Protein AF-A0A834DZY8-F1 (afdb_monomer)

InterPro domains:
  IPR051841 Microtubule and Golgi organization protein [PTHR18902] (8-807)

pLDDT: mean 73.29, std 25.33, range [22.92, 98.56]

Foldseek 3Di:
DPVVVVVVVVVVVVCVVVVVVVVVVVVVVVVVVVVVVVVVVVVVVVVVVVVVVVVVVVVVVVVVVCVVVVVVVVVVVVVVVVVVVVVVVVVVVVVVVVVVVVVVVVVVVVVVVVVVVVVVVVVVVVVVVVVVVVVVVVVVVVVVVVVVVVVVVVVVVVPVVPPVPPPPPPPPPVPPVVVVVVVVVVVVCVVVVVVVVVVVVVVVVVVVVVVVVVVVVVVVVVVVVVVVVVVVVVVVVVVVVVVVVVVVVVVVVVVVVVVVVVVVVVVVVVVVVVVVVVVVVVVVVVVVVVVVVVVVVVVVVVVVVVVVVVVVVVVVVVVVVVVVVVVVVVVVVVVVVVVVVVVVVVVVVVVVVVVVVVVVVVVVVVVVVVVVVVVVVVVVVVVVVVVVVVVVVVVVVVVVPPPDDDDDDDDDDDDDDDDDDDDDDYDDDDDDDDDDDDDDDDDDDDDCPVVVVVVVVVVLVVVVVVLVVLVVVLVVLVVVLVVLVVVLVVLVVVLVVVVVVCPVVVPDPVVVVVSVVSVVVSVVSVVVSVVSVVVSVVSVVVSVVSVVVSVVVVVVVVVVVVVPVPDDDDDDDDDDDDDDDDDDDDDDDDDDDDDDDDDDCPDDVVVVVVVVVVVVVVVVVVVVVVVVVVVVVVVVDDDDDDDDDDDDDDDDDDDDDDDDDDDDDDDDDDDDDDDDDDDDDDDDPDDDDDDDDDDDDPCDPVNVVQVVCCVVPVVGDDDDDDDDDDDDDPPPDDDPVVVVVPPDDDDDDDDDDDPVCPVVVVVVVVVVVVVVVVPPPDCPPDDDDDDDDDFDFDWDQDPVRDTDTDGD

Nearest PDB structures (foldseek):
  8i4v-assembly1_B  TM=8.016E-01  e=5.260E-01  Saccharomyces cerevisiae S288C

Radius of gyration: 82.04 Å; Cα contacts (8 Å, |Δi|>4): 56; chains: 1; bounding box: 185×81×298 Å

Mean predicted aligned error: 25.83 Å

Solvent-accessible surface area (backbone atoms only — not comparable to full-atom values): 49506 Å² total; per-residue (Å²): 128,58,68,70,49,54,55,49,51,51,50,50,51,49,54,51,52,51,51,48,50,52,51,50,52,50,49,50,51,50,49,52,50,49,50,54,50,47,60,42,52,54,49,54,48,50,50,50,51,51,52,50,51,52,49,54,49,50,54,49,53,49,54,52,51,50,54,52,52,50,50,52,49,53,50,50,53,48,54,49,52,54,48,50,53,47,53,50,52,50,52,48,53,53,50,52,53,51,49,57,51,49,51,53,49,51,53,53,45,55,53,47,54,50,54,51,47,56,48,51,54,52,51,58,45,53,54,52,50,54,52,52,49,51,52,54,49,51,52,53,48,54,53,51,49,58,57,49,51,63,56,48,54,57,50,52,65,70,43,63,83,57,54,80,79,59,65,79,71,69,68,82,78,52,67,78,74,44,59,72,55,46,56,64,49,52,53,54,48,49,55,52,50,47,56,54,48,51,54,48,52,49,52,49,55,49,48,50,56,51,51,50,49,54,49,51,55,50,51,48,54,55,47,54,54,49,54,50,54,53,50,49,50,51,47,53,53,51,52,53,50,52,50,52,51,53,48,54,51,51,52,50,52,51,52,53,48,51,55,49,52,52,48,56,49,51,51,50,52,52,50,53,49,52,51,54,50,52,52,48,53,47,54,48,51,55,49,49,50,53,50,52,50,52,51,52,52,50,53,50,52,49,56,50,49,53,52,51,51,53,48,52,53,50,51,53,49,51,53,54,52,52,47,53,49,52,61,48,51,50,54,50,50,53,49,55,49,49,53,50,57,49,54,48,51,51,49,50,53,52,51,51,52,52,50,50,53,52,50,53,55,47,54,54,49,50,52,48,52,52,51,51,53,50,49,52,50,51,51,53,49,50,54,51,53,51,50,53,50,51,58,49,52,55,59,57,52,74,72,65,76,87,79,78,92,79,83,90,81,84,84,91,88,89,84,90,83,89,86,91,83,90,91,89,92,86,87,91,82,90,86,82,84,91,88,82,82,89,88,82,91,88,89,78,88,85,83,67,62,70,65,48,55,54,52,52,54,51,47,54,52,50,52,53,49,50,53,49,54,52,50,51,48,54,51,51,49,54,52,49,51,52,52,51,59,49,51,51,53,53,50,52,51,47,51,54,46,51,60,70,72,46,79,84,60,85,78,50,72,65,59,59,47,52,56,56,49,52,52,46,54,55,52,51,50,51,48,51,50,51,50,51,52,50,50,50,53,52,50,52,56,50,50,51,56,51,48,58,50,49,54,50,52,51,50,52,50,52,54,55,55,65,69,61,71,85,76,73,83,87,83,90,86,82,85,88,85,88,79,88,86,85,80,89,87,85,87,81,86,83,87,86,86,90,78,86,85,81,90,80,88,80,77,60,71,76,54,57,59,53,52,53,51,48,51,56,47,51,52,48,52,50,48,54,50,50,53,52,50,47,65,55,48,69,77,72,75,78,84,89,83,83,92,82,82,88,82,90,85,90,82,88,89,84,87,81,84,80,90,84,86,87,83,85,87,86,86,89,83,85,82,90,83,86,85,84,88,91,87,84,84,81,86,76,96,60,83,86,84,85,79,88,81,88,76,95,71,86,79,46,74,63,55,56,49,49,54,53,43,39,75,80,40,79,86,60,84,84,76,97,66,92,77,88,81,92,74,87,74,89,78,80,79,76,51,72,79,49,57,69,64,69,56,85,72,83,86,74,96,70,86,91,71,66,95,73,48,62,62,56,51,50,51,49,47,50,56,46,52,51,48,59,76,63,44,92,82,74,69,88,86,59,87,83,77,82,78,91,90,72,94,74,71,46,73,41,67,49,100,82,74,47,81,40,77,45,79,129

Structure (mmCIF, N/CA/C/O backbone):
data_AF-A0A834DZY8-F1
#
_entry.id   AF-A0A834DZY8-F1
#
loop_
_atom_site.group_PDB
_atom_site.id
_atom_site.type_symbol
_atom_site.label_atom_id
_atom_site.label_alt_id
_atom_site.label_comp_id
_atom_site.label_asym_id
_atom_site.label_entity_id
_atom_site.label_seq_id
_atom_site.pdbx_PDB_ins_code
_atom_site.Cartn_x
_atom_site.Cartn_y
_atom_site.Cartn_z
_atom_site.occupancy
_atom_site.B_iso_or_equiv
_atom_site.auth_seq_id
_atom_site.auth_comp_id
_atom_site.auth_asym_id
_atom_site.auth_atom_id
_atom_site.pdbx_PDB_model_num
ATOM 1 N N . MET A 1 1 ? 109.957 30.150 -46.957 1.00 53.94 1 MET A N 1
ATOM 2 C CA . MET A 1 1 ? 109.652 31.052 -45.821 1.00 53.94 1 MET A CA 1
ATOM 3 C C . MET A 1 1 ? 108.660 30.367 -44.869 1.00 53.94 1 MET A C 1
ATOM 5 O O . MET A 1 1 ? 107.568 30.876 -44.642 1.00 53.94 1 MET A O 1
ATOM 9 N N . ASP A 1 2 ? 108.990 29.181 -44.354 1.00 57.94 2 ASP A N 1
ATOM 10 C CA . ASP A 1 2 ? 107.951 28.134 -44.255 1.00 57.94 2 ASP A CA 1
ATOM 11 C C . ASP A 1 2 ? 107.512 27.818 -42.814 1.00 57.94 2 ASP A C 1
ATOM 13 O O . ASP A 1 2 ? 106.349 27.495 -42.579 1.00 57.94 2 ASP A O 1
ATOM 17 N N . GLU A 1 3 ? 108.386 28.041 -41.828 1.00 58.56 3 GLU A N 1
ATOM 18 C CA . GLU A 1 3 ? 108.066 27.906 -40.395 1.00 58.56 3 GLU A CA 1
ATOM 19 C C . GLU A 1 3 ? 106.944 28.867 -39.961 1.00 58.56 3 GLU A C 1
ATOM 21 O O . GLU A 1 3 ? 106.063 28.499 -39.186 1.00 58.56 3 GLU A O 1
ATOM 26 N N . ALA A 1 4 ? 106.921 30.082 -40.522 1.00 61.91 4 ALA A N 1
ATOM 27 C CA . ALA A 1 4 ? 105.878 31.078 -40.270 1.00 61.91 4 ALA A CA 1
ATOM 28 C C . ALA A 1 4 ? 104.510 30.696 -40.872 1.00 61.91 4 ALA A C 1
ATOM 30 O O . ALA A 1 4 ? 103.481 31.170 -40.394 1.00 61.91 4 ALA A O 1
ATOM 31 N N . GLY A 1 5 ? 104.489 29.842 -41.903 1.00 69.00 5 GLY A N 1
ATOM 32 C CA . GLY A 1 5 ? 103.259 29.247 -42.428 1.00 69.00 5 GLY A CA 1
ATOM 33 C C . GLY A 1 5 ? 102.751 28.149 -41.497 1.00 69.00 5 GLY A C 1
ATOM 34 O O . GLY A 1 5 ? 101.630 28.231 -41.001 1.00 69.00 5 GLY A O 1
ATOM 35 N N . PHE A 1 6 ? 103.616 27.182 -41.184 1.00 75.38 6 PHE A N 1
ATOM 36 C CA . PHE A 1 6 ? 103.282 26.028 -40.345 1.00 75.38 6 PHE A CA 1
ATOM 37 C C . PHE A 1 6 ? 102.823 26.417 -38.930 1.00 75.38 6 PHE A C 1
ATOM 39 O O . PHE A 1 6 ? 101.810 25.912 -38.453 1.00 75.38 6 PHE A O 1
ATOM 46 N N . LEU A 1 7 ? 103.504 27.363 -38.270 1.00 76.56 7 LEU A N 1
ATOM 47 C CA . LEU A 1 7 ? 103.087 27.856 -36.949 1.00 76.56 7 LEU A CA 1
ATOM 48 C C . LEU A 1 7 ? 101.747 28.600 -36.993 1.00 76.56 7 LEU A C 1
ATOM 50 O O . LEU A 1 7 ? 100.981 28.535 -36.033 1.00 76.56 7 LEU A O 1
ATOM 54 N N . LYS A 1 8 ? 101.436 29.285 -38.100 1.00 78.00 8 LYS A N 1
ATOM 55 C CA . LYS A 1 8 ? 100.152 29.971 -38.281 1.00 78.00 8 LYS A CA 1
ATOM 56 C C . LYS A 1 8 ? 99.016 28.982 -38.543 1.00 78.00 8 LYS A C 1
ATOM 58 O O . LYS A 1 8 ? 97.935 29.164 -37.996 1.00 78.00 8 LYS A O 1
ATOM 63 N N . GLU A 1 9 ? 99.268 27.931 -39.320 1.00 78.94 9 GLU A N 1
ATOM 64 C C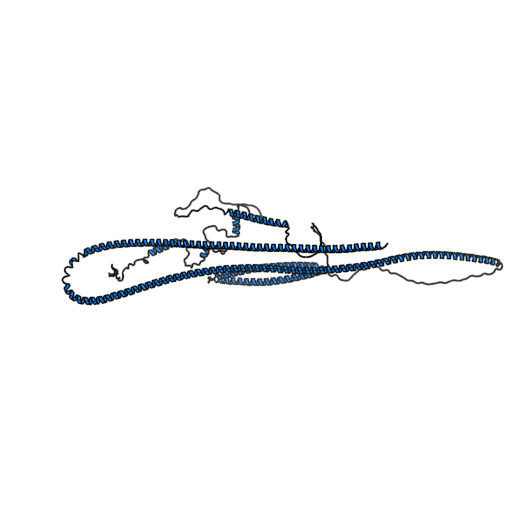A . GLU A 1 9 ? 98.314 26.844 -39.560 1.00 78.94 9 GLU A CA 1
ATOM 65 C C . GLU A 1 9 ? 98.066 26.016 -38.288 1.00 78.94 9 GLU A C 1
ATOM 67 O O . GLU A 1 9 ? 96.916 25.720 -37.973 1.00 78.94 9 GLU A O 1
ATOM 72 N N . GLN A 1 10 ? 99.103 25.730 -37.487 1.00 80.62 10 GLN A N 1
ATOM 73 C CA . GLN A 1 10 ? 98.929 25.092 -36.177 1.00 80.62 10 GLN A CA 1
ATOM 74 C C . GLN A 1 10 ? 98.179 25.977 -35.177 1.00 80.62 10 GLN A C 1
ATOM 76 O O . GLN A 1 10 ? 97.289 25.471 -34.499 1.00 80.62 10 GLN A O 1
ATOM 81 N N . LEU A 1 11 ? 98.481 27.280 -35.095 1.00 79.75 11 LEU A N 1
ATOM 82 C CA . LEU A 1 11 ? 97.714 28.206 -34.253 1.00 79.75 11 LEU A CA 1
ATOM 83 C C . LEU A 1 11 ? 96.254 28.291 -34.698 1.00 79.75 11 LEU A C 1
ATOM 85 O O . LEU A 1 11 ? 95.365 28.195 -33.858 1.00 79.75 11 LEU A O 1
ATOM 89 N N . GLN A 1 12 ? 95.997 28.417 -36.003 1.00 81.75 12 GLN A N 1
ATOM 90 C CA . GLN A 1 12 ? 94.634 28.461 -36.523 1.00 81.75 12 GLN A CA 1
ATOM 91 C C . GLN A 1 12 ? 93.882 27.164 -36.196 1.00 81.75 12 GLN A C 1
ATOM 93 O O . GLN A 1 12 ? 92.810 27.225 -35.596 1.00 81.75 12 GLN A O 1
ATOM 98 N N . LYS A 1 13 ? 94.476 25.999 -36.477 1.00 83.75 13 LYS A N 1
ATOM 99 C CA . LYS A 1 13 ? 93.887 24.698 -36.144 1.00 83.75 13 LYS A CA 1
ATOM 100 C C . LYS A 1 13 ? 93.651 24.527 -34.639 1.00 83.75 13 LYS A C 1
ATOM 102 O O . LYS A 1 13 ? 92.600 24.029 -34.253 1.00 83.75 13 LYS A O 1
ATOM 107 N N . ALA A 1 14 ? 94.569 24.986 -33.787 1.00 84.12 14 ALA A N 1
ATOM 108 C CA . ALA A 1 14 ? 94.374 24.980 -32.338 1.00 84.12 14 ALA A CA 1
ATOM 109 C C . ALA A 1 14 ? 93.191 25.871 -31.922 1.00 84.12 14 ALA A C 1
ATOM 111 O O . ALA A 1 14 ? 92.345 25.418 -31.160 1.00 84.12 14 ALA A O 1
ATOM 112 N N . THR A 1 15 ? 93.057 27.083 -32.477 1.00 81.38 15 THR A N 1
ATOM 113 C CA . THR A 1 15 ? 91.896 27.951 -32.197 1.00 81.38 15 THR A CA 1
ATOM 114 C C . THR A 1 15 ? 90.580 27.408 -32.762 1.00 81.38 15 THR A C 1
ATOM 116 O O . THR A 1 15 ? 89.519 27.651 -32.190 1.00 81.38 15 THR A O 1
ATOM 119 N N . GLU A 1 16 ? 90.622 26.642 -33.854 1.00 85.62 16 GLU A N 1
ATOM 120 C CA . GLU A 1 16 ? 89.452 25.961 -34.414 1.00 85.62 16 GLU A CA 1
ATOM 121 C C . GLU A 1 16 ? 89.035 24.758 -33.546 1.00 85.62 16 GLU A C 1
ATOM 123 O O . GLU A 1 16 ? 87.843 24.606 -33.279 1.00 85.62 16 GLU A O 1
ATOM 128 N N . GLU A 1 17 ? 89.990 23.967 -33.038 1.00 85.19 17 GLU A N 1
ATOM 129 C CA . GLU A 1 17 ? 89.754 22.838 -32.121 1.00 85.19 17 GLU A CA 1
ATOM 130 C C . GLU A 1 17 ? 89.349 23.281 -30.701 1.00 85.19 17 GLU A C 1
ATOM 132 O O . GLU A 1 17 ? 88.443 22.695 -30.109 1.00 85.19 17 GLU A O 1
ATOM 137 N N . GLU A 1 18 ? 89.955 24.332 -30.141 1.00 84.44 18 GLU A N 1
ATOM 138 C CA . GLU A 1 18 ? 89.460 24.965 -28.909 1.00 84.44 18 GLU A CA 1
ATOM 139 C C . GLU A 1 18 ? 88.072 25.570 -29.145 1.00 84.44 18 GLU A C 1
ATOM 141 O O . GLU A 1 18 ? 87.175 25.418 -28.317 1.00 84.44 18 GLU A O 1
ATOM 146 N N . GLY A 1 19 ? 87.850 26.171 -30.317 1.00 85.50 19 GLY A N 1
ATOM 147 C CA . GLY A 1 19 ? 86.553 26.685 -30.733 1.00 85.50 19 GLY A CA 1
ATOM 148 C C . GLY A 1 19 ? 85.474 25.605 -30.854 1.00 85.50 19 GLY A C 1
ATOM 149 O O . GLY A 1 19 ? 84.322 25.872 -30.516 1.00 85.50 19 GLY A O 1
ATOM 150 N N . THR A 1 20 ? 85.772 24.390 -31.335 1.00 85.44 20 THR A N 1
ATOM 151 C CA . THR A 1 20 ? 84.800 23.276 -31.303 1.00 85.44 20 THR A CA 1
ATOM 152 C C . THR A 1 20 ? 84.589 22.762 -29.886 1.00 85.44 20 THR A C 1
ATOM 154 O O . THR A 1 20 ? 83.437 22.666 -29.478 1.00 85.44 20 THR A O 1
ATOM 157 N N . ARG A 1 21 ? 85.650 22.540 -29.097 1.00 88.25 21 ARG A N 1
ATOM 158 C CA . ARG A 1 21 ? 85.528 22.072 -27.702 1.00 88.25 21 ARG A CA 1
ATOM 159 C C . ARG A 1 21 ? 84.718 23.027 -26.830 1.00 88.25 21 ARG A C 1
ATOM 161 O O . ARG A 1 21 ? 83.821 22.576 -26.130 1.00 88.25 21 ARG A O 1
ATOM 168 N N . MET A 1 22 ? 84.951 24.336 -26.926 1.00 87.75 22 MET A N 1
ATOM 169 C CA . MET A 1 22 ? 84.154 25.338 -26.210 1.00 87.75 22 MET A CA 1
ATOM 170 C C . MET A 1 22 ? 82.678 25.289 -26.620 1.00 87.75 22 MET A C 1
ATOM 172 O O . MET A 1 22 ? 81.814 25.275 -25.750 1.00 87.75 22 MET A O 1
ATOM 176 N N . ARG A 1 23 ? 82.369 25.166 -27.920 1.00 89.81 23 ARG A N 1
ATOM 177 C CA . ARG A 1 23 ? 80.982 25.011 -28.402 1.00 89.81 23 ARG A CA 1
ATOM 178 C C . ARG A 1 23 ? 80.349 23.683 -27.978 1.00 89.81 23 ARG A C 1
ATOM 180 O O . ARG A 1 23 ? 79.146 23.639 -27.739 1.00 89.81 23 ARG A O 1
ATOM 187 N N . GLU A 1 24 ? 81.124 22.608 -27.866 1.00 89.94 24 GLU A N 1
ATOM 188 C CA . GLU A 1 24 ? 80.663 21.309 -27.365 1.00 89.94 24 GLU A CA 1
ATOM 189 C C . GLU A 1 24 ? 80.402 21.351 -25.853 1.00 89.94 24 GLU A C 1
ATOM 191 O O . GLU A 1 24 ? 79.344 20.903 -25.415 1.00 89.94 24 GLU A O 1
ATOM 196 N N . GLU A 1 25 ? 81.291 21.954 -25.060 1.00 91.88 25 GLU A N 1
ATOM 197 C CA . GLU A 1 25 ? 81.087 22.190 -23.626 1.00 91.88 25 GLU A CA 1
ATOM 198 C C . GLU A 1 25 ? 79.906 23.133 -23.361 1.00 91.88 25 GLU A C 1
ATOM 200 O O . GLU A 1 25 ? 79.100 22.873 -22.469 1.00 91.88 25 GLU A O 1
ATOM 205 N N . GLU A 1 26 ? 79.754 24.208 -24.136 1.00 92.25 26 GLU A N 1
ATOM 206 C CA . GLU A 1 26 ? 78.595 25.104 -24.072 1.00 92.25 26 GLU A CA 1
ATOM 207 C C . GLU A 1 26 ? 77.307 24.378 -24.467 1.00 92.25 26 GLU A C 1
ATOM 209 O O . GLU A 1 26 ? 76.308 24.497 -23.763 1.00 92.25 26 GLU A O 1
ATOM 214 N N . SER A 1 27 ? 77.323 23.566 -25.528 1.00 89.75 27 SER A N 1
ATOM 215 C CA . SER A 1 27 ? 76.181 22.741 -25.942 1.00 89.75 27 SER A CA 1
ATOM 216 C C . SER A 1 27 ? 75.790 21.719 -24.867 1.00 89.75 27 SER A C 1
ATOM 218 O O . SER A 1 27 ? 74.606 21.570 -24.562 1.00 89.75 27 SER A O 1
ATOM 220 N N . GLN A 1 28 ? 76.767 21.074 -24.220 1.00 92.06 28 GLN A N 1
ATOM 221 C CA . GLN A 1 28 ? 76.542 20.154 -23.100 1.00 92.06 28 GLN A CA 1
ATOM 222 C C . GLN A 1 28 ? 76.018 20.878 -21.852 1.00 92.06 28 GLN A C 1
ATOM 224 O O . GLN A 1 28 ? 75.071 20.408 -21.227 1.00 92.06 28 GLN A O 1
ATOM 229 N N . ARG A 1 29 ? 76.565 22.047 -21.499 1.00 95.44 29 ARG A N 1
ATOM 230 C CA . ARG A 1 29 ? 76.056 22.871 -20.386 1.00 95.44 29 ARG A CA 1
ATOM 231 C C . ARG A 1 29 ? 74.637 23.368 -20.671 1.00 95.44 29 ARG A C 1
ATOM 233 O O . ARG A 1 29 ? 73.793 23.336 -19.783 1.00 95.44 29 ARG A O 1
ATOM 240 N N . LEU A 1 30 ? 74.343 23.774 -21.907 1.00 94.62 30 LEU A N 1
ATOM 241 C CA . LEU A 1 30 ? 73.007 24.197 -22.333 1.00 94.62 30 LEU A CA 1
ATOM 242 C C . LEU A 1 30 ? 72.010 23.034 -22.379 1.00 94.62 30 LEU A C 1
ATOM 244 O O . LEU A 1 30 ? 70.852 23.241 -22.027 1.00 94.62 30 LEU A O 1
ATOM 248 N N . SER A 1 31 ? 72.413 21.822 -22.772 1.00 92.44 31 SER A N 1
ATOM 249 C CA . SER A 1 31 ? 71.529 20.650 -22.735 1.00 92.44 31 SER A CA 1
ATOM 250 C C . SER A 1 31 ? 71.263 20.185 -21.301 1.00 92.44 31 SER A C 1
ATOM 252 O O . SER A 1 31 ? 70.113 19.913 -20.967 1.00 92.44 31 SER A O 1
ATOM 254 N N . GLN A 1 32 ? 72.273 20.211 -20.424 1.00 94.50 32 GLN A N 1
ATOM 255 C CA . GLN A 1 32 ? 72.119 19.967 -18.985 1.00 94.50 32 GLN A CA 1
ATOM 256 C C . GLN A 1 32 ? 71.213 21.010 -18.317 1.00 94.50 32 GLN A C 1
ATOM 258 O O . GLN A 1 32 ? 70.334 20.638 -17.545 1.00 94.50 32 GLN A O 1
ATOM 263 N N . LEU A 1 33 ? 71.367 22.300 -18.641 1.00 95.50 33 LEU A N 1
ATOM 264 C CA . LEU A 1 33 ? 70.488 23.363 -18.141 1.00 95.50 33 LEU A CA 1
ATOM 265 C C . LEU A 1 33 ? 69.055 23.224 -18.670 1.00 95.50 33 LEU A C 1
ATOM 267 O O . LEU A 1 33 ? 68.118 23.392 -17.898 1.00 95.50 33 LEU A O 1
ATOM 271 N N . ARG A 1 34 ? 68.863 22.875 -19.950 1.00 95.62 34 ARG A N 1
ATOM 272 C CA . ARG A 1 34 ? 67.529 22.603 -20.517 1.00 95.62 34 ARG A CA 1
ATOM 273 C C . ARG A 1 34 ? 66.861 21.423 -19.820 1.00 95.62 34 ARG A C 1
ATOM 275 O O . ARG A 1 34 ? 65.747 21.588 -19.341 1.00 95.62 34 ARG A O 1
ATOM 282 N N . ALA A 1 35 ? 67.561 20.299 -19.673 1.00 93.12 35 ALA A N 1
ATOM 283 C CA . ALA A 1 35 ? 67.058 19.137 -18.946 1.00 93.12 35 ALA A CA 1
ATOM 284 C C . ALA A 1 35 ? 66.754 19.474 -17.475 1.00 93.12 35 ALA A C 1
ATOM 286 O O . ALA A 1 35 ? 65.700 19.115 -16.972 1.00 93.12 35 ALA A O 1
ATOM 287 N N . GLN A 1 36 ? 67.617 20.233 -16.790 1.00 95.50 36 GLN A N 1
ATOM 288 C CA . GLN A 1 36 ? 67.373 20.659 -15.408 1.00 95.50 36 GLN A CA 1
ATOM 289 C C . GLN A 1 36 ? 66.174 21.615 -15.277 1.00 95.50 36 GLN A C 1
ATOM 291 O O . GLN A 1 36 ? 65.476 21.563 -14.268 1.00 95.50 36 GLN A O 1
ATOM 296 N N . VAL A 1 37 ? 65.924 22.477 -16.267 1.00 95.19 37 VAL A N 1
ATOM 297 C CA . VAL A 1 37 ? 64.723 23.327 -16.316 1.00 95.19 37 VAL A CA 1
ATOM 298 C C . VAL A 1 37 ? 63.476 22.496 -16.625 1.00 95.19 37 VAL A C 1
ATOM 300 O O . VAL A 1 37 ? 62.453 22.725 -15.993 1.00 95.19 37 VAL A O 1
ATOM 303 N N . GLN A 1 38 ? 63.562 21.506 -17.519 1.00 94.81 38 GLN A N 1
ATOM 304 C CA . GLN A 1 38 ? 62.460 20.587 -17.830 1.00 94.81 38 GLN A CA 1
ATOM 305 C C . GLN A 1 38 ? 62.085 19.731 -16.616 1.00 94.81 38 GLN A C 1
ATOM 307 O O . GLN A 1 38 ? 60.961 19.840 -16.148 1.00 94.81 38 GLN A O 1
ATOM 312 N N . CYS A 1 39 ? 63.034 19.013 -16.004 1.00 95.19 39 CYS A N 1
ATOM 313 C CA . CYS A 1 39 ? 62.773 18.212 -14.802 1.00 95.19 39 CYS A CA 1
ATOM 314 C C . CYS A 1 39 ? 62.287 19.053 -13.604 1.00 95.19 39 CYS A C 1
ATOM 316 O O . CYS A 1 39 ? 61.642 18.517 -12.707 1.00 95.19 39 CYS A O 1
ATOM 318 N N . ARG A 1 40 ? 62.613 20.357 -13.547 1.00 95.69 40 ARG A N 1
ATOM 319 C CA . ARG A 1 40 ? 62.040 21.278 -12.550 1.00 95.69 40 ARG A CA 1
ATOM 320 C C . ARG A 1 40 ? 60.616 21.676 -12.899 1.00 95.69 40 ARG A C 1
ATOM 322 O O . ARG A 1 40 ? 59.767 21.556 -12.037 1.00 95.69 40 ARG A O 1
ATOM 329 N N . ALA A 1 41 ? 60.344 22.073 -14.141 1.00 93.81 41 ALA A N 1
ATOM 330 C CA . ALA A 1 41 ? 58.988 22.390 -14.584 1.00 93.81 41 ALA A CA 1
ATOM 331 C C . ALA A 1 41 ? 58.043 21.186 -14.423 1.00 93.81 41 ALA A C 1
ATOM 333 O O . ALA A 1 41 ? 56.939 21.350 -13.925 1.00 93.81 41 ALA A O 1
ATOM 334 N N . GLU A 1 42 ? 58.498 19.976 -14.755 1.00 95.31 42 GLU A N 1
ATOM 335 C CA . GLU A 1 42 ? 57.765 18.720 -14.550 1.00 95.31 42 GLU A CA 1
ATOM 336 C C . GLU A 1 42 ? 57.481 18.459 -13.059 1.00 95.31 42 GLU A C 1
ATOM 338 O O . GLU A 1 42 ? 56.351 18.129 -12.702 1.00 95.31 42 GLU A O 1
ATOM 343 N N . ALA A 1 43 ? 58.466 18.667 -12.175 1.00 95.25 43 ALA A N 1
ATOM 344 C CA . ALA A 1 43 ? 58.294 18.502 -10.729 1.00 95.25 43 ALA A CA 1
ATOM 345 C C . ALA A 1 43 ? 57.413 19.593 -10.089 1.00 95.25 43 ALA A C 1
ATOM 347 O O . ALA A 1 43 ? 56.603 19.285 -9.217 1.00 95.25 43 ALA A O 1
ATOM 348 N N . ASP A 1 44 ? 57.542 20.847 -10.530 1.00 94.69 44 ASP A N 1
ATOM 349 C CA . ASP A 1 44 ? 56.710 21.973 -10.098 1.00 94.69 44 ASP A CA 1
ATOM 350 C C . ASP A 1 44 ? 55.257 21.770 -10.579 1.00 94.69 44 ASP A C 1
ATOM 352 O O . ASP A 1 44 ? 54.310 22.002 -9.828 1.00 94.69 44 ASP A O 1
ATOM 356 N N . GLU A 1 45 ? 55.059 21.267 -11.804 1.00 95.25 45 GLU A N 1
ATOM 357 C CA . GLU A 1 45 ? 53.747 20.860 -12.314 1.00 95.25 45 GLU A CA 1
ATOM 358 C C . GLU A 1 45 ? 53.147 19.688 -11.525 1.00 95.25 45 GLU A C 1
ATOM 360 O O . GLU A 1 45 ? 51.965 19.739 -11.189 1.00 95.25 45 GLU A O 1
ATOM 365 N N . ASP A 1 46 ? 53.920 18.641 -11.218 1.00 95.62 46 ASP A N 1
ATOM 366 C CA . ASP A 1 46 ? 53.451 17.511 -10.405 1.00 95.62 46 ASP A CA 1
ATOM 367 C C . ASP A 1 46 ? 53.122 17.937 -8.970 1.00 95.62 46 ASP A C 1
ATOM 369 O O . ASP A 1 46 ? 52.123 17.478 -8.411 1.00 95.62 46 ASP A O 1
ATOM 373 N N . GLN A 1 47 ? 53.888 18.867 -8.391 1.00 96.81 47 GLN A N 1
ATOM 374 C CA . GLN A 1 47 ? 53.545 19.481 -7.110 1.00 96.81 47 GLN A CA 1
ATOM 375 C C . GLN A 1 47 ? 52.223 20.256 -7.210 1.00 96.81 47 GLN A C 1
ATOM 377 O O . GLN A 1 47 ? 51.345 20.059 -6.372 1.00 96.81 47 GLN A O 1
ATOM 382 N N . ILE A 1 48 ? 52.032 21.080 -8.245 1.00 95.62 48 ILE A N 1
ATOM 383 C CA . ILE A 1 48 ? 50.780 21.824 -8.460 1.00 95.62 48 ILE A CA 1
ATOM 384 C C . ILE A 1 48 ? 49.596 20.866 -8.676 1.00 95.62 48 ILE A C 1
ATOM 386 O O . ILE A 1 48 ? 48.530 21.088 -8.098 1.00 95.62 48 ILE A O 1
ATOM 390 N N . ARG A 1 49 ? 49.768 19.780 -9.445 1.00 97.06 49 ARG A N 1
ATOM 391 C CA . ARG A 1 49 ? 48.758 18.720 -9.619 1.00 97.06 49 ARG A CA 1
ATOM 392 C C . ARG A 1 49 ? 48.395 18.084 -8.275 1.00 97.06 49 ARG A C 1
ATOM 394 O O . ARG A 1 49 ? 47.220 18.058 -7.915 1.00 97.06 49 ARG A O 1
ATOM 401 N N . ALA A 1 50 ? 49.387 17.651 -7.496 1.00 96.44 50 ALA A N 1
ATOM 402 C CA . ALA A 1 50 ? 49.176 17.028 -6.191 1.00 96.44 50 ALA A CA 1
ATOM 403 C C . ALA A 1 50 ? 48.538 17.983 -5.163 1.00 96.44 50 ALA A C 1
ATOM 405 O O . ALA A 1 50 ? 47.663 17.573 -4.399 1.00 96.44 50 ALA A O 1
ATOM 406 N N . GLU A 1 51 ? 48.919 19.263 -5.149 1.00 96.56 51 GLU A N 1
ATOM 407 C CA . GLU A 1 51 ? 48.310 20.282 -4.287 1.00 96.56 51 GLU A CA 1
ATOM 408 C C . GLU A 1 51 ? 46.855 20.574 -4.681 1.00 96.56 51 GLU A C 1
ATOM 410 O O . GLU A 1 51 ? 45.990 20.667 -3.803 1.00 96.56 51 GLU A O 1
ATOM 415 N N . GLN A 1 52 ? 46.555 20.651 -5.983 1.00 95.00 52 GLN A N 1
ATOM 416 C CA . GLN A 1 52 ? 45.188 20.801 -6.486 1.00 95.00 52 GLN A CA 1
ATOM 417 C C . GLN A 1 52 ? 44.330 19.583 -6.128 1.00 95.00 52 GLN A C 1
ATOM 419 O O . GLN A 1 52 ? 43.260 19.752 -5.541 1.00 95.00 52 GLN A O 1
ATOM 424 N N . GLU A 1 53 ? 44.803 18.364 -6.390 1.00 97.12 53 GLU A N 1
ATOM 425 C CA . GLU A 1 53 ? 44.095 17.132 -6.029 1.00 97.12 53 GLU A CA 1
ATOM 426 C C . GLU A 1 53 ? 43.864 17.019 -4.520 1.00 97.12 53 GLU A C 1
ATOM 428 O O . GLU A 1 53 ? 42.740 16.742 -4.097 1.00 97.12 53 GLU A O 1
ATOM 433 N N . ALA A 1 54 ? 44.869 17.321 -3.694 1.00 97.00 54 ALA A N 1
ATOM 434 C CA . ALA A 1 54 ? 44.725 17.340 -2.241 1.00 97.00 54 ALA A CA 1
ATOM 435 C C . ALA A 1 54 ? 43.746 18.428 -1.763 1.00 97.00 54 ALA A C 1
ATOM 437 O O . ALA A 1 54 ? 43.026 18.214 -0.788 1.00 97.00 54 ALA A O 1
ATOM 438 N N . SER A 1 55 ? 43.670 19.582 -2.438 1.00 96.56 55 SER A N 1
ATOM 439 C CA . SER A 1 55 ? 42.673 20.617 -2.129 1.00 96.56 55 SER A CA 1
ATOM 440 C C . SER A 1 55 ? 41.248 20.168 -2.483 1.00 96.56 55 SER A C 1
ATOM 442 O O . SER A 1 55 ? 40.326 20.361 -1.693 1.00 96.56 55 SER A O 1
ATOM 444 N N . LEU A 1 56 ? 41.073 19.476 -3.615 1.00 97.44 56 LEU A N 1
ATOM 445 C CA . LEU A 1 56 ? 39.793 18.906 -4.040 1.00 97.44 56 LEU A CA 1
ATOM 446 C C . LEU A 1 56 ? 39.359 17.739 -3.143 1.00 97.44 56 LEU A C 1
ATOM 448 O O . LEU A 1 56 ? 38.167 17.587 -2.888 1.00 97.44 56 LEU A O 1
ATOM 452 N N . GLN A 1 57 ? 40.299 16.932 -2.645 1.00 96.81 57 GLN A N 1
ATOM 453 C CA . GLN A 1 57 ? 40.030 15.885 -1.656 1.00 96.81 57 GLN A CA 1
ATOM 454 C C . GLN A 1 57 ? 39.558 16.494 -0.329 1.00 96.81 57 GLN A C 1
ATOM 456 O O . GLN A 1 57 ? 38.470 16.145 0.123 1.00 96.81 57 GLN A O 1
ATOM 461 N N . ARG A 1 58 ? 40.277 17.486 0.223 1.00 97.88 58 ARG A N 1
ATOM 462 C CA . ARG A 1 58 ? 39.851 18.208 1.440 1.00 97.88 58 ARG A CA 1
ATOM 463 C C . ARG A 1 58 ? 38.462 18.823 1.290 1.00 97.88 58 ARG A C 1
ATOM 465 O O . ARG A 1 58 ? 37.614 18.598 2.140 1.00 97.88 58 ARG A O 1
ATOM 472 N N . LEU A 1 59 ? 38.181 19.518 0.184 1.00 97.19 59 LEU A N 1
ATOM 473 C CA . LEU A 1 59 ? 36.860 20.113 -0.057 1.00 97.19 59 LEU A CA 1
ATOM 474 C C . LEU A 1 59 ? 35.739 19.062 -0.160 1.00 97.19 59 LEU A C 1
ATOM 476 O O . LEU A 1 59 ? 34.620 19.319 0.282 1.00 97.19 59 LEU A O 1
ATOM 480 N N . ARG A 1 60 ? 36.015 17.866 -0.703 1.00 98.00 60 ARG A N 1
ATOM 481 C CA . ARG A 1 60 ? 35.058 16.741 -0.704 1.00 98.00 60 ARG A CA 1
ATOM 482 C C . ARG A 1 60 ? 34.826 16.204 0.710 1.00 98.00 60 ARG A C 1
ATOM 484 O O . ARG A 1 60 ? 33.676 16.024 1.097 1.00 98.00 60 ARG A O 1
ATOM 491 N N . GLU A 1 61 ? 35.888 15.997 1.484 1.00 97.38 61 GLU A N 1
ATOM 492 C CA . GLU A 1 61 ? 35.815 15.541 2.879 1.00 97.38 61 GLU A CA 1
ATOM 493 C C . GLU A 1 61 ? 35.092 16.554 3.781 1.00 97.38 61 GLU A C 1
ATOM 495 O O . GLU A 1 61 ? 34.235 16.171 4.579 1.00 97.38 61 GLU A O 1
ATOM 500 N N . GLU A 1 62 ? 35.363 17.849 3.608 1.00 97.94 62 GLU A N 1
ATOM 501 C CA . GLU A 1 62 ? 34.685 18.952 4.289 1.00 97.94 62 GLU A CA 1
ATOM 502 C C . GLU A 1 62 ? 33.189 18.968 3.953 1.00 97.94 62 GLU A C 1
ATOM 504 O O . GLU A 1 62 ? 32.368 18.916 4.870 1.00 97.94 62 GLU A O 1
ATOM 509 N N . LEU A 1 63 ? 32.814 18.940 2.666 1.00 97.00 63 LEU A N 1
ATOM 510 C CA . LEU A 1 63 ? 31.412 18.865 2.230 1.00 97.00 63 LEU A CA 1
ATOM 511 C C . LEU A 1 63 ? 30.702 17.608 2.750 1.00 97.00 63 LEU A C 1
ATOM 513 O O . LEU A 1 63 ? 29.559 17.690 3.203 1.00 97.00 63 LEU A O 1
ATOM 517 N N . GLU A 1 64 ? 31.368 16.452 2.745 1.00 97.62 64 GLU A N 1
ATOM 518 C CA . GLU A 1 64 ? 30.834 15.232 3.348 1.00 97.62 64 GLU A CA 1
ATOM 519 C C . GLU A 1 64 ? 30.655 15.367 4.865 1.00 97.62 64 GLU A C 1
ATOM 521 O O . GLU A 1 64 ? 29.649 14.903 5.401 1.00 97.62 64 GLU A O 1
ATOM 526 N N . SER A 1 65 ? 31.597 15.992 5.575 1.00 97.00 65 SER A N 1
ATOM 527 C CA . SER A 1 65 ? 31.522 16.196 7.028 1.00 97.00 65 SER A CA 1
ATOM 528 C C . SER A 1 65 ? 30.402 17.170 7.419 1.00 97.00 65 SER A C 1
ATOM 530 O O . SER A 1 65 ? 29.658 16.915 8.372 1.00 97.00 65 SER A O 1
ATOM 532 N N . LEU A 1 66 ? 30.210 18.230 6.629 1.00 97.69 66 LEU A N 1
ATOM 533 C CA . LEU A 1 66 ? 29.112 19.182 6.765 1.00 97.69 66 LEU A CA 1
ATOM 534 C C . LEU A 1 66 ? 27.776 18.490 6.486 1.00 97.69 66 LEU A C 1
ATOM 536 O O . LEU A 1 66 ? 26.887 18.537 7.327 1.00 97.69 66 LEU A O 1
ATOM 540 N N . GLN A 1 67 ? 27.654 17.736 5.390 1.00 96.75 67 GLN A N 1
ATOM 541 C CA . GLN A 1 67 ? 26.430 16.991 5.084 1.00 96.75 67 GLN A CA 1
ATOM 542 C C . GLN A 1 67 ? 26.106 15.917 6.144 1.00 96.75 67 GLN A C 1
ATOM 544 O O . GLN A 1 67 ? 24.938 15.708 6.476 1.00 96.75 67 GLN A O 1
ATOM 549 N N . LYS A 1 68 ? 27.112 15.230 6.703 1.00 97.44 68 LYS A N 1
ATOM 550 C CA . LYS A 1 68 ? 26.927 14.239 7.782 1.00 97.44 68 LYS A CA 1
ATOM 551 C C . LYS A 1 68 ? 26.479 14.906 9.089 1.00 97.44 68 LYS A C 1
ATOM 553 O O . LYS A 1 68 ? 25.556 14.408 9.732 1.00 97.44 68 LYS A O 1
ATOM 558 N N . SER A 1 69 ? 27.082 16.036 9.466 1.00 96.75 69 SER A N 1
ATOM 559 C CA . SER A 1 69 ? 26.723 16.777 10.686 1.00 96.75 69 SER A CA 1
ATOM 560 C C . SER A 1 69 ? 25.390 17.528 10.569 1.00 96.75 69 SER A C 1
ATOM 562 O O . SER A 1 69 ? 24.614 17.525 11.523 1.00 96.75 69 SER A O 1
ATOM 564 N N . GLU A 1 70 ? 25.059 18.074 9.397 1.00 95.56 70 GLU A N 1
ATOM 565 C CA . GLU A 1 70 ? 23.742 18.644 9.096 1.00 95.56 70 GLU A CA 1
ATOM 566 C C . GLU A 1 70 ? 22.649 17.574 9.197 1.00 95.56 70 GLU A C 1
ATOM 568 O O . GLU A 1 70 ? 21.677 17.767 9.926 1.00 95.56 70 GLU A O 1
ATOM 573 N N . ARG A 1 71 ? 22.829 16.409 8.554 1.00 97.62 71 ARG A N 1
ATOM 574 C CA . ARG A 1 71 ? 21.890 15.279 8.672 1.00 97.62 71 ARG A CA 1
ATOM 575 C C . ARG A 1 71 ? 21.706 14.843 10.123 1.00 97.62 71 ARG A C 1
ATOM 577 O O . ARG A 1 71 ? 20.568 14.723 10.565 1.00 97.62 71 ARG A O 1
ATOM 584 N N . ALA A 1 72 ? 22.791 14.680 10.883 1.00 97.50 72 ALA A N 1
ATOM 585 C CA . ALA A 1 72 ? 22.718 14.320 12.299 1.00 97.50 72 ALA A CA 1
ATOM 586 C C . ALA A 1 72 ? 21.985 15.384 13.144 1.00 97.50 72 ALA A C 1
ATOM 588 O O . ALA A 1 72 ? 21.174 15.037 14.002 1.00 97.50 72 ALA A O 1
ATOM 589 N N . SER A 1 73 ? 22.214 16.672 12.867 1.00 97.69 73 SER A N 1
ATOM 590 C CA . SER A 1 73 ? 21.543 17.803 13.522 1.00 97.69 73 SER A CA 1
ATOM 591 C C . SER A 1 73 ? 20.044 17.854 13.198 1.00 97.69 73 SER A C 1
ATOM 593 O O . SER A 1 73 ? 19.214 17.975 14.101 1.00 97.69 73 SER A O 1
ATOM 595 N N . LEU A 1 74 ? 19.672 17.683 11.925 1.00 97.38 74 LEU A N 1
ATOM 596 C CA . LEU A 1 74 ? 18.278 17.612 11.478 1.00 97.38 74 LEU A CA 1
ATOM 597 C C . LEU A 1 74 ? 17.565 16.381 12.047 1.00 97.38 74 LEU A C 1
ATOM 599 O O . LEU A 1 74 ? 16.442 16.500 12.533 1.00 97.38 74 LEU A O 1
ATOM 603 N N . GLU A 1 75 ? 18.219 15.218 12.064 1.00 97.56 75 GLU A N 1
ATOM 604 C CA . GLU A 1 75 ? 17.712 14.015 12.724 1.00 97.56 75 GLU A CA 1
ATOM 605 C C . GLU A 1 75 ? 17.501 14.227 14.224 1.00 97.56 75 GLU A C 1
ATOM 607 O O . GLU A 1 75 ? 16.461 13.836 14.749 1.00 97.56 75 GLU A O 1
ATOM 612 N N . GLN A 1 76 ? 18.460 14.838 14.926 1.00 98.12 76 GLN A N 1
ATOM 613 C CA . GLN A 1 76 ? 18.336 15.137 16.352 1.00 98.12 76 GLN A CA 1
ATOM 614 C C . GLN A 1 76 ? 17.177 16.105 16.613 1.00 98.12 76 GLN A C 1
ATOM 616 O O . GLN A 1 76 ? 16.374 15.861 17.511 1.00 98.12 76 GLN A O 1
ATOM 621 N N . ARG A 1 77 ? 17.043 17.162 15.805 1.00 97.88 77 ARG A N 1
ATOM 622 C CA . ARG A 1 77 ? 15.965 18.153 15.927 1.00 97.88 77 ARG A CA 1
ATOM 623 C C . ARG A 1 77 ? 14.588 17.557 15.613 1.00 97.88 77 ARG A C 1
ATOM 625 O O . ARG A 1 77 ? 13.610 17.902 16.268 1.00 97.88 77 ARG A O 1
ATOM 632 N N . ASN A 1 78 ? 14.518 16.638 14.651 1.00 96.31 78 ASN A N 1
ATOM 633 C CA . ASN A 1 78 ? 13.313 15.873 14.326 1.00 96.31 78 ASN A CA 1
ATOM 634 C C . ASN A 1 78 ? 12.938 14.933 15.487 1.00 96.31 78 ASN A C 1
ATOM 636 O O . ASN A 1 78 ? 11.825 15.015 15.998 1.00 96.31 78 ASN A O 1
ATOM 640 N N . LYS A 1 79 ? 13.894 14.144 16.002 1.00 97.62 79 LYS A N 1
ATOM 641 C CA . LYS A 1 79 ? 13.712 13.296 17.197 1.00 97.62 79 LYS A CA 1
ATOM 642 C C . LYS A 1 79 ? 13.237 14.115 18.407 1.00 97.62 79 LYS A C 1
ATOM 644 O O . LYS A 1 79 ? 12.319 13.687 19.092 1.00 97.62 79 LYS A O 1
ATOM 649 N N . GLN A 1 80 ? 13.790 15.312 18.625 1.00 97.75 80 GLN A N 1
ATOM 650 C CA . GLN A 1 80 ? 13.360 16.232 19.687 1.00 97.75 80 GLN A CA 1
ATOM 651 C C . GLN A 1 80 ? 11.921 16.739 19.497 1.00 97.75 80 GLN A C 1
ATOM 653 O O . GLN A 1 80 ? 11.146 16.664 20.445 1.00 97.75 80 GLN A O 1
ATOM 658 N N . MET A 1 81 ? 11.532 17.194 18.298 1.00 97.31 81 MET A N 1
ATOM 659 C CA . MET A 1 81 ? 10.140 17.600 18.032 1.00 97.31 81 MET A CA 1
ATOM 660 C C . MET A 1 81 ? 9.156 16.432 18.164 1.00 97.31 81 MET A C 1
ATOM 662 O O . MET A 1 81 ? 8.063 16.614 18.689 1.00 97.31 81 MET A O 1
ATOM 666 N N . LEU A 1 82 ? 9.532 15.228 17.722 1.00 97.50 82 LEU A N 1
ATOM 667 C CA . LEU A 1 82 ? 8.698 14.037 17.886 1.00 97.50 82 LEU A CA 1
ATOM 668 C C . LEU A 1 82 ? 8.525 13.659 19.362 1.00 97.50 82 LEU A C 1
ATOM 670 O O . LEU A 1 82 ? 7.421 13.283 19.746 1.00 97.50 82 LEU A O 1
ATOM 674 N N . GLU A 1 83 ? 9.562 13.777 20.196 1.00 97.50 83 GLU A N 1
ATOM 675 C CA . GLU A 1 83 ? 9.424 13.532 21.637 1.00 97.50 83 GLU A CA 1
ATOM 676 C C . GLU A 1 83 ? 8.570 14.606 22.318 1.00 97.50 83 GLU A C 1
ATOM 678 O O . GLU A 1 83 ? 7.665 14.261 23.069 1.00 97.50 83 GLU A O 1
ATOM 683 N N . GLN A 1 84 ? 8.756 15.884 21.972 1.00 97.75 84 GLN A N 1
ATOM 684 C CA . GLN A 1 84 ? 7.905 16.978 22.458 1.00 97.75 84 GLN A CA 1
ATOM 685 C C . GLN A 1 84 ? 6.429 16.752 22.104 1.00 97.75 84 GLN A C 1
ATOM 687 O O . GLN A 1 84 ? 5.571 16.848 22.976 1.00 97.75 84 GLN A O 1
ATOM 692 N N . LEU A 1 85 ? 6.121 16.364 20.862 1.00 97.25 85 LEU A N 1
ATOM 693 C CA . LEU A 1 85 ? 4.748 16.065 20.442 1.00 97.25 85 LEU A CA 1
ATOM 694 C C . LEU A 1 85 ? 4.162 14.835 21.158 1.00 97.25 85 LEU A C 1
ATOM 696 O O . LEU A 1 85 ? 2.970 14.832 21.465 1.00 97.25 85 LEU A O 1
ATOM 700 N N . LYS A 1 86 ? 4.966 13.807 21.474 1.00 97.88 86 LYS A N 1
ATOM 701 C CA . LYS A 1 86 ? 4.521 12.691 22.332 1.00 97.88 86 LYS A CA 1
ATOM 702 C C . LYS A 1 86 ? 4.245 13.158 23.758 1.00 97.88 86 LYS A C 1
ATOM 704 O O . LYS A 1 86 ? 3.205 12.807 24.301 1.00 97.88 86 LYS A O 1
ATOM 709 N N . GLU A 1 87 ? 5.144 13.931 24.365 1.00 97.88 87 GLU A N 1
ATOM 710 C CA . GLU A 1 87 ? 4.982 14.458 25.726 1.00 97.88 87 GLU A CA 1
ATOM 711 C C . GLU A 1 87 ? 3.751 15.372 25.825 1.00 97.88 87 GLU A C 1
ATOM 713 O O . GLU A 1 87 ? 2.973 15.271 26.778 1.00 97.88 87 GLU A O 1
ATOM 718 N N . GLU A 1 88 ? 3.508 16.207 24.813 1.00 97.25 88 GLU A N 1
ATOM 719 C CA . GLU A 1 88 ? 2.299 17.019 24.687 1.00 97.25 88 GLU A CA 1
ATOM 720 C C . GLU A 1 88 ? 1.047 16.141 24.578 1.00 97.25 88 GLU A C 1
ATOM 722 O O . GLU A 1 88 ? 0.160 16.275 25.423 1.00 97.25 88 GLU A O 1
ATOM 727 N N . MET A 1 89 ? 1.002 15.192 23.635 1.00 94.44 89 MET A N 1
ATOM 728 C CA . MET A 1 89 ? -0.106 14.237 23.461 1.00 94.44 89 MET A CA 1
ATOM 729 C C . MET A 1 89 ? -0.383 13.415 24.729 1.00 94.44 89 MET A C 1
ATOM 731 O O . MET A 1 89 ? -1.530 13.303 25.161 1.00 94.44 89 MET A O 1
ATOM 735 N N . GLU A 1 90 ? 0.654 12.880 25.374 1.00 97.31 90 GLU A N 1
ATOM 736 C CA . GLU A 1 90 ? 0.535 12.162 26.642 1.00 97.31 90 GLU A CA 1
ATOM 737 C C . GLU A 1 90 ? 0.033 13.077 27.759 1.00 97.31 90 GLU A C 1
ATOM 739 O O . GLU A 1 90 ? -0.800 12.662 28.563 1.00 97.31 90 GLU A O 1
ATOM 744 N N . SER A 1 91 ? 0.525 14.315 27.843 1.00 96.69 91 SER A N 1
ATOM 745 C CA . SER A 1 91 ? 0.085 15.261 28.869 1.00 96.69 91 SER A CA 1
ATOM 746 C C . SER A 1 91 ? -1.365 15.703 28.654 1.00 96.69 91 SER A C 1
ATOM 748 O O . SER A 1 91 ? -2.094 15.866 29.631 1.00 96.69 91 SER A O 1
ATOM 750 N N . LEU A 1 92 ? -1.813 15.855 27.404 1.00 96.81 92 LEU A N 1
ATOM 751 C CA . LEU A 1 92 ? -3.208 16.122 27.049 1.00 96.81 92 LEU A CA 1
ATOM 752 C C . LEU A 1 92 ? -4.088 14.923 27.408 1.00 96.81 92 LEU A C 1
ATOM 754 O O . LEU A 1 92 ? -4.995 15.083 28.219 1.00 96.81 92 LEU A O 1
ATOM 758 N N . GLY A 1 93 ? -3.744 13.712 26.960 1.00 96.00 93 GLY A N 1
ATOM 759 C CA . GLY A 1 93 ? -4.480 12.494 27.312 1.00 96.00 93 GLY A CA 1
ATOM 760 C C . GLY A 1 93 ? -4.557 12.246 28.825 1.00 96.00 93 GLY A C 1
ATOM 761 O O . GLY A 1 93 ? -5.607 11.861 29.336 1.00 96.00 93 GLY A O 1
ATOM 762 N N . LYS A 1 94 ? -3.490 12.540 29.583 1.00 96.00 94 LYS A N 1
ATOM 763 C CA . LYS A 1 94 ? -3.490 12.478 31.059 1.00 96.00 94 LYS A CA 1
ATOM 764 C C . LYS A 1 94 ? -4.405 13.542 31.687 1.00 96.00 94 LYS A C 1
ATOM 766 O O . LYS A 1 94 ? -5.093 13.233 32.659 1.00 96.00 94 LYS A O 1
ATOM 771 N N . ARG A 1 95 ? -4.456 14.768 31.142 1.00 97.31 95 ARG A N 1
ATOM 772 C CA . ARG A 1 95 ? -5.388 15.829 31.586 1.00 97.31 95 ARG A CA 1
ATOM 773 C C . ARG A 1 95 ? -6.843 15.479 31.267 1.00 97.31 95 ARG A C 1
ATOM 775 O O . ARG A 1 95 ? -7.687 15.609 32.145 1.00 97.31 95 ARG A O 1
ATOM 782 N N . GLU A 1 96 ? -7.131 14.993 30.064 1.00 94.88 96 GLU A N 1
ATOM 783 C CA . GLU A 1 96 ? -8.473 14.579 29.633 1.00 94.88 96 GLU A CA 1
ATOM 784 C C . GLU A 1 96 ? -8.989 13.391 30.452 1.00 94.88 96 GLU A C 1
ATOM 786 O O . GLU A 1 96 ? -10.113 13.420 30.947 1.00 94.88 96 GLU A O 1
ATOM 791 N N . GLN A 1 97 ? -8.152 12.375 30.689 1.00 94.88 97 GLN A N 1
ATOM 792 C CA . GLN A 1 97 ? -8.501 11.267 31.582 1.00 94.88 97 GLN A CA 1
ATOM 793 C C . GLN A 1 97 ? -8.767 11.753 33.012 1.00 94.88 97 GLN A C 1
ATOM 795 O O . GLN A 1 97 ? -9.729 11.302 33.632 1.00 94.88 97 GLN A O 1
ATOM 800 N N . ALA A 1 98 ? -7.967 12.690 33.535 1.00 96.44 98 ALA A N 1
ATOM 801 C CA . ALA A 1 98 ? -8.207 13.281 34.849 1.00 96.44 98 ALA A CA 1
ATOM 802 C C . ALA A 1 98 ? -9.535 14.061 34.900 1.00 96.44 98 ALA A C 1
ATOM 804 O O . ALA A 1 98 ? -10.305 13.852 35.838 1.00 96.44 98 ALA A O 1
ATOM 805 N N . ALA A 1 99 ? -9.834 14.873 33.879 1.00 97.50 99 ALA A N 1
ATOM 806 C CA . ALA A 1 99 ? -11.078 15.635 33.755 1.00 97.50 99 ALA A CA 1
ATOM 807 C C . ALA A 1 99 ? -12.312 14.718 33.685 1.00 97.50 99 ALA A C 1
ATOM 809 O O . ALA A 1 99 ? -13.234 14.854 34.487 1.00 97.50 99 ALA A O 1
ATOM 810 N N . LEU A 1 100 ? -12.279 13.694 32.825 1.00 97.19 100 LEU A N 1
ATOM 811 C CA . LEU A 1 100 ? -13.331 12.676 32.729 1.00 97.19 100 LEU A CA 1
ATOM 812 C C . LEU A 1 100 ? -13.497 11.877 34.034 1.00 97.19 100 LEU A C 1
ATOM 814 O O . LEU A 1 100 ? -14.576 11.349 34.303 1.00 97.19 100 LEU A O 1
ATOM 818 N N . ILE A 1 101 ? -12.447 11.753 34.854 1.00 96.81 101 ILE A N 1
ATOM 819 C CA . ILE A 1 101 ? -12.516 11.123 36.180 1.00 96.81 101 ILE A CA 1
ATOM 820 C C . ILE A 1 101 ? -13.119 12.074 37.228 1.00 96.81 101 ILE A C 1
ATOM 822 O O . ILE A 1 101 ? -13.854 11.589 38.091 1.00 96.81 101 ILE A O 1
ATOM 826 N N . SER A 1 102 ? -12.863 13.388 37.184 1.00 97.19 102 SER A N 1
ATOM 827 C CA . SER A 1 102 ? -13.562 14.363 38.043 1.00 97.19 102 SER A CA 1
ATOM 828 C C . SER A 1 102 ? -15.036 14.494 37.665 1.00 97.19 102 SER A C 1
ATOM 830 O O . SER A 1 102 ? -15.878 14.297 38.534 1.00 97.19 102 SER A O 1
ATOM 832 N N . GLU A 1 103 ? -15.370 14.654 36.383 1.00 96.81 103 GLU A N 1
ATOM 833 C CA . GLU A 1 103 ? -16.761 14.724 35.905 1.00 96.81 103 GLU A CA 1
ATOM 834 C C . GLU A 1 103 ? -17.571 13.487 36.320 1.00 96.81 103 GLU A C 1
ATOM 836 O O . GLU A 1 103 ? -18.682 13.603 36.838 1.00 96.81 103 GLU A O 1
ATOM 841 N N . LYS A 1 104 ? -16.998 12.281 36.184 1.00 96.56 104 LYS A N 1
ATOM 842 C CA . LYS A 1 104 ? -17.643 11.040 36.647 1.00 96.56 104 LYS A CA 1
ATOM 843 C C . LYS A 1 104 ? -17.827 11.003 38.165 1.00 96.56 104 LYS A C 1
ATOM 845 O O . LYS A 1 104 ? -18.841 10.483 38.625 1.00 96.56 104 LYS A O 1
ATOM 850 N N . LYS A 1 105 ? -16.890 11.539 38.956 1.00 97.44 105 LYS A N 1
ATOM 851 C CA . LYS A 1 105 ? -17.043 11.646 40.419 1.00 97.44 105 LYS A CA 1
ATOM 852 C C . LYS A 1 105 ? -18.129 12.650 40.795 1.00 97.44 105 LYS A C 1
ATOM 854 O O . LYS A 1 105 ? -18.950 12.333 41.649 1.00 97.44 105 LYS A O 1
ATOM 859 N N . GLU A 1 106 ? -18.160 13.807 40.145 1.00 97.81 106 GLU A N 1
ATOM 860 C CA . GLU A 1 106 ? -19.137 14.874 40.381 1.00 97.81 106 GLU A CA 1
ATOM 861 C C . GLU A 1 106 ? -20.552 14.432 39.994 1.00 97.81 106 GLU A C 1
ATOM 863 O O . GLU A 1 106 ? -21.466 14.550 40.805 1.00 97.81 106 GLU A O 1
ATOM 868 N N . ALA A 1 107 ? -20.734 13.804 38.828 1.00 97.06 107 ALA A N 1
ATOM 869 C CA . ALA A 1 107 ? -22.017 13.228 38.422 1.00 97.06 107 ALA A CA 1
ATOM 870 C C . ALA A 1 107 ? -22.489 12.118 39.383 1.00 97.06 107 ALA A C 1
ATOM 872 O O . ALA A 1 107 ? -23.657 12.079 39.773 1.00 97.06 107 ALA A O 1
ATOM 873 N N . LEU A 1 108 ? -21.583 11.236 39.832 1.00 97.38 108 LEU A N 1
ATOM 874 C CA . LEU A 1 108 ? -21.899 10.231 40.855 1.00 97.38 108 LEU A CA 1
ATOM 875 C C . LEU A 1 108 ? -22.229 10.861 42.216 1.00 97.38 108 LEU A C 1
ATOM 877 O O . LEU A 1 108 ? -23.051 10.308 42.947 1.00 97.38 108 LEU A O 1
ATOM 881 N N . GLN A 1 109 ? -21.618 11.992 42.570 1.00 97.69 109 GLN A N 1
ATOM 882 C CA . GLN A 1 109 ? -21.924 12.720 43.798 1.00 97.69 109 GLN A CA 1
ATOM 883 C C . GLN A 1 109 ? -23.293 13.409 43.716 1.00 97.69 109 GLN A C 1
ATOM 885 O O . GLN A 1 109 ? -24.107 13.193 44.606 1.00 97.69 109 GLN A O 1
ATOM 890 N N . GLN A 1 110 ? -23.606 14.108 42.622 1.00 97.50 110 GLN A N 1
ATOM 891 C CA . GLN A 1 110 ? -24.928 14.707 42.385 1.00 97.50 110 GLN A CA 1
ATOM 892 C C . GLN A 1 110 ? -26.052 13.657 42.441 1.00 97.50 110 GLN A C 1
ATOM 894 O O . GLN A 1 110 ? -27.093 13.884 43.058 1.00 97.50 110 GLN A O 1
ATOM 899 N N . LEU A 1 111 ? -25.835 12.471 41.857 1.00 96.25 111 LEU A N 1
ATOM 900 C CA . LEU A 1 111 ? -26.785 11.355 41.944 1.00 96.25 111 LEU A CA 1
ATOM 901 C C . LEU A 1 111 ? -26.943 10.823 43.378 1.00 96.25 111 LEU A C 1
ATOM 903 O O . LEU A 1 111 ? -28.058 10.500 43.784 1.00 96.25 111 LEU A O 1
ATOM 907 N N . ARG A 1 112 ? -25.861 10.752 44.166 1.00 97.50 112 ARG A N 1
ATOM 908 C CA . ARG A 1 112 ? -25.922 10.361 45.588 1.00 97.50 112 ARG A CA 1
ATOM 909 C C . ARG A 1 112 ? -26.666 11.392 46.427 1.00 97.50 112 ARG A C 1
ATOM 911 O O . ARG A 1 112 ? -27.552 11.007 47.178 1.00 97.50 112 ARG A O 1
ATOM 918 N N . GLU A 1 113 ? -26.342 12.672 46.275 1.00 97.31 113 GLU A N 1
ATOM 919 C CA . GLU A 1 113 ? -26.977 13.780 46.997 1.00 97.31 113 GLU A CA 1
ATOM 920 C C . GLU A 1 113 ? -28.477 13.851 46.691 1.00 97.31 113 GLU A C 1
ATOM 922 O O . GLU A 1 113 ? -29.288 13.969 47.611 1.00 97.31 113 GLU A O 1
ATOM 927 N N . ARG A 1 114 ? -28.862 13.661 45.421 1.00 98.06 114 ARG A N 1
ATOM 928 C CA . ARG A 1 114 ? -30.264 13.537 45.013 1.00 98.06 114 ARG A CA 1
ATOM 929 C C . ARG A 1 114 ? -30.959 12.343 45.674 1.00 98.06 114 ARG A C 1
ATOM 931 O O . ARG A 1 114 ? -32.013 12.524 46.277 1.00 98.06 114 ARG A O 1
ATOM 938 N N . LEU A 1 115 ? -30.380 11.142 45.595 1.00 96.00 115 LEU A N 1
ATOM 939 C CA . LEU A 1 115 ? -30.955 9.937 46.212 1.00 96.00 115 LEU A CA 1
ATOM 940 C C . LEU A 1 115 ? -31.020 10.043 47.745 1.00 96.00 115 LEU A C 1
ATOM 942 O O . LEU A 1 115 ? -31.916 9.477 48.366 1.00 96.00 115 LEU A O 1
ATOM 946 N N . GLU A 1 116 ? -30.091 10.762 48.375 1.00 97.56 116 GLU A N 1
ATOM 947 C CA . GLU A 1 116 ? -30.124 11.046 49.809 1.00 97.56 116 GLU A CA 1
ATOM 948 C C . GLU A 1 116 ? -31.215 12.072 50.162 1.00 97.56 116 GLU A C 1
ATOM 950 O O . GLU A 1 116 ? -31.878 11.920 51.187 1.00 97.56 116 GLU A O 1
ATOM 955 N N . GLY A 1 117 ? -31.457 13.065 49.299 1.00 96.44 117 GLY A N 1
ATOM 956 C CA . GLY A 1 117 ? -32.602 13.976 49.381 1.00 96.44 117 GLY A CA 1
ATOM 957 C C . GLY A 1 117 ? -33.938 13.236 49.288 1.00 96.44 117 GLY A C 1
ATOM 958 O O . GLY A 1 117 ? -34.731 13.293 50.224 1.00 96.44 117 GLY A O 1
ATOM 959 N N . GLU A 1 118 ? -34.140 12.450 48.227 1.00 95.56 118 GLU A N 1
ATOM 960 C CA . GLU A 1 118 ? -35.345 11.630 48.020 1.00 95.56 118 GLU A CA 1
ATOM 961 C C . GLU A 1 118 ? -35.585 10.670 49.209 1.00 95.56 118 GLU A C 1
ATOM 963 O O . GLU A 1 118 ? -36.708 10.540 49.701 1.00 95.56 118 GLU A O 1
ATOM 968 N N . ARG A 1 119 ? -34.524 10.064 49.769 1.00 95.69 119 ARG A N 1
ATOM 969 C CA . ARG A 1 119 ? -34.608 9.256 51.004 1.00 95.69 119 ARG A CA 1
ATOM 970 C C . ARG A 1 119 ? -35.023 10.072 52.230 1.00 95.69 119 ARG A C 1
ATOM 972 O O . ARG A 1 119 ? -35.860 9.604 53.000 1.00 95.69 119 ARG A O 1
ATOM 979 N N . LYS A 1 120 ? -34.458 11.268 52.435 1.00 96.38 120 LYS A N 1
ATOM 980 C CA . LYS A 1 120 ? -34.814 12.159 53.556 1.00 96.38 120 LYS A CA 1
ATOM 981 C C . LYS A 1 120 ? -36.269 12.615 53.468 1.00 96.38 120 LYS A C 1
ATOM 983 O O . LYS A 1 120 ? -36.947 12.639 54.491 1.00 96.38 120 LYS A O 1
ATOM 988 N N . GLU A 1 121 ? -36.766 12.916 52.271 1.00 97.00 121 GLU A N 1
ATOM 989 C CA . GLU A 1 121 ? -38.166 13.292 52.047 1.00 97.00 121 GLU A CA 1
ATOM 990 C C . GLU A 1 121 ? -39.133 12.143 52.360 1.00 97.00 121 GLU A C 1
ATOM 992 O O . GLU A 1 121 ? -40.124 12.360 53.061 1.00 97.00 121 GLU A O 1
ATOM 997 N N . VAL A 1 122 ? -38.820 10.914 51.927 1.00 97.25 122 VAL A N 1
ATOM 998 C CA . VAL A 1 122 ? -39.616 9.713 52.242 1.00 97.25 122 VAL A CA 1
ATOM 999 C C . VAL A 1 122 ? -39.605 9.401 53.742 1.00 97.25 122 VAL A C 1
ATOM 1001 O O . VAL A 1 122 ? -40.664 9.161 54.320 1.00 97.25 122 VAL A O 1
ATOM 1004 N N . VAL A 1 123 ? -38.448 9.467 54.412 1.00 96.94 123 VAL A N 1
ATOM 1005 C CA . VAL A 1 123 ? -38.370 9.285 55.876 1.00 96.94 123 VAL A CA 1
ATOM 1006 C C . VAL A 1 123 ? -39.174 10.367 56.603 1.00 96.94 123 VAL A C 1
ATOM 1008 O O . VAL A 1 123 ? -39.977 10.048 57.477 1.00 96.94 123 VAL A O 1
ATOM 1011 N N . ALA A 1 124 ? -39.053 11.632 56.193 1.00 96.50 124 ALA A N 1
ATOM 1012 C CA . ALA A 1 124 ? -39.832 12.730 56.761 1.00 96.50 124 ALA A CA 1
ATOM 1013 C C . ALA A 1 124 ? -41.343 12.625 56.468 1.00 96.50 124 ALA A C 1
ATOM 1015 O O . ALA A 1 124 ? -42.137 13.220 57.198 1.00 96.50 124 ALA A O 1
ATOM 1016 N N . ALA A 1 125 ? -41.760 11.905 55.420 1.00 96.69 125 ALA A N 1
ATOM 1017 C CA . ALA A 1 125 ? -43.161 11.579 55.155 1.00 96.69 125 ALA A CA 1
ATOM 1018 C C . ALA A 1 125 ? -43.682 10.511 56.120 1.00 96.69 125 ALA A C 1
ATOM 1020 O O . ALA A 1 125 ? -44.636 10.780 56.850 1.00 96.69 125 ALA A O 1
ATOM 1021 N N . LEU A 1 126 ? -42.985 9.377 56.215 1.00 96.12 126 LEU A N 1
ATOM 1022 C CA . LEU A 1 126 ? -43.324 8.291 57.137 1.00 96.12 126 LEU A CA 1
ATOM 1023 C C . LEU A 1 126 ? -43.319 8.765 58.600 1.00 96.12 126 LEU A C 1
ATOM 1025 O O . LEU A 1 126 ? -44.207 8.418 59.372 1.00 96.12 126 LEU A O 1
ATOM 1029 N N . GLU A 1 127 ? -42.374 9.621 58.997 1.00 96.25 127 GLU A N 1
ATOM 1030 C CA . GLU A 1 127 ? -42.384 10.235 60.330 1.00 96.25 127 GLU A CA 1
ATOM 1031 C C . GLU A 1 127 ? -43.618 11.110 60.585 1.00 96.25 127 GLU A C 1
ATOM 1033 O O . GLU A 1 127 ? -44.131 11.116 61.703 1.00 96.25 127 GLU A O 1
ATOM 1038 N N . ARG A 1 128 ? -44.112 11.853 59.585 1.00 97.31 128 ARG A N 1
ATOM 1039 C CA . ARG A 1 128 ? -45.341 12.653 59.724 1.00 97.31 128 ARG A CA 1
ATOM 1040 C C . ARG A 1 128 ? -46.577 11.763 59.854 1.00 97.31 128 ARG A C 1
ATOM 1042 O O . ARG A 1 128 ? -47.436 12.058 60.682 1.00 97.31 128 ARG A O 1
ATOM 1049 N N . GLU A 1 129 ? -46.636 10.676 59.092 1.00 96.31 129 GLU A N 1
ATOM 1050 C CA . GLU A 1 129 ? -47.723 9.693 59.141 1.00 96.31 129 GLU A CA 1
ATOM 1051 C C . GLU A 1 129 ? -47.755 8.973 60.498 1.00 96.31 129 GLU A C 1
ATOM 1053 O O . GLU A 1 129 ? -48.758 9.066 61.207 1.00 96.31 129 GLU A O 1
ATOM 1058 N N . HIS A 1 130 ? -46.635 8.397 60.950 1.00 95.44 130 HIS A N 1
ATOM 1059 C CA . HIS A 1 130 ? -46.541 7.751 62.267 1.00 95.44 130 HIS A CA 1
ATOM 1060 C C . HIS A 1 130 ? -46.890 8.698 63.431 1.00 95.44 130 HIS A C 1
ATOM 1062 O O . HIS A 1 130 ? -47.532 8.285 64.399 1.00 95.44 130 HIS A O 1
ATOM 1068 N N . ARG A 1 131 ? -46.499 9.983 63.366 1.00 97.19 131 ARG A N 1
ATOM 1069 C CA . ARG A 1 131 ? -46.878 10.983 64.386 1.00 97.19 131 ARG A CA 1
ATOM 1070 C C . ARG A 1 131 ? -48.395 11.211 64.410 1.00 97.19 131 ARG A C 1
ATOM 1072 O O . ARG A 1 131 ? -48.984 11.198 65.490 1.00 97.19 131 ARG A O 1
ATOM 1079 N N . ALA A 1 132 ? -49.032 11.350 63.245 1.00 96.12 132 ALA A N 1
ATOM 1080 C CA . ALA A 1 132 ? -50.484 11.511 63.141 1.00 96.12 132 ALA A CA 1
ATOM 1081 C C . ALA A 1 132 ? -51.250 10.270 63.645 1.00 96.12 132 ALA A C 1
ATOM 1083 O O . ALA A 1 132 ? -52.228 10.405 64.386 1.00 96.12 132 ALA A O 1
ATOM 1084 N N . GL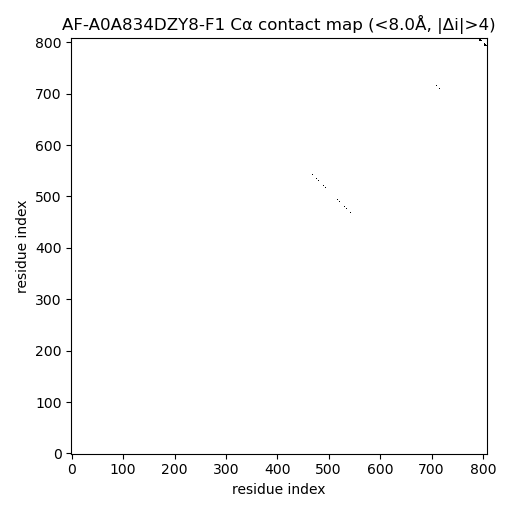U A 1 133 ? -50.775 9.061 63.328 1.00 96.38 133 GLU A N 1
ATOM 1085 C CA . GLU A 1 133 ? -51.339 7.811 63.854 1.00 96.38 133 GLU A CA 1
ATOM 1086 C C . GLU A 1 133 ? -51.229 7.727 65.384 1.00 96.38 133 GLU A C 1
ATOM 1088 O O . GLU A 1 133 ? -52.204 7.390 66.060 1.00 96.38 133 GLU A O 1
ATOM 1093 N N . LEU A 1 134 ? -50.077 8.088 65.962 1.00 96.12 134 LEU A N 1
ATOM 1094 C CA . LEU A 1 134 ? -49.885 8.127 67.416 1.00 96.12 134 LEU A CA 1
ATOM 1095 C C . LEU A 1 134 ? -50.812 9.148 68.097 1.00 96.12 134 LEU A C 1
ATOM 1097 O O . LEU A 1 134 ? -51.359 8.871 69.170 1.00 96.12 134 LEU A O 1
ATOM 1101 N N . GLU A 1 135 ? -51.056 10.305 67.481 1.00 95.31 135 GLU A N 1
ATOM 1102 C CA . GLU A 1 135 ? -52.022 11.290 67.978 1.00 95.31 135 GLU A CA 1
ATOM 1103 C C . GLU A 1 135 ? -53.467 10.762 67.924 1.00 95.31 135 GLU A C 1
ATOM 1105 O O . GLU A 1 135 ? -54.202 10.857 68.921 1.00 95.31 135 GLU A O 1
ATOM 1110 N N . GLN A 1 136 ? -53.860 10.116 66.821 1.00 96.12 136 GLN A N 1
ATOM 1111 C CA . GLN A 1 136 ? -55.170 9.476 66.650 1.00 96.12 136 GLN A CA 1
ATOM 1112 C C . GLN A 1 136 ? -55.384 8.313 67.639 1.00 96.12 136 GLN A C 1
ATOM 1114 O O . GLN A 1 136 ? -56.441 8.205 68.270 1.00 96.12 136 GLN A O 1
ATOM 1119 N N . LEU A 1 137 ? -54.374 7.466 67.843 1.00 95.00 137 LEU A N 1
ATOM 1120 C CA . LEU A 1 137 ? -54.414 6.377 68.819 1.00 95.00 137 LEU A CA 1
ATOM 1121 C C . LEU A 1 137 ? -54.461 6.914 70.254 1.00 95.00 137 LEU A C 1
ATOM 1123 O O . LEU A 1 137 ? -55.275 6.443 71.052 1.00 95.00 137 LEU A O 1
ATOM 1127 N N . SER A 1 138 ? -53.661 7.934 70.592 1.00 92.94 138 SER A N 1
ATOM 1128 C CA . SER A 1 138 ? -53.654 8.499 71.949 1.00 92.94 138 SER A CA 1
ATOM 1129 C C . SER A 1 138 ? -54.974 9.194 72.295 1.00 92.94 138 SER A C 1
ATOM 1131 O O . SER A 1 138 ? -55.453 9.064 73.421 1.00 92.94 138 SER A O 1
ATOM 1133 N N . SER A 1 139 ? -55.596 9.899 71.345 1.00 93.38 139 SER A N 1
ATOM 1134 C CA . SER A 1 139 ? -56.899 10.551 71.537 1.00 93.38 139 SER A CA 1
ATOM 1135 C C . SER A 1 139 ? -58.032 9.524 71.660 1.00 93.38 139 SER A C 1
ATOM 1137 O O . SER A 1 139 ? -58.838 9.617 72.591 1.00 93.38 139 SER A O 1
ATOM 1139 N N . SER A 1 140 ? -58.027 8.478 70.825 1.00 95.06 140 SER A N 1
ATOM 1140 C CA . SER A 1 140 ? -58.928 7.318 70.935 1.00 95.06 140 SER A CA 1
ATOM 1141 C C . SER A 1 140 ? -58.799 6.606 72.290 1.00 95.06 140 SER A C 1
ATOM 1143 O O . SER A 1 140 ? -59.803 6.320 72.950 1.00 95.06 140 SER A O 1
ATOM 1145 N N . LEU A 1 141 ? -57.571 6.376 72.769 1.00 95.31 141 LEU A N 1
ATOM 1146 C CA . LEU A 1 141 ? -57.310 5.753 74.068 1.00 95.31 141 LEU A CA 1
ATOM 1147 C C . LEU A 1 141 ? -57.766 6.641 75.238 1.00 95.31 141 LEU A C 1
ATOM 1149 O O . LEU A 1 141 ? -58.442 6.151 76.143 1.00 95.31 141 LEU A O 1
ATOM 1153 N N . LYS A 1 142 ? -57.478 7.950 75.196 1.00 94.75 142 LYS A N 1
ATOM 1154 C CA . LYS A 1 142 ? -57.950 8.935 76.191 1.00 94.75 142 LYS A CA 1
ATOM 1155 C C . LYS A 1 142 ? -59.484 8.976 76.258 1.00 94.75 142 LYS A C 1
ATOM 1157 O O . LYS A 1 142 ? -60.043 9.029 77.354 1.00 94.75 142 LYS A O 1
ATOM 1162 N N . ALA A 1 143 ? -60.175 8.896 75.117 1.00 92.56 143 ALA A N 1
ATOM 1163 C CA . ALA A 1 143 ? -61.637 8.825 75.063 1.00 92.56 143 ALA A CA 1
ATOM 1164 C C . ALA A 1 143 ? -62.184 7.523 75.682 1.00 92.56 143 ALA A C 1
ATOM 1166 O O . ALA A 1 143 ? -63.076 7.574 76.532 1.00 92.56 143 ALA A O 1
ATOM 1167 N N . LYS A 1 144 ? -61.608 6.363 75.333 1.00 94.06 144 LYS A N 1
ATOM 1168 C CA . LYS A 1 144 ? -61.982 5.063 75.921 1.00 94.06 144 LYS A CA 1
ATOM 1169 C C . LYS A 1 144 ? -61.737 5.022 77.433 1.00 94.06 144 LYS A C 1
ATOM 1171 O O . LYS A 1 144 ? -62.604 4.567 78.173 1.00 94.06 144 LYS A O 1
ATOM 1176 N N . HIS A 1 145 ? -60.606 5.544 77.908 1.00 91.44 145 HIS A N 1
ATOM 1177 C CA . HIS A 1 145 ? -60.293 5.603 79.338 1.00 91.44 145 HIS A CA 1
ATOM 1178 C C . HIS A 1 145 ? -61.330 6.431 80.116 1.00 91.44 145 HIS A C 1
ATOM 1180 O O . HIS A 1 145 ? -61.882 5.939 81.099 1.00 91.44 145 HIS A O 1
ATOM 1186 N N . ARG A 1 146 ? -61.698 7.627 79.623 1.00 94.31 146 ARG A N 1
ATOM 1187 C CA . ARG A 1 146 ? -62.777 8.452 80.208 1.00 94.31 146 ARG A CA 1
ATOM 1188 C C . ARG A 1 146 ? -64.113 7.697 80.311 1.00 94.31 146 ARG A C 1
ATOM 1190 O O . ARG A 1 146 ? -64.819 7.849 81.303 1.00 94.31 146 ARG A O 1
ATOM 1197 N N . GLN A 1 147 ? -64.444 6.858 79.324 1.00 93.75 147 GLN A N 1
ATOM 1198 C CA . GLN A 1 147 ? -65.654 6.021 79.337 1.00 93.75 147 GLN A CA 1
ATOM 1199 C C . GLN A 1 147 ? -65.569 4.837 80.321 1.00 93.75 147 GLN A C 1
ATOM 1201 O O . GLN A 1 147 ? -66.591 4.396 80.844 1.00 93.75 147 GLN A O 1
ATOM 1206 N N . VAL A 1 148 ? -64.375 4.295 80.576 1.00 93.69 148 VAL A N 1
ATOM 1207 C CA . VAL A 1 148 ? -64.179 3.211 81.555 1.00 93.69 148 VAL A CA 1
ATOM 1208 C C . VAL A 1 148 ? -64.223 3.747 82.985 1.00 93.69 148 VAL A C 1
ATOM 1210 O O . VAL A 1 148 ? -64.890 3.142 83.821 1.00 93.69 148 VAL A O 1
ATOM 1213 N N . VAL A 1 149 ? -63.598 4.896 83.263 1.00 92.50 149 VAL A N 1
ATOM 1214 C CA . VAL A 1 149 ? -63.607 5.521 84.600 1.00 92.50 149 VAL A CA 1
ATOM 1215 C C . VAL A 1 149 ? -65.037 5.808 85.067 1.00 92.50 149 VAL A C 1
ATOM 1217 O O . VAL A 1 149 ? -65.423 5.353 86.142 1.00 92.50 149 VAL A O 1
ATOM 1220 N N . SER A 1 150 ? -65.869 6.444 84.234 1.00 87.94 150 SER A N 1
ATOM 1221 C CA . SER A 1 150 ? -67.270 6.734 84.587 1.00 87.94 150 SER A CA 1
ATOM 1222 C C . SER A 1 150 ? -68.140 5.480 84.765 1.00 87.94 150 SER A C 1
ATOM 1224 O O . SER A 1 150 ? -69.094 5.495 85.541 1.00 87.94 150 SER A O 1
ATOM 1226 N N . ARG A 1 151 ? -67.798 4.364 84.104 1.00 91.38 151 ARG A N 1
ATOM 1227 C CA . ARG A 1 151 ? -68.448 3.056 84.316 1.00 91.38 151 ARG A CA 1
ATOM 1228 C C . ARG A 1 151 ? -68.001 2.360 85.602 1.00 91.38 151 ARG A C 1
ATOM 1230 O O . ARG A 1 151 ? -68.808 1.657 86.203 1.00 91.38 151 ARG A O 1
ATOM 1237 N N . LEU A 1 152 ? -66.734 2.500 85.995 1.00 87.19 152 LEU A N 1
ATOM 1238 C CA . LEU A 1 152 ? -66.202 1.889 87.217 1.00 87.19 152 LEU A CA 1
ATOM 1239 C C . LEU A 1 152 ? -66.661 2.637 88.468 1.00 87.19 152 LEU A C 1
ATOM 1241 O O . LEU A 1 152 ? -67.063 1.989 89.427 1.00 87.19 152 LEU A O 1
ATOM 1245 N N . GLN A 1 153 ? -66.675 3.970 88.432 1.00 89.81 153 GLN A N 1
ATOM 1246 C CA . GLN A 1 153 ? -67.103 4.804 89.555 1.00 89.81 153 GLN A CA 1
ATOM 1247 C C . GLN A 1 153 ? -68.529 4.447 90.010 1.00 89.81 153 GLN A C 1
ATOM 1249 O O . G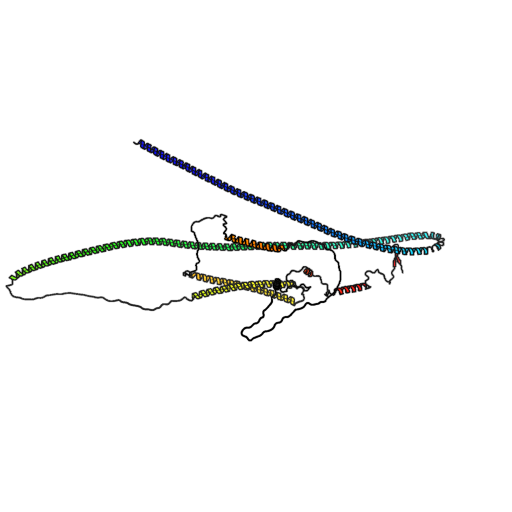LN A 1 153 ? -68.725 4.062 91.161 1.00 89.81 153 GLN A O 1
ATOM 1254 N N . LYS A 1 154 ? -69.475 4.367 89.062 1.00 82.88 154 LYS A N 1
ATOM 1255 C CA . LYS A 1 154 ? -70.845 3.895 89.324 1.00 82.88 154 LYS A CA 1
ATOM 1256 C C . LYS A 1 154 ? -70.906 2.485 89.943 1.00 82.88 154 LYS A C 1
ATOM 1258 O O . LYS A 1 154 ? -71.748 2.211 90.791 1.00 82.88 154 LYS A O 1
ATOM 1263 N N . LYS A 1 155 ? -70.025 1.566 89.532 1.00 85.25 155 LYS A N 1
ATOM 1264 C CA . LYS A 1 155 ? -70.005 0.192 90.068 1.00 85.25 155 LYS A CA 1
ATOM 1265 C C . LYS A 1 155 ? -69.470 0.098 91.495 1.00 85.25 155 LYS A C 1
ATOM 1267 O O . LYS A 1 155 ? -69.863 -0.819 92.207 1.00 85.25 155 LYS A O 1
ATOM 1272 N N . ILE A 1 156 ? -68.579 1.001 91.900 1.00 82.19 156 ILE A N 1
ATOM 1273 C CA . ILE A 1 156 ? -68.052 1.054 93.271 1.00 82.19 156 ILE A CA 1
ATOM 1274 C C . ILE A 1 156 ? -69.177 1.477 94.225 1.00 82.19 156 ILE A C 1
ATOM 1276 O O . ILE A 1 156 ? -69.433 0.790 95.213 1.00 82.19 156 ILE A O 1
ATOM 1280 N N . GLU A 1 157 ? -69.923 2.520 93.850 1.00 77.88 157 GLU A N 1
ATOM 1281 C CA . GLU A 1 157 ? -71.118 3.005 94.557 1.00 77.88 157 GLU A CA 1
ATOM 1282 C C . GLU A 1 157 ? -72.189 1.898 94.708 1.00 77.88 157 GLU A C 1
ATOM 1284 O O . GLU A 1 157 ? -72.758 1.713 95.783 1.00 77.88 157 GLU A O 1
ATOM 1289 N N . GLU A 1 158 ? -72.421 1.100 93.656 1.00 78.06 158 GLU A N 1
ATOM 1290 C CA . GLU A 1 158 ? -73.363 -0.036 93.655 1.00 78.06 158 GLU A CA 1
ATOM 1291 C C . GLU A 1 158 ? -72.895 -1.271 94.459 1.00 78.06 158 GLU A C 1
ATOM 1293 O O . GLU A 1 158 ? -73.714 -2.164 94.723 1.00 78.06 158 GLU A O 1
ATOM 1298 N N . ALA A 1 159 ? -71.605 -1.376 94.798 1.00 76.94 159 ALA A N 1
ATOM 1299 C CA . ALA A 1 159 ? -71.014 -2.530 95.484 1.00 76.94 159 ALA A CA 1
ATOM 1300 C C . ALA A 1 159 ? -70.898 -2.318 97.000 1.00 76.94 159 ALA A C 1
ATOM 1302 O O . ALA A 1 159 ? -71.287 -3.199 97.768 1.00 76.94 159 ALA A O 1
ATOM 1303 N N . GLN A 1 160 ? -70.438 -1.136 97.426 1.00 71.19 160 GLN A N 1
ATOM 1304 C CA . GLN A 1 160 ? -70.214 -0.805 98.842 1.00 71.19 160 GLN A CA 1
ATOM 1305 C C . GLN A 1 160 ? -71.474 -1.013 99.702 1.00 71.19 160 GLN A C 1
ATOM 1307 O O . GLN A 1 160 ? -71.390 -1.555 100.797 1.00 71.19 160 GLN A O 1
ATOM 1312 N N . GLN A 1 161 ? -72.659 -0.711 99.159 1.00 61.12 161 GLN A N 1
ATOM 1313 C CA . GLN A 1 161 ? -73.953 -0.871 99.842 1.00 61.12 161 GLN A CA 1
ATOM 1314 C C . GLN A 1 161 ? -74.389 -2.330 100.109 1.00 61.12 161 GLN A C 1
ATOM 1316 O O . GLN A 1 161 ? -75.458 -2.545 100.678 1.00 61.12 161 GLN A O 1
ATOM 1321 N N . LYS A 1 162 ? -73.637 -3.343 99.651 1.00 64.50 162 LYS A N 1
ATOM 1322 C CA . LYS A 1 162 ? -74.036 -4.766 99.728 1.00 64.50 162 LYS A CA 1
ATOM 1323 C C . LYS A 1 162 ? -73.125 -5.621 100.605 1.00 64.50 162 LYS A C 1
ATOM 1325 O O . LYS A 1 162 ? -73.581 -6.634 101.128 1.00 64.50 162 LYS A O 1
ATOM 1330 N N . GLU A 1 163 ? -71.863 -5.232 100.757 1.00 66.25 163 GLU A N 1
ATOM 1331 C CA . GLU A 1 163 ? -70.851 -6.023 101.468 1.00 66.25 163 GLU A CA 1
ATOM 1332 C C . GLU A 1 163 ? -70.990 -5.906 102.996 1.00 66.25 163 GLU A C 1
ATOM 1334 O O . GLU A 1 163 ? -70.953 -6.918 103.700 1.00 66.25 163 GLU A O 1
ATOM 1339 N N . GLU A 1 164 ? -71.271 -4.699 103.505 1.00 61.88 164 GLU A N 1
ATOM 1340 C CA . GLU A 1 164 ? -71.439 -4.423 104.944 1.00 61.88 164 GLU A CA 1
ATOM 1341 C C . GLU A 1 164 ? -72.521 -5.296 105.609 1.00 61.88 164 GLU A C 1
ATOM 1343 O O . GLU A 1 164 ? -72.405 -5.651 106.782 1.00 61.88 164 GLU A O 1
ATOM 1348 N N . ALA A 1 165 ? -73.555 -5.683 104.856 1.00 56.53 165 ALA A N 1
ATOM 1349 C CA . ALA A 1 165 ? -74.713 -6.412 105.368 1.00 56.53 165 ALA A CA 1
ATOM 1350 C C . ALA A 1 165 ? -74.489 -7.924 105.579 1.00 56.53 165 ALA A C 1
ATOM 1352 O O . ALA A 1 165 ? -75.302 -8.554 106.249 1.00 56.53 165 ALA A O 1
ATOM 1353 N N . GLN A 1 166 ? -73.444 -8.531 104.998 1.00 55.28 166 GLN A N 1
ATOM 1354 C CA . GLN A 1 166 ? -73.308 -10.003 104.941 1.00 55.28 166 GLN A CA 1
ATOM 1355 C C . GLN A 1 166 ? -72.137 -10.576 105.756 1.00 55.28 166 GLN A C 1
ATOM 1357 O O . GLN A 1 166 ? -72.123 -11.770 106.069 1.00 55.28 166 GLN A O 1
ATOM 1362 N N . LEU A 1 167 ? -71.158 -9.750 106.134 1.00 57.75 167 LEU A N 1
ATOM 1363 C CA . LEU A 1 167 ? -69.936 -10.219 106.800 1.00 57.75 167 LEU A CA 1
ATOM 1364 C C . LEU A 1 167 ? -70.091 -10.489 108.311 1.00 57.75 167 LEU A C 1
ATOM 1366 O O . LEU A 1 167 ? -69.246 -11.173 108.884 1.00 57.75 167 LEU A O 1
ATOM 1370 N N . GLN A 1 168 ? -71.151 -10.001 108.970 1.00 49.97 168 GLN A N 1
ATOM 1371 C CA . GLN A 1 168 ? -71.289 -10.125 110.432 1.00 49.97 168 GLN A CA 1
ATOM 1372 C C . GLN A 1 168 ? -71.674 -11.531 110.931 1.00 49.97 168 GLN A C 1
ATOM 1374 O O . GLN A 1 168 ? -71.240 -11.922 112.014 1.00 49.97 168 GLN A O 1
ATOM 1379 N N . GLU A 1 169 ? -72.472 -12.302 110.184 1.00 55.28 169 GLU A N 1
ATOM 1380 C CA . GLU A 1 169 ? -73.042 -13.564 110.697 1.00 55.28 169 GLU A CA 1
ATOM 1381 C C . GLU A 1 169 ? -72.199 -14.811 110.379 1.00 55.28 169 GLU A C 1
ATOM 1383 O O . GLU A 1 169 ? -72.085 -15.725 111.199 1.00 55.28 169 GLU A O 1
ATOM 1388 N N . SER A 1 170 ? -71.589 -14.866 109.192 1.00 56.22 170 SER A N 1
ATOM 1389 C CA . SER A 1 170 ? -70.995 -16.097 108.641 1.00 56.22 170 SER A CA 1
ATOM 1390 C C . SER A 1 170 ? -69.685 -16.539 109.314 1.00 56.22 170 SER A C 1
ATOM 1392 O O . SER A 1 170 ? -69.348 -17.726 109.287 1.00 56.22 170 SER A O 1
ATOM 1394 N N . LEU A 1 171 ? -68.967 -15.617 109.962 1.00 57.81 171 LEU A N 1
ATOM 1395 C CA . LEU A 1 171 ? -67.648 -15.857 110.562 1.00 57.81 171 LEU A CA 1
ATOM 1396 C C . LEU A 1 171 ? -67.657 -16.830 111.756 1.00 57.81 171 LEU A C 1
ATOM 1398 O O . LEU A 1 171 ? -66.676 -17.530 111.987 1.00 57.81 171 LEU A O 1
ATOM 1402 N N . ARG A 1 172 ? -68.742 -16.891 112.540 1.00 51.38 172 ARG A N 1
ATOM 1403 C CA . ARG A 1 172 ? -68.676 -17.400 113.928 1.00 51.38 172 ARG A CA 1
ATOM 1404 C C . ARG A 1 172 ? -68.839 -18.919 114.114 1.00 51.38 172 ARG A C 1
ATOM 1406 O O . ARG A 1 172 ? -68.746 -19.392 115.243 1.00 51.38 172 ARG A O 1
ATOM 1413 N N . GLY A 1 173 ? -69.142 -19.683 113.057 1.00 60.91 173 GLY A N 1
ATOM 1414 C CA . GLY A 1 173 ? -69.598 -21.087 113.178 1.00 60.91 173 GLY A CA 1
ATOM 1415 C C . GLY A 1 173 ? -68.881 -22.137 112.315 1.00 60.91 173 GLY A C 1
ATOM 1416 O O . GLY A 1 173 ? -69.130 -23.341 112.470 1.00 60.91 173 GLY A O 1
ATOM 1417 N N . THR A 1 174 ? -68.011 -21.708 111.402 1.00 60.50 174 THR A N 1
ATOM 1418 C CA . THR A 1 174 ? -67.302 -22.554 110.420 1.00 60.50 174 THR A CA 1
ATOM 1419 C C . THR A 1 174 ? -65.909 -22.979 110.900 1.00 60.50 174 THR A C 1
ATOM 1421 O O . THR A 1 174 ? -65.485 -24.112 110.665 1.00 60.50 174 THR A O 1
ATOM 1424 N N . GLU A 1 175 ? -65.244 -22.090 111.636 1.00 60.72 175 GLU A N 1
ATOM 1425 C CA . GLU A 1 175 ? -63.821 -22.093 111.993 1.00 60.72 175 GLU A CA 1
ATOM 1426 C C . GLU A 1 175 ? -63.306 -23.411 112.607 1.00 60.72 175 GLU A C 1
ATOM 1428 O O . GLU A 1 175 ? -62.311 -23.974 112.153 1.00 60.72 175 GLU A O 1
ATOM 1433 N N . GLN A 1 176 ? -64.015 -23.971 113.592 1.00 50.53 176 GLN A N 1
ATOM 1434 C CA . GLN A 1 176 ? -63.541 -25.143 114.349 1.00 50.53 176 GLN A CA 1
ATOM 1435 C C . GLN A 1 176 ? -63.677 -26.474 113.588 1.00 50.53 176 GLN A C 1
ATOM 1437 O O . GLN A 1 176 ? -62.855 -27.372 113.750 1.00 50.53 176 GLN A O 1
ATOM 1442 N N . ARG A 1 177 ? -64.693 -26.620 112.724 1.00 61.62 177 ARG A N 1
ATOM 1443 C CA . ARG A 1 177 ? -64.911 -27.857 111.939 1.00 61.62 177 ARG A CA 1
ATOM 1444 C C . ARG A 1 177 ? -64.069 -27.919 110.665 1.00 61.62 177 ARG A C 1
ATOM 1446 O O . ARG A 1 177 ? -63.976 -28.988 110.063 1.00 61.62 177 ARG A O 1
ATOM 1453 N N . ALA A 1 178 ? -63.439 -26.810 110.276 1.00 65.69 178 ALA A N 1
ATOM 1454 C CA . ALA A 1 178 ? -62.456 -26.794 109.202 1.00 65.69 178 ALA A CA 1
ATOM 1455 C C . ALA A 1 178 ? -61.198 -27.594 109.582 1.00 65.69 178 ALA A C 1
ATOM 1457 O O . ALA A 1 178 ? -60.762 -28.444 108.812 1.00 65.69 178 ALA A O 1
ATOM 1458 N N . GLN A 1 179 ? -60.663 -27.380 110.790 1.00 56.06 179 GLN A N 1
ATOM 1459 C CA . GLN A 1 179 ? -59.297 -27.766 111.181 1.00 56.06 179 GLN A CA 1
ATOM 1460 C C . GLN A 1 179 ? -58.949 -29.247 110.937 1.00 56.06 179 GLN A C 1
ATOM 1462 O O . GLN A 1 179 ? -57.906 -29.538 110.363 1.00 56.06 179 GLN A O 1
ATOM 1467 N N . HIS A 1 180 ? -59.823 -30.198 111.285 1.00 57.94 180 HIS A N 1
ATOM 1468 C CA . HIS A 1 180 ? -59.524 -31.619 111.047 1.00 57.94 180 HIS A CA 1
ATOM 1469 C C . HIS A 1 180 ? -59.642 -32.024 109.566 1.00 57.94 180 HIS A C 1
ATOM 1471 O O . HIS A 1 180 ? -58.843 -32.821 109.080 1.00 57.94 180 HIS A O 1
ATOM 1477 N N . ARG A 1 181 ? -60.598 -31.446 108.823 1.00 77.38 181 ARG A N 1
ATOM 1478 C CA . ARG A 1 181 ? -60.763 -31.705 107.380 1.00 77.38 181 ARG A CA 1
ATOM 1479 C C . ARG A 1 181 ? -59.644 -31.073 106.553 1.00 77.38 181 ARG A C 1
ATOM 1481 O O . ARG A 1 181 ? -59.249 -31.654 105.550 1.00 77.38 181 ARG A O 1
ATOM 1488 N N . VAL A 1 182 ? -59.105 -29.938 107.006 1.00 76.75 182 VAL A N 1
ATOM 1489 C CA . VAL A 1 182 ? -57.947 -29.263 106.403 1.00 76.75 182 VAL A CA 1
ATOM 1490 C C . VAL A 1 182 ? -56.759 -30.214 106.256 1.00 76.75 182 VAL A C 1
ATOM 1492 O O . VAL A 1 182 ? -56.150 -30.209 105.199 1.00 76.75 182 VAL A O 1
ATOM 1495 N N . HIS A 1 183 ? -56.455 -31.078 107.230 1.00 72.06 183 HIS A N 1
ATOM 1496 C CA . HIS A 1 183 ? -55.273 -31.948 107.137 1.00 72.06 183 HIS A CA 1
ATOM 1497 C C . HIS A 1 183 ? -55.335 -32.966 105.982 1.00 72.06 183 HIS A C 1
ATOM 1499 O O . HIS A 1 183 ? -54.398 -33.032 105.194 1.00 72.06 183 HIS A O 1
ATOM 1505 N N . GLN A 1 184 ? -56.444 -33.697 105.822 1.00 78.19 184 GLN A N 1
ATOM 1506 C CA . GLN A 1 184 ? -56.608 -34.646 104.704 1.00 78.19 184 GLN A CA 1
ATOM 1507 C C . GLN A 1 184 ? -56.771 -33.936 103.353 1.00 78.19 184 GLN A C 1
ATOM 1509 O O . GLN A 1 184 ? -56.331 -34.439 102.321 1.00 78.19 184 GLN A O 1
ATOM 1514 N N . VAL A 1 185 ? -57.388 -32.749 103.348 1.00 86.88 185 VAL A N 1
ATOM 1515 C CA . VAL A 1 185 ? -57.461 -31.901 102.152 1.00 86.88 185 VAL A CA 1
ATOM 1516 C C . VAL A 1 185 ? -56.058 -31.448 101.732 1.00 86.88 185 VAL A C 1
ATOM 1518 O O . VAL A 1 185 ? -55.729 -31.572 100.561 1.00 86.88 185 VAL A O 1
ATOM 1521 N N . VAL A 1 186 ? -55.202 -31.043 102.675 1.00 84.75 186 VAL A N 1
ATOM 1522 C CA . VAL A 1 186 ? -53.820 -30.590 102.433 1.00 84.75 186 VAL A CA 1
ATOM 1523 C C . VAL A 1 186 ? -52.917 -31.680 101.836 1.00 84.75 186 VAL A C 1
ATOM 1525 O O . VAL A 1 186 ? -51.999 -31.356 101.082 1.00 84.75 186 VAL A O 1
ATOM 1528 N N . GLU A 1 187 ? -53.150 -32.962 102.122 1.00 82.69 187 GLU A N 1
ATOM 1529 C CA . GLU A 1 187 ? -52.394 -34.070 101.509 1.00 82.69 187 GLU A CA 1
ATOM 1530 C C . GLU A 1 187 ? -52.775 -34.258 100.029 1.00 82.69 187 GLU A C 1
ATOM 1532 O O . GLU A 1 187 ? -51.906 -34.219 99.154 1.00 82.69 187 GLU A O 1
ATOM 1537 N N . TYR A 1 188 ? -54.073 -34.333 99.714 1.00 88.56 188 TYR A N 1
ATOM 1538 C CA . TYR A 1 188 ? -54.529 -34.394 98.320 1.00 88.56 188 TYR A CA 1
ATOM 1539 C C . TYR A 1 188 ? -54.267 -33.092 97.547 1.00 88.56 188 TYR A C 1
ATOM 1541 O O . TYR A 1 188 ? -53.978 -33.141 96.352 1.00 88.56 188 TYR A O 1
ATOM 1549 N N . GLU A 1 189 ? -54.304 -31.927 98.200 1.00 89.75 189 GLU A N 1
ATOM 1550 C CA . GLU A 1 189 ? -53.862 -30.655 97.619 1.00 89.75 189 GLU A CA 1
ATOM 1551 C C . GLU A 1 189 ? -52.372 -30.692 97.265 1.00 89.75 189 GLU A C 1
ATOM 1553 O O . GLU A 1 189 ? -51.997 -30.189 96.207 1.00 89.75 189 GLU A O 1
ATOM 1558 N N . GLN A 1 190 ? -51.514 -31.315 98.082 1.00 88.69 190 GLN A N 1
ATOM 1559 C CA . GLN A 1 190 ? -50.093 -31.469 97.762 1.00 88.69 190 GLN A CA 1
ATOM 1560 C C . GLN A 1 190 ? -49.887 -32.338 96.517 1.00 88.69 190 GLN A C 1
ATOM 1562 O O . GLN A 1 190 ? -49.263 -31.860 95.564 1.00 88.69 190 GLN A O 1
ATOM 1567 N N . GLU A 1 191 ? -50.448 -33.550 96.475 1.00 91.31 191 GLU A N 1
ATOM 1568 C CA . GLU A 1 191 ? -50.321 -34.460 95.324 1.00 91.31 191 GLU A CA 1
ATOM 1569 C C . GLU A 1 191 ? -50.929 -33.865 94.045 1.00 91.31 191 GLU A C 1
ATOM 1571 O O . GLU A 1 191 ? -50.277 -33.816 92.996 1.00 91.31 191 GLU A O 1
ATOM 1576 N N . LEU A 1 192 ? -52.145 -33.317 94.132 1.00 93.06 192 LEU A N 1
ATOM 1577 C CA . LEU A 1 192 ? -52.806 -32.666 93.003 1.00 93.06 192 LEU A CA 1
ATOM 1578 C C . LEU A 1 192 ? -52.044 -31.407 92.564 1.00 93.06 192 LEU A C 1
ATOM 1580 O O . LEU A 1 192 ? -51.911 -31.162 91.364 1.00 93.06 192 LEU A O 1
ATOM 1584 N N . SER A 1 193 ? -51.472 -30.628 93.492 1.00 92.00 193 SER A N 1
ATOM 1585 C CA . SER A 1 193 ? -50.605 -29.500 93.128 1.00 92.00 193 SER A CA 1
ATOM 1586 C C . SER A 1 193 ? -49.345 -29.962 92.403 1.00 92.00 193 SER A C 1
ATOM 1588 O O . SER A 1 193 ? -48.894 -29.246 91.511 1.00 92.00 193 SER A O 1
ATOM 1590 N N . ALA A 1 194 ? -48.792 -31.130 92.752 1.00 93.88 194 ALA A N 1
ATOM 1591 C CA . ALA A 1 194 ? -47.610 -31.701 92.120 1.00 93.88 194 ALA A CA 1
ATOM 1592 C C . ALA A 1 194 ? -47.906 -32.160 90.692 1.00 93.88 194 ALA A C 1
ATOM 1594 O O . ALA A 1 194 ? -47.263 -31.661 89.770 1.00 93.88 194 ALA A O 1
ATOM 1595 N N . LEU A 1 195 ? -48.936 -32.982 90.485 1.00 95.75 195 LEU A N 1
ATOM 1596 C CA . LEU A 1 195 ? -49.323 -33.444 89.149 1.00 95.75 195 LEU A CA 1
ATOM 1597 C C . LEU A 1 195 ? -49.775 -32.278 88.251 1.00 95.75 195 LEU A C 1
ATOM 1599 O O . LEU A 1 195 ? -49.381 -32.195 87.088 1.00 95.75 195 LEU A O 1
ATOM 1603 N N . LEU A 1 196 ? -50.524 -31.304 88.784 1.00 94.06 196 LEU A N 1
ATOM 1604 C CA . LEU A 1 196 ? -50.875 -30.095 88.028 1.00 94.06 196 LEU A CA 1
ATOM 1605 C C . LEU A 1 196 ? -49.659 -29.192 87.752 1.00 94.06 196 LEU A C 1
ATOM 1607 O O . LEU A 1 196 ? -49.658 -28.464 86.762 1.00 94.06 196 LEU A O 1
ATOM 1611 N N . ARG A 1 197 ? -48.629 -29.182 88.612 1.00 94.69 197 ARG A N 1
ATOM 1612 C CA . ARG A 1 197 ? -47.369 -28.442 88.393 1.00 94.69 197 ARG A CA 1
ATOM 1613 C C . ARG A 1 197 ? -46.527 -29.119 87.316 1.00 94.69 197 ARG A C 1
ATOM 1615 O O . ARG A 1 197 ? -46.056 -28.424 86.425 1.00 94.69 197 ARG A O 1
ATOM 1622 N N . GLU A 1 198 ? -46.415 -30.441 87.345 1.00 95.00 198 GLU A N 1
ATOM 1623 C CA . GLU A 1 198 ? -45.763 -31.231 86.300 1.00 95.00 198 GLU A CA 1
ATOM 1624 C C . GLU A 1 198 ? -46.455 -31.045 84.945 1.00 95.00 198 GLU A C 1
ATOM 1626 O O . GLU A 1 198 ? -45.794 -30.689 83.973 1.00 95.00 198 GLU A O 1
ATOM 1631 N N . LYS A 1 199 ? -47.788 -31.176 84.875 1.00 96.12 199 LYS A N 1
ATOM 1632 C CA . LYS A 1 199 ? -48.529 -30.994 83.615 1.00 96.12 199 LYS A CA 1
ATOM 1633 C C . LYS A 1 199 ? -48.515 -29.553 83.101 1.00 96.12 199 LYS A C 1
ATOM 1635 O O . LYS A 1 199 ? -48.501 -29.361 81.890 1.00 96.12 199 LYS A O 1
ATOM 1640 N N . ARG A 1 200 ? -48.431 -28.542 83.979 1.00 94.69 200 ARG A N 1
ATOM 1641 C CA . ARG A 1 200 ? -48.120 -27.160 83.562 1.00 94.69 200 ARG A CA 1
ATOM 1642 C C . ARG A 1 200 ? -46.735 -27.075 82.922 1.00 94.69 200 ARG A C 1
ATOM 1644 O O . ARG A 1 200 ? -46.648 -26.636 81.783 1.00 94.69 200 ARG A O 1
ATOM 1651 N N . GLN A 1 201 ? -45.698 -27.594 83.581 1.00 95.00 201 GLN A N 1
ATOM 1652 C CA . GLN A 1 201 ? -44.336 -27.605 83.035 1.00 95.00 201 GLN A CA 1
ATOM 1653 C C . GLN A 1 201 ? -44.197 -28.426 81.744 1.00 95.00 201 GLN A C 1
ATOM 1655 O O . GLN A 1 201 ? -43.361 -28.119 80.901 1.00 95.00 201 GLN A O 1
ATOM 1660 N N . GLU A 1 202 ? -44.974 -29.491 81.565 1.00 96.12 202 GLU A N 1
ATOM 1661 C CA . GLU A 1 202 ? -44.963 -30.281 80.332 1.00 96.12 202 GLU A CA 1
ATOM 1662 C C . GLU A 1 202 ? -45.614 -29.526 79.166 1.00 96.12 202 GLU A C 1
ATOM 1664 O O . GLU A 1 202 ? -45.038 -29.486 78.080 1.00 96.12 202 GLU A O 1
ATOM 1669 N N . VAL A 1 203 ? -46.737 -28.840 79.411 1.00 95.75 203 VAL A N 1
ATOM 1670 C CA . VAL A 1 203 ? -47.364 -27.926 78.441 1.00 95.75 203 VAL A CA 1
ATOM 1671 C C . VAL A 1 203 ? -46.465 -26.721 78.142 1.00 95.75 203 VAL A C 1
ATOM 1673 O O . VAL A 1 203 ? -46.364 -26.315 76.988 1.00 95.75 203 VAL A O 1
ATOM 1676 N N . GLU A 1 204 ? -45.766 -26.178 79.141 1.00 94.88 204 GLU A N 1
ATOM 1677 C CA . GLU A 1 204 ? -44.762 -25.118 78.972 1.00 94.88 204 GLU A CA 1
ATOM 1678 C C . GLU A 1 204 ? -43.619 -25.597 78.060 1.00 94.88 204 GLU A C 1
ATOM 1680 O O . GLU A 1 204 ? -43.390 -24.982 77.021 1.00 94.88 204 GLU A O 1
ATOM 1685 N N . ARG A 1 205 ? -43.011 -26.763 78.333 1.00 96.00 205 ARG A N 1
ATOM 1686 C CA . ARG A 1 205 ? -41.981 -27.378 77.467 1.00 96.00 205 ARG A CA 1
ATOM 1687 C C . ARG A 1 205 ? -42.498 -27.754 76.077 1.00 96.00 205 ARG A C 1
ATOM 1689 O O . ARG A 1 205 ? -41.741 -27.765 75.110 1.00 96.00 205 ARG A O 1
ATOM 1696 N N . GLU A 1 206 ? -43.769 -28.123 75.933 1.00 96.31 206 GLU A N 1
ATOM 1697 C CA . GLU A 1 206 ? -44.387 -28.307 74.617 1.00 96.31 206 GLU A CA 1
ATOM 1698 C C . GLU A 1 206 ? -44.543 -26.987 73.864 1.00 96.31 206 GLU A C 1
ATOM 1700 O O . GLU A 1 206 ? -44.302 -26.954 72.659 1.00 96.31 206 GLU A O 1
ATOM 1705 N N . HIS A 1 207 ? -44.946 -25.911 74.540 1.00 96.06 207 HIS A N 1
ATOM 1706 C CA . HIS A 1 207 ? -45.042 -24.585 73.938 1.00 96.06 207 HIS A CA 1
ATOM 1707 C C . HIS A 1 207 ? -43.664 -24.038 73.565 1.00 96.06 207 HIS A C 1
ATOM 1709 O O . HIS A 1 207 ? -43.528 -23.536 72.457 1.00 96.06 207 HIS A O 1
ATOM 1715 N N . GLU A 1 208 ? -42.639 -24.212 74.402 1.00 96.00 208 GLU A N 1
ATOM 1716 C CA . GLU A 1 208 ? -41.242 -23.898 74.070 1.00 96.00 208 GLU A CA 1
ATOM 1717 C C . GLU A 1 208 ? -40.820 -24.612 72.779 1.00 96.00 208 GLU A C 1
ATOM 1719 O O . GLU A 1 208 ? -40.543 -23.950 71.784 1.00 96.00 208 GLU A O 1
ATOM 1724 N N . ARG A 1 209 ? -40.937 -25.948 72.717 1.00 96.81 209 ARG A N 1
ATOM 1725 C CA . ARG A 1 209 ? -40.620 -26.731 71.504 1.00 96.81 209 ARG A CA 1
ATOM 1726 C C . ARG A 1 209 ? -41.431 -26.315 70.269 1.00 96.81 209 ARG A C 1
ATOM 1728 O O . ARG A 1 209 ? -40.918 -26.399 69.158 1.00 96.81 209 ARG A O 1
ATOM 1735 N N . LYS A 1 210 ? -42.697 -25.905 70.424 1.00 96.81 210 LYS A N 1
ATOM 1736 C CA . LYS A 1 210 ? -43.540 -25.406 69.316 1.00 96.81 210 LYS A CA 1
ATOM 1737 C C . LYS A 1 210 ? -43.090 -24.015 68.854 1.00 96.81 210 LYS A C 1
ATOM 1739 O O . LYS A 1 210 ? -43.042 -23.766 67.654 1.00 96.81 210 LYS A O 1
ATOM 1744 N N . MET A 1 211 ? -42.722 -23.135 69.785 1.00 96.19 211 MET A N 1
ATOM 1745 C CA . MET A 1 211 ? -42.176 -21.811 69.481 1.00 96.19 211 MET A CA 1
ATOM 1746 C C . MET A 1 211 ? -40.783 -21.897 68.856 1.00 96.19 211 MET A C 1
ATOM 1748 O O . MET A 1 211 ? -40.488 -21.117 67.960 1.00 96.19 211 MET A O 1
ATOM 1752 N N . ASP A 1 212 ? -39.935 -22.825 69.298 1.00 96.31 212 ASP A N 1
ATOM 1753 C CA . ASP A 1 212 ? -38.592 -23.015 68.749 1.00 96.31 212 ASP A CA 1
ATOM 1754 C C . ASP A 1 212 ? -38.645 -23.601 67.336 1.00 96.31 212 ASP A C 1
ATOM 1756 O O . ASP A 1 212 ? -38.034 -23.026 66.441 1.00 96.31 212 ASP A O 1
ATOM 1760 N N . LYS A 1 213 ? -39.501 -24.600 67.080 1.00 97.69 213 LYS A N 1
ATOM 1761 C CA . LYS A 1 213 ? -39.802 -25.047 65.707 1.00 97.69 213 LYS A CA 1
ATOM 1762 C C . LYS A 1 213 ? -40.288 -23.911 64.811 1.00 97.69 213 LYS A C 1
ATOM 1764 O O . LYS A 1 213 ? -39.770 -23.741 63.719 1.00 97.69 213 LYS A O 1
ATOM 1769 N N . MET A 1 214 ? -41.210 -23.073 65.288 1.00 96.81 214 MET A N 1
ATOM 1770 C CA . MET A 1 214 ? -41.690 -21.921 64.513 1.00 96.81 214 MET A CA 1
ATOM 1771 C C . MET A 1 214 ? -40.583 -20.880 64.244 1.00 96.81 214 MET A C 1
ATOM 1773 O O . MET A 1 214 ? -40.590 -20.231 63.198 1.00 96.81 214 MET A O 1
ATOM 1777 N N . LYS A 1 215 ? -39.605 -20.722 65.152 1.00 95.88 215 LYS A N 1
ATOM 1778 C CA . LYS A 1 215 ? -38.404 -19.900 64.908 1.00 95.88 215 LYS A CA 1
ATOM 1779 C C . LYS A 1 215 ? -37.484 -20.550 63.875 1.00 95.88 215 LYS A C 1
ATOM 1781 O O . LYS A 1 215 ? -36.979 -19.831 63.022 1.00 95.88 215 LYS A O 1
ATOM 1786 N N . GLU A 1 216 ? -37.262 -21.860 63.953 1.00 97.44 216 GLU A N 1
ATOM 1787 C CA . GLU A 1 216 ? -36.438 -22.631 63.012 1.00 97.44 216 GLU A CA 1
ATOM 1788 C C . GLU A 1 216 ? -37.040 -22.604 61.601 1.00 97.44 216 GLU A C 1
ATOM 1790 O O . GLU A 1 216 ? -36.351 -22.229 60.659 1.00 97.44 216 GLU A O 1
ATOM 1795 N N . GLU A 1 217 ? -38.338 -22.884 61.463 1.00 96.31 217 GLU A N 1
ATOM 1796 C CA . GLU A 1 217 ? -39.107 -22.789 60.213 1.00 96.31 217 GLU A CA 1
ATOM 1797 C C . GLU A 1 217 ? -39.041 -21.367 59.624 1.00 96.31 217 GLU A C 1
ATOM 1799 O O . GLU A 1 217 ? -38.778 -21.189 58.436 1.00 96.31 217 GLU A O 1
ATOM 1804 N N . HIS A 1 218 ? -39.200 -20.323 60.448 1.00 96.81 218 HIS A N 1
ATOM 1805 C CA . HIS A 1 218 ? -39.064 -18.940 59.982 1.00 96.81 218 HIS A CA 1
ATOM 1806 C C . HIS A 1 218 ? -37.622 -18.588 59.571 1.00 96.81 218 HIS A C 1
ATOM 1808 O O . HIS A 1 218 ? -37.425 -17.879 58.586 1.00 96.81 218 HIS A O 1
ATOM 1814 N N . GLN A 1 219 ? -36.610 -19.089 60.286 1.00 97.38 219 GLN A N 1
ATOM 1815 C CA . GLN A 1 219 ? -35.198 -18.904 59.931 1.00 97.38 219 GLN A CA 1
ATOM 1816 C C . GLN A 1 219 ? -34.836 -19.632 58.631 1.00 97.38 219 GLN A C 1
ATOM 1818 O O . GLN A 1 219 ? -34.111 -19.062 57.819 1.00 97.38 219 GLN A O 1
ATOM 1823 N N . GLN A 1 220 ? -35.376 -20.833 58.406 1.00 97.31 220 GLN A N 1
ATOM 1824 C CA . GLN A 1 220 ? -35.241 -21.590 57.158 1.00 97.31 220 GLN A CA 1
ATOM 1825 C C . GLN A 1 220 ? -35.872 -20.822 55.993 1.00 97.31 220 GLN A C 1
ATOM 1827 O O . GLN A 1 220 ? -35.170 -20.498 55.043 1.00 97.31 220 GLN A O 1
ATOM 1832 N N . LEU A 1 221 ? -37.134 -20.394 56.111 1.00 97.62 221 LEU A N 1
ATOM 1833 C CA . LEU A 1 221 ? -37.808 -19.595 55.077 1.00 97.62 221 LEU A CA 1
ATOM 1834 C C . LEU A 1 221 ? -37.090 -18.263 54.782 1.00 97.62 221 LEU A C 1
ATOM 1836 O O . LEU A 1 221 ? -37.033 -17.827 53.633 1.00 97.62 221 LEU A O 1
ATOM 1840 N N . LEU A 1 222 ? -36.505 -17.611 55.797 1.00 97.44 222 LEU A N 1
ATOM 1841 C CA . LEU A 1 222 ? -35.676 -16.415 55.602 1.00 97.44 222 LEU A CA 1
ATOM 1842 C C . LEU A 1 222 ? -34.322 -16.719 54.942 1.00 97.44 222 LEU A C 1
ATOM 1844 O O . LEU A 1 222 ? -33.805 -15.856 54.233 1.00 97.44 222 LEU A O 1
ATOM 1848 N N . ALA A 1 223 ? -33.734 -17.893 55.176 1.00 97.75 223 ALA A N 1
ATOM 1849 C CA . ALA A 1 223 ? -32.508 -18.330 54.513 1.00 97.75 223 ALA A CA 1
ATOM 1850 C C . ALA A 1 223 ? -32.780 -18.694 53.046 1.00 97.75 223 ALA A C 1
ATOM 1852 O O . ALA A 1 223 ? -32.142 -18.130 52.162 1.00 97.75 223 ALA A O 1
ATOM 1853 N N . GLU A 1 224 ? -33.795 -19.518 52.780 1.00 98.00 224 GLU A N 1
ATOM 1854 C CA . GLU A 1 224 ? -34.246 -19.892 51.434 1.00 98.00 224 GLU A CA 1
ATOM 1855 C C . GLU A 1 224 ? -34.579 -18.660 50.581 1.00 98.00 224 GLU A C 1
ATOM 1857 O O . GLU A 1 224 ? -34.129 -18.555 49.441 1.00 98.00 224 GLU A O 1
ATOM 1862 N N . ALA A 1 225 ? -35.308 -17.684 51.137 1.00 97.69 225 ALA A N 1
ATOM 1863 C CA . ALA A 1 225 ? -35.612 -16.438 50.435 1.00 97.69 225 ALA A CA 1
ATOM 1864 C C . ALA A 1 225 ? -34.346 -15.625 50.103 1.00 97.69 225 ALA A C 1
ATOM 1866 O O . ALA A 1 225 ? -34.247 -15.061 49.014 1.00 97.69 225 ALA A O 1
ATOM 1867 N N . ARG A 1 226 ? -33.354 -15.573 51.006 1.00 97.62 226 ARG A N 1
ATOM 1868 C CA . ARG A 1 226 ? -32.063 -14.911 50.736 1.00 97.62 226 ARG A CA 1
ATOM 1869 C C . ARG A 1 226 ? -31.284 -15.639 49.647 1.00 97.62 226 ARG A C 1
ATOM 1871 O O . ARG A 1 226 ? -30.833 -14.990 48.710 1.00 97.62 226 ARG A O 1
ATOM 1878 N N . GLU A 1 227 ? -31.173 -16.962 49.730 1.00 97.88 227 GLU A N 1
ATOM 1879 C CA . GLU A 1 227 ? -30.488 -17.772 48.719 1.00 97.88 227 GLU A CA 1
ATOM 1880 C C . GLU A 1 227 ? -31.136 -17.628 47.336 1.00 97.88 227 GLU A C 1
ATOM 1882 O O . GLU A 1 227 ? -30.416 -17.532 46.343 1.00 97.88 227 GLU A O 1
ATOM 1887 N N . GLN A 1 228 ? -32.469 -17.529 47.262 1.00 97.38 228 GLN A N 1
ATOM 1888 C CA . GLN A 1 228 ? -33.195 -17.242 46.021 1.00 97.38 228 GLN A CA 1
ATOM 1889 C C . GLN A 1 228 ? -32.818 -15.872 45.441 1.00 97.38 228 GLN A C 1
ATOM 1891 O O . GLN A 1 228 ? -32.380 -15.816 44.291 1.00 97.38 228 GLN A O 1
ATOM 1896 N N . TYR A 1 229 ? -32.892 -14.787 46.223 1.00 97.19 229 TYR A N 1
ATOM 1897 C CA . TYR A 1 229 ? -32.500 -13.453 45.745 1.00 97.19 229 TYR A CA 1
ATOM 1898 C C . TYR A 1 229 ? -31.021 -13.380 45.344 1.00 97.19 229 TYR A C 1
ATOM 1900 O O . TYR A 1 229 ? -30.693 -12.805 44.307 1.00 97.19 229 TYR A O 1
ATOM 1908 N N . GLU A 1 230 ? -30.114 -13.995 46.106 1.00 97.94 230 GLU A N 1
ATOM 1909 C CA . GLU A 1 230 ? -28.701 -14.056 45.726 1.00 97.94 230 GLU A CA 1
ATOM 1910 C C . GLU A 1 230 ? -28.471 -14.922 44.474 1.00 97.94 230 GLU A C 1
ATOM 1912 O O . GLU A 1 230 ? -27.578 -14.633 43.680 1.00 97.94 230 GLU A O 1
ATOM 1917 N N . ALA A 1 231 ? -29.242 -15.995 44.268 1.00 97.69 231 ALA A N 1
ATOM 1918 C CA . ALA A 1 231 ? -29.172 -16.817 43.061 1.00 97.69 231 ALA A CA 1
ATOM 1919 C C . ALA A 1 231 ? -29.714 -16.076 41.828 1.00 97.69 231 ALA A C 1
ATOM 1921 O O . ALA A 1 231 ? -29.151 -16.213 40.743 1.00 97.69 231 ALA A O 1
ATOM 1922 N N . GLU A 1 232 ? -30.762 -15.268 41.979 1.00 97.12 232 GLU A N 1
ATOM 1923 C CA . GLU A 1 232 ? -31.254 -14.368 40.932 1.00 97.12 232 GLU A CA 1
ATOM 1924 C C . GLU A 1 232 ? -30.253 -13.254 40.624 1.00 97.12 232 GLU A C 1
ATOM 1926 O O . GLU A 1 232 ? -29.962 -13.011 39.454 1.00 97.12 232 GLU A O 1
ATOM 1931 N N . GLU A 1 233 ? -29.627 -12.653 41.639 1.00 96.38 233 GLU A N 1
ATOM 1932 C CA . GLU A 1 233 ? -28.564 -11.671 41.423 1.00 96.38 233 GLU A CA 1
ATOM 1933 C C . GLU A 1 233 ? -27.348 -12.305 40.721 1.00 96.38 233 GLU A C 1
ATOM 1935 O O . GLU A 1 233 ? -26.792 -11.724 39.790 1.00 96.38 233 GLU A O 1
ATOM 1940 N N . ARG A 1 234 ? -26.954 -13.531 41.100 1.00 97.94 234 ARG A N 1
ATOM 1941 C CA . ARG A 1 234 ? -25.897 -14.299 40.414 1.00 97.94 234 ARG A CA 1
ATOM 1942 C C . ARG A 1 234 ? -26.245 -14.567 38.945 1.00 97.94 234 ARG A C 1
ATOM 1944 O O . ARG A 1 234 ? -25.358 -14.418 38.106 1.00 97.94 234 ARG A O 1
ATOM 1951 N N . LYS A 1 235 ? -27.503 -14.905 38.621 1.00 98.25 235 LYS A N 1
ATOM 1952 C CA . LYS A 1 235 ? -27.981 -15.061 37.230 1.00 98.25 235 LYS A CA 1
ATOM 1953 C C . LYS A 1 235 ? -27.890 -13.744 36.462 1.00 98.25 235 LYS A C 1
ATOM 1955 O O . LYS A 1 235 ? -27.189 -13.694 35.461 1.00 98.25 235 LYS A O 1
ATOM 1960 N N . GLN A 1 236 ? -28.486 -12.665 36.974 1.00 96.94 236 GLN A N 1
ATOM 1961 C CA . GLN A 1 236 ? -28.470 -11.348 36.322 1.00 96.94 236 GLN A CA 1
ATOM 1962 C C . GLN A 1 236 ? -27.039 -10.829 36.108 1.00 96.94 236 GLN A C 1
ATOM 1964 O O . GLN A 1 236 ? -26.705 -10.338 35.032 1.00 96.94 236 GLN A O 1
ATOM 1969 N N . ARG A 1 237 ? -26.151 -10.993 37.099 1.00 97.94 237 ARG A N 1
ATOM 1970 C CA . ARG A 1 237 ? -24.720 -10.670 36.968 1.00 97.94 237 ARG A CA 1
ATOM 1971 C C . ARG A 1 237 ? -24.046 -11.514 35.879 1.00 97.94 237 ARG A C 1
ATOM 1973 O O . ARG A 1 237 ? -23.273 -10.964 35.101 1.00 97.94 237 ARG A O 1
ATOM 1980 N N . ALA A 1 238 ? -24.331 -12.815 35.795 1.00 98.06 238 ALA A N 1
ATOM 1981 C CA . ALA A 1 238 ? -23.779 -13.694 34.761 1.00 98.06 238 ALA A CA 1
ATOM 1982 C C . ALA A 1 238 ? -24.319 -13.372 33.353 1.00 98.06 238 ALA A C 1
ATOM 1984 O O . ALA A 1 238 ? -23.550 -13.373 32.396 1.00 98.06 238 ALA A O 1
ATOM 1985 N N . GLU A 1 239 ? -25.605 -13.040 33.229 1.00 98.31 239 GLU A N 1
ATOM 1986 C CA . GLU A 1 239 ? -26.254 -12.618 31.981 1.00 98.31 239 GLU A CA 1
ATOM 1987 C C . GLU A 1 239 ? -25.680 -11.288 31.472 1.00 98.31 239 GLU A C 1
ATOM 1989 O O . GLU A 1 239 ? -25.295 -11.188 30.306 1.00 98.31 239 GLU A O 1
ATOM 1994 N N . LEU A 1 240 ? -25.528 -10.290 32.352 1.00 98.19 240 LEU A N 1
ATOM 1995 C CA . LEU A 1 240 ? -24.900 -9.005 32.023 1.00 98.19 240 LEU A CA 1
ATOM 1996 C C . LEU A 1 240 ? -23.424 -9.169 31.636 1.00 98.19 240 LEU A C 1
ATOM 1998 O O . LEU A 1 240 ? -22.981 -8.584 30.648 1.00 98.19 240 LEU A O 1
ATOM 2002 N N . LEU A 1 241 ? -22.663 -9.993 32.365 1.00 98.25 241 LEU A N 1
ATOM 2003 C CA . LEU A 1 241 ? -21.278 -10.311 32.003 1.00 98.25 241 LEU A CA 1
ATOM 2004 C C . LEU A 1 241 ? -21.200 -11.037 30.652 1.00 98.25 241 LEU A C 1
ATOM 2006 O O . LEU A 1 241 ? -20.343 -10.691 29.845 1.00 98.25 241 LEU A O 1
ATOM 2010 N N . GLY A 1 242 ? -22.106 -11.981 30.379 1.00 98.50 242 GLY A N 1
ATOM 2011 C CA . GLY A 1 242 ? -22.204 -12.688 29.098 1.00 98.50 242 GLY A CA 1
ATOM 2012 C C . GLY A 1 242 ? -22.591 -11.783 27.924 1.00 98.50 242 GLY A C 1
ATOM 2013 O O . GLY A 1 242 ? -22.090 -11.961 26.813 1.00 98.50 242 GLY A O 1
ATOM 2014 N N . HIS A 1 243 ? -23.432 -10.770 28.161 1.00 98.38 243 HIS A N 1
ATOM 2015 C CA . HIS A 1 243 ? -23.728 -9.745 27.161 1.00 98.38 243 HIS A CA 1
ATOM 2016 C C . HIS A 1 243 ? -22.482 -8.913 26.843 1.00 98.38 243 HIS A C 1
ATOM 2018 O O . HIS A 1 243 ? -22.109 -8.793 25.677 1.00 98.38 243 HIS A O 1
ATOM 2024 N N . LEU A 1 244 ? -21.801 -8.410 27.879 1.00 98.31 244 LEU A N 1
ATOM 2025 C CA . LEU A 1 244 ? -20.611 -7.568 27.747 1.00 98.31 244 LEU A CA 1
ATOM 2026 C C . LEU A 1 244 ? -19.427 -8.314 27.113 1.00 98.31 244 LEU A C 1
ATOM 2028 O O . LEU A 1 244 ? -18.741 -7.747 26.264 1.00 98.31 244 LEU A O 1
ATOM 2032 N N . THR A 1 245 ? -19.184 -9.585 27.456 1.00 98.38 245 THR A N 1
ATOM 2033 C CA . THR A 1 245 ? -18.164 -10.391 26.761 1.00 98.38 245 THR A CA 1
ATOM 2034 C C . THR A 1 245 ? -18.562 -10.653 25.312 1.00 98.38 245 THR A C 1
ATOM 2036 O O . THR A 1 245 ? -17.731 -10.485 24.422 1.00 98.38 245 THR A O 1
ATOM 2039 N N . GLY A 1 246 ? -19.835 -10.965 25.046 1.00 98.38 246 GLY A N 1
ATOM 2040 C CA . GLY A 1 246 ? -20.357 -11.122 23.690 1.00 98.38 246 GLY A CA 1
ATOM 2041 C C . GLY A 1 246 ? -20.236 -9.854 22.834 1.00 98.38 246 GLY A C 1
ATOM 2042 O O . GLY A 1 246 ? -19.965 -9.952 21.638 1.00 98.38 246 GLY A O 1
ATOM 2043 N N . GLU A 1 247 ? -20.401 -8.667 23.419 1.00 98.00 247 GLU A N 1
ATOM 2044 C CA . GLU A 1 247 ? -20.177 -7.375 22.758 1.00 98.00 247 GLU A CA 1
ATOM 2045 C C . GLU A 1 247 ? -18.694 -7.095 22.514 1.00 98.00 247 GLU A C 1
ATOM 2047 O O . GLU A 1 247 ? -18.324 -6.729 21.399 1.00 98.00 247 GLU A O 1
ATOM 2052 N N . LEU A 1 248 ? -17.830 -7.337 23.505 1.00 98.00 248 LEU A N 1
ATOM 2053 C CA . LEU A 1 248 ? -16.378 -7.213 23.348 1.00 98.00 248 LEU A CA 1
ATOM 2054 C C . LEU A 1 248 ? -15.842 -8.156 22.263 1.00 98.00 248 LEU A C 1
ATOM 2056 O O . LEU A 1 248 ? -14.979 -7.762 21.482 1.00 98.00 248 LEU A O 1
ATOM 2060 N N . GLU A 1 249 ? -16.357 -9.382 22.167 1.00 98.38 249 GLU A N 1
ATOM 2061 C CA . GLU A 1 249 ? -16.008 -10.295 21.079 1.00 98.38 249 GLU A CA 1
ATOM 2062 C C . GLU A 1 249 ? -16.570 -9.856 19.720 1.00 98.38 249 GLU A C 1
ATOM 2064 O O . GLU A 1 249 ? -15.865 -9.968 18.718 1.00 98.38 249 GLU A O 1
ATOM 2069 N N . ARG A 1 250 ? -17.813 -9.356 19.655 1.00 98.50 250 ARG A N 1
ATOM 2070 C CA . ARG A 1 250 ? -18.391 -8.796 18.418 1.00 98.50 250 ARG A CA 1
ATOM 2071 C C . ARG A 1 250 ? -17.545 -7.630 17.902 1.00 98.50 250 ARG A C 1
ATOM 2073 O O . ARG A 1 250 ? -17.197 -7.619 16.725 1.00 98.50 250 ARG A O 1
ATOM 2080 N N . LEU A 1 251 ? -17.156 -6.709 18.784 1.00 98.44 251 LEU A N 1
ATOM 2081 C CA . LEU A 1 251 ? -16.313 -5.561 18.448 1.00 98.44 251 LEU A CA 1
ATOM 2082 C C . LEU A 1 251 ? -14.902 -5.990 18.016 1.00 98.44 251 LEU A C 1
ATOM 2084 O O . LEU A 1 251 ? -14.390 -5.480 17.024 1.00 98.44 251 LEU A O 1
ATOM 2088 N N . ARG A 1 252 ? -14.294 -6.973 18.699 1.00 98.25 252 ARG A N 1
ATOM 2089 C CA . ARG A 1 252 ? -13.006 -7.562 18.286 1.00 98.25 252 ARG A CA 1
ATOM 2090 C C . ARG A 1 252 ? -13.083 -8.187 16.894 1.00 98.25 252 ARG A C 1
ATOM 2092 O O . ARG A 1 252 ? -12.212 -7.911 16.082 1.00 98.25 252 ARG A O 1
ATOM 2099 N N . ARG A 1 253 ? -14.125 -8.977 16.603 1.00 98.31 253 ARG A N 1
ATOM 2100 C CA . ARG A 1 253 ? -14.330 -9.606 15.284 1.00 98.31 253 ARG A CA 1
ATOM 2101 C C . ARG A 1 253 ? -14.571 -8.573 14.183 1.00 98.31 253 ARG A C 1
ATOM 2103 O O . ARG A 1 253 ? -14.033 -8.736 13.096 1.00 98.31 253 ARG A O 1
ATOM 2110 N N . ALA A 1 254 ? -15.328 -7.510 14.461 1.00 98.00 254 ALA A N 1
ATOM 2111 C CA . ALA A 1 254 ? -15.516 -6.406 13.519 1.00 98.00 254 ALA A CA 1
ATOM 2112 C C . ALA A 1 254 ? -14.184 -5.696 13.217 1.00 98.00 254 ALA A C 1
ATOM 2114 O O . ALA A 1 254 ? -13.820 -5.548 12.056 1.00 98.00 254 ALA A O 1
ATOM 2115 N N . HIS A 1 255 ? -13.404 -5.359 14.247 1.00 97.88 255 HIS A N 1
ATOM 2116 C CA . HIS A 1 255 ? -12.095 -4.730 14.068 1.00 97.88 255 HIS A CA 1
ATOM 2117 C C . HIS A 1 255 ? -11.076 -5.646 13.361 1.00 97.88 255 HIS A C 1
ATOM 2119 O O . HIS A 1 255 ? -10.294 -5.199 12.527 1.00 97.88 255 HIS A O 1
ATOM 2125 N N . GLU A 1 256 ? -11.100 -6.949 13.642 1.00 98.38 256 GLU A N 1
ATOM 2126 C CA . GLU A 1 256 ? -10.276 -7.941 12.946 1.00 98.38 256 GLU A CA 1
ATOM 2127 C C . GLU A 1 256 ? -10.657 -8.057 11.459 1.00 98.38 256 GLU A C 1
ATOM 2129 O O . GLU A 1 256 ? -9.772 -8.137 10.608 1.00 98.38 256 GLU A O 1
ATOM 2134 N N . GLN A 1 257 ? -11.951 -7.965 11.127 1.00 98.31 257 GLN A N 1
ATOM 2135 C CA . GLN A 1 257 ? -12.440 -7.882 9.745 1.00 98.31 257 GLN A CA 1
ATOM 2136 C C . GLN A 1 257 ? -12.031 -6.568 9.058 1.00 98.31 257 GLN A C 1
ATOM 2138 O O . GLN A 1 257 ? -11.601 -6.603 7.907 1.00 98.31 257 GLN A O 1
ATOM 2143 N N . GLU A 1 258 ? -12.095 -5.422 9.742 1.00 97.81 258 GLU A N 1
ATOM 2144 C CA . GLU A 1 258 ? -11.595 -4.137 9.225 1.00 97.81 258 GLU A CA 1
ATOM 2145 C C . GLU A 1 258 ? -10.096 -4.215 8.900 1.00 97.81 258 GLU A C 1
ATOM 2147 O O . GLU A 1 258 ? -9.688 -3.900 7.782 1.00 97.81 258 GLU A O 1
ATOM 2152 N N . LEU A 1 259 ? -9.277 -4.716 9.832 1.00 98.44 259 LEU A N 1
ATOM 2153 C CA . LEU A 1 259 ? -7.845 -4.934 9.607 1.00 98.44 259 LEU A CA 1
ATOM 2154 C C . LEU A 1 259 ? -7.588 -5.875 8.423 1.00 98.44 259 LEU A C 1
ATOM 2156 O O . LEU A 1 259 ? -6.682 -5.626 7.630 1.00 98.44 259 LEU A O 1
ATOM 2160 N N . GLU A 1 260 ? -8.383 -6.932 8.279 1.00 98.25 260 GLU A N 1
ATOM 2161 C CA . GLU A 1 260 ? -8.235 -7.908 7.201 1.00 98.25 260 GLU A CA 1
ATOM 2162 C C . GLU A 1 260 ? -8.668 -7.353 5.832 1.00 98.25 260 GLU A C 1
ATOM 2164 O O . GLU A 1 260 ? -7.974 -7.563 4.838 1.00 98.25 260 GLU A O 1
ATOM 2169 N N . THR A 1 261 ? -9.738 -6.552 5.759 1.00 98.19 261 THR A N 1
ATOM 2170 C CA . THR A 1 261 ? -10.087 -5.830 4.519 1.00 98.19 261 THR A CA 1
ATOM 2171 C C . THR A 1 261 ? -9.007 -4.821 4.126 1.00 98.19 261 THR A C 1
ATOM 2173 O O . THR A 1 261 ? -8.631 -4.765 2.955 1.00 98.19 261 THR A O 1
ATOM 2176 N N . VAL A 1 262 ? -8.429 -4.097 5.092 1.00 98.31 262 VAL A N 1
ATOM 2177 C CA . VAL A 1 262 ? -7.324 -3.155 4.853 1.00 98.31 262 VAL A CA 1
ATOM 2178 C C . VAL A 1 262 ? -6.052 -3.870 4.382 1.00 98.31 262 VAL A C 1
ATOM 2180 O O . VAL A 1 262 ? -5.404 -3.373 3.460 1.00 98.31 262 VAL A O 1
ATOM 2183 N N . ARG A 1 263 ? -5.710 -5.048 4.930 1.00 98.38 263 ARG A N 1
ATOM 2184 C CA . ARG A 1 263 ? -4.619 -5.899 4.405 1.00 98.38 263 ARG A CA 1
ATOM 2185 C C . ARG A 1 263 ? -4.887 -6.297 2.958 1.00 98.38 263 ARG A C 1
ATOM 2187 O O . ARG A 1 263 ? -4.082 -5.993 2.087 1.00 98.38 263 ARG A O 1
ATOM 2194 N N . GLN A 1 264 ? -6.060 -6.864 2.679 1.00 98.38 264 GLN A N 1
ATOM 2195 C CA . GLN A 1 264 ? -6.427 -7.291 1.328 1.00 98.38 264 GLN A CA 1
ATOM 2196 C C . GLN A 1 264 ? -6.476 -6.131 0.324 1.00 98.38 264 GLN A C 1
ATOM 2198 O O . GLN A 1 264 ? -6.221 -6.341 -0.859 1.00 98.38 264 GLN A O 1
ATOM 2203 N N . GLU A 1 265 ? -6.811 -4.910 0.746 1.00 98.19 265 GLU A N 1
ATOM 2204 C CA . GLU A 1 265 ? -6.674 -3.718 -0.095 1.00 98.19 265 GLU A CA 1
ATOM 2205 C C . GLU A 1 265 ? -5.214 -3.335 -0.350 1.00 98.19 265 GLU A C 1
ATOM 2207 O O . GLU A 1 265 ? -4.882 -2.954 -1.472 1.00 98.19 265 GLU A O 1
ATOM 2212 N N . GLN A 1 266 ? -4.338 -3.429 0.652 1.00 97.69 266 GLN A N 1
ATOM 2213 C CA . GLN A 1 266 ? -2.904 -3.183 0.479 1.00 97.69 266 GLN A CA 1
ATOM 2214 C C . GLN A 1 266 ? -2.273 -4.225 -0.452 1.00 97.69 266 GLN A C 1
ATOM 2216 O O . GLN A 1 266 ? -1.581 -3.840 -1.393 1.00 97.69 266 GLN A O 1
ATOM 2221 N N . ASP A 1 267 ? -2.586 -5.509 -0.276 1.00 98.25 267 ASP A N 1
ATOM 2222 C CA . ASP A 1 267 ? -2.103 -6.587 -1.141 1.00 98.25 267 ASP A CA 1
ATOM 2223 C C . ASP A 1 267 ? -2.577 -6.408 -2.587 1.00 98.25 267 ASP A C 1
ATOM 2225 O O . ASP A 1 267 ? -1.751 -6.423 -3.497 1.00 98.25 267 ASP A O 1
ATOM 2229 N N . LYS A 1 268 ? -3.863 -6.096 -2.818 1.00 98.06 268 LYS A N 1
ATOM 2230 C CA . LYS A 1 268 ? -4.379 -5.766 -4.164 1.00 98.06 268 LYS A CA 1
ATOM 2231 C C . LYS A 1 268 ? -3.650 -4.573 -4.786 1.00 98.06 268 LYS A C 1
ATOM 2233 O O . LYS A 1 268 ? -3.328 -4.611 -5.968 1.00 98.06 268 LYS A O 1
ATOM 2238 N N . ARG A 1 269 ? -3.340 -3.524 -4.011 1.00 98.31 269 ARG A N 1
ATOM 2239 C CA . ARG A 1 269 ? -2.559 -2.364 -4.494 1.00 98.31 269 ARG A CA 1
ATOM 2240 C C . ARG A 1 269 ? -1.112 -2.752 -4.835 1.00 98.31 269 ARG A C 1
ATOM 2242 O O . ARG A 1 269 ? -0.566 -2.235 -5.808 1.00 98.31 269 ARG A O 1
ATOM 2249 N N . LEU A 1 270 ? -0.495 -3.664 -4.079 1.00 98.44 270 LEU A N 1
ATOM 2250 C CA . LEU A 1 270 ? 0.838 -4.206 -4.374 1.00 98.44 270 LEU A CA 1
ATOM 2251 C C . LEU A 1 270 ? 0.826 -5.116 -5.612 1.00 98.44 270 LEU A C 1
ATOM 2253 O O . LEU A 1 270 ? 1.743 -5.043 -6.429 1.00 98.44 270 LEU A O 1
ATOM 2257 N N . GLU A 1 271 ? -0.208 -5.936 -5.792 1.00 98.31 271 GLU A N 1
ATOM 2258 C CA . GLU A 1 271 ? -0.422 -6.738 -6.999 1.00 98.31 271 GLU A CA 1
ATOM 2259 C C . GLU A 1 271 ? -0.637 -5.856 -8.232 1.00 98.31 271 GLU A C 1
ATOM 2261 O O . GLU A 1 271 ? 0.015 -6.081 -9.248 1.00 98.31 271 GLU A O 1
ATOM 2266 N N . ASP A 1 272 ? -1.463 -4.814 -8.141 1.00 98.31 272 ASP A N 1
ATOM 2267 C CA . ASP A 1 272 ? -1.659 -3.807 -9.192 1.00 98.31 272 ASP A CA 1
ATOM 2268 C C . ASP A 1 272 ? -0.335 -3.153 -9.618 1.00 98.31 272 ASP A C 1
ATOM 2270 O O . ASP A 1 272 ? -0.062 -2.990 -10.809 1.00 98.31 272 ASP A O 1
ATOM 2274 N N . LEU A 1 273 ? 0.511 -2.780 -8.650 1.00 98.25 273 LEU A N 1
ATOM 2275 C CA . LEU A 1 273 ? 1.827 -2.196 -8.918 1.00 98.25 273 LEU A CA 1
ATOM 2276 C C . LEU A 1 273 ? 2.770 -3.204 -9.590 1.00 98.25 273 LEU A C 1
ATOM 2278 O O . LEU A 1 273 ? 3.410 -2.850 -10.580 1.00 98.25 273 LEU A O 1
ATOM 2282 N N . ARG A 1 274 ? 2.796 -4.462 -9.130 1.00 98.00 274 ARG A N 1
ATOM 2283 C CA . ARG A 1 274 ? 3.566 -5.553 -9.760 1.00 98.00 274 ARG A CA 1
ATOM 2284 C C . ARG A 1 274 ? 3.104 -5.829 -11.194 1.00 98.00 274 ARG A C 1
ATOM 2286 O O . ARG A 1 274 ? 3.942 -5.992 -12.075 1.00 98.00 274 ARG A O 1
ATOM 2293 N N . HIS A 1 275 ? 1.796 -5.826 -11.462 1.00 98.31 275 HIS A N 1
ATOM 2294 C CA . HIS A 1 275 ? 1.260 -5.993 -12.819 1.00 98.31 275 HIS A CA 1
ATOM 2295 C C . HIS A 1 275 ? 1.655 -4.824 -13.732 1.00 98.31 275 HIS A C 1
ATOM 2297 O O . HIS A 1 275 ? 2.082 -5.054 -14.862 1.00 98.31 275 HIS A O 1
ATOM 2303 N N . ARG A 1 276 ? 1.595 -3.576 -13.244 1.00 98.25 276 ARG A N 1
ATOM 2304 C CA . ARG A 1 276 ? 2.052 -2.393 -14.001 1.00 98.25 276 ARG A CA 1
ATOM 2305 C C . ARG A 1 276 ? 3.554 -2.443 -14.295 1.00 98.25 276 ARG A C 1
ATOM 2307 O O . ARG A 1 276 ? 3.952 -2.112 -15.408 1.00 98.25 276 ARG A O 1
ATOM 2314 N N . GLN A 1 277 ? 4.369 -2.890 -13.337 1.00 97.06 277 GLN A N 1
ATOM 2315 C CA . GLN A 1 277 ? 5.805 -3.119 -13.531 1.00 97.06 277 GLN A CA 1
ATOM 2316 C C . GLN A 1 277 ? 6.056 -4.211 -14.579 1.00 97.06 277 GLN A C 1
ATOM 2318 O O . GLN A 1 277 ? 6.799 -3.980 -15.526 1.00 97.06 277 GLN A O 1
ATOM 2323 N N . TRP A 1 278 ? 5.369 -5.352 -14.492 1.00 98.31 278 TRP A N 1
ATOM 2324 C CA . TRP A 1 278 ? 5.479 -6.434 -15.476 1.00 98.31 278 TRP A CA 1
ATOM 2325 C C . TRP A 1 278 ? 5.040 -6.003 -16.885 1.00 98.31 278 TRP A C 1
ATOM 2327 O O . TRP A 1 278 ? 5.685 -6.344 -17.876 1.00 98.31 278 TRP A O 1
ATOM 2337 N N . GLU A 1 279 ? 3.982 -5.195 -16.998 1.00 98.50 279 GLU A N 1
ATOM 2338 C CA . GLU A 1 279 ? 3.586 -4.573 -18.263 1.00 98.50 279 GLU A CA 1
ATOM 2339 C C . GLU A 1 279 ? 4.637 -3.597 -18.810 1.00 98.50 279 GLU A C 1
ATOM 2341 O O . GLU A 1 279 ? 4.806 -3.512 -20.026 1.00 98.50 279 GLU A O 1
ATOM 2346 N N . GLN A 1 280 ? 5.310 -2.833 -17.946 1.00 97.56 280 GLN A N 1
ATOM 2347 C CA . GLN A 1 280 ? 6.393 -1.928 -18.339 1.00 97.56 280 GLN A CA 1
ATOM 2348 C C . GLN A 1 280 ? 7.622 -2.715 -18.799 1.00 97.56 280 GLN A C 1
ATOM 2350 O O . GLN A 1 280 ? 8.117 -2.453 -19.891 1.00 97.56 280 GLN A O 1
ATOM 2355 N N . GLU A 1 281 ? 8.055 -3.731 -18.047 1.00 97.44 281 GLU A N 1
ATOM 2356 C CA . GLU A 1 281 ? 9.113 -4.651 -18.476 1.00 97.44 281 GLU A CA 1
ATOM 2357 C C . GLU A 1 281 ? 8.779 -5.318 -19.812 1.00 97.44 281 GLU A C 1
ATOM 2359 O O . GLU A 1 281 ? 9.649 -5.463 -20.664 1.00 97.44 281 GLU A O 1
ATOM 2364 N N . ARG A 1 282 ? 7.522 -5.729 -20.016 1.00 98.44 282 ARG A N 1
ATOM 2365 C CA . ARG A 1 282 ? 7.085 -6.317 -21.282 1.00 98.44 282 ARG A CA 1
ATOM 2366 C C . ARG A 1 282 ? 7.209 -5.319 -22.432 1.00 98.44 282 ARG A C 1
ATOM 2368 O O . ARG A 1 282 ? 7.825 -5.658 -23.430 1.00 98.44 282 ARG A O 1
ATOM 2375 N N . LYS A 1 283 ? 6.707 -4.090 -22.270 1.00 98.56 283 LYS A N 1
ATOM 2376 C CA . LYS A 1 283 ? 6.840 -3.022 -23.279 1.00 98.56 283 LYS A CA 1
ATOM 2377 C C . LYS A 1 283 ? 8.312 -2.700 -23.573 1.00 98.56 283 LYS A C 1
ATOM 2379 O O . LYS A 1 283 ? 8.649 -2.436 -24.720 1.00 98.56 283 LYS A O 1
ATOM 2384 N N . LEU A 1 284 ? 9.189 -2.766 -22.567 1.00 98.00 284 LEU A N 1
ATOM 2385 C CA . LEU A 1 284 ? 10.636 -2.613 -22.748 1.00 98.00 284 LEU A CA 1
ATOM 2386 C C . LEU A 1 284 ? 11.253 -3.785 -23.526 1.00 98.00 284 LEU A C 1
ATOM 2388 O O . LEU A 1 284 ? 12.016 -3.527 -24.444 1.00 98.00 284 LEU A O 1
ATOM 2392 N N . ARG A 1 285 ? 10.883 -5.040 -23.233 1.00 98.25 285 ARG A N 1
ATOM 2393 C CA . ARG A 1 285 ? 11.323 -6.233 -23.991 1.00 98.25 285 ARG A CA 1
ATOM 2394 C C . ARG A 1 285 ? 10.817 -6.224 -25.437 1.00 98.25 285 ARG A C 1
ATOM 2396 O O . ARG A 1 285 ? 11.564 -6.561 -26.347 1.00 98.25 285 ARG A O 1
ATOM 2403 N N . ASP A 1 286 ? 9.567 -5.817 -25.654 1.00 98.31 286 ASP A N 1
ATOM 2404 C CA . ASP A 1 286 ? 8.981 -5.688 -26.991 1.00 98.31 286 ASP A CA 1
ATOM 2405 C C . ASP A 1 286 ? 9.763 -4.625 -27.810 1.00 98.31 286 ASP A C 1
ATOM 2407 O O . ASP A 1 286 ? 10.151 -4.881 -28.950 1.00 98.31 286 ASP A O 1
ATOM 2411 N N . LEU A 1 287 ? 10.105 -3.476 -27.200 1.00 98.19 287 LEU A N 1
ATOM 2412 C CA . LEU A 1 287 ? 10.955 -2.435 -27.807 1.00 98.19 287 LEU A CA 1
ATOM 2413 C C . LEU A 1 287 ? 12.426 -2.856 -27.982 1.00 98.19 287 LEU A C 1
ATOM 2415 O O . LEU A 1 287 ? 13.062 -2.460 -28.955 1.00 98.19 287 LEU A O 1
ATOM 2419 N N . GLU A 1 288 ? 12.981 -3.646 -27.063 1.00 98.31 288 GLU A N 1
ATOM 2420 C CA . GLU A 1 288 ? 14.334 -4.208 -27.153 1.00 98.31 288 GLU A CA 1
ATOM 2421 C C . GLU A 1 288 ? 14.451 -5.135 -28.369 1.00 98.31 288 GLU A C 1
ATOM 2423 O O . GLU A 1 288 ? 15.386 -4.997 -29.157 1.00 98.31 288 GLU A O 1
ATOM 2428 N N . VAL A 1 289 ? 13.451 -5.995 -28.594 1.00 98.00 289 VAL A N 1
ATOM 2429 C CA . VAL A 1 289 ? 13.360 -6.842 -29.794 1.00 98.00 289 VAL A CA 1
ATOM 2430 C C . VAL A 1 289 ? 13.178 -6.001 -31.063 1.00 98.00 289 VAL A C 1
ATOM 2432 O O . VAL A 1 289 ? 13.838 -6.288 -32.059 1.00 98.00 289 VAL A O 1
ATOM 2435 N N . GLU A 1 290 ? 12.365 -4.936 -31.046 1.00 98.50 290 GLU A N 1
ATOM 2436 C CA . GLU A 1 290 ? 12.270 -4.004 -32.186 1.00 98.50 290 GLU A CA 1
ATOM 2437 C C . GLU A 1 290 ? 13.598 -3.299 -32.506 1.00 98.50 290 GLU A C 1
ATOM 2439 O O . GLU A 1 290 ? 13.896 -3.038 -33.673 1.00 98.50 290 GLU A O 1
ATOM 2444 N N . LEU A 1 291 ? 14.403 -2.956 -31.498 1.00 97.69 291 LEU A N 1
ATOM 2445 C CA . LEU A 1 291 ? 15.729 -2.374 -31.713 1.00 97.69 291 LEU A CA 1
ATOM 2446 C C . LEU A 1 291 ? 16.728 -3.428 -32.204 1.00 97.69 291 LEU A C 1
ATOM 2448 O O . LEU A 1 291 ? 17.545 -3.127 -33.073 1.00 97.69 291 LEU A O 1
ATOM 2452 N N . GLU A 1 292 ? 16.637 -4.668 -31.718 1.00 98.38 292 GLU A N 1
ATOM 2453 C CA . GLU A 1 292 ? 17.487 -5.773 -32.163 1.00 98.38 292 GLU A CA 1
ATOM 2454 C C . GLU A 1 292 ? 17.200 -6.172 -33.624 1.00 98.38 292 GLU A C 1
ATOM 2456 O O . GLU A 1 292 ? 18.139 -6.433 -34.380 1.00 98.38 292 GLU A O 1
ATOM 2461 N N . THR A 1 293 ? 15.934 -6.173 -34.067 1.00 97.25 293 THR A N 1
ATOM 2462 C CA . THR A 1 293 ? 15.595 -6.392 -35.486 1.00 97.25 293 THR A CA 1
ATOM 2463 C C . THR A 1 293 ? 16.074 -5.236 -36.355 1.00 97.25 293 THR A C 1
ATOM 2465 O O . THR A 1 293 ? 16.791 -5.480 -37.320 1.00 97.25 293 THR A O 1
ATOM 2468 N N . ARG A 1 294 ? 15.817 -3.977 -35.971 1.00 98.38 294 ARG A N 1
ATOM 2469 C CA . ARG A 1 294 ? 16.333 -2.805 -36.706 1.00 98.38 294 ARG A CA 1
ATOM 2470 C C . ARG A 1 294 ? 17.865 -2.802 -36.793 1.00 98.38 294 ARG A C 1
ATOM 2472 O O . ARG A 1 294 ? 18.411 -2.425 -37.826 1.00 98.38 294 ARG A O 1
ATOM 2479 N N . ALA A 1 295 ? 18.572 -3.250 -35.754 1.00 98.00 295 ALA A N 1
ATOM 2480 C CA . ALA A 1 295 ? 20.029 -3.394 -35.779 1.00 98.00 295 ALA A CA 1
ATOM 2481 C C . ALA A 1 295 ? 20.495 -4.493 -36.753 1.00 98.00 295 ALA A C 1
ATOM 2483 O O . ALA A 1 295 ? 21.494 -4.309 -37.453 1.00 98.00 295 ALA A O 1
ATOM 2484 N N . LYS A 1 296 ? 19.762 -5.612 -36.849 1.00 98.19 296 LYS A N 1
ATOM 2485 C CA . LYS A 1 296 ? 19.997 -6.664 -37.856 1.00 98.19 296 LYS A CA 1
ATOM 2486 C C . LYS A 1 296 ? 19.731 -6.149 -39.275 1.00 98.19 296 LYS A C 1
ATOM 2488 O O . LYS A 1 296 ? 20.565 -6.375 -40.148 1.00 98.19 296 LYS A O 1
ATOM 2493 N N . ASP A 1 297 ? 18.657 -5.389 -39.484 1.00 98.12 297 ASP A N 1
ATOM 2494 C CA . ASP A 1 297 ? 18.302 -4.790 -40.780 1.00 98.12 297 ASP A CA 1
ATOM 2495 C C . ASP A 1 297 ? 19.336 -3.749 -41.238 1.00 98.12 297 ASP A C 1
ATOM 2497 O O . ASP A 1 297 ? 19.754 -3.745 -42.396 1.00 98.12 297 ASP A O 1
ATOM 2501 N N . VAL A 1 298 ? 19.803 -2.885 -40.328 1.00 97.94 298 VAL A N 1
ATOM 2502 C CA . VAL A 1 298 ? 20.891 -1.931 -40.606 1.00 97.94 298 VAL A CA 1
ATOM 2503 C C . VAL A 1 298 ? 22.186 -2.674 -40.926 1.00 97.94 298 VAL A C 1
ATOM 2505 O O . VAL A 1 298 ? 22.848 -2.332 -41.902 1.00 97.94 298 VAL A O 1
ATOM 2508 N N . LYS A 1 299 ? 22.532 -3.732 -40.181 1.00 98.12 299 LYS A N 1
ATOM 2509 C CA . LYS A 1 299 ? 23.714 -4.556 -40.474 1.00 98.12 299 LYS A CA 1
ATOM 2510 C C . LYS A 1 299 ? 23.619 -5.258 -41.835 1.00 98.12 299 LYS A C 1
ATOM 2512 O O . LYS A 1 299 ? 24.629 -5.352 -42.528 1.00 98.12 299 LYS A O 1
ATOM 2517 N N . ALA A 1 300 ? 22.432 -5.717 -42.232 1.00 97.25 300 ALA A N 1
ATOM 2518 C CA . ALA A 1 300 ? 22.198 -6.292 -43.556 1.00 97.25 300 ALA A CA 1
ATOM 2519 C C . ALA A 1 300 ? 22.373 -5.243 -44.668 1.00 97.25 300 ALA A C 1
ATOM 2521 O O . ALA A 1 300 ? 23.078 -5.505 -45.637 1.00 97.25 300 ALA A O 1
ATOM 2522 N N . ARG A 1 301 ? 21.823 -4.033 -44.489 1.00 97.75 301 ARG A N 1
ATOM 2523 C CA . ARG A 1 301 ? 22.008 -2.903 -45.420 1.00 97.75 301 ARG A CA 1
ATOM 2524 C C . ARG A 1 301 ? 23.464 -2.452 -45.531 1.00 97.75 301 ARG A C 1
ATOM 2526 O O . ARG A 1 301 ? 23.900 -2.121 -46.624 1.00 97.75 301 ARG A O 1
ATOM 2533 N N . VAL A 1 302 ? 24.225 -2.453 -44.434 1.00 97.69 302 VAL A N 1
ATOM 2534 C CA . VAL A 1 302 ? 25.672 -2.173 -44.476 1.00 97.69 302 VAL A CA 1
ATOM 2535 C C . VAL A 1 302 ? 26.390 -3.238 -45.305 1.00 97.69 302 VAL A C 1
ATOM 2537 O O . VAL A 1 302 ? 27.087 -2.879 -46.241 1.00 97.69 302 VAL A O 1
ATOM 2540 N N . ALA A 1 303 ? 26.131 -4.528 -45.068 1.00 96.88 303 ALA A N 1
ATOM 2541 C CA . ALA A 1 303 ? 26.731 -5.602 -45.865 1.00 96.88 303 ALA A CA 1
ATOM 2542 C C . ALA A 1 303 ? 26.326 -5.557 -47.357 1.00 96.88 303 ALA A C 1
ATOM 2544 O O . ALA A 1 303 ? 27.119 -5.922 -48.223 1.00 96.88 303 ALA A O 1
ATOM 2545 N N . GLU A 1 304 ? 25.115 -5.094 -47.678 1.00 97.44 304 GLU A N 1
ATOM 2546 C CA . GLU A 1 304 ? 24.684 -4.839 -49.058 1.00 97.44 304 GLU A CA 1
ATOM 2547 C C . GLU A 1 304 ? 25.469 -3.677 -49.692 1.00 97.44 304 GLU A C 1
ATOM 2549 O O . GLU A 1 304 ? 25.967 -3.810 -50.811 1.00 97.44 304 GLU A O 1
ATOM 2554 N N . LEU A 1 305 ? 25.639 -2.565 -48.968 1.00 96.69 305 LEU A N 1
ATOM 2555 C CA . LEU A 1 305 ? 26.436 -1.419 -49.415 1.00 96.69 305 LEU A CA 1
ATOM 2556 C C . LEU A 1 305 ? 27.927 -1.765 -49.549 1.00 96.69 305 LEU A C 1
ATOM 2558 O O . LEU A 1 305 ? 28.546 -1.329 -50.514 1.00 96.69 305 LEU A O 1
ATOM 2562 N N . ASP A 1 306 ? 28.484 -2.597 -48.664 1.00 97.06 306 ASP A N 1
ATOM 2563 C CA . ASP A 1 306 ? 29.856 -3.115 -48.769 1.00 97.06 306 ASP A CA 1
ATOM 2564 C C . ASP A 1 306 ? 30.036 -3.921 -50.070 1.00 97.06 306 ASP A C 1
ATOM 2566 O O . ASP A 1 306 ? 31.022 -3.752 -50.791 1.00 97.06 306 ASP A O 1
ATOM 2570 N N . ILE A 1 307 ? 29.059 -4.772 -50.420 1.00 96.62 307 ILE A N 1
ATOM 2571 C CA . ILE A 1 307 ? 29.054 -5.528 -51.684 1.00 96.62 307 ILE A CA 1
ATOM 2572 C C . ILE A 1 307 ? 28.960 -4.579 -52.886 1.00 96.62 307 ILE A C 1
ATOM 2574 O O . ILE A 1 307 ? 29.703 -4.758 -53.856 1.00 96.62 307 ILE A O 1
ATOM 2578 N N . GLN A 1 308 ? 28.096 -3.560 -52.830 1.00 96.25 308 GLN A N 1
ATOM 2579 C CA . GLN A 1 308 ? 27.983 -2.549 -53.886 1.00 96.25 308 GLN A CA 1
ATOM 2580 C C . GLN A 1 308 ? 29.296 -1.765 -54.051 1.00 96.25 308 GLN A C 1
ATOM 2582 O O . GLN A 1 308 ? 29.802 -1.647 -55.170 1.00 96.25 308 GLN A O 1
ATOM 2587 N N . GLU A 1 309 ? 29.915 -1.307 -52.961 1.00 95.69 309 GLU A N 1
ATOM 2588 C CA . GLU A 1 309 ? 31.195 -0.595 -53.005 1.00 95.69 309 GLU A CA 1
ATOM 2589 C C . GLU A 1 309 ? 32.313 -1.484 -53.573 1.00 95.69 309 GLU A C 1
ATOM 2591 O O . GLU A 1 309 ? 33.104 -1.042 -54.409 1.00 95.69 309 GLU A O 1
ATOM 2596 N N . GLU A 1 310 ? 32.334 -2.770 -53.218 1.00 96.44 310 GLU A N 1
ATOM 2597 C CA . GLU A 1 310 ? 33.246 -3.754 -53.799 1.00 96.44 310 GLU A CA 1
ATOM 2598 C C . GLU A 1 310 ? 32.998 -4.017 -55.293 1.00 96.44 310 GLU A C 1
ATOM 2600 O O . GLU A 1 310 ? 33.956 -4.289 -56.023 1.00 96.44 310 GLU A O 1
ATOM 2605 N N . THR A 1 311 ? 31.759 -3.926 -55.791 1.00 96.25 311 THR A N 1
ATOM 2606 C CA . THR A 1 311 ? 31.508 -3.958 -57.246 1.00 96.25 311 THR A CA 1
ATOM 2607 C C . THR A 1 311 ? 32.027 -2.696 -57.934 1.00 96.25 311 THR A C 1
ATOM 2609 O O . THR A 1 311 ? 32.798 -2.811 -58.886 1.00 96.25 311 THR A O 1
ATOM 2612 N N . VAL A 1 312 ? 31.753 -1.506 -57.390 1.00 96.19 312 VAL A N 1
ATOM 2613 C CA . VAL A 1 312 ? 32.243 -0.224 -57.931 1.00 96.19 312 VAL A CA 1
ATOM 2614 C C . VAL A 1 312 ? 33.777 -0.138 -57.898 1.00 96.19 312 VAL A C 1
ATOM 2616 O O . VAL A 1 312 ? 34.393 0.367 -58.839 1.00 96.19 312 VAL A O 1
ATOM 2619 N N . ARG A 1 313 ? 34.440 -0.689 -56.870 1.00 96.44 313 ARG A N 1
ATOM 2620 C CA . ARG A 1 313 ? 35.910 -0.830 -56.821 1.00 96.44 313 ARG A CA 1
ATOM 2621 C C . ARG A 1 313 ? 36.440 -1.714 -57.952 1.00 96.44 313 ARG A C 1
ATOM 2623 O O . ARG A 1 313 ? 37.432 -1.348 -58.587 1.00 96.44 313 ARG A O 1
ATOM 2630 N N . LYS A 1 314 ? 35.782 -2.843 -58.239 1.00 96.75 314 LYS A N 1
ATOM 2631 C CA . LYS A 1 314 ? 36.162 -3.761 -59.331 1.00 96.75 314 LYS A CA 1
ATOM 2632 C C . LYS A 1 314 ? 35.943 -3.126 -60.702 1.00 96.75 314 LYS A C 1
ATOM 2634 O O . LYS A 1 314 ? 36.842 -3.195 -61.535 1.00 96.75 314 LYS A O 1
ATOM 2639 N N . GLU A 1 315 ? 34.822 -2.442 -60.917 1.00 95.19 315 GLU A N 1
ATOM 2640 C CA . GLU A 1 315 ? 34.557 -1.679 -62.145 1.00 95.19 315 GLU A CA 1
ATOM 2641 C C . GLU A 1 315 ? 35.584 -0.559 -62.350 1.00 95.19 315 GLU A C 1
ATOM 2643 O O . GLU A 1 315 ? 36.171 -0.440 -63.424 1.00 95.19 315 GLU A O 1
ATOM 2648 N N . LYS A 1 316 ? 35.894 0.215 -61.302 1.00 95.75 316 LYS A N 1
ATOM 2649 C CA . LYS A 1 316 ? 36.945 1.245 -61.331 1.00 95.75 316 LYS A CA 1
ATOM 2650 C C . LYS A 1 316 ? 38.310 0.660 -61.708 1.00 95.75 316 LYS A C 1
ATOM 2652 O O . LYS A 1 316 ? 39.028 1.269 -62.500 1.00 95.75 316 LYS A O 1
ATOM 2657 N N . GLN A 1 317 ? 38.664 -0.516 -61.186 1.00 96.31 317 GLN A N 1
ATOM 2658 C CA . GLN A 1 317 ? 39.900 -1.207 -61.557 1.00 96.31 317 GLN A CA 1
ATOM 2659 C C . GLN A 1 317 ? 39.879 -1.667 -63.025 1.00 96.31 317 GLN A C 1
ATOM 2661 O O . GLN A 1 317 ? 40.831 -1.400 -63.758 1.00 96.31 317 GLN A O 1
ATOM 2666 N N . GLN A 1 318 ? 38.779 -2.268 -63.489 1.00 95.19 318 GLN A N 1
ATOM 2667 C CA . GLN A 1 318 ? 38.607 -2.656 -64.895 1.00 95.19 318 GLN A CA 1
ATOM 2668 C C . GLN A 1 318 ? 38.711 -1.448 -65.838 1.00 95.19 318 GLN A C 1
ATOM 2670 O O . GLN A 1 318 ? 39.405 -1.524 -66.849 1.00 95.19 318 GLN A O 1
ATOM 2675 N N . LEU A 1 319 ? 38.105 -0.308 -65.493 1.00 94.81 319 LEU A N 1
ATOM 2676 C CA . LEU A 1 319 ? 38.207 0.938 -66.260 1.00 94.81 319 LEU A CA 1
ATOM 2677 C C . LEU A 1 319 ? 39.644 1.481 -66.309 1.00 94.81 319 LEU A C 1
ATOM 2679 O O . LEU A 1 319 ? 40.069 1.986 -67.350 1.00 94.81 319 LEU A O 1
ATOM 2683 N N . LEU A 1 320 ? 40.419 1.353 -65.226 1.00 95.56 320 LEU A N 1
ATOM 2684 C CA . LEU A 1 320 ? 41.842 1.711 -65.218 1.00 95.56 320 LEU A CA 1
ATOM 2685 C C . LEU A 1 320 ? 42.673 0.794 -66.127 1.00 95.56 320 LEU A C 1
ATOM 2687 O O . LEU A 1 320 ? 43.576 1.280 -66.808 1.00 95.56 320 LEU A O 1
ATOM 2691 N N . ASP A 1 321 ? 42.375 -0.503 -66.178 1.00 95.81 321 ASP A N 1
ATOM 2692 C CA . ASP A 1 321 ? 43.098 -1.454 -67.029 1.00 95.81 321 ASP A CA 1
ATOM 2693 C C . ASP A 1 321 ? 42.684 -1.355 -68.509 1.00 95.81 321 ASP A C 1
ATOM 2695 O O . ASP A 1 321 ? 43.548 -1.360 -69.389 1.00 95.81 321 ASP A O 1
ATOM 2699 N N . VAL A 1 322 ? 41.403 -1.107 -68.802 1.00 95.56 322 VAL A N 1
ATOM 2700 C CA . VAL A 1 322 ? 40.928 -0.725 -70.145 1.00 95.56 322 VAL A CA 1
ATOM 2701 C C . VAL A 1 322 ? 41.583 0.582 -70.598 1.00 95.56 322 VAL A C 1
ATOM 2703 O O . VAL A 1 322 ? 42.043 0.667 -71.737 1.00 95.56 322 VAL A O 1
ATOM 2706 N N . LYS A 1 323 ? 41.713 1.585 -69.717 1.00 93.81 323 LYS A N 1
ATOM 2707 C CA . LYS A 1 323 ? 42.432 2.829 -70.032 1.00 93.81 323 LYS A CA 1
ATOM 2708 C C . LYS A 1 323 ? 43.897 2.558 -70.394 1.00 93.81 323 LYS A C 1
ATOM 2710 O O . LYS A 1 323 ? 44.354 3.068 -71.415 1.00 93.81 323 LYS A O 1
ATOM 2715 N N . LYS A 1 324 ? 44.615 1.717 -69.635 1.00 95.38 324 LYS A N 1
ATOM 2716 C CA . LYS A 1 324 ? 45.988 1.293 -69.985 1.00 95.38 324 LYS A CA 1
ATOM 2717 C C . LYS A 1 324 ? 46.035 0.605 -71.351 1.00 95.38 324 LYS A C 1
ATOM 2719 O O . LYS A 1 324 ? 46.937 0.894 -72.133 1.00 95.38 324 LYS A O 1
ATOM 2724 N N . GLN A 1 325 ? 45.063 -0.253 -71.672 1.00 93.81 325 GLN A N 1
ATOM 2725 C CA . GLN A 1 325 ? 44.995 -0.895 -72.987 1.00 93.81 325 GLN A CA 1
ATOM 2726 C C . GLN A 1 325 ? 44.778 0.131 -74.108 1.00 93.81 325 GLN A C 1
ATOM 2728 O O . GLN A 1 325 ? 45.489 0.092 -75.106 1.00 93.81 325 GLN A O 1
ATOM 2733 N N . VAL A 1 326 ? 43.874 1.101 -73.938 1.00 92.81 326 VAL A N 1
ATOM 2734 C CA . VAL A 1 326 ? 43.657 2.194 -74.908 1.00 92.81 326 VAL A CA 1
ATOM 2735 C C . VAL A 1 326 ? 44.904 3.081 -75.047 1.00 92.81 326 VAL A C 1
ATOM 2737 O O . VAL A 1 326 ? 45.250 3.496 -76.153 1.00 92.81 326 VAL A O 1
ATOM 2740 N N . GLU A 1 327 ? 45.649 3.319 -73.967 1.00 92.31 327 GLU A N 1
ATOM 2741 C CA . GLU A 1 327 ? 46.954 3.995 -74.005 1.00 92.31 327 GLU A CA 1
ATOM 2742 C C . GLU A 1 327 ? 48.060 3.169 -74.687 1.00 92.31 327 GLU A C 1
ATOM 2744 O O . GLU A 1 327 ? 49.070 3.739 -75.099 1.00 92.31 327 GLU A O 1
ATOM 2749 N N . LEU A 1 328 ? 47.913 1.846 -74.810 1.00 93.81 328 LEU A N 1
ATOM 2750 C CA . LEU A 1 328 ? 48.819 0.980 -75.575 1.00 93.81 328 LEU A CA 1
ATOM 2751 C C . LEU A 1 328 ? 48.394 0.878 -77.045 1.00 93.81 328 LEU A C 1
ATOM 2753 O O . LEU A 1 328 ? 49.242 1.008 -77.927 1.00 93.81 328 LEU A O 1
ATOM 2757 N N . GLU A 1 329 ? 47.100 0.716 -77.331 1.00 91.75 329 GLU A N 1
ATOM 2758 C CA . GLU A 1 329 ? 46.585 0.715 -78.705 1.00 91.75 329 GLU A CA 1
ATOM 2759 C C . GLU A 1 329 ? 46.785 2.073 -79.384 1.00 91.75 329 GLU A C 1
ATOM 2761 O O . GLU A 1 329 ? 47.232 2.114 -80.525 1.00 91.75 329 GLU A O 1
ATOM 2766 N N . SER A 1 330 ? 46.577 3.198 -78.691 1.00 89.62 330 SER A N 1
ATOM 2767 C CA . SER A 1 330 ? 46.874 4.523 -79.261 1.00 89.62 330 SER A CA 1
ATOM 2768 C C . SER A 1 330 ? 48.361 4.708 -79.594 1.00 89.62 330 SER A C 1
ATOM 2770 O O . SER A 1 330 ? 48.669 5.267 -80.644 1.00 89.62 330 SER A O 1
ATOM 2772 N N . LYS A 1 331 ? 49.289 4.171 -78.784 1.00 93.50 331 LYS A N 1
ATOM 2773 C CA . LYS A 1 331 ? 50.737 4.158 -79.092 1.00 93.50 331 LYS A CA 1
ATOM 2774 C C . LYS A 1 331 ? 51.075 3.280 -80.303 1.00 93.50 331 LYS A C 1
ATOM 2776 O O . LYS A 1 331 ? 51.937 3.647 -81.098 1.00 93.50 331 LYS A O 1
ATOM 2781 N N . LYS A 1 332 ? 50.390 2.145 -80.488 1.00 91.69 332 LYS A N 1
ATOM 2782 C CA . LYS A 1 332 ? 50.515 1.340 -81.718 1.00 91.69 332 LYS A CA 1
ATOM 2783 C C . LYS A 1 332 ? 49.958 2.093 -82.928 1.00 91.69 332 LYS A C 1
ATOM 2785 O O . LYS A 1 332 ? 50.614 2.126 -83.962 1.00 91.69 332 LYS A O 1
ATOM 2790 N N . VAL A 1 333 ? 48.796 2.736 -82.795 1.00 91.56 333 VAL A N 1
ATOM 2791 C CA . VAL A 1 333 ? 48.158 3.508 -83.873 1.00 91.56 333 VAL A CA 1
ATOM 2792 C C . VAL A 1 333 ? 49.033 4.686 -84.304 1.00 91.56 333 VAL A C 1
ATOM 2794 O O . VAL A 1 333 ? 49.213 4.879 -85.506 1.00 91.56 333 VAL A O 1
ATOM 2797 N N . THR A 1 334 ? 49.652 5.427 -83.375 1.00 89.81 334 THR A N 1
ATOM 2798 C CA . THR A 1 334 ? 50.602 6.494 -83.742 1.00 89.81 334 THR A CA 1
ATOM 2799 C C . THR A 1 334 ? 51.864 5.946 -84.408 1.00 89.81 334 THR A C 1
ATOM 2801 O O . THR A 1 334 ? 52.340 6.562 -85.359 1.00 89.81 334 THR A O 1
ATOM 2804 N N . ALA A 1 335 ? 52.360 4.768 -84.009 1.00 92.25 335 ALA A N 1
ATOM 2805 C CA . ALA A 1 335 ? 53.465 4.098 -84.699 1.00 92.25 335 ALA A CA 1
ATOM 2806 C C . ALA A 1 335 ? 53.087 3.648 -86.127 1.00 92.25 335 ALA A C 1
ATOM 2808 O O . ALA A 1 335 ? 53.822 3.937 -87.069 1.00 92.25 335 ALA A O 1
ATOM 2809 N N . THR A 1 336 ? 51.918 3.026 -86.330 1.00 89.06 336 THR A N 1
ATOM 2810 C CA . THR A 1 336 ? 51.446 2.646 -87.678 1.00 89.06 336 THR A CA 1
ATOM 2811 C C . THR A 1 336 ? 51.120 3.860 -88.549 1.00 89.06 336 THR A C 1
ATOM 2813 O O . THR A 1 336 ? 51.327 3.828 -89.758 1.00 89.06 336 THR A O 1
ATOM 2816 N N . HIS A 1 337 ? 50.657 4.961 -87.949 1.00 88.69 337 HIS A N 1
ATOM 2817 C CA . HIS A 1 337 ? 50.472 6.225 -88.655 1.00 88.69 337 HIS A CA 1
ATOM 2818 C C . HIS A 1 337 ? 51.820 6.826 -89.075 1.00 88.69 337 HIS A C 1
ATOM 2820 O O . HIS A 1 337 ? 51.942 7.277 -90.209 1.00 88.69 337 HIS A O 1
ATOM 2826 N N . HIS A 1 338 ? 52.848 6.763 -88.221 1.00 90.81 338 HIS A N 1
ATOM 2827 C CA . HIS A 1 338 ? 54.203 7.191 -88.577 1.00 90.81 338 HIS A CA 1
ATOM 2828 C C . HIS A 1 338 ? 54.748 6.395 -89.770 1.00 90.81 338 HIS A C 1
ATOM 2830 O O . HIS A 1 338 ? 55.134 6.998 -90.767 1.00 90.81 338 HIS A O 1
ATOM 2836 N N . GLN A 1 339 ? 54.648 5.062 -89.720 1.00 90.56 339 GLN A N 1
ATOM 2837 C CA . GLN A 1 339 ? 55.029 4.169 -90.822 1.00 90.56 339 GLN A CA 1
ATOM 2838 C C . GLN A 1 339 ? 54.254 4.467 -92.117 1.00 90.56 339 GLN A C 1
ATOM 2840 O O . GLN A 1 339 ? 54.819 4.405 -93.206 1.00 90.56 339 GLN A O 1
ATOM 2845 N N . LEU A 1 340 ? 52.971 4.838 -92.023 1.00 92.69 340 LEU A N 1
ATOM 2846 C CA . LEU A 1 340 ? 52.180 5.266 -93.179 1.00 92.69 340 LEU A CA 1
ATOM 2847 C C . LEU A 1 340 ? 52.665 6.610 -93.752 1.00 92.69 340 LEU A C 1
ATOM 2849 O O . LEU A 1 340 ? 52.703 6.765 -94.970 1.00 92.69 340 LEU A O 1
ATOM 2853 N N . GLU A 1 341 ? 53.054 7.577 -92.915 1.00 91.88 341 GLU A N 1
ATOM 2854 C CA . GLU A 1 341 ? 53.657 8.835 -93.380 1.00 91.88 341 GLU A CA 1
ATOM 2855 C C . GLU A 1 341 ? 55.080 8.648 -93.932 1.00 91.88 341 GLU A C 1
ATOM 2857 O O . GLU A 1 341 ? 55.493 9.393 -94.819 1.00 91.88 341 GLU A O 1
ATOM 2862 N N . GLU A 1 342 ? 55.833 7.652 -93.465 1.00 91.00 342 GLU A N 1
ATOM 2863 C CA . GLU A 1 342 ? 57.107 7.237 -94.068 1.00 91.00 342 GLU A CA 1
ATOM 2864 C C . GLU A 1 342 ? 56.880 6.598 -95.445 1.00 91.00 342 GLU A C 1
ATOM 2866 O O . GLU A 1 342 ? 57.404 7.102 -96.439 1.00 91.00 342 GLU A O 1
ATOM 2871 N N . ALA A 1 343 ? 55.994 5.603 -95.548 1.00 91.25 343 ALA A N 1
ATOM 2872 C CA . ALA A 1 343 ? 55.631 4.967 -96.817 1.00 91.25 343 ALA A CA 1
ATOM 2873 C C . ALA A 1 343 ? 55.038 5.959 -97.842 1.00 91.25 343 ALA A C 1
ATOM 2875 O O . ALA A 1 343 ? 55.264 5.827 -99.046 1.00 91.25 343 ALA A O 1
ATOM 2876 N N . LYS A 1 344 ? 54.319 7.000 -97.392 1.00 91.69 344 LYS A N 1
ATOM 2877 C CA . LYS A 1 344 ? 53.883 8.117 -98.250 1.00 91.69 344 LYS A CA 1
ATOM 2878 C C . LYS A 1 344 ? 55.060 8.927 -98.797 1.00 91.69 344 LYS A C 1
ATOM 2880 O O . LYS A 1 344 ? 55.058 9.230 -99.988 1.00 91.69 344 LYS A O 1
ATOM 2885 N N . LYS A 1 345 ? 56.061 9.259 -97.969 1.00 92.88 345 LYS A N 1
ATOM 2886 C CA . LYS A 1 345 ? 57.275 9.978 -98.408 1.00 92.88 345 LYS A CA 1
ATOM 2887 C C . LYS A 1 345 ? 58.071 9.146 -99.411 1.00 92.88 345 LYS A C 1
ATOM 2889 O O . LYS A 1 345 ? 58.462 9.661 -100.460 1.00 92.88 345 LYS A O 1
ATOM 2894 N N . GLU A 1 346 ? 58.245 7.854 -99.133 1.00 91.50 346 GLU A N 1
ATOM 2895 C CA . GLU A 1 346 ? 58.857 6.903 -100.066 1.00 91.50 346 GLU A CA 1
ATOM 2896 C C . GLU A 1 346 ? 58.079 6.840 -101.384 1.00 91.50 346 GLU A C 1
ATOM 2898 O O . GLU A 1 346 ? 58.678 6.949 -102.451 1.00 91.50 346 GLU A O 1
ATOM 2903 N N . HIS A 1 347 ? 56.744 6.763 -101.336 1.00 90.06 347 HIS A N 1
ATOM 2904 C CA . HIS A 1 347 ? 55.910 6.797 -102.535 1.00 90.06 347 HIS A CA 1
ATOM 2905 C C . HIS A 1 347 ? 56.077 8.103 -103.328 1.00 90.06 347 HIS A C 1
ATOM 2907 O O . HIS A 1 347 ? 56.207 8.046 -104.550 1.00 90.06 347 HIS A O 1
ATOM 2913 N N . THR A 1 348 ? 56.140 9.271 -102.676 1.00 91.75 348 THR A N 1
ATOM 2914 C CA . THR A 1 348 ? 56.415 10.539 -103.379 1.00 91.75 348 THR A CA 1
ATOM 2915 C C . THR A 1 348 ? 57.804 10.559 -104.018 1.00 91.75 348 THR A C 1
ATOM 2917 O O . THR A 1 348 ? 57.918 10.935 -105.181 1.00 91.75 348 THR A O 1
ATOM 2920 N N . HIS A 1 349 ? 58.837 10.054 -103.340 1.00 92.69 349 HIS A N 1
ATOM 2921 C CA . HIS A 1 349 ? 60.194 9.950 -103.889 1.00 92.69 349 HIS A CA 1
ATOM 2922 C C . HIS A 1 349 ? 60.286 8.942 -105.058 1.00 92.69 349 HIS A C 1
ATOM 2924 O O . HIS A 1 349 ? 60.966 9.178 -106.061 1.00 92.69 349 HIS A O 1
ATOM 2930 N N . LEU A 1 350 ? 59.548 7.829 -104.987 1.00 93.62 350 LEU A N 1
ATOM 2931 C CA . LEU A 1 350 ? 59.398 6.873 -106.090 1.00 93.62 350 LEU A CA 1
ATOM 2932 C C . LEU A 1 350 ? 58.640 7.486 -107.278 1.00 93.62 350 LEU A C 1
ATOM 2934 O O . LEU A 1 350 ? 58.991 7.236 -108.429 1.00 93.62 350 LEU A O 1
ATOM 2938 N N . LEU A 1 351 ? 57.633 8.325 -107.026 1.00 93.81 351 LEU A N 1
ATOM 2939 C CA . LEU A 1 351 ? 56.894 9.046 -108.063 1.00 93.81 351 LEU A CA 1
ATOM 2940 C C . LEU A 1 351 ? 57.787 10.103 -108.736 1.00 93.81 351 LEU A C 1
ATOM 2942 O O . LEU A 1 351 ? 57.833 10.170 -109.965 1.00 93.81 351 LEU A O 1
ATOM 2946 N N . GLU A 1 352 ? 58.554 10.875 -107.965 1.00 91.44 352 GLU A N 1
ATOM 2947 C CA . GLU A 1 352 ? 59.526 11.856 -108.468 1.00 91.44 352 GLU A CA 1
ATOM 2948 C C . GLU A 1 352 ? 60.641 11.209 -109.296 1.00 91.44 352 GLU A C 1
ATOM 2950 O O . GLU A 1 352 ? 60.900 11.644 -110.420 1.00 91.44 352 GLU A O 1
ATOM 2955 N N . SER A 1 353 ? 61.255 10.129 -108.809 1.00 92.31 353 SER A N 1
ATOM 2956 C CA . SER A 1 353 ? 62.253 9.374 -109.582 1.00 92.31 353 SER A CA 1
ATOM 2957 C C . SER A 1 353 ? 61.641 8.714 -110.826 1.00 92.31 353 SER A C 1
ATOM 2959 O O . SER A 1 353 ? 62.269 8.707 -111.885 1.00 92.31 353 SER A O 1
ATOM 2961 N N . ASN A 1 354 ? 60.376 8.272 -110.787 1.00 90.44 354 ASN A N 1
ATOM 2962 C CA . ASN A 1 354 ? 59.666 7.833 -111.992 1.00 90.44 354 ASN A CA 1
ATOM 2963 C C . ASN A 1 354 ? 59.444 8.987 -112.990 1.00 90.44 354 ASN A C 1
ATOM 2965 O O . ASN A 1 354 ? 59.565 8.773 -114.196 1.00 90.44 354 ASN A O 1
ATOM 2969 N N . GLN A 1 355 ? 59.182 10.217 -112.529 1.00 92.12 355 GLN A N 1
ATOM 2970 C CA . GLN A 1 355 ? 59.155 11.393 -113.410 1.00 92.12 355 GLN A CA 1
ATOM 2971 C C . GLN A 1 355 ? 60.535 11.702 -114.002 1.00 92.12 355 GLN A C 1
ATOM 2973 O O . GLN A 1 355 ? 60.616 12.001 -115.191 1.00 92.12 355 GLN A O 1
ATOM 2978 N N . GLN A 1 356 ? 61.611 11.622 -113.214 1.00 91.81 356 GLN A N 1
ATOM 2979 C CA . GLN A 1 356 ? 62.983 11.820 -113.700 1.00 91.81 356 GLN A CA 1
ATOM 2980 C C . GLN A 1 356 ? 63.332 10.787 -114.783 1.00 91.81 356 GLN A C 1
ATOM 2982 O O . GLN A 1 356 ? 63.752 11.163 -115.875 1.00 91.81 356 GLN A O 1
ATOM 2987 N N . LEU A 1 357 ? 63.041 9.503 -114.547 1.00 90.94 357 LEU A N 1
ATOM 2988 C CA . LEU A 1 357 ? 63.211 8.438 -115.541 1.00 90.94 357 LEU A CA 1
ATOM 2989 C C . LEU A 1 357 ? 62.373 8.676 -116.808 1.00 90.94 357 LEU A C 1
ATOM 2991 O O . LEU A 1 357 ? 62.849 8.404 -117.907 1.00 90.94 357 LEU A O 1
ATOM 2995 N N . ARG A 1 358 ? 61.156 9.229 -116.701 1.00 93.12 358 ARG A N 1
ATOM 2996 C CA . ARG A 1 358 ? 60.349 9.621 -117.876 1.00 93.12 358 ARG A CA 1
ATOM 2997 C C . ARG A 1 358 ? 60.963 10.781 -118.666 1.00 93.12 358 ARG A C 1
ATOM 2999 O O . ARG A 1 358 ? 60.833 10.773 -119.887 1.00 93.12 358 ARG A O 1
ATOM 3006 N N . ARG A 1 359 ? 61.622 11.746 -118.007 1.00 91.81 359 ARG A N 1
ATOM 3007 C CA . ARG A 1 359 ? 62.353 12.847 -118.671 1.00 91.81 359 ARG A CA 1
ATOM 3008 C C . ARG A 1 359 ? 63.558 12.297 -119.437 1.00 91.81 359 ARG A C 1
ATOM 3010 O O . ARG A 1 359 ? 63.610 12.462 -120.651 1.00 91.81 359 ARG A O 1
ATOM 3017 N N . ILE A 1 360 ? 64.387 11.484 -118.778 1.00 93.69 360 ILE A N 1
ATOM 3018 C CA . ILE A 1 360 ? 65.547 10.803 -119.382 1.00 93.69 360 ILE A CA 1
ATOM 3019 C C . ILE A 1 360 ? 65.123 9.895 -120.553 1.00 93.69 360 ILE A C 1
ATOM 3021 O O . ILE A 1 360 ? 65.755 9.892 -121.604 1.00 93.69 360 ILE A O 1
ATOM 3025 N N . LEU A 1 361 ? 64.014 9.155 -120.433 1.00 92.56 361 LEU A N 1
ATOM 3026 C CA . LEU A 1 361 ? 63.460 8.373 -121.549 1.00 92.56 361 LEU A CA 1
ATOM 3027 C C . LEU A 1 361 ? 62.909 9.249 -122.688 1.00 92.56 361 LEU A C 1
ATOM 3029 O O . LEU A 1 361 ? 62.857 8.787 -123.825 1.00 92.56 361 LEU A O 1
ATOM 3033 N N . GLY A 1 362 ? 62.494 10.486 -122.410 1.00 91.50 362 GLY A N 1
ATOM 3034 C CA . GLY A 1 362 ? 62.169 11.491 -123.422 1.00 91.50 362 GLY A CA 1
ATOM 3035 C C . GLY A 1 362 ? 63.418 11.984 -124.153 1.00 91.50 362 GLY A C 1
ATOM 3036 O O . GLY A 1 362 ? 63.462 11.927 -125.378 1.00 91.50 362 GLY A O 1
ATOM 3037 N N . GLU A 1 363 ? 64.452 12.363 -123.403 1.00 93.00 363 GLU A N 1
ATOM 3038 C CA . GLU A 1 363 ? 65.759 12.819 -123.903 1.00 93.00 363 GLU A CA 1
ATOM 3039 C C . GLU A 1 363 ? 66.446 11.743 -124.769 1.00 93.00 363 GLU A C 1
ATOM 3041 O O . GLU A 1 363 ? 66.900 12.011 -125.882 1.00 93.00 363 GLU A O 1
ATOM 3046 N N . LEU A 1 364 ? 66.422 10.480 -124.328 1.00 91.88 364 LEU A N 1
ATOM 3047 C CA . LEU A 1 364 ? 66.911 9.337 -125.107 1.00 91.88 364 LEU A CA 1
ATOM 3048 C C . LEU A 1 364 ? 66.081 9.080 -126.376 1.00 91.88 364 LEU A C 1
ATOM 3050 O O . LEU A 1 364 ? 66.629 8.622 -127.378 1.00 91.88 364 LEU A O 1
ATOM 3054 N N . ARG A 1 365 ? 64.775 9.384 -126.377 1.00 92.62 365 ARG A N 1
ATOM 3055 C CA . ARG A 1 365 ? 63.937 9.305 -127.589 1.00 92.62 365 ARG A CA 1
ATOM 3056 C C . ARG A 1 365 ? 64.235 10.442 -128.561 1.00 92.62 365 ARG A C 1
ATOM 3058 O O . ARG A 1 365 ? 64.262 10.182 -129.760 1.00 92.62 365 ARG A O 1
ATOM 3065 N N . THR A 1 366 ? 64.496 11.660 -128.085 1.00 90.25 366 THR A N 1
ATOM 3066 C CA . THR A 1 366 ? 64.936 12.758 -128.959 1.00 90.25 366 THR A CA 1
ATOM 3067 C C . THR A 1 366 ? 66.314 12.476 -129.547 1.00 90.25 366 THR A C 1
ATOM 3069 O O . THR A 1 366 ? 66.454 12.559 -130.761 1.00 90.25 366 THR A O 1
ATOM 3072 N N . HIS A 1 367 ? 67.279 11.993 -128.758 1.00 90.69 367 HIS A N 1
ATOM 3073 C CA . HIS A 1 367 ? 68.583 11.574 -129.285 1.00 90.69 367 HIS A CA 1
ATOM 3074 C C . HIS A 1 367 ? 68.487 10.388 -130.256 1.00 90.69 367 HIS A C 1
ATOM 3076 O O . HIS A 1 367 ? 69.212 10.346 -131.248 1.00 90.69 367 HIS A O 1
ATOM 3082 N N . LYS A 1 368 ? 67.559 9.444 -130.038 1.00 90.94 368 LYS A N 1
ATOM 3083 C CA . LYS A 1 368 ? 67.267 8.388 -131.020 1.00 90.94 368 LYS A CA 1
ATOM 3084 C C . LYS A 1 368 ? 66.771 8.979 -132.347 1.00 90.94 368 LYS A C 1
ATOM 3086 O O . LYS A 1 368 ? 67.291 8.596 -133.387 1.00 90.94 368 LYS A O 1
ATOM 3091 N N . LEU A 1 369 ? 65.826 9.922 -132.315 1.00 90.31 369 LEU A N 1
ATOM 3092 C CA . LEU A 1 369 ? 65.310 10.592 -133.519 1.00 90.31 369 LEU A CA 1
ATOM 3093 C C . LEU A 1 369 ? 66.378 11.452 -134.219 1.00 90.31 369 LEU A C 1
ATOM 3095 O O . LEU A 1 369 ? 66.431 11.482 -135.446 1.00 90.31 369 LEU A O 1
ATOM 3099 N N . GLU A 1 370 ? 67.263 12.108 -133.465 1.00 89.62 370 GLU A N 1
ATOM 3100 C CA . GLU A 1 370 ? 68.419 12.824 -134.017 1.00 89.62 370 GLU A CA 1
ATOM 3101 C C . GLU A 1 370 ? 69.368 11.863 -134.744 1.00 89.62 370 GLU A C 1
ATOM 3103 O O . GLU A 1 370 ? 69.743 12.129 -135.887 1.00 89.62 370 GLU A O 1
ATOM 3108 N N . LEU A 1 371 ? 69.715 10.728 -134.127 1.00 89.56 371 LEU A N 1
ATOM 3109 C CA . LEU A 1 371 ? 70.556 9.694 -134.737 1.00 89.56 371 LEU A CA 1
ATOM 3110 C C . LEU A 1 371 ? 69.889 9.054 -135.962 1.00 89.56 371 LEU A C 1
ATOM 3112 O O . LEU A 1 371 ? 70.559 8.839 -136.968 1.00 89.56 371 LEU A O 1
ATOM 3116 N N . GLU A 1 372 ? 68.577 8.811 -135.926 1.00 88.31 372 GLU A N 1
ATOM 3117 C CA . GLU A 1 372 ? 67.813 8.347 -137.092 1.00 88.31 372 GLU A CA 1
ATOM 3118 C C . GLU A 1 372 ? 67.860 9.381 -138.230 1.00 88.31 372 GLU A C 1
ATOM 3120 O O . GLU A 1 372 ? 68.176 9.015 -139.359 1.00 88.31 372 GLU A O 1
ATOM 3125 N N . SER A 1 373 ? 67.720 10.681 -137.940 1.00 85.88 373 SER A N 1
ATOM 3126 C CA . SER A 1 373 ? 67.864 11.734 -138.959 1.00 85.88 373 SER A CA 1
ATOM 3127 C C . SER A 1 373 ? 69.288 11.847 -139.535 1.00 85.88 373 SER A C 1
ATOM 3129 O O . SER A 1 373 ? 69.468 12.196 -140.704 1.00 85.88 373 SER A O 1
ATOM 3131 N N . GLN A 1 374 ? 70.318 11.510 -138.747 1.00 89.75 374 GLN A N 1
ATOM 3132 C CA . GLN A 1 374 ? 71.704 11.422 -139.221 1.00 89.75 374 GLN A CA 1
ATOM 3133 C C . GLN A 1 374 ? 71.917 10.193 -140.117 1.00 89.75 374 GLN A C 1
ATOM 3135 O O . GLN A 1 374 ? 72.615 10.294 -141.127 1.00 89.75 374 GLN A O 1
ATOM 3140 N N . VAL A 1 375 ? 71.284 9.058 -139.800 1.00 86.19 375 VAL A N 1
ATOM 3141 C CA . VAL A 1 375 ? 71.266 7.868 -140.664 1.00 86.19 375 VAL A CA 1
ATOM 3142 C C . VAL A 1 375 ? 70.541 8.168 -141.978 1.00 86.19 375 VAL A C 1
ATOM 3144 O O . VAL A 1 375 ? 71.109 7.891 -143.032 1.00 86.19 375 VAL A O 1
ATOM 3147 N N . ASP A 1 376 ? 69.376 8.822 -141.950 1.00 85.06 376 ASP A N 1
ATOM 3148 C CA . ASP A 1 376 ? 68.656 9.258 -143.156 1.00 85.06 376 ASP A CA 1
ATOM 3149 C C .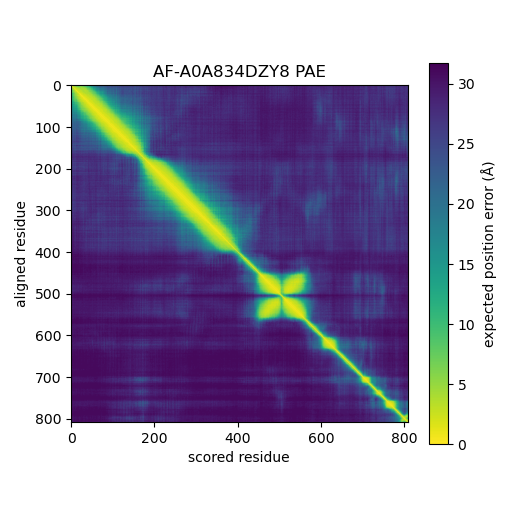 ASP A 1 376 ? 69.506 10.208 -144.019 1.00 85.06 376 ASP A C 1
ATOM 3151 O O . ASP A 1 376 ? 69.559 10.072 -145.245 1.00 85.06 376 ASP A O 1
ATOM 3155 N N . LEU A 1 377 ? 70.230 11.147 -143.397 1.00 89.75 377 LEU A N 1
ATOM 3156 C CA . LEU A 1 377 ? 71.137 12.062 -144.096 1.00 89.75 377 LEU A CA 1
ATOM 3157 C C . LEU A 1 377 ? 72.301 11.315 -144.769 1.00 89.75 377 LEU A C 1
ATOM 3159 O O . LEU A 1 377 ? 72.624 11.598 -145.927 1.00 89.75 377 LEU A O 1
ATOM 3163 N N . LEU A 1 378 ? 72.911 10.346 -144.081 1.00 85.00 378 LEU A N 1
ATOM 3164 C CA . LEU A 1 378 ? 73.953 9.481 -144.644 1.00 85.00 378 LEU A CA 1
ATOM 3165 C C . LEU A 1 378 ? 73.395 8.580 -145.756 1.00 85.00 378 LEU A C 1
ATOM 3167 O O . LEU A 1 378 ? 74.032 8.411 -146.793 1.00 85.00 378 LEU A O 1
ATOM 3171 N N . GLN A 1 379 ? 72.179 8.059 -145.605 1.00 84.88 379 GLN A N 1
ATOM 3172 C CA . GLN A 1 379 ? 71.505 7.250 -146.618 1.00 84.88 379 GLN A CA 1
ATOM 3173 C C . GLN A 1 379 ? 71.158 8.087 -147.862 1.00 84.88 379 GLN A C 1
ATOM 3175 O O . GLN A 1 379 ? 71.348 7.623 -148.988 1.00 84.88 379 GLN A O 1
ATOM 3180 N N . ALA A 1 380 ? 70.770 9.353 -147.692 1.00 80.31 380 ALA A N 1
ATOM 3181 C CA . ALA A 1 380 ? 70.592 10.311 -148.782 1.00 80.31 380 ALA A CA 1
ATOM 3182 C C . ALA A 1 380 ? 71.922 10.691 -149.469 1.00 80.31 380 ALA A C 1
ATOM 3184 O O . ALA A 1 380 ? 71.951 10.868 -150.691 1.00 80.31 380 ALA A O 1
ATOM 3185 N N . GLN A 1 381 ? 73.038 10.773 -148.733 1.00 84.25 381 GLN A N 1
ATOM 3186 C CA . GLN A 1 381 ? 74.375 10.912 -149.331 1.00 84.25 381 GLN A CA 1
ATOM 3187 C C . GLN A 1 381 ? 74.761 9.665 -150.141 1.00 84.25 381 GLN A C 1
ATOM 3189 O O . GLN A 1 381 ? 75.193 9.800 -151.286 1.00 84.25 381 GLN A O 1
ATOM 3194 N N . THR A 1 382 ? 74.518 8.463 -149.613 1.00 81.56 382 THR A N 1
ATOM 3195 C CA . THR A 1 382 ? 74.727 7.190 -150.323 1.00 81.56 382 THR A CA 1
ATOM 3196 C C . THR A 1 382 ? 73.913 7.138 -151.618 1.00 81.56 382 THR A C 1
ATOM 3198 O O . THR A 1 382 ? 74.466 6.840 -152.674 1.00 81.56 382 THR A O 1
ATOM 3201 N N . GLN A 1 383 ? 72.638 7.541 -151.594 1.00 82.19 383 GLN A N 1
ATOM 3202 C CA . GLN A 1 383 ? 71.802 7.643 -152.800 1.00 82.19 383 GLN A CA 1
ATOM 3203 C C . GLN A 1 383 ? 72.316 8.688 -153.810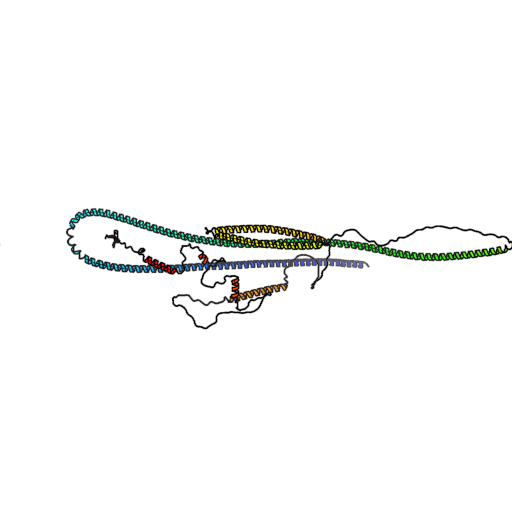 1.00 82.19 383 GLN A C 1
ATOM 3205 O O . GLN A 1 383 ? 72.191 8.480 -155.019 1.00 82.19 383 GLN A O 1
ATOM 3210 N N . ARG A 1 384 ? 72.913 9.804 -153.361 1.00 80.44 384 ARG A N 1
ATOM 3211 C CA . ARG A 1 384 ? 73.567 10.775 -154.264 1.00 80.44 384 ARG A CA 1
ATOM 3212 C C . ARG A 1 384 ? 74.812 10.188 -154.923 1.00 80.44 384 ARG A C 1
ATOM 3214 O O . ARG A 1 384 ? 74.970 10.350 -156.129 1.00 80.44 384 ARG A O 1
ATOM 3221 N N . LEU A 1 385 ? 75.661 9.490 -154.166 1.00 81.75 385 LEU A N 1
ATOM 3222 C CA . LEU A 1 385 ? 76.837 8.796 -154.702 1.00 81.75 385 LEU A CA 1
ATOM 3223 C C . LEU A 1 385 ? 76.426 7.699 -155.695 1.00 81.75 385 LEU A C 1
ATOM 3225 O O . LEU A 1 385 ? 76.992 7.612 -156.781 1.00 81.75 385 LEU A O 1
ATOM 3229 N N . GLN A 1 386 ? 75.379 6.936 -155.378 1.00 80.81 386 GLN A N 1
ATOM 3230 C CA . GLN A 1 386 ? 74.819 5.904 -156.249 1.00 80.81 386 GLN A CA 1
ATOM 3231 C C . GLN A 1 386 ? 74.267 6.489 -157.561 1.00 80.81 386 GLN A C 1
ATOM 3233 O O . GLN A 1 386 ? 74.585 5.978 -158.631 1.00 80.81 386 GLN A O 1
ATOM 3238 N N . LYS A 1 387 ? 73.541 7.618 -157.516 1.00 77.44 387 LYS A N 1
ATOM 3239 C CA . LYS A 1 387 ? 73.159 8.363 -158.733 1.00 77.44 387 LYS A CA 1
ATOM 3240 C C . LYS A 1 387 ? 74.376 8.847 -159.524 1.00 77.44 387 LYS A C 1
ATOM 3242 O O . LYS A 1 387 ? 74.371 8.752 -160.745 1.00 77.44 387 LYS A O 1
ATOM 3247 N N . HIS A 1 388 ? 75.426 9.311 -158.846 1.00 81.31 388 HIS A N 1
ATOM 3248 C CA . HIS A 1 388 ? 76.662 9.747 -159.498 1.00 81.31 388 HIS A CA 1
ATOM 3249 C C . HIS A 1 388 ? 77.382 8.612 -160.241 1.00 81.31 388 HIS A C 1
ATOM 3251 O O . HIS A 1 388 ? 77.951 8.858 -161.305 1.00 81.31 388 HIS A O 1
ATOM 3257 N N . ILE A 1 389 ? 77.330 7.385 -159.711 1.00 77.31 389 ILE A N 1
ATOM 3258 C CA . ILE A 1 389 ? 77.814 6.170 -160.381 1.00 77.31 389 ILE A CA 1
ATOM 3259 C C . ILE A 1 389 ? 76.954 5.892 -161.623 1.00 77.31 389 ILE A C 1
ATOM 3261 O O . ILE A 1 389 ? 77.495 5.820 -162.726 1.00 77.31 389 ILE A O 1
ATOM 3265 N N . SER A 1 390 ? 75.624 5.876 -161.490 1.00 74.00 390 SER A N 1
ATOM 3266 C CA . SER A 1 390 ? 74.716 5.651 -162.626 1.00 74.00 390 SER A CA 1
ATOM 3267 C C . SER A 1 390 ? 74.814 6.718 -163.729 1.00 74.00 390 SER A C 1
ATOM 3269 O O . SER A 1 390 ? 74.685 6.393 -164.907 1.00 74.00 390 SER A O 1
ATOM 3271 N N . ASP A 1 391 ? 75.107 7.979 -163.396 1.00 76.88 391 ASP A N 1
ATOM 3272 C CA . ASP A 1 391 ? 75.362 9.049 -164.377 1.00 76.88 391 ASP A CA 1
ATOM 3273 C C . ASP A 1 391 ? 76.707 8.898 -165.116 1.00 76.88 391 ASP A C 1
ATOM 3275 O O . ASP A 1 391 ? 76.881 9.453 -166.209 1.00 76.88 391 ASP A O 1
ATOM 3279 N N . LEU A 1 392 ? 77.669 8.165 -164.545 1.00 75.44 392 LEU A N 1
ATOM 3280 C CA . LEU A 1 392 ? 78.925 7.797 -165.207 1.00 75.44 392 LEU A CA 1
ATOM 3281 C C . LEU A 1 392 ? 78.733 6.555 -166.089 1.00 75.44 392 LEU A C 1
ATOM 3283 O O . LEU A 1 392 ? 79.145 6.569 -167.250 1.00 75.44 392 LEU A O 1
ATOM 3287 N N . GLU A 1 393 ? 78.019 5.539 -165.600 1.00 68.06 393 GLU A N 1
ATOM 3288 C CA . GLU A 1 393 ? 77.612 4.358 -166.376 1.00 68.06 393 GLU A CA 1
ATOM 3289 C C . GLU A 1 393 ? 76.786 4.767 -167.611 1.00 68.06 393 GLU A C 1
ATOM 3291 O O . GLU A 1 393 ? 77.106 4.389 -168.740 1.00 68.06 393 GLU A O 1
ATOM 3296 N N . ALA A 1 394 ? 75.809 5.665 -167.441 1.00 60.34 394 ALA A N 1
ATOM 3297 C CA . ALA A 1 394 ? 75.013 6.218 -168.537 1.00 60.34 394 ALA A CA 1
ATOM 3298 C C . ALA A 1 394 ? 75.838 7.032 -169.557 1.00 60.34 394 ALA A C 1
ATOM 3300 O O . ALA A 1 394 ? 75.414 7.182 -170.705 1.00 60.34 394 ALA A O 1
ATOM 3301 N N . LYS A 1 395 ? 77.014 7.557 -169.183 1.00 66.38 395 LYS A N 1
ATOM 3302 C CA . LYS A 1 395 ? 77.942 8.234 -170.111 1.00 66.38 395 LYS A CA 1
ATOM 3303 C C . LYS A 1 395 ? 78.872 7.264 -170.840 1.00 66.38 395 LYS A C 1
ATOM 3305 O O . LYS A 1 395 ? 79.259 7.573 -171.967 1.00 66.38 395 LYS A O 1
ATOM 3310 N N . ALA A 1 396 ? 79.184 6.108 -170.255 1.00 59.12 396 ALA A N 1
ATOM 3311 C CA . ALA A 1 396 ? 79.866 5.021 -170.955 1.00 59.12 396 ALA A CA 1
ATOM 3312 C C . ALA A 1 396 ? 78.937 4.381 -172.003 1.00 59.12 396 ALA A C 1
ATOM 3314 O O . ALA A 1 396 ? 79.273 4.342 -173.189 1.00 59.12 396 ALA A O 1
ATOM 3315 N N . GLN A 1 397 ? 77.724 3.995 -171.592 1.00 55.62 397 GLN A N 1
ATOM 3316 C CA . GLN A 1 397 ? 76.744 3.305 -172.438 1.00 55.62 397 GLN A CA 1
ATOM 3317 C C . GLN A 1 397 ? 76.389 4.099 -173.713 1.00 55.62 397 GLN A C 1
ATOM 3319 O O . GLN A 1 397 ? 76.346 3.552 -174.815 1.00 55.62 397 GLN A O 1
ATOM 3324 N N . ARG A 1 398 ? 76.247 5.430 -173.601 1.00 54.41 398 ARG A N 1
ATOM 3325 C CA . ARG A 1 398 ? 75.919 6.340 -174.722 1.00 54.41 398 ARG A CA 1
ATOM 3326 C C . ARG A 1 398 ? 76.950 6.396 -175.862 1.00 54.41 398 ARG A C 1
ATOM 3328 O O . ARG A 1 398 ? 76.672 7.048 -176.865 1.00 54.41 398 ARG A O 1
ATOM 3335 N N . LYS A 1 399 ? 78.117 5.748 -175.746 1.00 54.09 399 LYS A N 1
ATOM 3336 C CA . LYS A 1 399 ? 79.078 5.589 -176.857 1.00 54.09 399 LYS A CA 1
ATOM 3337 C C . LYS A 1 399 ? 79.072 4.204 -177.511 1.00 54.09 399 LYS A C 1
ATOM 3339 O O . LYS A 1 399 ? 79.724 4.043 -178.538 1.00 54.09 399 LYS A O 1
ATOM 3344 N N . GLN A 1 400 ? 78.358 3.230 -176.950 1.00 47.94 400 GLN A N 1
ATOM 3345 C CA . GLN A 1 400 ? 78.339 1.850 -177.444 1.00 47.94 400 GLN A CA 1
ATOM 3346 C C . GLN A 1 400 ? 77.127 1.567 -178.355 1.00 47.94 400 GLN A C 1
ATOM 3348 O O . GLN A 1 400 ? 77.231 0.790 -179.305 1.00 47.94 400 GLN A O 1
ATOM 3353 N N . ASP A 1 401 ? 76.014 2.276 -178.141 1.00 37.28 401 ASP A N 1
ATOM 3354 C CA . ASP A 1 401 ? 74.701 1.934 -178.710 1.00 37.28 401 ASP A CA 1
ATOM 3355 C C . ASP A 1 401 ? 74.292 2.749 -179.957 1.00 37.28 401 ASP A C 1
ATOM 3357 O O . ASP A 1 401 ? 73.130 3.115 -180.129 1.00 37.28 401 ASP A O 1
ATOM 3361 N N . THR A 1 402 ? 75.228 3.010 -180.875 1.00 42.00 402 THR A N 1
ATOM 3362 C CA . THR A 1 402 ? 74.905 3.458 -182.252 1.00 42.00 402 THR A CA 1
ATOM 3363 C C . THR A 1 402 ? 75.024 2.347 -183.301 1.00 42.00 402 THR A C 1
ATOM 3365 O O . THR A 1 402 ? 74.670 2.566 -184.457 1.00 42.00 402 THR A O 1
ATOM 3368 N N . LEU A 1 403 ? 75.480 1.142 -182.924 1.00 39.75 403 LEU A N 1
ATOM 3369 C CA . LEU A 1 403 ? 75.717 0.024 -183.851 1.00 39.75 403 LEU A CA 1
ATOM 3370 C C . LEU A 1 403 ? 75.192 -1.335 -183.350 1.00 39.75 403 LEU A C 1
ATOM 3372 O O . LEU A 1 403 ? 75.962 -2.291 -183.238 1.00 39.75 403 LEU A O 1
ATOM 3376 N N . LYS A 1 404 ? 73.870 -1.438 -183.136 1.00 37.59 404 LYS A N 1
ATOM 3377 C CA . LYS A 1 404 ? 73.017 -2.569 -183.588 1.00 37.59 404 LYS A CA 1
ATOM 3378 C C . LYS A 1 404 ? 71.546 -2.347 -183.226 1.00 37.59 404 LYS A C 1
ATOM 3380 O O . LYS A 1 404 ? 71.191 -2.284 -182.057 1.00 37.59 404 LYS A O 1
ATOM 3385 N N . ALA A 1 405 ? 70.681 -2.328 -184.236 1.00 37.34 405 ALA A N 1
ATOM 3386 C CA . ALA A 1 405 ? 69.247 -2.525 -184.051 1.00 37.34 405 ALA A CA 1
ATOM 3387 C C . ALA A 1 405 ? 68.912 -4.018 -184.213 1.00 37.34 405 ALA A C 1
ATOM 3389 O O . ALA A 1 405 ? 69.324 -4.590 -185.220 1.00 37.34 405 ALA A O 1
ATOM 3390 N N . LEU A 1 406 ? 68.185 -4.614 -183.252 1.00 31.25 406 LEU A N 1
ATOM 3391 C CA . LEU A 1 406 ? 67.206 -5.722 -183.379 1.00 31.25 406 LEU A CA 1
ATOM 3392 C C . LEU A 1 406 ? 66.884 -6.345 -181.999 1.00 31.25 406 LEU A C 1
ATOM 3394 O O . LEU A 1 406 ? 67.746 -6.376 -181.131 1.00 31.25 406 LEU A O 1
ATOM 3398 N N . ALA A 1 407 ? 65.666 -6.899 -181.857 1.00 30.75 407 ALA A N 1
ATOM 3399 C CA . ALA A 1 407 ? 65.067 -7.516 -180.650 1.00 30.75 407 ALA A CA 1
ATOM 3400 C C . ALA A 1 407 ? 64.848 -6.554 -179.447 1.00 30.75 407 ALA A C 1
ATOM 3402 O O . ALA A 1 407 ? 65.735 -5.794 -179.092 1.00 30.75 407 ALA A O 1
ATOM 3403 N N . VAL A 1 408 ? 63.696 -6.434 -178.763 1.00 31.34 408 VAL A N 1
ATOM 3404 C CA . VAL A 1 408 ? 62.436 -7.212 -178.626 1.00 31.34 408 VAL A CA 1
ATOM 3405 C C . VAL A 1 408 ? 62.547 -8.530 -177.839 1.00 31.34 408 VAL A C 1
ATOM 3407 O O . VAL A 1 408 ? 62.817 -9.555 -178.456 1.00 31.34 408 VAL A O 1
ATOM 3410 N N . LYS A 1 409 ? 62.168 -8.543 -176.538 1.00 28.58 409 LYS A N 1
ATOM 3411 C CA . LYS A 1 409 ? 60.885 -9.111 -176.012 1.00 28.58 409 LYS A CA 1
ATOM 3412 C C . LYS A 1 409 ? 60.737 -9.057 -174.466 1.00 28.58 409 LYS A C 1
ATOM 3414 O O . LYS A 1 409 ? 61.736 -8.977 -173.776 1.00 28.58 409 LYS A O 1
ATOM 3419 N N . LYS A 1 410 ? 59.468 -9.153 -174.007 1.00 24.67 410 LYS A N 1
ATOM 3420 C CA . LYS A 1 410 ? 58.862 -9.662 -172.730 1.00 24.67 410 LYS A CA 1
ATOM 3421 C C . LYS A 1 410 ? 59.674 -9.638 -171.404 1.00 24.67 410 LYS A C 1
ATOM 3423 O O . LYS A 1 410 ? 60.798 -10.105 -171.398 1.00 24.67 410 LYS A O 1
ATOM 3428 N N . SER A 1 411 ? 59.188 -9.162 -170.238 1.00 32.56 411 SER A N 1
ATOM 3429 C CA . SER A 1 411 ? 57.885 -9.275 -169.497 1.00 32.56 411 SER A CA 1
ATOM 3430 C C . SER A 1 411 ? 57.765 -10.489 -168.537 1.00 32.56 411 SER A C 1
ATOM 3432 O O . SER A 1 411 ? 58.308 -11.540 -168.855 1.00 32.56 411 SER A O 1
ATOM 3434 N N . SER A 1 412 ? 56.941 -10.362 -167.466 1.00 26.77 412 SER A N 1
ATOM 3435 C CA . SER A 1 412 ? 56.597 -11.349 -166.382 1.00 26.77 412 SER A CA 1
ATOM 3436 C C . SER A 1 412 ? 57.713 -11.623 -165.339 1.00 26.77 412 SER A C 1
ATOM 3438 O O . SER A 1 412 ? 58.869 -11.441 -165.701 1.00 26.77 412 SER A O 1
ATOM 3440 N N . ALA A 1 413 ? 57.519 -12.050 -164.069 1.00 22.92 413 ALA A N 1
ATOM 3441 C CA . ALA A 1 413 ? 56.418 -12.083 -163.051 1.00 22.92 413 ALA A CA 1
ATOM 3442 C C . ALA A 1 413 ? 57.088 -12.267 -161.630 1.00 22.92 413 ALA A C 1
ATOM 3444 O O . ALA A 1 413 ? 58.288 -12.021 -161.562 1.00 22.92 413 ALA A O 1
ATOM 3445 N N . SER A 1 414 ? 56.524 -12.647 -160.458 1.00 25.61 414 SER A N 1
ATOM 3446 C CA . SER A 1 414 ? 55.212 -13.156 -159.962 1.00 25.61 414 SER A CA 1
ATOM 3447 C C . SER A 1 414 ? 55.073 -12.941 -158.407 1.00 25.61 414 SER A C 1
ATOM 3449 O O . SER A 1 414 ? 56.050 -12.476 -157.820 1.00 25.61 414 SER A O 1
ATOM 3451 N N . PRO A 1 415 ? 53.931 -13.241 -157.722 1.00 48.75 415 PRO A N 1
ATOM 3452 C CA . PRO A 1 415 ? 53.621 -12.750 -156.347 1.00 48.75 415 PRO A CA 1
ATOM 3453 C C . PRO A 1 415 ? 53.147 -13.805 -155.280 1.00 48.75 415 PRO A C 1
ATOM 3455 O O . PRO A 1 415 ? 53.183 -14.999 -155.558 1.00 48.75 415 PRO A O 1
ATOM 3458 N N . CYS A 1 416 ? 52.584 -13.320 -154.139 1.00 26.12 416 CYS A N 1
ATOM 3459 C CA . CYS A 1 416 ? 51.731 -13.994 -153.096 1.00 26.12 416 CYS A CA 1
ATOM 3460 C C . CYS A 1 416 ? 52.429 -14.952 -152.080 1.00 26.12 416 CYS A C 1
ATOM 3462 O O . CYS A 1 416 ? 53.538 -15.390 -152.367 1.00 26.12 416 CYS A O 1
ATOM 3464 N N . PHE A 1 417 ? 51.931 -15.311 -150.868 1.00 26.98 417 PHE A N 1
ATOM 3465 C CA . PHE A 1 417 ? 50.694 -15.098 -150.033 1.00 26.98 417 PHE A CA 1
ATOM 3466 C C . PHE A 1 417 ? 51.106 -14.663 -148.567 1.00 26.98 417 PHE A C 1
ATOM 3468 O O . PHE A 1 417 ? 52.305 -14.480 -148.364 1.00 26.98 417 PHE A O 1
ATOM 3475 N N . GLU A 1 418 ? 50.325 -14.368 -147.494 1.00 28.69 418 GLU A N 1
ATOM 3476 C CA . GLU A 1 418 ? 48.942 -14.664 -146.980 1.00 28.69 418 GLU A CA 1
ATOM 3477 C C . GLU A 1 418 ? 48.727 -16.087 -146.362 1.00 28.69 418 GLU A C 1
ATOM 3479 O O . GLU A 1 418 ? 49.427 -16.998 -146.812 1.00 28.69 418 GLU A O 1
ATOM 3484 N N . PRO A 1 419 ? 47.771 -16.377 -145.419 1.00 52.34 419 PRO A N 1
ATOM 3485 C CA . PRO A 1 419 ? 46.963 -15.558 -144.458 1.00 52.34 419 PRO A CA 1
ATOM 3486 C C . PRO A 1 419 ? 46.607 -16.257 -143.068 1.00 52.34 419 PRO A C 1
ATOM 3488 O O . PRO A 1 419 ? 47.263 -17.221 -142.687 1.00 52.34 419 PRO A O 1
ATOM 3491 N N . ASP A 1 420 ? 45.533 -15.797 -142.366 1.00 29.59 420 ASP A N 1
ATOM 3492 C CA . ASP A 1 420 ? 44.542 -16.542 -141.499 1.00 29.59 420 ASP A CA 1
ATOM 3493 C C . ASP A 1 420 ? 44.839 -17.011 -140.023 1.00 29.59 420 ASP A C 1
ATOM 3495 O O . ASP A 1 420 ? 45.985 -17.288 -139.689 1.00 29.59 420 ASP A O 1
ATOM 3499 N N . LEU A 1 421 ? 43.884 -17.152 -139.048 1.00 33.84 421 LEU A N 1
ATOM 3500 C CA . LEU A 1 421 ? 42.412 -16.857 -138.937 1.00 33.84 421 LEU A CA 1
ATOM 3501 C C . LEU A 1 421 ? 41.808 -16.825 -137.475 1.00 33.84 421 LEU A C 1
ATOM 3503 O O . LEU A 1 421 ? 42.156 -17.676 -136.662 1.00 33.84 421 LEU A O 1
ATOM 3507 N N . HIS A 1 422 ? 40.783 -15.965 -137.234 1.00 32.69 422 HIS A N 1
ATOM 3508 C CA . HIS A 1 422 ? 39.612 -16.061 -136.280 1.00 32.69 422 HIS A CA 1
ATOM 3509 C C . HIS A 1 422 ? 39.848 -16.273 -134.737 1.00 32.69 422 HIS A C 1
ATOM 3511 O O . HIS A 1 422 ? 40.989 -16.161 -134.307 1.00 32.69 422 HIS A O 1
ATOM 3517 N N . ILE A 1 423 ? 38.888 -16.431 -133.778 1.00 34.16 423 ILE A N 1
ATOM 3518 C CA . ILE A 1 423 ? 37.417 -16.748 -133.727 1.00 34.16 423 ILE A CA 1
ATOM 3519 C C . ILE A 1 423 ? 36.583 -15.707 -132.882 1.00 34.16 423 ILE A C 1
ATOM 3521 O O . ILE A 1 423 ? 36.545 -14.547 -133.284 1.00 34.16 423 ILE A O 1
ATOM 3525 N N . GLU A 1 424 ? 35.885 -16.063 -131.778 1.00 35.44 424 GLU A N 1
ATOM 3526 C CA . GLU A 1 424 ? 34.719 -15.348 -131.159 1.00 35.44 424 GLU A CA 1
ATOM 3527 C C . GLU A 1 424 ? 34.676 -15.442 -129.601 1.00 35.44 424 GLU A C 1
ATOM 3529 O O . GLU A 1 424 ? 35.334 -16.329 -129.067 1.00 35.44 424 GLU A O 1
ATOM 3534 N N . ASP A 1 425 ? 33.887 -14.600 -128.880 1.00 32.41 425 ASP A N 1
ATOM 3535 C CA . ASP A 1 425 ? 32.756 -15.040 -127.996 1.00 32.41 425 ASP A CA 1
ATOM 3536 C C . ASP A 1 425 ? 31.887 -13.873 -127.396 1.00 32.41 425 ASP A C 1
ATOM 3538 O O . ASP A 1 425 ? 32.026 -12.712 -127.792 1.00 32.41 425 ASP A O 1
ATOM 3542 N N . LEU A 1 426 ? 30.917 -14.180 -126.505 1.00 33.00 426 LEU A N 1
ATOM 3543 C CA . LEU A 1 426 ? 29.581 -13.545 -126.445 1.00 33.00 426 LEU A CA 1
ATOM 3544 C C . LEU A 1 426 ? 28.949 -13.228 -125.047 1.00 33.00 426 LEU A C 1
ATOM 3546 O O . LEU A 1 426 ? 29.046 -13.990 -124.096 1.00 33.00 426 LEU A O 1
ATOM 3550 N N . ARG A 1 427 ? 28.071 -12.198 -125.035 1.00 33.22 427 ARG A N 1
ATOM 3551 C CA . ARG A 1 427 ? 26.690 -12.159 -124.439 1.00 33.22 427 ARG A CA 1
ATOM 3552 C C . ARG A 1 427 ? 26.409 -12.148 -122.899 1.00 33.22 427 ARG A C 1
ATOM 3554 O O . ARG A 1 427 ? 26.358 -13.178 -122.248 1.00 33.22 427 ARG A O 1
ATOM 3561 N N . ARG A 1 428 ? 25.877 -10.988 -122.452 1.00 28.89 428 ARG A N 1
ATOM 3562 C CA . ARG A 1 428 ? 24.715 -10.697 -121.539 1.00 28.89 428 ARG A CA 1
ATOM 3563 C C . ARG A 1 428 ? 24.480 -11.438 -120.191 1.00 28.89 428 ARG A C 1
ATOM 3565 O O . ARG A 1 428 ? 24.028 -12.578 -120.181 1.00 28.89 428 ARG A O 1
ATOM 3572 N N . SER A 1 429 ? 24.356 -10.629 -119.129 1.00 27.83 429 SER A N 1
ATOM 3573 C CA . SER A 1 429 ? 23.235 -10.591 -118.145 1.00 27.83 429 SER A CA 1
ATOM 3574 C C . SER A 1 429 ? 23.218 -9.194 -117.469 1.00 27.83 429 SER A C 1
ATOM 3576 O O . SER A 1 429 ? 24.265 -8.554 -117.439 1.00 27.83 429 SER A O 1
ATOM 3578 N N . LEU A 1 430 ? 22.141 -8.529 -117.011 1.00 27.95 430 LEU A N 1
ATOM 3579 C CA . LEU A 1 430 ? 20.666 -8.673 -117.037 1.00 27.95 430 LEU A CA 1
ATOM 3580 C C . LEU A 1 430 ? 19.950 -9.495 -115.931 1.00 27.95 430 LEU A C 1
ATOM 3582 O O . LEU A 1 430 ? 20.171 -10.693 -115.803 1.00 27.95 430 LEU A O 1
ATOM 3586 N N . GLY A 1 431 ? 19.020 -8.829 -115.219 1.00 27.81 431 GLY A N 1
ATOM 3587 C CA . GLY A 1 431 ? 18.056 -9.332 -114.211 1.00 27.81 431 GLY A CA 1
ATOM 3588 C C . GLY A 1 431 ? 17.240 -8.161 -113.602 1.00 27.81 431 GLY A C 1
ATOM 3589 O O . GLY A 1 431 ? 17.703 -7.021 -113.695 1.00 27.81 431 GLY A O 1
ATOM 3590 N N . THR A 1 432 ? 16.015 -8.354 -113.065 1.00 28.61 432 THR A N 1
ATOM 3591 C CA . THR A 1 432 ? 15.134 -7.222 -112.633 1.00 28.61 432 THR A CA 1
ATOM 3592 C C . THR A 1 432 ? 13.991 -7.598 -111.650 1.00 28.61 432 THR A C 1
ATOM 3594 O O . THR A 1 432 ? 13.380 -8.643 -111.823 1.00 28.61 432 THR A O 1
ATOM 3597 N N . SER A 1 433 ? 13.667 -6.679 -110.712 1.00 30.52 433 SER A N 1
ATOM 3598 C CA . SER A 1 433 ? 12.378 -6.421 -109.990 1.00 30.52 433 SER A CA 1
ATOM 3599 C C . SER A 1 433 ? 11.633 -7.483 -109.139 1.00 30.52 433 SER A C 1
ATOM 3601 O O . SER A 1 433 ? 11.466 -8.613 -109.561 1.00 30.52 433 SER A O 1
ATOM 3603 N N . GLN A 1 434 ? 11.074 -6.997 -108.008 1.00 34.22 434 GLN A N 1
ATOM 3604 C CA . GLN A 1 434 ? 9.777 -7.293 -107.329 1.00 34.22 434 GLN A CA 1
ATOM 3605 C C . GLN A 1 434 ? 9.152 -8.712 -107.343 1.00 34.22 434 GLN A C 1
ATOM 3607 O O . GLN A 1 434 ? 8.962 -9.286 -108.407 1.00 34.22 434 GLN A O 1
ATOM 3612 N N . THR A 1 435 ? 8.638 -9.170 -106.186 1.00 24.72 435 THR A N 1
ATOM 3613 C CA . THR A 1 435 ? 7.427 -10.028 -106.004 1.00 24.72 435 THR A CA 1
ATOM 3614 C C . THR A 1 435 ? 6.995 -10.013 -104.515 1.00 24.72 435 THR A C 1
ATOM 3616 O O . THR A 1 435 ? 7.766 -9.568 -103.663 1.00 24.72 435 THR A O 1
ATOM 3619 N N . GLU A 1 436 ? 5.757 -10.425 -104.223 1.00 31.53 436 GLU A N 1
ATOM 3620 C CA . GLU A 1 436 ? 5.010 -10.299 -102.954 1.00 31.53 436 GLU A CA 1
ATOM 3621 C C . GLU A 1 436 ? 4.706 -11.683 -102.299 1.00 31.53 436 GLU A C 1
ATOM 3623 O O . GLU A 1 436 ? 5.098 -12.712 -102.840 1.00 31.53 436 GLU A O 1
ATOM 3628 N N . GLU A 1 437 ? 3.995 -11.691 -101.159 1.00 26.62 437 GLU A N 1
ATOM 3629 C CA . GLU A 1 437 ? 3.313 -12.832 -100.485 1.00 26.62 437 GLU A CA 1
ATOM 3630 C C . GLU A 1 437 ? 4.131 -13.971 -99.791 1.00 26.62 437 GLU A C 1
ATOM 3632 O O . GLU A 1 437 ? 4.734 -14.825 -100.429 1.00 26.62 437 GLU A O 1
ATOM 3637 N N . VAL A 1 438 ? 4.110 -13.981 -98.435 1.00 32.34 438 VAL A N 1
ATOM 3638 C CA . VAL A 1 438 ? 3.315 -14.884 -97.530 1.00 32.34 438 VAL A CA 1
ATOM 3639 C C . VAL A 1 438 ? 3.360 -16.427 -97.776 1.00 32.34 438 VAL A C 1
ATOM 3641 O O . VAL A 1 438 ? 3.382 -16.827 -98.933 1.00 32.34 438 VAL A O 1
ATOM 3644 N N . PRO A 1 439 ? 3.287 -17.346 -96.758 1.00 40.09 439 PRO A N 1
ATOM 3645 C CA . PRO A 1 439 ? 3.003 -17.193 -95.309 1.00 40.09 439 PRO A CA 1
ATOM 3646 C C . PRO A 1 439 ? 3.996 -17.863 -94.315 1.00 40.09 439 PRO A C 1
ATOM 3648 O O . PRO A 1 439 ? 4.684 -18.825 -94.643 1.00 40.09 439 PRO A O 1
ATOM 3651 N N . SER A 1 440 ? 3.919 -17.488 -93.027 1.00 24.19 440 SER A N 1
ATOM 3652 C CA . SER A 1 440 ? 3.953 -18.454 -91.904 1.00 24.19 440 SER A CA 1
ATOM 3653 C C . SER A 1 440 ? 3.393 -17.848 -90.607 1.00 24.19 440 SER A C 1
ATOM 3655 O O . SER A 1 440 ? 3.620 -16.684 -90.293 1.00 24.19 440 SER A O 1
ATOM 3657 N N . SER A 1 441 ? 2.650 -18.655 -89.856 1.00 29.14 441 SER A N 1
ATOM 3658 C CA . SER A 1 441 ? 1.982 -18.336 -88.590 1.00 29.14 441 SER A CA 1
ATOM 3659 C C . SER A 1 441 ? 2.922 -18.006 -87.420 1.00 29.14 441 SER A C 1
ATOM 3661 O O . SER A 1 441 ? 3.819 -18.794 -87.136 1.00 29.14 441 SER A O 1
ATOM 3663 N N . VAL A 1 442 ? 2.606 -16.948 -86.657 1.00 29.00 442 VAL A N 1
ATOM 3664 C CA . VAL A 1 442 ? 2.334 -16.964 -85.193 1.00 29.00 442 VAL A CA 1
ATOM 3665 C C . VAL A 1 442 ? 2.025 -15.536 -84.714 1.00 29.00 442 VAL A C 1
ATOM 3667 O O . VAL A 1 442 ? 2.791 -14.612 -84.964 1.00 29.00 442 VAL A O 1
ATOM 3670 N N . SER A 1 443 ? 0.912 -15.354 -83.997 1.00 30.78 443 SER A N 1
ATOM 3671 C CA . SER A 1 443 ? 0.629 -14.178 -83.153 1.00 30.78 443 SER A CA 1
ATOM 3672 C C . SER A 1 443 ? -0.466 -14.547 -82.148 1.00 30.78 443 SER A C 1
ATOM 3674 O O . SER A 1 443 ? -1.653 -14.507 -82.460 1.00 30.78 443 SER A O 1
ATOM 3676 N N . GLN A 1 444 ? -0.053 -14.980 -80.957 1.00 37.75 444 GLN A N 1
ATOM 3677 C CA . GLN A 1 444 ? -0.916 -15.108 -79.780 1.00 37.75 444 GLN A CA 1
ATOM 3678 C C . GLN A 1 444 ? -0.656 -13.928 -78.843 1.00 37.75 444 GLN A C 1
ATOM 3680 O O . GLN A 1 444 ? 0.480 -13.458 -78.776 1.00 37.75 444 GLN A O 1
ATOM 3685 N N . SER A 1 445 ? -1.649 -13.599 -78.007 1.00 39.75 445 SER A N 1
ATOM 3686 C CA . SER A 1 445 ? -1.523 -12.722 -76.828 1.00 39.75 445 SER A CA 1
ATOM 3687 C C . SER A 1 445 ? -1.299 -11.221 -77.152 1.00 39.75 445 SER A C 1
ATOM 3689 O O . SER A 1 445 ? -0.851 -10.886 -78.241 1.00 39.75 445 SER A O 1
ATOM 3691 N N . LYS A 1 446 ? -1.626 -10.259 -76.274 1.00 44.75 446 LYS A N 1
ATOM 3692 C CA . LYS A 1 446 ? -2.054 -10.361 -74.863 1.00 44.75 446 LYS A CA 1
ATOM 3693 C C . LYS A 1 446 ? -2.800 -9.066 -74.448 1.00 44.75 446 LYS A C 1
ATOM 3695 O O . LYS A 1 446 ? -2.142 -8.078 -74.155 1.00 44.75 446 LYS A O 1
ATOM 3700 N N . GLU A 1 447 ? -4.138 -9.050 -74.410 1.00 45.69 447 GLU A N 1
ATOM 3701 C CA . GLU A 1 447 ? -4.920 -7.857 -73.977 1.00 45.69 447 GLU A CA 1
ATOM 3702 C C . GLU A 1 447 ? -5.933 -8.127 -72.839 1.00 45.69 447 GLU A C 1
ATOM 3704 O O . GLU A 1 447 ? -6.555 -7.198 -72.333 1.00 45.69 447 GLU A O 1
ATOM 3709 N N . ASP A 1 448 ? -6.029 -9.367 -72.341 1.00 47.28 448 ASP A N 1
ATOM 3710 C CA . ASP A 1 448 ? -6.902 -9.730 -71.207 1.00 47.28 448 ASP A CA 1
ATOM 3711 C C . ASP A 1 448 ? -6.226 -9.617 -69.817 1.00 47.28 448 ASP A C 1
ATOM 3713 O O . ASP A 1 448 ? -6.884 -9.775 -68.787 1.00 47.28 448 ASP A O 1
ATOM 3717 N N . THR A 1 449 ? -4.908 -9.370 -69.749 1.00 52.97 449 THR A N 1
ATOM 3718 C CA . THR A 1 449 ? -4.136 -9.429 -68.485 1.00 52.97 449 THR A CA 1
ATOM 3719 C C . THR A 1 449 ? -4.512 -8.321 -67.500 1.00 52.97 449 THR A C 1
ATOM 3721 O O . THR A 1 449 ? -4.731 -8.585 -66.317 1.00 52.97 449 THR A O 1
ATOM 3724 N N . ASP A 1 450 ? -4.608 -7.083 -67.982 1.00 51.09 450 ASP A N 1
ATOM 3725 C CA . ASP A 1 450 ? -4.688 -5.899 -67.118 1.00 51.09 450 ASP A CA 1
ATOM 3726 C C . ASP A 1 450 ? -6.069 -5.777 -66.451 1.00 51.09 450 ASP A C 1
ATOM 3728 O O . ASP A 1 450 ? -6.179 -5.365 -65.295 1.00 51.09 450 ASP A O 1
ATOM 3732 N N . LEU A 1 451 ? -7.122 -6.240 -67.138 1.00 52.75 451 LEU A N 1
ATOM 3733 C CA . LEU A 1 451 ? -8.475 -6.348 -66.582 1.00 52.75 451 LEU A CA 1
ATOM 3734 C C . LEU A 1 451 ? -8.592 -7.468 -65.533 1.00 52.75 451 LEU A C 1
ATOM 3736 O O . LEU A 1 451 ? -9.411 -7.366 -64.618 1.00 52.75 451 LEU A O 1
ATOM 3740 N N . SER A 1 452 ? -7.766 -8.516 -65.628 1.00 57.66 452 SER A N 1
ATOM 3741 C CA . SER A 1 452 ? -7.710 -9.586 -64.625 1.00 57.66 452 SER A CA 1
ATOM 3742 C C . SER A 1 452 ? -7.139 -9.068 -63.302 1.00 57.66 452 SER A C 1
ATOM 3744 O O . SER A 1 452 ? -7.786 -9.179 -62.257 1.00 57.66 452 SER A O 1
ATOM 3746 N N . LEU A 1 453 ? -5.962 -8.431 -63.340 1.00 63.41 453 LEU A N 1
ATOM 3747 C CA . LEU A 1 453 ? -5.269 -7.950 -62.138 1.00 63.41 453 LEU A CA 1
ATOM 3748 C C . LEU A 1 453 ? -6.088 -6.928 -61.338 1.00 63.41 453 LEU A C 1
ATOM 3750 O O . LEU A 1 453 ? -6.133 -7.018 -60.109 1.00 63.41 453 LEU A O 1
ATOM 3754 N N . ASP A 1 454 ? -6.776 -5.993 -61.999 1.00 70.75 454 ASP A N 1
ATOM 3755 C CA . ASP A 1 454 ? -7.625 -5.033 -61.286 1.00 70.75 454 ASP A CA 1
ATOM 3756 C C . ASP A 1 454 ? -8.882 -5.695 -60.688 1.00 70.75 454 ASP A C 1
ATOM 3758 O O . ASP A 1 454 ? -9.270 -5.390 -59.557 1.00 70.75 454 ASP A O 1
ATOM 3762 N N . SER A 1 455 ? -9.465 -6.688 -61.372 1.00 73.81 455 SER A N 1
ATOM 3763 C CA . SER A 1 455 ? -10.564 -7.496 -60.822 1.00 73.81 455 SER A CA 1
ATOM 3764 C C . SER A 1 455 ? -10.142 -8.241 -59.545 1.00 73.81 455 SER A C 1
ATOM 3766 O O . SER A 1 455 ? -10.856 -8.210 -58.537 1.00 73.81 455 SER A O 1
ATOM 3768 N N . PHE A 1 456 ? -8.937 -8.823 -59.526 1.00 72.94 456 PHE A N 1
ATOM 3769 C CA . PHE A 1 456 ? -8.373 -9.458 -58.330 1.00 72.94 456 PHE A CA 1
ATOM 3770 C C . PHE A 1 456 ? -8.057 -8.459 -57.203 1.00 72.94 456 PHE A C 1
ATOM 3772 O O . PHE A 1 456 ? -8.331 -8.760 -56.038 1.00 72.94 456 PHE A O 1
ATOM 3779 N N . ARG A 1 457 ? -7.562 -7.250 -57.508 1.00 78.94 457 ARG A N 1
ATOM 3780 C CA . ARG A 1 457 ? -7.359 -6.186 -56.499 1.00 78.94 457 ARG A CA 1
ATOM 3781 C C . ARG A 1 457 ? -8.677 -5.721 -55.874 1.00 78.94 457 ARG A C 1
ATOM 3783 O O . ARG A 1 457 ? -8.749 -5.542 -54.653 1.00 78.94 457 ARG A O 1
ATOM 3790 N N . HIS A 1 458 ? -9.734 -5.591 -56.674 1.00 78.88 458 HIS A N 1
ATOM 3791 C CA . HIS A 1 458 ? -11.081 -5.296 -56.184 1.00 78.88 458 HIS A CA 1
ATOM 3792 C C . HIS A 1 458 ? -11.650 -6.447 -55.336 1.00 78.88 458 HIS A C 1
ATOM 3794 O O . HIS A 1 458 ? -12.235 -6.190 -54.283 1.00 78.88 458 HIS A O 1
ATOM 3800 N N . TYR A 1 459 ? -11.420 -7.707 -55.724 1.00 82.12 459 TYR A N 1
ATOM 3801 C CA . TYR A 1 459 ? -11.829 -8.882 -54.946 1.00 82.12 459 TYR A CA 1
ATOM 3802 C C . TYR A 1 459 ? -11.127 -8.962 -53.579 1.00 82.12 459 TYR A C 1
ATOM 3804 O O . TYR A 1 459 ? -11.801 -9.103 -52.558 1.00 82.12 459 TYR A O 1
ATOM 3812 N N . LEU A 1 460 ? -9.798 -8.797 -53.527 1.00 81.06 460 LEU A N 1
ATOM 3813 C CA . LEU A 1 460 ? -9.038 -8.754 -52.267 1.00 81.06 460 LEU A CA 1
ATOM 3814 C C . LEU A 1 460 ? -9.499 -7.597 -51.368 1.00 81.06 460 LEU A C 1
ATOM 3816 O O . LEU A 1 460 ? -9.677 -7.777 -50.162 1.00 81.06 460 LEU A O 1
ATOM 3820 N N . SER A 1 461 ? -9.779 -6.429 -51.953 1.00 85.81 461 SER A N 1
ATOM 3821 C CA . SER A 1 461 ? -10.316 -5.274 -51.223 1.00 85.81 461 SER A CA 1
ATOM 3822 C C . SER A 1 461 ? -11.708 -5.551 -50.639 1.00 85.81 461 SER A C 1
ATOM 3824 O O . SER A 1 461 ? -11.969 -5.208 -49.483 1.00 85.81 461 SER A O 1
ATOM 3826 N N . ALA A 1 462 ? -12.592 -6.204 -51.401 1.00 85.62 462 ALA A N 1
ATOM 3827 C CA . ALA A 1 462 ? -13.945 -6.561 -50.975 1.00 85.62 462 ALA A CA 1
ATOM 3828 C C . ALA A 1 462 ? -13.952 -7.646 -49.882 1.00 85.62 462 ALA A C 1
ATOM 3830 O O . ALA A 1 462 ? -14.620 -7.479 -48.861 1.00 85.62 462 ALA A O 1
ATOM 3831 N N . GLU A 1 463 ? -13.161 -8.711 -50.036 1.00 85.31 463 GLU A N 1
ATOM 3832 C CA . GLU A 1 463 ? -12.987 -9.747 -49.009 1.00 85.31 463 GLU A CA 1
ATOM 3833 C C . GLU A 1 463 ? -12.309 -9.168 -47.750 1.00 85.31 463 GLU A C 1
ATOM 3835 O O . GLU A 1 463 ? -12.684 -9.502 -46.626 1.00 85.31 463 GLU A O 1
ATOM 3840 N N . GLY A 1 464 ? -11.391 -8.208 -47.904 1.00 85.50 464 GLY A N 1
ATOM 3841 C CA . GLY A 1 464 ? -10.810 -7.440 -46.800 1.00 85.50 464 GLY A CA 1
ATOM 3842 C C . GLY A 1 464 ? -11.833 -6.574 -46.048 1.00 85.50 464 GLY A C 1
ATOM 3843 O O . GLY A 1 464 ? -11.782 -6.487 -44.818 1.00 85.50 464 GLY A O 1
ATOM 3844 N N . VAL A 1 465 ? -12.800 -5.963 -46.746 1.00 87.19 465 VAL A N 1
ATOM 3845 C CA . VAL A 1 465 ? -13.957 -5.290 -46.117 1.00 87.19 465 VAL A CA 1
ATOM 3846 C C . VAL A 1 465 ? -14.853 -6.308 -45.401 1.00 87.19 465 VAL A C 1
ATOM 3848 O O . VAL A 1 465 ? -15.249 -6.063 -44.261 1.00 87.19 465 VAL A O 1
ATOM 3851 N N . ALA A 1 466 ? -15.125 -7.462 -46.016 1.00 87.81 466 ALA A N 1
ATOM 3852 C CA . ALA A 1 466 ? -15.936 -8.528 -45.426 1.00 87.81 466 ALA A CA 1
ATOM 3853 C C . ALA A 1 466 ? -15.293 -9.141 -44.166 1.00 87.81 466 ALA A C 1
ATOM 3855 O O . ALA A 1 466 ? -15.984 -9.419 -43.188 1.00 87.81 466 ALA A O 1
ATOM 3856 N N . LEU A 1 467 ? -13.963 -9.282 -44.131 1.00 90.44 467 LEU A N 1
ATOM 3857 C CA . LEU A 1 467 ? -13.221 -9.686 -42.932 1.00 90.44 467 LEU A CA 1
ATOM 3858 C C . LEU A 1 467 ? -13.341 -8.651 -41.805 1.00 90.44 467 LEU A C 1
ATOM 3860 O O . LEU A 1 467 ? -13.492 -9.034 -40.643 1.00 90.44 467 LEU A O 1
ATOM 3864 N N . ARG A 1 468 ? -13.309 -7.348 -42.120 1.00 90.31 468 ARG A N 1
ATOM 3865 C CA . ARG A 1 468 ? -13.502 -6.281 -41.121 1.00 90.31 468 ARG A CA 1
ATOM 3866 C C . ARG A 1 468 ? -14.924 -6.283 -40.555 1.00 90.31 468 ARG A C 1
ATOM 3868 O O . ARG A 1 468 ? -15.074 -6.362 -39.337 1.00 90.31 468 ARG A O 1
ATOM 3875 N N . SER A 1 469 ? -15.956 -6.333 -41.397 1.00 91.94 469 SER A N 1
ATOM 3876 C CA . SER A 1 469 ? -17.348 -6.390 -40.922 1.00 91.94 469 SER A CA 1
ATOM 3877 C C . SER A 1 469 ? -17.665 -7.691 -40.164 1.00 91.94 469 SER A C 1
ATOM 3879 O O . SER A 1 469 ? -18.382 -7.662 -39.164 1.00 91.94 469 SER A O 1
ATOM 3881 N N . ALA A 1 470 ? -17.064 -8.826 -40.541 1.00 92.31 470 ALA A N 1
ATOM 3882 C CA . ALA A 1 470 ? -17.180 -10.078 -39.791 1.00 92.31 470 ALA A CA 1
ATOM 3883 C C . ALA A 1 470 ? -16.468 -10.030 -38.420 1.00 92.31 470 ALA A C 1
ATOM 3885 O O . ALA A 1 470 ? -16.987 -10.574 -37.439 1.00 92.31 470 ALA A O 1
ATOM 3886 N N . ARG A 1 471 ? -15.320 -9.342 -38.306 1.00 92.44 471 ARG A N 1
ATOM 3887 C CA . ARG A 1 471 ? -14.679 -9.044 -37.009 1.00 92.44 471 ARG A CA 1
ATOM 3888 C C . ARG A 1 471 ? -15.577 -8.166 -36.142 1.00 92.44 471 ARG A C 1
ATOM 3890 O O . ARG A 1 471 ? -15.797 -8.495 -34.978 1.00 92.44 471 ARG A O 1
ATOM 3897 N N . GLU A 1 472 ? -16.122 -7.090 -36.702 1.00 93.69 472 GLU A N 1
ATOM 3898 C CA . GLU A 1 472 ? -17.040 -6.181 -36.006 1.00 93.69 472 GLU A CA 1
ATOM 3899 C C . GLU A 1 472 ? -18.300 -6.909 -35.525 1.00 93.69 472 GLU A C 1
ATOM 3901 O O . GLU A 1 472 ? -18.678 -6.762 -34.363 1.00 93.69 472 GLU A O 1
ATOM 3906 N N . PHE A 1 473 ? -18.889 -7.780 -36.350 1.00 94.38 473 PHE A N 1
ATOM 3907 C CA . PHE A 1 473 ? -20.003 -8.643 -35.955 1.00 94.38 473 PHE A CA 1
ATOM 3908 C C . PHE A 1 473 ? -19.634 -9.555 -34.775 1.00 94.38 473 PHE A C 1
ATOM 3910 O O . PHE A 1 473 ? -20.353 -9.582 -33.777 1.00 94.38 473 PHE A O 1
ATOM 3917 N N . LEU A 1 474 ? -18.490 -10.252 -34.817 1.00 94.50 474 LEU A N 1
ATOM 3918 C CA . LEU A 1 474 ? -18.031 -11.079 -33.690 1.00 94.50 474 LEU A CA 1
ATOM 3919 C C . LEU A 1 474 ? -17.774 -10.245 -32.420 1.00 94.50 474 LEU A C 1
ATOM 3921 O O . LEU A 1 474 ? -18.068 -10.703 -31.314 1.00 94.50 474 LEU A O 1
ATOM 3925 N N . VAL A 1 475 ? -17.285 -9.008 -32.551 1.00 94.00 475 VAL A N 1
ATOM 3926 C CA . VAL A 1 475 ? -17.127 -8.067 -31.429 1.00 94.00 475 VAL A CA 1
ATOM 3927 C C . VAL A 1 475 ? -18.487 -7.622 -30.879 1.00 94.00 475 VAL A C 1
ATOM 3929 O O . VAL A 1 475 ? -18.661 -7.595 -29.659 1.00 94.00 475 VAL A O 1
ATOM 3932 N N . GLN A 1 476 ? -19.474 -7.329 -31.727 1.00 93.50 476 GLN A N 1
ATOM 3933 C CA . GLN A 1 476 ? -20.839 -7.005 -31.299 1.00 93.50 476 GLN A CA 1
ATOM 3934 C C . GLN A 1 476 ? -21.500 -8.195 -30.589 1.00 93.50 476 GLN A C 1
ATOM 3936 O O . GLN A 1 476 ? -22.061 -8.018 -29.506 1.00 93.50 476 GLN A O 1
ATOM 3941 N N . GLN A 1 477 ? -21.359 -9.417 -31.115 1.00 92.81 477 GLN A N 1
ATOM 3942 C CA . GLN A 1 477 ? -21.869 -10.630 -30.467 1.00 92.81 477 GLN A CA 1
ATOM 3943 C C . GLN A 1 477 ? -21.177 -10.902 -29.125 1.00 92.81 477 GLN A C 1
ATOM 3945 O O . GLN A 1 477 ? -21.852 -11.206 -28.146 1.00 92.81 477 GLN A O 1
ATOM 3950 N N . LYS A 1 478 ? -19.859 -10.684 -29.016 1.00 92.88 478 LYS A N 1
ATOM 3951 C CA . LYS A 1 478 ? -19.118 -10.761 -27.742 1.00 92.88 478 LYS A CA 1
ATOM 3952 C C . LYS A 1 478 ? -19.658 -9.779 -26.693 1.00 92.88 478 LYS A C 1
ATOM 3954 O O . LYS A 1 478 ? -19.762 -10.140 -25.522 1.00 92.88 478 LYS A O 1
ATOM 3959 N N . HIS A 1 479 ? -20.035 -8.560 -27.087 1.00 93.88 479 HIS A N 1
ATOM 3960 C CA . HIS A 1 479 ? -20.681 -7.594 -26.187 1.00 93.88 479 HIS A CA 1
ATOM 3961 C C . HIS A 1 479 ? -22.140 -7.961 -25.873 1.00 93.88 479 HIS A C 1
ATOM 3963 O O . HIS A 1 479 ? -22.582 -7.792 -24.738 1.00 93.88 479 HIS A O 1
ATOM 3969 N N . SER A 1 480 ? -22.881 -8.510 -26.839 1.00 93.75 480 SER A N 1
ATOM 3970 C CA . SER A 1 480 ? -24.254 -8.988 -26.641 1.00 93.75 480 SER A CA 1
ATOM 3971 C C . SER A 1 480 ? -24.314 -10.160 -25.653 1.00 93.75 480 SER A C 1
ATOM 3973 O O . SER A 1 480 ? -25.029 -10.087 -24.655 1.00 93.75 480 SER A O 1
ATOM 3975 N N . MET A 1 481 ? -23.468 -11.175 -25.859 1.00 94.44 481 MET A N 1
ATOM 3976 C CA . MET A 1 481 ? -23.277 -12.319 -24.964 1.00 94.44 481 MET A CA 1
ATOM 3977 C C . MET A 1 481 ? -22.894 -11.864 -23.553 1.00 94.44 481 MET A C 1
ATOM 3979 O O . MET A 1 481 ? -23.535 -12.281 -22.597 1.00 94.44 481 MET A O 1
ATOM 3983 N N . ARG A 1 482 ? -21.936 -10.933 -23.406 1.00 94.38 482 ARG A N 1
ATOM 3984 C CA . ARG A 1 482 ? -21.571 -10.365 -22.094 1.00 94.38 482 ARG A CA 1
ATOM 3985 C C . ARG A 1 482 ? -22.757 -9.709 -21.379 1.00 94.38 482 ARG A C 1
ATOM 3987 O O . ARG A 1 482 ? -22.913 -9.916 -20.181 1.00 94.38 482 ARG A O 1
ATOM 3994 N N . ARG A 1 483 ? -23.607 -8.955 -22.090 1.00 94.50 483 ARG A N 1
ATOM 3995 C CA . ARG A 1 483 ? -24.825 -8.360 -21.505 1.00 94.50 483 ARG A CA 1
ATOM 3996 C C . ARG A 1 483 ? -25.827 -9.433 -21.072 1.00 94.50 483 ARG A C 1
ATOM 3998 O O . ARG A 1 483 ? -26.303 -9.363 -19.943 1.00 94.50 483 ARG A O 1
ATOM 4005 N N . ARG A 1 484 ? -26.082 -10.453 -21.902 1.00 94.75 484 ARG A N 1
ATOM 4006 C CA . ARG A 1 484 ? -26.946 -11.593 -21.537 1.00 94.75 484 ARG A CA 1
ATOM 4007 C C . ARG A 1 484 ? -26.386 -12.384 -20.348 1.00 94.75 484 ARG A C 1
ATOM 4009 O O . ARG A 1 484 ? -27.125 -12.667 -19.423 1.00 94.75 484 ARG A O 1
ATOM 4016 N N . GLN A 1 485 ? -25.075 -12.620 -20.278 1.00 95.94 485 GLN A N 1
ATOM 4017 C CA . GLN A 1 485 ? -24.417 -13.294 -19.147 1.00 95.94 485 GLN A CA 1
ATOM 4018 C C . GLN A 1 485 ? -24.430 -12.467 -17.843 1.00 95.94 485 GLN A C 1
ATOM 4020 O O . GLN A 1 485 ? -24.282 -13.017 -16.751 1.00 95.94 485 GLN A O 1
ATOM 4025 N N . ILE A 1 486 ? -24.560 -11.139 -17.920 1.00 94.94 486 ILE A N 1
ATOM 4026 C CA . ILE A 1 486 ? -24.792 -10.282 -16.744 1.00 94.94 486 ILE A CA 1
ATOM 4027 C C . ILE A 1 486 ? -26.271 -10.348 -16.338 1.00 94.94 486 ILE A C 1
ATOM 4029 O O . ILE A 1 486 ? -26.558 -10.551 -15.162 1.00 94.94 486 ILE A O 1
ATOM 4033 N N . ALA A 1 487 ? -27.196 -10.266 -17.300 1.00 95.12 487 ALA A N 1
ATOM 4034 C CA . ALA A 1 487 ? -28.633 -10.394 -17.054 1.00 95.12 487 ALA A CA 1
ATOM 4035 C C . ALA A 1 487 ? -29.014 -11.767 -16.467 1.00 95.12 487 ALA A C 1
ATOM 4037 O O . ALA A 1 487 ? -29.740 -11.816 -15.482 1.00 95.12 487 ALA A O 1
ATOM 4038 N N . LEU A 1 488 ? -28.456 -12.862 -16.996 1.00 95.62 488 LEU A N 1
ATOM 4039 C CA . LEU A 1 488 ? -28.634 -14.223 -16.483 1.00 95.62 488 LEU A CA 1
ATOM 4040 C C . LEU A 1 488 ? -28.189 -14.329 -15.020 1.00 95.62 488 LEU A C 1
ATOM 4042 O O . LEU A 1 488 ? -28.932 -14.850 -14.198 1.00 95.62 488 LEU A O 1
ATOM 4046 N N . ARG A 1 489 ? -27.021 -13.777 -14.664 1.00 95.94 489 ARG A N 1
ATOM 4047 C CA . ARG A 1 489 ? -26.542 -13.780 -13.270 1.00 95.94 489 ARG A CA 1
ATOM 4048 C C . ARG A 1 489 ? -27.403 -12.919 -12.346 1.00 95.94 489 ARG A C 1
ATOM 4050 O O . ARG A 1 489 ? -27.648 -13.329 -11.216 1.00 95.94 489 ARG A O 1
ATOM 4057 N N . ALA A 1 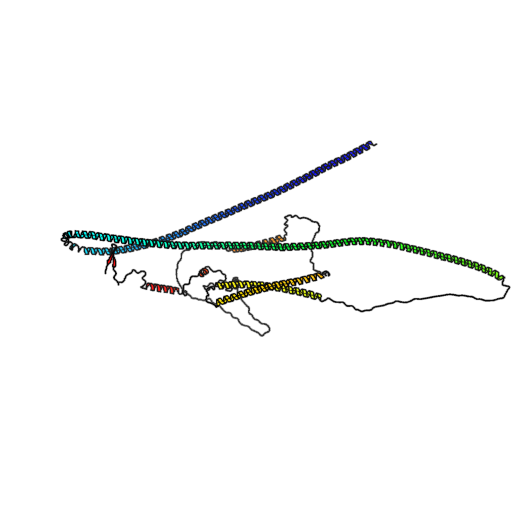490 ? -27.907 -11.779 -12.819 1.00 94.44 490 ALA A N 1
ATOM 4058 C CA . ALA A 1 490 ? -28.860 -10.967 -12.062 1.00 94.44 490 ALA A CA 1
ATOM 4059 C C . ALA A 1 490 ? -30.201 -11.699 -11.854 1.00 94.44 490 ALA A C 1
ATOM 4061 O O . ALA A 1 490 ? -30.754 -11.665 -10.759 1.00 94.44 490 ALA A O 1
ATOM 4062 N N . ALA A 1 491 ? -30.695 -12.420 -12.864 1.00 93.75 491 ALA A N 1
ATOM 4063 C CA . ALA A 1 491 ? -31.923 -13.207 -12.773 1.00 93.75 491 ALA A CA 1
ATOM 4064 C C . ALA A 1 491 ? -31.755 -14.473 -11.906 1.00 93.75 491 ALA A C 1
ATOM 4066 O O . ALA A 1 491 ? -32.639 -14.791 -11.120 1.00 93.75 491 ALA A O 1
ATOM 4067 N N . GLN A 1 492 ? -30.595 -15.138 -11.950 1.00 93.94 492 GLN A N 1
ATOM 4068 C CA . GLN A 1 492 ? -30.227 -16.207 -11.010 1.00 93.94 492 GLN A CA 1
ATOM 4069 C C . GLN A 1 492 ? -30.162 -15.688 -9.562 1.00 93.94 492 GLN A C 1
ATOM 4071 O O . GLN A 1 492 ? -30.619 -16.364 -8.646 1.00 93.94 492 GLN A O 1
ATOM 4076 N N . GLN A 1 493 ? -29.624 -14.484 -9.333 1.00 91.75 493 GLN A N 1
ATOM 4077 C CA . GLN A 1 493 ? -29.636 -13.836 -8.013 1.00 91.75 493 GLN A CA 1
ATOM 4078 C C . GLN A 1 493 ? -31.059 -13.484 -7.554 1.00 91.75 493 GLN A C 1
ATOM 4080 O O . GLN A 1 493 ? -31.382 -13.707 -6.390 1.00 91.75 493 GLN A O 1
ATOM 4085 N N . HIS A 1 494 ? -31.915 -13.001 -8.461 1.00 89.88 494 HIS A N 1
ATOM 4086 C CA . HIS A 1 494 ? -33.330 -12.734 -8.188 1.00 89.88 494 HIS A CA 1
ATOM 4087 C C . HIS A 1 494 ? -34.074 -14.018 -7.794 1.00 89.88 494 HIS A C 1
ATOM 4089 O O . HIS A 1 494 ? -34.670 -14.069 -6.725 1.00 89.88 494 HIS A O 1
ATOM 4095 N N . TRP A 1 495 ? -33.926 -15.088 -8.581 1.00 91.31 495 TRP A N 1
ATOM 4096 C CA . TRP A 1 495 ? -34.519 -16.400 -8.312 1.00 91.31 495 TRP A CA 1
ATOM 4097 C C . TRP A 1 495 ? -34.052 -16.997 -6.975 1.00 91.31 495 TRP A C 1
ATOM 4099 O O . TRP A 1 495 ? -34.872 -17.483 -6.199 1.00 91.31 495 TRP A O 1
ATOM 4109 N N . HIS A 1 496 ? -32.755 -16.907 -6.647 1.00 89.19 496 HIS A N 1
ATOM 4110 C CA . HIS A 1 496 ? -32.252 -17.307 -5.326 1.00 89.19 496 HIS A CA 1
ATOM 4111 C C . HIS A 1 496 ? -32.853 -16.469 -4.187 1.00 89.19 496 HIS A C 1
ATOM 4113 O O . HIS A 1 496 ? -33.103 -17.005 -3.108 1.00 89.19 496 HIS A O 1
ATOM 4119 N N . HIS A 1 497 ? -33.081 -15.170 -4.404 1.00 87.31 497 HIS A N 1
ATOM 4120 C CA . HIS A 1 497 ? -33.685 -14.292 -3.405 1.00 87.31 497 HIS A CA 1
ATOM 4121 C C . HIS A 1 497 ? -35.172 -14.612 -3.203 1.00 87.31 497 HIS A C 1
ATOM 4123 O O . HIS A 1 497 ? -35.591 -14.811 -2.068 1.00 87.31 497 HIS A O 1
ATOM 4129 N N . GLU A 1 498 ? -35.942 -14.770 -4.283 1.00 85.12 498 GLU A N 1
ATOM 4130 C CA . GLU A 1 498 ? -37.348 -15.193 -4.241 1.00 85.12 498 GLU A CA 1
ATOM 4131 C C . GLU A 1 498 ? -37.508 -16.560 -3.562 1.00 85.12 498 GLU A C 1
ATOM 4133 O O . GLU A 1 498 ? -38.360 -16.715 -2.690 1.00 85.12 498 GLU A O 1
ATOM 4138 N N . LEU A 1 499 ? -36.639 -17.526 -3.880 1.00 84.12 499 LEU A N 1
ATOM 4139 C CA . LEU A 1 499 ? -36.619 -18.844 -3.242 1.00 84.12 499 LEU A CA 1
ATOM 4140 C C . LEU A 1 499 ? -36.314 -18.759 -1.734 1.00 84.12 499 LEU A C 1
ATOM 4142 O O . LEU A 1 499 ? -36.938 -19.465 -0.943 1.00 84.12 499 LEU A O 1
ATOM 4146 N N . ALA A 1 500 ? -35.395 -17.880 -1.322 1.00 82.00 500 ALA A N 1
ATOM 4147 C CA . ALA A 1 500 ? -35.076 -17.636 0.088 1.00 82.00 500 ALA A CA 1
ATOM 4148 C C . ALA A 1 500 ? -36.159 -16.825 0.831 1.00 82.00 500 ALA A C 1
ATOM 4150 O O . ALA A 1 500 ? -36.274 -16.935 2.051 1.00 82.00 500 ALA A O 1
ATOM 4151 N N . SER A 1 501 ? -36.961 -16.035 0.113 1.00 76.38 501 SER A N 1
ATOM 4152 C CA . SER A 1 501 ? -38.080 -15.247 0.646 1.00 76.38 501 SER A CA 1
ATOM 4153 C C . SER A 1 501 ? -39.433 -15.973 0.622 1.00 76.38 501 SER A C 1
ATOM 4155 O O . SER A 1 501 ? -40.396 -15.455 1.185 1.00 76.38 501 SER A O 1
ATOM 4157 N N . ALA A 1 502 ? -39.521 -17.174 0.040 1.00 66.00 502 ALA A N 1
ATOM 4158 C CA . ALA A 1 502 ? -40.756 -17.959 -0.070 1.00 66.00 502 ALA A CA 1
ATOM 4159 C C . ALA A 1 502 ? -40.963 -19.148 0.920 1.00 66.00 502 ALA A C 1
ATOM 4161 O O . ALA A 1 502 ? -41.834 -19.975 0.631 1.00 66.00 502 ALA A O 1
ATOM 4162 N N . PRO A 1 503 ? -40.263 -19.307 2.072 1.00 56.09 503 PRO A N 1
ATOM 4163 C CA . PRO A 1 503 ? -40.360 -20.539 2.871 1.00 56.09 503 PRO A CA 1
ATOM 4164 C C . PRO A 1 503 ? -41.732 -20.764 3.536 1.00 56.09 503 PRO A C 1
ATOM 4166 O O . PRO A 1 503 ? -42.130 -21.911 3.724 1.00 56.09 503 PRO A O 1
ATOM 4169 N N . ASP A 1 504 ? -42.481 -19.701 3.853 1.00 51.25 504 ASP A N 1
ATOM 4170 C CA . ASP A 1 504 ? -43.779 -19.798 4.546 1.00 51.25 504 ASP A CA 1
ATOM 4171 C C . ASP A 1 504 ? -44.993 -19.961 3.607 1.00 51.25 504 ASP A C 1
ATOM 4173 O O . ASP A 1 504 ? -46.105 -20.244 4.065 1.00 51.25 504 ASP A O 1
ATOM 4177 N N . ALA A 1 505 ? -44.812 -19.852 2.283 1.00 49.16 505 ALA A N 1
ATOM 4178 C CA . ALA A 1 505 ? -45.884 -19.902 1.275 1.00 49.16 505 ALA A CA 1
ATOM 4179 C C . ALA A 1 505 ? -46.404 -21.333 0.984 1.00 49.16 505 ALA A C 1
ATOM 4181 O O . ALA A 1 505 ? -46.662 -21.715 -0.157 1.00 49.16 505 ALA A O 1
ATOM 4182 N N . THR A 1 506 ? -46.588 -22.136 2.034 1.00 47.78 506 THR A N 1
ATOM 4183 C CA . THR A 1 506 ? -46.797 -23.601 2.040 1.00 47.78 506 THR A CA 1
ATOM 4184 C C . THR A 1 506 ? -48.062 -24.136 1.338 1.00 47.78 506 THR A C 1
ATOM 4186 O O . THR A 1 506 ? -48.382 -25.318 1.480 1.00 47.78 506 THR A O 1
ATOM 4189 N N . LYS A 1 507 ? -48.817 -23.306 0.599 1.00 55.31 507 LYS A N 1
ATOM 4190 C CA . LYS A 1 507 ? -50.110 -23.676 -0.013 1.00 55.31 507 LYS A CA 1
ATOM 4191 C C . LYS A 1 507 ? -50.391 -23.121 -1.414 1.00 55.31 507 LYS A C 1
ATOM 4193 O O . LYS A 1 507 ? -51.500 -23.343 -1.894 1.00 55.31 507 LYS A O 1
ATOM 4198 N N . ASP A 1 508 ? -49.446 -22.454 -2.081 1.00 53.22 508 ASP A N 1
ATOM 4199 C CA . ASP A 1 508 ? -49.685 -21.908 -3.429 1.00 53.22 508 ASP A CA 1
ATOM 4200 C C . ASP A 1 508 ? -48.950 -22.701 -4.537 1.00 53.22 508 ASP A C 1
ATOM 4202 O O . ASP A 1 508 ? -47.807 -22.386 -4.888 1.00 53.22 508 ASP A O 1
ATOM 4206 N N . PRO A 1 509 ? -49.575 -23.755 -5.109 1.00 61.94 509 PRO A N 1
ATOM 4207 C CA . PRO A 1 509 ? -48.931 -24.616 -6.102 1.00 61.94 509 PRO A CA 1
ATOM 4208 C C . PRO A 1 509 ? -48.656 -23.906 -7.435 1.00 61.94 509 PRO A C 1
ATOM 4210 O O . PRO A 1 509 ? -47.873 -24.417 -8.238 1.00 61.94 509 PRO A O 1
ATOM 4213 N N . LEU A 1 510 ? -49.272 -22.742 -7.688 1.00 60.03 510 LEU A N 1
ATOM 4214 C CA . LEU A 1 510 ? -48.949 -21.918 -8.852 1.00 60.03 510 LEU A CA 1
ATOM 4215 C C . LEU A 1 510 ? -47.575 -21.258 -8.688 1.00 60.03 510 LEU A C 1
ATOM 4217 O O . LEU A 1 510 ? -46.775 -21.287 -9.622 1.00 60.03 510 LEU A O 1
ATOM 4221 N N . GLY A 1 511 ? -47.282 -20.720 -7.499 1.00 66.19 511 GLY A N 1
ATOM 4222 C CA . GLY A 1 511 ? -46.020 -20.037 -7.200 1.00 66.19 511 GLY A CA 1
ATOM 4223 C C . GLY A 1 511 ? -44.808 -20.967 -7.284 1.00 66.19 511 GLY A C 1
ATOM 4224 O O . GLY A 1 511 ? -43.833 -20.655 -7.966 1.00 66.19 511 GLY A O 1
ATOM 4225 N N . THR A 1 512 ? -44.889 -22.157 -6.676 1.00 74.88 512 THR A N 1
ATOM 4226 C CA . THR A 1 512 ? -43.806 -23.156 -6.763 1.00 74.88 512 THR A CA 1
ATOM 4227 C C . THR A 1 512 ? -43.569 -23.607 -8.204 1.00 74.88 512 THR A C 1
ATOM 4229 O O . THR A 1 512 ? -42.421 -23.765 -8.617 1.00 74.88 512 THR A O 1
ATOM 4232 N N . LYS A 1 513 ? -44.638 -23.777 -8.997 1.00 80.19 513 LYS A N 1
ATOM 4233 C CA . LYS A 1 513 ? -44.499 -24.137 -10.410 1.00 80.19 513 LYS A CA 1
ATOM 4234 C C . LYS A 1 513 ? -43.858 -23.004 -11.218 1.00 80.19 513 LYS A C 1
ATOM 4236 O O . LYS A 1 513 ? -42.957 -23.283 -11.998 1.00 80.19 513 LYS A O 1
ATOM 4241 N N . ALA A 1 514 ? -44.264 -21.753 -11.002 1.00 81.25 514 ALA A N 1
ATOM 4242 C CA . ALA A 1 514 ? -43.681 -20.598 -11.682 1.00 81.25 514 ALA A CA 1
ATOM 4243 C C . ALA A 1 514 ? -42.173 -20.460 -11.402 1.00 81.25 514 ALA A C 1
ATOM 4245 O O . ALA A 1 514 ? -41.405 -20.253 -12.336 1.00 81.25 514 ALA A O 1
ATOM 4246 N N . LEU A 1 515 ? -41.727 -20.657 -10.155 1.00 85.38 515 LEU A N 1
ATOM 4247 C CA . LEU A 1 515 ? -40.299 -20.635 -9.807 1.00 85.38 515 LEU A CA 1
ATOM 4248 C C . LEU A 1 515 ? -39.505 -21.801 -10.422 1.00 85.38 515 LEU A C 1
ATOM 4250 O O . LEU A 1 515 ? -38.339 -21.621 -10.768 1.00 85.38 515 LEU A O 1
ATOM 4254 N N . GLU A 1 516 ? -40.110 -22.981 -10.585 1.00 87.12 516 GLU A N 1
ATOM 4255 C CA . GLU A 1 516 ? -39.475 -24.129 -11.254 1.00 87.12 516 GLU A CA 1
ATOM 4256 C C . GLU A 1 516 ? -39.502 -24.002 -12.791 1.00 87.12 516 GLU A C 1
ATOM 4258 O O . GLU A 1 516 ? -38.617 -24.523 -13.464 1.00 87.12 516 GLU A O 1
ATOM 4263 N N . ASP A 1 517 ? -40.482 -23.297 -13.364 1.00 89.00 517 ASP A N 1
ATOM 4264 C CA . ASP A 1 517 ? -40.518 -22.958 -14.791 1.00 89.00 517 ASP A CA 1
ATOM 4265 C C . ASP A 1 517 ? -39.471 -21.865 -15.112 1.00 89.00 517 ASP A C 1
ATOM 4267 O O . ASP A 1 517 ? -38.620 -22.090 -15.969 1.00 89.00 517 ASP A O 1
ATOM 4271 N N . VAL A 1 518 ? -39.381 -20.785 -14.319 1.00 90.81 518 VAL A N 1
ATOM 4272 C CA . VAL A 1 518 ? -38.296 -19.774 -14.409 1.00 90.81 518 VAL A CA 1
ATOM 4273 C C . VAL A 1 518 ? -36.906 -20.410 -14.278 1.00 90.81 518 VAL A C 1
ATOM 4275 O O . VAL A 1 518 ? -35.970 -20.032 -14.980 1.00 90.81 518 VAL A O 1
ATOM 4278 N N . ARG A 1 519 ? -36.748 -21.418 -13.412 1.00 91.94 519 ARG A N 1
ATOM 4279 C CA . ARG A 1 519 ? -35.491 -22.169 -13.276 1.00 91.94 519 ARG A CA 1
ATOM 4280 C C . ARG A 1 519 ? -35.090 -22.889 -14.573 1.00 91.94 519 ARG A C 1
ATOM 4282 O O . ARG A 1 519 ? -33.896 -22.967 -14.865 1.00 91.94 519 ARG A O 1
ATOM 4289 N N . LYS A 1 520 ? -36.054 -23.400 -15.350 1.00 93.38 520 LYS A N 1
ATOM 4290 C CA . LYS A 1 520 ? -35.798 -24.017 -16.667 1.00 93.38 520 LYS A CA 1
ATOM 4291 C C . LYS A 1 520 ? -35.402 -22.954 -17.677 1.00 93.38 520 LYS A C 1
ATOM 4293 O O . LYS A 1 520 ? -34.371 -23.126 -18.314 1.00 93.38 520 LYS A O 1
ATOM 4298 N N . ASP A 1 521 ? -36.126 -21.836 -17.735 1.00 94.25 521 ASP A N 1
ATOM 4299 C CA . ASP A 1 521 ? -35.809 -20.712 -18.626 1.00 94.25 521 ASP A CA 1
ATOM 4300 C C . ASP A 1 521 ? -34.366 -20.209 -18.408 1.00 94.25 521 ASP A C 1
ATOM 4302 O O . ASP A 1 521 ? -33.619 -19.993 -19.363 1.00 94.25 521 ASP A O 1
ATOM 4306 N N . LEU A 1 522 ? -33.926 -20.100 -17.146 1.00 94.88 522 LEU A N 1
ATOM 4307 C CA . LEU A 1 522 ? -32.545 -19.743 -16.793 1.00 94.88 522 LEU A CA 1
ATOM 4308 C C . LEU A 1 522 ? -31.523 -20.808 -17.235 1.00 94.88 522 LEU A C 1
ATOM 4310 O O . LEU A 1 522 ? -30.423 -20.457 -17.663 1.00 94.88 522 LEU A O 1
ATOM 4314 N N . GLN A 1 523 ? -31.868 -22.098 -17.155 1.00 95.50 523 GLN A N 1
ATOM 4315 C CA . GLN A 1 523 ? -31.002 -23.192 -17.607 1.00 95.50 523 GLN A CA 1
ATOM 4316 C C . GLN A 1 523 ? -30.958 -23.314 -19.144 1.00 95.50 523 GLN A C 1
ATOM 4318 O O . GLN A 1 523 ? -29.943 -23.725 -19.708 1.00 95.50 523 GLN A O 1
ATOM 4323 N N . GLU A 1 524 ? -32.038 -22.965 -19.840 1.00 95.06 524 GLU A N 1
ATOM 4324 C CA . GLU A 1 524 ? -32.102 -22.932 -21.304 1.00 95.06 524 GLU A CA 1
ATOM 4325 C C . GLU A 1 524 ? -31.355 -21.711 -21.863 1.00 95.06 524 GLU A C 1
ATOM 4327 O O . GLU A 1 524 ? -30.572 -21.859 -22.803 1.00 95.06 524 GLU A O 1
ATOM 4332 N N . GLU A 1 525 ? -31.455 -20.543 -21.217 1.00 94.12 525 GLU A N 1
ATOM 4333 C CA . GLU A 1 525 ? -30.601 -19.383 -21.511 1.00 94.12 525 GLU A CA 1
ATOM 4334 C C . GLU A 1 525 ? -29.114 -19.711 -21.300 1.00 94.12 525 GLU A C 1
ATOM 4336 O O . GLU A 1 525 ? -28.293 -19.380 -22.154 1.00 94.12 525 GLU A O 1
ATOM 4341 N N . GLU A 1 526 ? -28.745 -20.409 -20.219 1.00 94.94 526 GLU A N 1
ATOM 4342 C CA . GLU A 1 526 ? -27.362 -20.855 -19.983 1.00 94.94 526 GLU A CA 1
ATOM 4343 C C . GLU A 1 526 ? -26.841 -21.749 -21.124 1.00 94.94 526 GLU A C 1
ATOM 4345 O O . GLU A 1 526 ? -25.765 -21.491 -21.674 1.00 94.94 526 GLU A O 1
ATOM 4350 N N . ARG A 1 527 ? -27.640 -22.731 -21.570 1.00 95.94 527 ARG A N 1
ATOM 4351 C CA . ARG A 1 527 ? -27.312 -23.574 -22.736 1.00 95.94 527 ARG A CA 1
ATOM 4352 C C . ARG A 1 527 ? -27.154 -22.744 -24.008 1.00 95.94 527 ARG A C 1
ATOM 4354 O O . ARG A 1 527 ? -26.169 -22.924 -24.722 1.00 95.94 527 ARG A O 1
ATOM 4361 N N . HIS A 1 528 ? -28.055 -21.800 -24.274 1.00 95.00 528 HIS A N 1
ATOM 4362 C CA . HIS A 1 528 ? -27.959 -20.917 -25.438 1.00 95.00 528 HIS A CA 1
ATOM 4363 C C . HIS A 1 528 ? -26.747 -19.971 -25.382 1.00 95.00 528 HIS A C 1
ATOM 4365 O O . HIS A 1 528 ? -26.159 -19.660 -26.425 1.00 95.00 528 HIS A O 1
ATOM 4371 N N . LEU A 1 529 ? -26.306 -19.539 -24.194 1.00 95.75 529 LEU A N 1
ATOM 4372 C CA . LEU A 1 529 ? -25.047 -18.807 -24.043 1.00 95.75 529 LEU A CA 1
ATOM 4373 C C . LEU A 1 529 ? -23.834 -19.690 -24.354 1.00 95.75 529 LEU A C 1
ATOM 4375 O O . LEU A 1 529 ? -22.899 -19.211 -24.999 1.00 95.75 529 LEU A O 1
ATOM 4379 N N . ASP A 1 530 ? -23.829 -20.960 -23.956 1.00 94.88 530 ASP A N 1
ATOM 4380 C CA . ASP A 1 530 ? -22.744 -21.901 -24.268 1.00 94.88 530 ASP A CA 1
ATOM 4381 C C . ASP A 1 530 ? -22.720 -22.325 -25.746 1.00 94.88 530 ASP A C 1
ATOM 4383 O O . ASP A 1 530 ? -21.647 -22.383 -26.361 1.00 94.88 530 ASP A O 1
ATOM 4387 N N . GLU A 1 531 ? -23.886 -22.521 -26.363 1.00 96.31 531 GLU A N 1
ATOM 4388 C CA . GLU A 1 531 ? -24.040 -22.696 -27.811 1.00 96.31 531 GLU A CA 1
ATOM 4389 C C . GLU A 1 531 ? -23.498 -21.482 -28.571 1.00 96.31 531 GLU A C 1
ATOM 4391 O O . GLU A 1 531 ? -22.669 -21.636 -29.473 1.00 96.31 531 GLU A O 1
ATOM 4396 N N . MET A 1 532 ? -23.877 -20.265 -28.166 1.00 94.19 532 MET A N 1
ATOM 4397 C CA . MET A 1 532 ? -23.381 -19.022 -28.759 1.00 94.19 532 MET A CA 1
ATOM 4398 C C . MET A 1 532 ? -21.872 -18.836 -28.533 1.00 94.19 532 MET A C 1
ATOM 4400 O O . MET A 1 532 ? -21.166 -18.412 -29.447 1.00 94.19 532 MET A O 1
ATOM 4404 N N . GLN A 1 533 ? -21.327 -19.211 -27.371 1.00 93.94 533 GLN A N 1
ATOM 4405 C CA . GLN A 1 533 ? -19.877 -19.231 -27.131 1.00 93.94 533 GLN A CA 1
ATOM 4406 C C . GLN A 1 533 ? -19.154 -20.282 -27.988 1.00 93.94 533 GLN A C 1
ATOM 4408 O O . GLN A 1 533 ? -18.012 -20.066 -28.403 1.00 93.94 533 GLN A O 1
ATOM 4413 N N . SER A 1 534 ? -19.774 -21.434 -28.248 1.00 94.75 534 SER A N 1
ATOM 4414 C CA . SER A 1 534 ? -19.254 -22.477 -29.142 1.00 94.75 534 SER A CA 1
ATOM 4415 C C . SER A 1 534 ? -19.259 -22.001 -30.599 1.00 94.75 534 SER A C 1
ATOM 4417 O O . SER A 1 534 ? -18.242 -22.096 -31.290 1.00 94.75 534 SER A O 1
ATOM 4419 N N . ALA A 1 535 ? -20.358 -21.388 -31.046 1.00 94.62 535 ALA A N 1
ATOM 4420 C CA . ALA A 1 535 ? -20.489 -20.766 -32.360 1.00 94.62 535 ALA A CA 1
ATOM 4421 C C . ALA A 1 535 ? -19.497 -19.605 -32.552 1.00 94.62 535 ALA A C 1
ATOM 4423 O O . ALA A 1 535 ? -18.819 -19.554 -33.574 1.00 94.62 535 ALA A O 1
ATOM 4424 N N . MET A 1 536 ? -19.323 -18.731 -31.555 1.00 93.00 536 MET A N 1
ATOM 4425 C CA . MET A 1 536 ? -18.346 -17.634 -31.583 1.00 93.00 536 MET A CA 1
ATOM 4426 C C . MET A 1 536 ? -16.904 -18.154 -31.691 1.00 93.00 536 MET A C 1
ATOM 4428 O O . MET A 1 536 ? -16.127 -17.627 -32.484 1.00 93.00 536 MET A O 1
ATOM 4432 N N . ARG A 1 537 ? -16.543 -19.219 -30.955 1.00 92.88 537 ARG A N 1
ATOM 4433 C CA . ARG A 1 537 ? -15.226 -19.878 -31.074 1.00 92.88 537 ARG A CA 1
ATOM 4434 C C . ARG A 1 537 ? -15.012 -20.477 -32.468 1.00 92.88 537 ARG A C 1
ATOM 4436 O O . ARG A 1 537 ? -13.960 -20.264 -33.068 1.00 92.88 537 ARG A O 1
ATOM 4443 N N . LYS A 1 538 ? -16.017 -21.167 -33.022 1.00 94.75 538 LYS A N 1
ATOM 4444 C CA . LYS A 1 538 ? -15.987 -21.699 -34.399 1.00 94.75 538 LYS A CA 1
ATOM 4445 C C . LYS A 1 538 ? -15.855 -20.577 -35.438 1.00 94.75 538 LYS A C 1
ATOM 4447 O O . LYS A 1 538 ? -15.022 -20.687 -36.333 1.00 94.75 538 LYS A O 1
ATOM 4452 N N . GLY A 1 539 ? -16.613 -19.491 -35.288 1.00 93.75 539 GLY A N 1
ATOM 4453 C CA . GLY A 1 539 ? -16.583 -18.317 -36.165 1.00 93.75 539 GLY A CA 1
ATOM 4454 C C . GLY A 1 539 ? -15.246 -17.576 -36.129 1.00 93.75 539 GLY A C 1
ATOM 4455 O O . GLY A 1 539 ? -14.717 -17.237 -37.181 1.00 93.75 539 GLY A O 1
ATOM 4456 N N . HIS A 1 540 ? -14.645 -17.402 -34.949 1.00 93.75 540 HIS A N 1
ATOM 4457 C CA . HIS A 1 540 ? -13.306 -16.821 -34.818 1.00 93.75 540 HIS A CA 1
ATOM 4458 C C . HIS A 1 540 ? -12.232 -17.698 -35.484 1.00 93.75 540 HIS A C 1
ATOM 4460 O O . HIS A 1 540 ? -11.413 -17.188 -36.242 1.00 93.75 540 HIS A O 1
ATOM 4466 N N . ASN A 1 541 ? -12.285 -19.021 -35.289 1.00 94.00 541 ASN A N 1
ATOM 4467 C CA . ASN A 1 541 ? -11.371 -19.960 -35.948 1.00 94.00 541 ASN A CA 1
ATOM 4468 C C . ASN A 1 541 ? -11.559 -20.000 -37.477 1.00 94.00 541 ASN A C 1
ATOM 4470 O O . ASN A 1 541 ? -10.585 -20.157 -38.211 1.00 94.00 541 ASN A O 1
ATOM 4474 N N . LEU A 1 542 ? -12.794 -19.856 -37.971 1.00 94.88 542 LEU A N 1
ATOM 4475 C CA . LEU A 1 542 ? -13.086 -19.752 -39.403 1.00 94.88 542 LEU A CA 1
ATOM 4476 C C . LEU A 1 542 ? -12.565 -18.432 -39.986 1.00 94.88 542 LEU A C 1
ATOM 4478 O O . LEU A 1 542 ? -11.945 -18.444 -41.046 1.00 94.88 542 LEU A O 1
ATOM 4482 N N . LEU A 1 543 ? -12.766 -17.317 -39.277 1.00 94.31 543 LEU A N 1
ATOM 4483 C CA . LEU A 1 543 ? -12.266 -16.004 -39.674 1.00 94.31 543 LEU A CA 1
ATOM 4484 C C . LEU A 1 543 ? -10.734 -15.977 -39.712 1.00 94.31 543 LEU A C 1
ATOM 4486 O O . LEU A 1 543 ? -10.176 -15.522 -40.703 1.00 94.31 543 LEU A O 1
ATOM 4490 N N . LYS A 1 544 ? -10.060 -16.557 -38.709 1.00 93.88 544 LYS A N 1
ATOM 4491 C CA . LYS A 1 544 ? -8.597 -16.708 -38.698 1.00 93.88 544 LYS A CA 1
ATOM 4492 C C . LYS A 1 544 ? -8.100 -17.520 -39.901 1.00 93.88 544 LYS A C 1
ATOM 4494 O O . LYS A 1 544 ? -7.164 -17.097 -40.559 1.00 93.88 544 LYS A O 1
ATOM 4499 N N . LYS A 1 545 ? -8.775 -18.619 -40.261 1.00 94.19 545 LYS A N 1
ATOM 4500 C CA . LYS A 1 545 ? -8.448 -19.415 -41.464 1.00 94.19 545 LYS A CA 1
ATOM 4501 C C . LYS A 1 545 ? -8.733 -18.698 -42.788 1.00 94.19 545 LYS A C 1
ATOM 4503 O O . LYS A 1 545 ? -8.107 -19.014 -43.796 1.00 94.19 545 LYS A O 1
ATOM 4508 N N . LYS A 1 546 ? -9.702 -17.780 -42.817 1.00 92.75 546 LYS A N 1
ATOM 4509 C CA . LYS A 1 546 ? -9.991 -16.922 -43.978 1.00 92.75 546 LYS A CA 1
ATOM 4510 C C . LYS A 1 546 ? -8.939 -15.822 -44.131 1.00 92.75 546 LYS A C 1
ATOM 4512 O O . LYS A 1 546 ? -8.474 -15.607 -45.239 1.00 92.75 546 LYS A O 1
ATOM 4517 N N . GLU A 1 547 ? -8.525 -15.210 -43.027 1.00 92.62 547 GLU A N 1
ATOM 4518 C CA . GLU A 1 547 ? -7.400 -14.272 -42.946 1.00 92.62 547 GLU A CA 1
ATOM 4519 C C . GLU A 1 547 ? -6.077 -14.937 -43.348 1.00 92.62 547 GLU A C 1
ATOM 4521 O O . GLU A 1 547 ? -5.431 -14.471 -44.273 1.00 92.62 547 GLU A O 1
ATOM 4526 N N . GLU A 1 548 ? -5.726 -16.090 -42.769 1.00 92.62 548 GLU A N 1
ATOM 4527 C CA . GLU A 1 548 ? -4.537 -16.871 -43.152 1.00 92.62 548 GLU A CA 1
ATOM 4528 C C . GLU A 1 548 ? -4.493 -17.161 -44.662 1.00 92.62 548 GLU A C 1
ATOM 4530 O O . GLU A 1 548 ? -3.431 -17.076 -45.272 1.00 92.62 548 GLU A O 1
ATOM 4535 N N . LYS A 1 549 ? -5.647 -17.446 -45.283 1.00 90.94 549 LYS A N 1
ATOM 4536 C CA . LYS A 1 549 ? -5.759 -17.652 -46.734 1.00 90.94 549 LYS A CA 1
ATOM 4537 C C . LYS A 1 549 ? -5.717 -16.366 -47.557 1.00 90.94 549 LYS A C 1
ATOM 4539 O O . LYS A 1 549 ? -5.175 -16.395 -48.655 1.00 90.94 549 LYS A O 1
ATOM 4544 N N . LEU A 1 550 ? -6.285 -15.262 -47.073 1.00 88.06 550 LEU A N 1
ATOM 4545 C CA . LEU A 1 550 ? -6.188 -13.973 -47.760 1.00 88.06 550 LEU A CA 1
ATOM 4546 C C . LEU A 1 550 ? -4.737 -13.481 -47.746 1.00 88.06 550 LEU A C 1
ATOM 4548 O O . LEU A 1 550 ? -4.225 -13.125 -48.798 1.00 88.06 550 LEU A O 1
ATOM 4552 N N . ASN A 1 551 ? -4.050 -13.598 -46.610 1.00 85.69 551 ASN A N 1
ATOM 4553 C CA . ASN A 1 551 ? -2.636 -13.260 -46.476 1.00 85.69 551 ASN A CA 1
ATOM 4554 C C . ASN A 1 551 ? -1.747 -14.146 -47.377 1.00 85.69 551 ASN A C 1
ATOM 4556 O O . ASN A 1 551 ? -0.762 -13.658 -47.913 1.00 85.69 551 ASN A O 1
ATOM 4560 N N . GLN A 1 552 ? -2.101 -15.425 -47.587 1.00 90.06 552 GLN A N 1
ATOM 4561 C CA . GLN A 1 552 ? -1.420 -16.317 -48.547 1.00 90.06 552 GLN A CA 1
ATOM 4562 C C . GLN A 1 552 ? -1.627 -15.896 -50.013 1.00 90.06 552 GLN A C 1
ATOM 4564 O O . GLN A 1 552 ? -0.712 -16.023 -50.824 1.00 90.06 552 GLN A O 1
ATOM 4569 N N . LEU A 1 553 ? -2.818 -15.402 -50.367 1.00 84.50 553 LEU A N 1
ATOM 4570 C CA . LEU A 1 553 ? -3.095 -14.870 -51.707 1.00 84.50 553 LEU A CA 1
ATOM 4571 C C . LEU A 1 553 ? -2.415 -13.510 -51.923 1.00 84.50 553 LEU A C 1
ATOM 4573 O O . LEU A 1 553 ? -1.884 -13.258 -52.998 1.00 84.50 553 LEU A O 1
ATOM 4577 N N . GLU A 1 554 ? -2.388 -12.663 -50.895 1.00 83.75 554 GLU A N 1
ATOM 4578 C CA . GLU A 1 554 ? -1.685 -11.379 -50.891 1.00 83.75 554 GLU A CA 1
ATOM 4579 C C . GLU A 1 554 ? -0.167 -11.574 -51.016 1.00 83.75 554 GLU A C 1
ATOM 4581 O O . GLU A 1 554 ? 0.451 -10.940 -51.868 1.00 83.75 554 GLU A O 1
ATOM 4586 N N . SER A 1 555 ? 0.427 -12.522 -50.277 1.00 76.94 555 SER A N 1
ATOM 4587 C CA . SER A 1 555 ? 1.849 -12.856 -50.426 1.00 76.94 555 SER A CA 1
ATOM 4588 C C . SER A 1 555 ? 2.167 -13.460 -51.795 1.00 76.94 555 SER A C 1
ATOM 4590 O O . SER A 1 555 ? 3.171 -13.088 -52.388 1.00 76.94 555 SER A O 1
ATOM 4592 N N . SER A 1 556 ? 1.303 -14.333 -52.332 1.00 80.00 556 SER A N 1
ATOM 4593 C CA . SER A 1 556 ? 1.482 -14.907 -53.675 1.00 80.00 556 SER A CA 1
ATOM 4594 C C . SER A 1 556 ? 1.408 -13.842 -54.775 1.00 80.00 556 SER A C 1
ATOM 4596 O O . SER A 1 556 ? 2.178 -13.899 -55.728 1.00 80.00 556 SER A O 1
ATOM 4598 N N . LEU A 1 557 ? 0.515 -12.854 -54.640 1.00 72.06 557 LEU A N 1
ATOM 4599 C CA . LEU A 1 557 ? 0.418 -11.720 -55.564 1.00 72.06 557 LEU A CA 1
ATOM 4600 C C . LEU A 1 557 ? 1.621 -10.773 -55.434 1.00 72.06 557 LEU A C 1
ATOM 4602 O O . LEU A 1 557 ? 2.056 -10.187 -56.423 1.00 72.06 557 LEU A O 1
ATOM 4606 N N . GLN A 1 558 ? 2.161 -10.605 -54.225 1.00 69.56 558 GLN A N 1
ATOM 4607 C CA . GLN A 1 558 ? 3.336 -9.768 -53.987 1.00 69.56 558 GLN A CA 1
ATOM 4608 C C . GLN A 1 558 ? 4.641 -10.440 -54.453 1.00 69.56 558 GLN A C 1
ATOM 4610 O O . GLN A 1 558 ? 5.549 -9.742 -54.898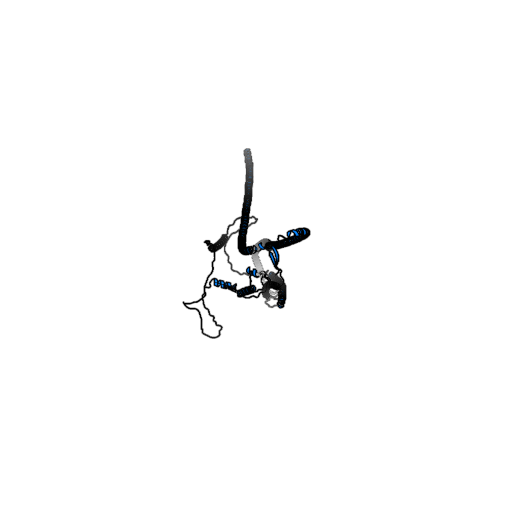 1.00 69.56 558 GLN A O 1
ATOM 4615 N N . GLU A 1 559 ? 4.710 -11.773 -54.426 1.00 66.00 559 GLU A N 1
ATOM 4616 C CA . GLU A 1 559 ? 5.775 -12.576 -55.044 1.00 66.00 559 GLU A CA 1
ATOM 4617 C C . GLU A 1 559 ? 5.721 -12.495 -56.581 1.00 66.00 559 GLU A C 1
ATOM 4619 O O . GLU A 1 559 ? 6.743 -12.244 -57.216 1.00 66.00 559 GLU A O 1
ATOM 4624 N N . GLU A 1 560 ? 4.529 -12.600 -57.184 1.00 60.31 560 GLU A N 1
ATOM 4625 C CA . GLU A 1 560 ? 4.338 -12.444 -58.636 1.00 60.31 560 GLU A CA 1
ATOM 4626 C C . GLU A 1 560 ? 4.660 -11.012 -59.112 1.00 60.31 560 GLU A C 1
ATOM 4628 O O . GLU A 1 560 ? 5.379 -10.830 -60.094 1.00 60.31 560 GLU A O 1
ATOM 4633 N N . ALA A 1 561 ? 4.228 -9.984 -58.371 1.00 54.47 561 ALA A N 1
ATOM 4634 C CA . ALA A 1 561 ? 4.551 -8.585 -58.671 1.00 54.47 561 ALA A CA 1
ATOM 4635 C C . ALA A 1 561 ? 6.055 -8.270 -58.548 1.00 54.47 561 ALA A C 1
ATOM 4637 O O . ALA A 1 561 ? 6.586 -7.498 -59.346 1.00 54.47 561 ALA A O 1
ATOM 4638 N N . ALA A 1 562 ? 6.761 -8.893 -57.598 1.00 48.34 562 ALA A N 1
ATOM 4639 C CA . ALA A 1 562 ? 8.213 -8.760 -57.463 1.00 48.34 562 ALA A CA 1
ATOM 4640 C C . ALA A 1 562 ? 9.000 -9.429 -58.612 1.00 48.34 562 ALA A C 1
ATOM 4642 O O . ALA A 1 562 ? 10.198 -9.180 -58.751 1.00 48.34 562 ALA A O 1
ATOM 4643 N N . GLY A 1 563 ? 8.349 -10.256 -59.441 1.00 47.62 563 GLY A N 1
ATOM 4644 C CA . GLY A 1 563 ? 8.966 -10.940 -60.578 1.00 47.62 563 GLY A CA 1
ATOM 4645 C C . GLY A 1 563 ? 9.161 -10.082 -61.836 1.00 47.62 563 GLY A C 1
ATOM 4646 O O . GLY A 1 563 ? 10.114 -10.325 -62.577 1.00 47.62 563 GLY A O 1
ATOM 4647 N N . GLU A 1 564 ? 8.306 -9.081 -62.092 1.00 47.31 564 GLU A N 1
ATOM 4648 C CA . GLU A 1 564 ? 8.376 -8.260 -63.322 1.00 47.31 564 GLU A CA 1
ATOM 4649 C C . GLU A 1 564 ? 8.983 -6.854 -63.128 1.00 47.31 564 GLU A C 1
ATOM 4651 O O . GLU A 1 564 ? 9.432 -6.244 -64.104 1.00 47.31 564 GLU A O 1
ATOM 4656 N N . ASP A 1 565 ? 9.095 -6.350 -61.892 1.00 42.12 565 ASP A N 1
ATOM 4657 C CA . ASP A 1 565 ? 9.537 -4.967 -61.598 1.00 42.12 565 ASP A CA 1
ATOM 4658 C C . ASP A 1 565 ? 11.041 -4.699 -61.878 1.00 42.12 565 ASP A C 1
ATOM 4660 O O . ASP A 1 565 ? 11.563 -3.609 -61.653 1.00 42.12 565 ASP A O 1
ATOM 4664 N N . ALA A 1 566 ? 11.757 -5.685 -62.429 1.00 44.97 566 ALA A N 1
ATOM 4665 C CA . ALA A 1 566 ? 13.152 -5.569 -62.852 1.00 44.97 566 ALA A CA 1
ATOM 4666 C C . ALA A 1 566 ? 13.356 -4.828 -64.195 1.00 44.97 566 ALA A C 1
ATOM 4668 O O . ALA A 1 566 ? 14.495 -4.484 -64.520 1.00 44.97 566 ALA A O 1
ATOM 4669 N N . LEU A 1 567 ? 12.308 -4.616 -65.013 1.00 49.28 567 LEU A N 1
ATOM 4670 C CA . LEU A 1 567 ? 12.460 -4.188 -66.421 1.00 49.28 567 LEU A CA 1
ATOM 4671 C C . LEU A 1 567 ? 11.483 -3.100 -66.932 1.00 49.28 567 LEU A C 1
ATOM 4673 O O . LEU A 1 567 ? 11.085 -3.117 -68.106 1.00 49.28 567 LEU A O 1
ATOM 4677 N N . ARG A 1 568 ? 11.167 -2.062 -66.136 1.00 37.19 568 ARG A N 1
ATOM 4678 C CA . ARG A 1 568 ? 10.694 -0.784 -66.721 1.00 37.19 568 ARG A CA 1
ATOM 4679 C C . ARG A 1 568 ? 11.061 0.475 -65.926 1.00 37.19 568 ARG A C 1
ATOM 4681 O O . ARG A 1 568 ? 10.864 0.559 -64.725 1.00 37.19 568 ARG A O 1
ATOM 4688 N N . GLY A 1 569 ? 11.572 1.483 -66.639 1.00 39.31 569 GLY A N 1
ATOM 4689 C CA . GLY A 1 569 ? 11.922 2.795 -66.083 1.00 39.31 569 GLY A CA 1
ATOM 4690 C C . GLY A 1 569 ? 10.733 3.753 -65.900 1.00 39.31 569 GLY A C 1
ATOM 4691 O O . GLY A 1 569 ? 9.632 3.529 -66.403 1.00 39.31 569 GLY A O 1
ATOM 4692 N N . THR A 1 570 ? 10.990 4.855 -65.193 1.00 41.34 570 THR A N 1
ATOM 4693 C CA . THR A 1 570 ? 10.003 5.867 -64.770 1.00 41.34 570 THR A CA 1
ATOM 4694 C C . THR A 1 570 ? 9.488 6.780 -65.898 1.00 41.34 570 THR A C 1
ATOM 4696 O O . THR A 1 570 ? 10.176 7.001 -66.897 1.00 41.34 570 THR A O 1
ATOM 4699 N N . PRO A 1 571 ? 8.308 7.408 -65.700 1.00 48.31 571 PRO A N 1
ATOM 4700 C CA . PRO A 1 571 ? 8.036 8.713 -66.312 1.00 48.31 571 PRO A CA 1
ATOM 4701 C C . PRO A 1 571 ? 7.376 9.752 -65.369 1.00 48.31 571 PRO A C 1
ATOM 4703 O O . PRO A 1 571 ? 6.170 9.764 -65.133 1.00 48.31 571 PRO A O 1
ATOM 4706 N N . THR A 1 572 ? 8.207 10.674 -64.879 1.00 35.25 572 THR A N 1
ATOM 4707 C CA . THR A 1 572 ? 7.972 12.134 -64.734 1.00 35.25 572 THR A CA 1
ATOM 4708 C C . THR A 1 572 ? 6.541 12.731 -64.664 1.00 35.25 572 THR A C 1
ATOM 4710 O O . THR A 1 572 ? 5.849 12.855 -65.671 1.00 35.25 572 THR A O 1
ATOM 4713 N N . LYS A 1 573 ? 6.214 13.354 -63.512 1.00 44.84 573 LYS A N 1
ATOM 4714 C CA . LYS A 1 573 ? 5.337 14.548 -63.312 1.00 44.84 573 LYS A CA 1
ATOM 4715 C C . LYS A 1 573 ? 5.727 15.187 -61.955 1.00 44.84 573 LYS A C 1
ATOM 4717 O O . LYS A 1 573 ? 5.466 14.576 -60.932 1.00 44.84 573 LYS A O 1
ATOM 4722 N N . LYS A 1 574 ? 6.595 16.207 -61.856 1.00 44.22 574 LYS A N 1
ATOM 4723 C CA . LYS A 1 574 ? 6.482 17.656 -62.178 1.00 44.22 574 LYS A CA 1
ATOM 4724 C C . LYS A 1 574 ? 5.505 18.468 -61.296 1.00 44.22 574 LYS A C 1
ATOM 4726 O O . LYS A 1 574 ? 4.304 18.358 -61.500 1.00 44.22 574 LYS A O 1
ATOM 4731 N N . VAL A 1 575 ? 6.078 19.415 -60.521 1.00 29.53 575 VAL A N 1
ATOM 4732 C CA . VAL A 1 575 ? 5.439 20.559 -59.805 1.00 29.53 575 VAL A CA 1
ATOM 4733 C C . VAL A 1 575 ? 4.572 20.113 -58.599 1.00 29.53 575 VAL A C 1
ATOM 4735 O O . VAL A 1 575 ? 3.862 19.125 -58.701 1.00 29.53 575 VAL A O 1
ATOM 4738 N N . VAL A 1 576 ? 4.590 20.725 -57.403 1.00 35.00 576 VAL A N 1
ATOM 4739 C CA . VAL A 1 576 ? 5.017 22.071 -56.948 1.00 35.00 576 VAL A CA 1
ATOM 4740 C C . VAL A 1 576 ? 6.225 22.021 -55.999 1.00 35.00 576 VAL A C 1
ATOM 4742 O O . VAL A 1 576 ? 6.270 21.189 -55.100 1.00 35.00 576 VAL A O 1
ATOM 4745 N N . THR A 1 577 ? 7.149 22.973 -56.139 1.00 35.09 577 THR A N 1
ATOM 4746 C CA . THR A 1 577 ? 8.182 23.298 -55.140 1.00 35.09 577 THR A CA 1
ATOM 4747 C C . THR A 1 577 ? 7.795 24.545 -54.345 1.00 35.09 577 THR A C 1
ATOM 4749 O O . THR A 1 577 ? 7.475 25.570 -54.947 1.00 35.09 577 THR A O 1
ATOM 4752 N N . PHE A 1 578 ? 7.918 24.491 -53.019 1.00 39.75 578 PHE A N 1
ATOM 4753 C CA . PHE A 1 578 ? 8.258 25.662 -52.210 1.00 39.75 578 PHE A CA 1
ATOM 4754 C C . PHE A 1 578 ? 9.616 25.385 -51.564 1.00 39.75 578 PHE A C 1
ATOM 4756 O O . PHE A 1 578 ? 9.826 24.314 -51.002 1.00 39.75 578 PHE A O 1
ATOM 4763 N N . ASP A 1 579 ? 10.525 26.335 -51.729 1.00 39.12 579 ASP A N 1
ATOM 4764 C CA . ASP A 1 579 ? 11.940 26.291 -51.361 1.00 39.12 579 ASP A CA 1
ATOM 4765 C C . ASP A 1 579 ? 12.344 27.705 -50.896 1.00 39.12 579 ASP A C 1
ATOM 4767 O O . ASP A 1 579 ? 11.539 28.635 -51.028 1.00 39.12 579 ASP A O 1
ATOM 4771 N N . LEU A 1 580 ? 13.588 27.869 -50.431 1.00 41.62 580 LEU A N 1
ATOM 4772 C CA . LEU A 1 580 ? 14.189 29.079 -49.849 1.00 41.62 580 LEU A CA 1
ATOM 4773 C C . LEU A 1 580 ? 13.680 29.371 -48.420 1.00 41.62 580 LEU A C 1
ATOM 4775 O O . LEU A 1 580 ? 12.485 29.307 -48.145 1.00 41.62 580 LEU A O 1
ATOM 4779 N N . SER A 1 581 ? 14.508 29.755 -47.443 1.00 42.62 581 SER A N 1
ATOM 4780 C CA . SER A 1 581 ? 15.972 29.973 -47.363 1.00 42.62 581 SER A CA 1
ATOM 4781 C C . SER A 1 581 ? 16.323 30.162 -45.862 1.00 42.62 581 SER A C 1
ATOM 4783 O O . SER A 1 581 ? 15.397 30.319 -45.068 1.00 42.62 581 SER A O 1
ATOM 4785 N N . SER A 1 582 ? 17.553 30.227 -45.333 1.00 34.19 582 SER A N 1
ATOM 4786 C CA . SER A 1 582 ? 18.971 30.099 -45.764 1.00 34.19 582 SER A CA 1
ATOM 4787 C C . SER A 1 582 ? 19.827 30.227 -44.469 1.00 34.19 582 SER A C 1
ATOM 4789 O O . SER A 1 582 ? 19.281 30.680 -43.463 1.00 34.19 582 SER A O 1
ATOM 4791 N N . SER A 1 583 ? 21.125 29.924 -44.354 1.00 41.78 583 SER A N 1
ATOM 4792 C CA . SER A 1 583 ? 22.176 29.346 -45.218 1.00 41.78 583 SER A CA 1
ATOM 4793 C C . SER A 1 583 ? 23.335 28.841 -44.322 1.00 41.78 583 SER A C 1
ATOM 4795 O O . SER A 1 583 ? 23.339 29.146 -43.134 1.00 41.78 583 SER A O 1
ATOM 4797 N N . GLU A 1 584 ? 24.322 28.162 -44.934 1.00 40.16 584 GLU A N 1
ATOM 4798 C CA . GLU A 1 584 ? 25.760 28.157 -44.554 1.00 40.16 584 GLU A CA 1
ATOM 4799 C C . GLU A 1 584 ? 26.181 27.551 -43.177 1.00 40.16 584 GLU A C 1
ATOM 4801 O O . GLU A 1 584 ? 25.415 27.498 -42.223 1.00 40.16 584 GLU A O 1
ATOM 4806 N N . ASP A 1 585 ? 27.392 27.002 -42.997 1.00 38.12 585 ASP A N 1
ATOM 4807 C CA . ASP A 1 585 ? 28.521 26.829 -43.933 1.00 38.12 585 ASP A CA 1
ATOM 4808 C C . ASP A 1 585 ? 29.238 25.462 -43.745 1.00 38.12 585 ASP A C 1
ATOM 4810 O O . ASP A 1 585 ? 28.729 24.546 -43.100 1.00 38.12 585 ASP A O 1
ATOM 4814 N N . THR A 1 586 ? 30.396 25.309 -44.385 1.00 39.41 586 THR A N 1
ATOM 4815 C CA . THR A 1 586 ? 31.040 24.057 -44.789 1.00 39.41 586 THR A CA 1
ATOM 4816 C C . THR A 1 586 ? 32.196 23.576 -43.899 1.00 39.41 586 THR A C 1
ATOM 4818 O O . THR A 1 586 ? 32.893 24.353 -43.251 1.00 39.41 586 THR A O 1
ATOM 4821 N N . GLY A 1 587 ? 32.451 22.262 -43.975 1.00 30.17 587 GLY A N 1
ATOM 4822 C CA . GLY A 1 587 ? 33.676 21.589 -43.526 1.00 30.17 587 GLY A CA 1
ATOM 4823 C C . GLY A 1 587 ? 33.532 20.748 -42.247 1.00 30.17 587 GLY A C 1
ATOM 4824 O O . GLY A 1 587 ? 32.805 21.126 -41.339 1.00 30.17 587 GLY A O 1
ATOM 4825 N N . SER A 1 588 ? 34.244 19.641 -42.029 1.00 36.41 588 SER A N 1
ATOM 4826 C CA . SER A 1 588 ? 34.908 18.632 -42.878 1.00 36.41 588 SER A CA 1
ATOM 4827 C C . SER A 1 588 ? 35.764 17.760 -41.941 1.00 36.41 588 SER A C 1
ATOM 4829 O O . SER A 1 588 ? 36.567 18.299 -41.191 1.00 36.41 588 SER A O 1
ATOM 4831 N N . GLU A 1 589 ? 35.644 16.437 -42.078 1.00 30.58 589 GLU A N 1
ATOM 4832 C CA . GLU A 1 589 ? 36.596 15.387 -41.648 1.00 30.58 589 GLU A CA 1
ATOM 4833 C C . GLU A 1 589 ? 36.848 15.045 -40.153 1.00 30.58 589 GLU A C 1
ATOM 4835 O O . GLU A 1 589 ? 36.842 15.864 -39.241 1.00 30.58 589 GLU A O 1
ATOM 4840 N N . SER A 1 590 ? 37.168 13.752 -39.972 1.00 30.98 590 SER A N 1
ATOM 4841 C CA . SER A 1 590 ? 37.881 13.088 -38.859 1.00 30.98 590 SER A CA 1
ATOM 4842 C C . SER A 1 590 ? 37.280 13.042 -37.437 1.00 30.98 590 SER A C 1
ATOM 4844 O O . SER A 1 590 ? 37.511 13.908 -36.607 1.00 30.98 590 SER A O 1
ATOM 4846 N N . SER A 1 591 ? 36.653 11.892 -37.162 1.00 36.69 591 SER A N 1
ATOM 4847 C CA . SER A 1 591 ? 37.036 10.908 -36.124 1.00 36.69 591 SER A CA 1
ATOM 4848 C C . SER A 1 591 ? 37.121 11.229 -34.616 1.00 36.69 591 SER A C 1
ATOM 4850 O O . SER A 1 591 ? 37.788 12.144 -34.159 1.00 36.69 591 SER A O 1
ATOM 4852 N N . GLU A 1 592 ? 36.633 10.221 -33.879 1.00 30.52 592 GLU A N 1
ATOM 4853 C CA . GLU A 1 592 ? 37.126 9.687 -32.595 1.00 30.52 592 GLU A CA 1
ATOM 4854 C C . GLU A 1 592 ? 36.713 10.289 -31.232 1.00 30.52 592 GLU A C 1
ATOM 4856 O O . GLU A 1 592 ? 37.056 11.397 -30.840 1.00 30.52 592 GLU A O 1
ATOM 4861 N N . SER A 1 593 ? 36.155 9.362 -30.436 1.00 28.25 593 SER A N 1
ATOM 4862 C CA . SER A 1 593 ? 36.273 9.226 -28.976 1.00 28.25 593 SER A CA 1
ATOM 4863 C C . SER A 1 593 ? 35.346 10.028 -28.052 1.00 28.25 593 SER A C 1
ATOM 4865 O O . SER A 1 593 ? 34.969 11.173 -28.277 1.00 28.25 593 SER A O 1
ATOM 4867 N N . CYS A 1 594 ? 34.938 9.355 -26.971 1.00 38.28 594 CYS A N 1
ATOM 4868 C CA . CYS A 1 594 ? 33.938 9.827 -26.017 1.00 38.28 594 CYS A CA 1
ATOM 4869 C C . CYS A 1 594 ? 34.542 10.657 -24.878 1.00 38.28 594 CYS A C 1
ATOM 4871 O O . CYS A 1 594 ? 35.474 10.205 -24.215 1.00 38.28 594 CYS A O 1
ATOM 4873 N N . ALA A 1 595 ? 33.873 11.754 -24.519 1.00 30.22 595 ALA A N 1
ATOM 4874 C CA . ALA A 1 595 ? 33.824 12.252 -23.145 1.00 30.22 595 ALA A CA 1
ATOM 4875 C C . ALA A 1 595 ? 32.519 13.032 -22.902 1.00 30.22 595 ALA A C 1
ATOM 4877 O O . ALA A 1 595 ? 32.050 13.754 -23.780 1.00 30.22 595 ALA A O 1
ATOM 4878 N N . LEU A 1 596 ? 31.948 12.917 -21.698 1.00 37.81 596 LEU A N 1
ATOM 4879 C CA . LEU A 1 596 ? 31.017 13.929 -21.185 1.00 37.81 596 LEU A CA 1
ATOM 4880 C C . LEU A 1 596 ? 31.816 15.179 -20.785 1.00 37.81 596 LEU A C 1
ATOM 4882 O O . LEU A 1 596 ? 32.920 15.053 -20.251 1.00 37.81 596 LEU A O 1
ATOM 4886 N N . PRO A 1 597 ? 31.215 16.368 -20.911 1.00 41.38 597 PRO A N 1
ATOM 4887 C CA . PRO A 1 597 ? 31.131 17.205 -19.714 1.00 41.38 597 PRO A CA 1
ATOM 4888 C C . PRO A 1 597 ? 29.719 17.752 -19.443 1.00 41.38 597 PRO A C 1
ATOM 4890 O O . PRO A 1 597 ? 28.815 17.699 -20.274 1.00 41.38 597 PRO A O 1
ATOM 4893 N N . HIS A 1 598 ? 29.534 18.266 -18.227 1.00 29.25 598 HIS A N 1
ATOM 4894 C CA . HIS A 1 598 ? 28.278 18.821 -17.719 1.00 29.25 598 HIS A CA 1
ATOM 4895 C C . HIS A 1 598 ? 28.159 20.344 -17.931 1.00 29.25 598 HIS A C 1
ATOM 4897 O O . HIS A 1 598 ? 29.163 21.047 -17.954 1.00 29.25 598 HIS A O 1
ATOM 4903 N N . ILE A 1 599 ? 26.905 20.824 -17.884 1.00 41.38 599 ILE A N 1
ATOM 4904 C CA . ILE A 1 599 ? 26.458 22.217 -17.647 1.00 41.38 599 ILE A CA 1
ATOM 4905 C C . ILE A 1 599 ? 26.653 23.199 -18.819 1.00 41.38 599 ILE A C 1
ATOM 4907 O O . ILE A 1 599 ? 27.757 23.489 -19.259 1.00 41.38 599 ILE A O 1
ATOM 4911 N N . GLY A 1 600 ? 25.530 23.775 -19.270 1.00 29.56 600 GLY A N 1
ATOM 4912 C CA . GLY A 1 600 ? 25.478 24.761 -20.356 1.00 29.56 600 GLY A CA 1
ATOM 4913 C C . GLY A 1 600 ? 24.052 25.056 -20.836 1.00 29.56 600 GLY A C 1
ATOM 4914 O O . GLY A 1 600 ? 23.774 24.960 -22.027 1.00 29.56 600 GLY A O 1
ATOM 4915 N N . LEU A 1 601 ? 23.117 25.348 -19.919 1.00 42.47 601 LEU A N 1
ATOM 4916 C CA . LEU A 1 601 ? 21.724 25.670 -20.272 1.00 42.47 601 LEU A CA 1
ATOM 4917 C C . LEU A 1 601 ? 21.609 27.081 -20.875 1.00 42.47 601 LEU A C 1
ATOM 4919 O O . LEU A 1 601 ? 21.260 28.039 -20.190 1.00 42.47 601 LEU A O 1
ATOM 4923 N N . THR A 1 602 ? 21.867 27.200 -22.176 1.00 35.16 602 THR A N 1
ATOM 4924 C CA . THR A 1 602 ? 21.494 28.387 -22.957 1.00 35.16 602 THR A CA 1
ATOM 4925 C C . THR A 1 602 ? 20.011 28.292 -23.312 1.00 35.16 602 THR A C 1
ATOM 4927 O O . THR A 1 602 ? 19.622 27.591 -24.246 1.00 35.16 602 THR A O 1
ATOM 4930 N N . GLU A 1 603 ? 19.161 28.952 -22.526 1.00 41.81 603 GLU A N 1
ATOM 4931 C CA . GLU A 1 603 ? 17.705 28.832 -22.637 1.00 41.81 603 GLU A CA 1
ATOM 4932 C C . GLU A 1 603 ? 17.160 29.385 -23.964 1.00 41.81 603 GLU A C 1
ATOM 4934 O O . GLU A 1 603 ? 17.293 30.567 -24.280 1.00 41.81 603 GLU A O 1
ATOM 4939 N N . SER A 1 604 ? 16.457 28.546 -24.733 1.00 43.62 604 SER A N 1
ATOM 4940 C CA . SER A 1 604 ? 15.705 29.010 -25.901 1.00 43.62 604 SER A CA 1
ATOM 4941 C C . SER A 1 604 ? 14.503 29.865 -25.449 1.00 43.62 604 SER A C 1
ATOM 4943 O O . SER A 1 604 ? 13.627 29.335 -24.748 1.00 43.62 604 SER A O 1
ATOM 4945 N N . PRO A 1 605 ? 14.369 31.139 -25.873 1.00 58.78 605 PRO A N 1
ATOM 4946 C CA . PRO A 1 605 ? 13.365 32.064 -25.326 1.00 58.78 605 PRO A CA 1
ATOM 4947 C C . PRO A 1 605 ? 11.905 31.654 -25.602 1.00 58.78 605 PRO A C 1
ATOM 4949 O O . PRO A 1 605 ? 10.975 32.153 -24.968 1.00 58.78 605 PRO A O 1
ATOM 4952 N N . THR A 1 606 ? 11.666 30.711 -26.514 1.00 51.41 606 THR A N 1
ATOM 4953 C CA . THR A 1 606 ? 10.348 30.123 -26.805 1.00 51.41 606 THR A CA 1
ATOM 4954 C C . THR A 1 606 ? 9.844 29.125 -25.755 1.00 51.41 606 THR A C 1
ATOM 4956 O O . THR A 1 606 ? 8.641 28.853 -25.736 1.00 51.41 606 THR A O 1
ATOM 4959 N N . LEU A 1 607 ? 10.703 28.592 -24.874 1.00 55.75 607 LEU A N 1
ATOM 4960 C CA . LEU A 1 607 ? 10.275 27.748 -23.746 1.00 55.75 607 LEU A CA 1
ATOM 4961 C C . LEU A 1 607 ? 9.870 28.589 -22.532 1.00 55.75 607 LEU A C 1
ATOM 4963 O O . LEU A 1 607 ? 8.775 28.394 -22.004 1.00 55.75 607 LEU A O 1
ATOM 4967 N N . LEU A 1 608 ? 10.691 29.576 -22.156 1.00 63.94 608 LEU A N 1
ATOM 4968 C CA . LEU A 1 608 ? 10.434 30.464 -21.016 1.00 63.94 608 LEU A CA 1
ATOM 4969 C C . LEU A 1 608 ? 9.059 31.153 -21.123 1.00 63.94 608 LEU A C 1
ATOM 4971 O O . LEU A 1 608 ? 8.272 31.147 -20.180 1.00 63.94 608 LEU A O 1
ATOM 4975 N N . ASN A 1 609 ? 8.707 31.636 -22.320 1.00 63.47 609 ASN A N 1
ATOM 4976 C CA . ASN A 1 609 ? 7.401 32.246 -22.591 1.00 63.47 609 ASN A CA 1
ATOM 4977 C C . ASN A 1 609 ? 6.205 31.290 -22.391 1.00 63.47 609 ASN A C 1
ATOM 4979 O O . ASN A 1 609 ? 5.127 31.740 -22.010 1.00 63.47 609 ASN A O 1
ATOM 4983 N N . LYS A 1 610 ? 6.369 29.976 -22.611 1.00 67.50 610 LYS A N 1
ATOM 4984 C CA . LYS A 1 610 ? 5.309 28.983 -22.344 1.00 67.50 610 LYS A CA 1
ATOM 4985 C C . LYS A 1 610 ? 5.186 28.674 -20.853 1.00 67.50 610 LYS A C 1
ATOM 4987 O O . LYS A 1 610 ? 4.069 28.518 -20.369 1.00 67.50 610 LYS A O 1
ATOM 4992 N N . ILE A 1 611 ? 6.309 28.634 -20.135 1.00 73.88 611 ILE A N 1
ATOM 4993 C CA . ILE A 1 611 ? 6.342 28.451 -18.678 1.00 73.88 611 ILE A CA 1
ATOM 4994 C C . ILE A 1 611 ? 5.671 29.650 -17.993 1.00 73.88 611 ILE A C 1
ATOM 4996 O O . ILE A 1 611 ? 4.733 29.456 -17.229 1.00 73.88 611 ILE A O 1
ATOM 5000 N N . HIS A 1 612 ? 6.016 30.885 -18.371 1.00 70.19 612 HIS A N 1
ATOM 5001 C CA . HIS A 1 612 ? 5.343 32.087 -17.861 1.00 70.19 612 HIS A CA 1
ATOM 5002 C C . HIS A 1 612 ? 3.850 32.168 -18.226 1.00 70.19 612 HIS A C 1
ATOM 5004 O O . HIS A 1 612 ? 3.060 32.720 -17.455 1.00 70.19 612 HIS A O 1
ATOM 5010 N N . TYR A 1 613 ? 3.420 31.604 -19.361 1.00 73.81 613 TYR A N 1
ATOM 5011 C CA . TYR A 1 613 ? 1.990 31.493 -19.680 1.00 73.81 613 TYR A CA 1
ATOM 5012 C C . TYR A 1 613 ? 1.277 30.459 -18.790 1.00 73.81 613 TYR A C 1
ATOM 5014 O O . TYR A 1 613 ? 0.129 30.674 -18.404 1.00 73.81 613 TYR A O 1
ATOM 5022 N N . LEU A 1 614 ? 1.956 29.370 -18.406 1.00 80.44 614 LEU A N 1
ATOM 5023 C CA . LEU A 1 614 ? 1.456 28.425 -17.402 1.00 80.44 614 LEU A CA 1
ATOM 5024 C C . LEU A 1 614 ? 1.398 29.056 -16.006 1.00 80.44 614 LEU A C 1
ATOM 5026 O O . LEU A 1 614 ? 0.352 28.979 -15.370 1.00 80.44 614 LEU A O 1
ATOM 5030 N N . ASP A 1 615 ? 2.459 29.730 -15.555 1.00 80.81 615 ASP A N 1
ATOM 5031 C CA . ASP A 1 615 ? 2.501 30.394 -14.245 1.00 80.81 615 ASP A CA 1
ATOM 5032 C C . ASP A 1 615 ? 1.435 31.484 -14.128 1.00 80.81 615 ASP A C 1
ATOM 5034 O O . ASP A 1 615 ? 0.694 31.519 -13.151 1.00 80.81 615 ASP A O 1
ATOM 5038 N N . SER A 1 616 ? 1.289 32.347 -15.137 1.00 78.62 616 SER A N 1
ATOM 5039 C CA . SER A 1 616 ? 0.248 33.384 -15.129 1.00 78.62 616 SER A CA 1
ATOM 5040 C C . SER A 1 616 ? -1.170 32.813 -15.284 1.00 78.62 616 SER A C 1
ATOM 5042 O O . SER A 1 616 ? -2.129 33.422 -14.805 1.00 78.62 616 SER A O 1
ATOM 5044 N N . SER A 1 617 ? -1.327 31.621 -15.873 1.00 85.25 617 SER A N 1
ATOM 5045 C CA . SER A 1 617 ? -2.590 30.872 -15.864 1.00 85.25 617 SER A CA 1
ATOM 5046 C C . SER A 1 617 ? -2.884 30.269 -14.484 1.00 85.25 617 SER A C 1
ATOM 5048 O O . SER A 1 617 ? -3.982 30.462 -13.963 1.00 85.25 617 SER A O 1
ATOM 5050 N N . LEU A 1 618 ? -1.903 29.629 -13.842 1.00 87.88 618 LEU A N 1
ATOM 5051 C CA . LEU A 1 618 ? -2.017 29.061 -12.494 1.00 87.88 618 LEU A CA 1
ATOM 5052 C C . LEU A 1 618 ? -2.231 30.144 -11.430 1.00 87.88 618 LEU A C 1
ATOM 5054 O O . LEU A 1 618 ? -3.091 29.982 -10.569 1.00 87.88 618 LEU A O 1
ATOM 5058 N N . GLN A 1 619 ? -1.533 31.278 -11.520 1.00 85.19 619 GLN A N 1
ATOM 5059 C CA . GLN A 1 619 ? -1.768 32.442 -10.664 1.00 85.19 619 GLN A CA 1
ATOM 5060 C C . GLN A 1 619 ? -3.162 33.035 -10.881 1.00 85.19 619 GLN A C 1
ATOM 5062 O O . GLN A 1 619 ? -3.800 33.405 -9.903 1.00 85.19 619 GLN A O 1
ATOM 5067 N N . ARG A 1 620 ? -3.681 33.074 -12.118 1.00 81.38 620 ARG A N 1
ATOM 5068 C CA . ARG A 1 620 ? -5.058 33.522 -12.396 1.00 81.38 620 ARG A CA 1
ATOM 5069 C C . ARG A 1 620 ? -6.112 32.555 -11.851 1.00 81.38 620 ARG A C 1
ATOM 5071 O O . ARG A 1 620 ? -7.121 33.004 -11.323 1.00 81.38 620 ARG A O 1
ATOM 5078 N N . ILE A 1 621 ? -5.885 31.246 -11.945 1.00 86.69 621 ILE A N 1
ATOM 5079 C CA . ILE A 1 621 ? -6.771 30.231 -11.351 1.00 86.69 621 ILE A CA 1
ATOM 5080 C C . ILE A 1 621 ? -6.714 30.316 -9.818 1.00 86.69 621 ILE A C 1
ATOM 5082 O O . ILE A 1 621 ? -7.748 30.258 -9.158 1.00 86.69 621 ILE A O 1
ATOM 5086 N N . SER A 1 622 ? -5.523 30.522 -9.250 1.00 80.62 622 SER A N 1
ATOM 5087 C CA . SER A 1 622 ? -5.319 30.730 -7.814 1.00 80.62 622 SER A CA 1
ATOM 5088 C C . SER A 1 622 ? -5.964 32.029 -7.320 1.00 80.62 622 SER A C 1
ATOM 5090 O O . SER A 1 622 ? -6.619 32.018 -6.281 1.00 80.62 622 SER A O 1
ATOM 5092 N N . SER A 1 623 ? -5.863 33.137 -8.064 1.00 81.56 623 SER A N 1
ATOM 5093 C CA . SER A 1 623 ? -6.544 34.384 -7.706 1.00 81.56 623 SER A CA 1
ATOM 5094 C C . SER A 1 623 ? -8.058 34.206 -7.782 1.00 81.56 623 SER A C 1
ATOM 5096 O O . SER A 1 623 ? -8.727 34.495 -6.806 1.00 81.56 623 SER A O 1
ATOM 5098 N N . GLN A 1 624 ? -8.590 33.602 -8.851 1.00 86.12 624 GLN A N 1
ATOM 5099 C CA . GLN A 1 624 ? -10.023 33.308 -8.983 1.00 86.12 624 GLN A CA 1
ATOM 5100 C C . GLN A 1 624 ? -10.549 32.380 -7.875 1.00 86.12 624 GLN A C 1
ATOM 5102 O O . GLN A 1 624 ? -11.660 32.581 -7.387 1.00 86.12 624 GLN A O 1
ATOM 5107 N N . LEU A 1 625 ? -9.763 31.392 -7.436 1.00 82.00 625 LEU A N 1
ATOM 5108 C CA . LEU A 1 625 ? -10.104 30.569 -6.273 1.00 82.00 625 LEU A CA 1
ATOM 5109 C C . LEU A 1 625 ? -10.078 31.374 -4.971 1.00 82.00 625 LEU A C 1
ATOM 5111 O O . LEU A 1 625 ? -10.991 31.222 -4.167 1.00 82.00 625 LEU A O 1
ATOM 5115 N N . ASN A 1 626 ? -9.092 32.249 -4.767 1.00 78.50 626 ASN A N 1
ATOM 5116 C CA . ASN A 1 626 ? -9.040 33.124 -3.594 1.00 78.50 626 ASN A CA 1
ATOM 5117 C C . ASN A 1 626 ? -10.143 34.200 -3.608 1.00 78.50 626 ASN A C 1
ATOM 5119 O O . ASN A 1 626 ? -10.675 34.516 -2.550 1.00 78.50 626 ASN A O 1
ATOM 5123 N N . ASP A 1 627 ? -10.560 34.695 -4.774 1.00 73.94 627 ASP A N 1
ATOM 5124 C CA . ASP A 1 627 ? -11.706 35.595 -4.938 1.00 73.94 627 ASP A CA 1
ATOM 5125 C C . ASP A 1 627 ? -13.011 34.872 -4.558 1.00 73.94 627 ASP A C 1
ATOM 5127 O O . ASP A 1 627 ? -13.815 35.391 -3.784 1.00 73.94 627 ASP A O 1
ATOM 5131 N N . VAL A 1 628 ? -13.203 33.632 -5.026 1.00 82.56 628 VAL A N 1
ATOM 5132 C CA . VAL A 1 628 ? -14.354 32.790 -4.650 1.00 82.56 628 VAL A CA 1
ATOM 5133 C C . VAL A 1 628 ? -14.328 32.427 -3.160 1.00 82.56 628 VAL A C 1
ATOM 5135 O O . VAL A 1 628 ? -15.362 32.504 -2.499 1.00 82.56 628 VAL A O 1
ATOM 5138 N N . LEU A 1 629 ? -13.164 32.089 -2.598 1.00 74.75 629 LEU A N 1
ATOM 5139 C CA . LEU A 1 629 ? -12.998 31.820 -1.165 1.00 74.75 629 LEU A CA 1
ATOM 5140 C C . LEU A 1 629 ? -13.186 33.082 -0.310 1.00 74.75 629 LEU A C 1
ATOM 5142 O O . LEU A 1 629 ? -13.713 32.978 0.792 1.00 74.75 629 LEU A O 1
ATOM 5146 N N . SER A 1 630 ? -12.838 34.265 -0.819 1.00 68.12 630 SER A N 1
ATOM 5147 C CA . SER A 1 630 ? -13.126 35.557 -0.187 1.00 68.12 630 SER A CA 1
ATOM 5148 C C . SER A 1 630 ? -14.634 35.826 -0.162 1.00 68.12 630 SER A C 1
ATOM 5150 O O . SER A 1 630 ? -15.202 36.075 0.900 1.00 68.12 630 SER A O 1
ATOM 5152 N N . MET A 1 631 ? -15.323 35.648 -1.296 1.00 69.31 631 MET A N 1
ATOM 5153 C CA . MET A 1 631 ? -16.785 35.781 -1.386 1.00 69.31 631 MET A CA 1
ATOM 5154 C C . MET A 1 631 ? -17.539 34.764 -0.509 1.00 69.31 631 MET A C 1
ATOM 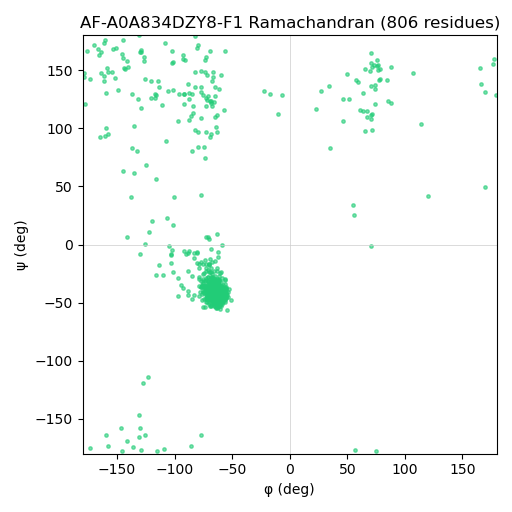5156 O O . MET A 1 631 ? -18.596 35.089 0.029 1.00 69.31 631 MET A O 1
ATOM 5160 N N . LEU A 1 632 ? -16.994 33.557 -0.318 1.00 62.38 632 LEU A N 1
ATOM 5161 C CA . LEU A 1 632 ? -17.512 32.568 0.636 1.00 62.38 632 LEU A CA 1
ATOM 5162 C C . LEU A 1 632 ? -17.149 32.912 2.094 1.00 62.38 632 LEU A C 1
ATOM 5164 O O . LEU A 1 632 ? -17.958 32.693 2.992 1.00 62.38 632 LEU A O 1
ATOM 5168 N N . GLY A 1 633 ? -15.972 33.491 2.341 1.00 50.88 633 GLY A N 1
ATOM 5169 C CA . GLY A 1 633 ? -15.524 33.941 3.661 1.00 50.88 633 GLY A CA 1
ATOM 5170 C C . GLY A 1 633 ? -16.348 35.106 4.215 1.00 50.88 633 GLY A C 1
ATOM 5171 O O . GLY A 1 633 ? -16.645 35.130 5.408 1.00 50.88 633 GLY A O 1
ATOM 5172 N N . VAL A 1 634 ? -16.811 36.011 3.344 1.00 53.53 634 VAL A N 1
ATOM 5173 C CA . VAL A 1 634 ? -17.731 37.117 3.682 1.00 53.53 634 VAL A CA 1
ATOM 5174 C C . VAL A 1 634 ? -19.068 36.619 4.262 1.00 53.53 634 VAL A C 1
ATOM 5176 O O . VAL A 1 634 ? -19.708 37.340 5.025 1.00 53.53 634 VAL A O 1
ATOM 5179 N N . LEU A 1 635 ? -19.476 35.374 3.982 1.00 48.44 635 LEU A N 1
ATOM 5180 C CA . LEU A 1 635 ? -20.670 34.759 4.581 1.00 48.44 635 LEU A CA 1
ATOM 5181 C C . LEU A 1 635 ? -20.440 34.192 5.996 1.00 48.44 635 LEU A C 1
ATOM 5183 O O . LEU A 1 635 ? -21.406 33.777 6.631 1.00 48.44 635 LEU A O 1
ATOM 5187 N N . ASN A 1 636 ? -19.201 34.168 6.503 1.00 48.88 636 ASN A N 1
ATOM 5188 C CA . ASN A 1 636 ? -18.843 33.495 7.760 1.00 48.88 636 ASN A CA 1
ATOM 5189 C C . ASN A 1 636 ? -18.266 34.435 8.843 1.00 48.88 636 ASN A C 1
ATOM 5191 O O . ASN A 1 636 ? -17.603 33.984 9.776 1.00 48.88 636 ASN A O 1
ATOM 5195 N N . THR A 1 637 ? -18.509 35.748 8.743 1.00 41.88 637 THR A N 1
ATOM 5196 C CA . THR A 1 637 ? -18.065 36.745 9.738 1.00 41.88 637 THR A CA 1
ATOM 5197 C C . THR A 1 637 ? -19.224 37.587 10.280 1.00 41.88 637 THR A C 1
ATOM 5199 O O . THR A 1 637 ? -19.297 38.792 10.035 1.00 41.88 637 THR A O 1
ATOM 5202 N N . GLN A 1 638 ? -20.126 36.968 11.050 1.00 38.41 638 GLN A N 1
ATOM 5203 C CA . GLN A 1 638 ? -21.136 37.683 11.842 1.00 38.41 638 GLN A CA 1
ATOM 5204 C C . GLN A 1 638 ? -20.831 37.555 13.352 1.00 38.41 638 GLN A C 1
ATOM 5206 O O . GLN A 1 638 ? -20.789 36.436 13.863 1.00 38.41 638 GLN A O 1
ATOM 5211 N N . PRO A 1 639 ? -20.609 38.665 14.087 1.00 48.81 639 PRO A N 1
ATOM 5212 C CA . PRO A 1 639 ? -20.276 38.620 15.512 1.00 48.81 639 PRO A CA 1
ATOM 5213 C C . PRO A 1 639 ? -21.511 38.352 16.402 1.00 48.81 639 PRO A C 1
ATOM 5215 O O . PRO A 1 639 ? -22.615 38.783 16.056 1.00 48.81 639 PRO A O 1
ATOM 5218 N N . PRO A 1 640 ? -21.350 37.690 17.566 1.00 50.69 640 PRO A N 1
ATOM 5219 C CA . PRO A 1 640 ? -22.465 37.306 18.434 1.00 50.69 640 PRO A CA 1
ATOM 5220 C C . PRO A 1 640 ? -22.874 38.401 19.448 1.00 50.69 640 PRO A C 1
ATOM 5222 O O . PRO A 1 640 ? -22.026 38.889 20.198 1.00 50.69 640 PRO A O 1
ATOM 5225 N N . PRO A 1 641 ? -24.175 38.737 19.560 1.00 41.69 641 PRO A N 1
ATOM 5226 C CA . PRO A 1 641 ? -24.761 39.397 20.729 1.00 41.69 641 PRO A CA 1
ATOM 5227 C C . PRO A 1 641 ? -25.329 38.371 21.748 1.00 41.69 641 PRO A C 1
ATOM 5229 O O . PRO A 1 641 ? -25.484 37.196 21.410 1.00 41.69 641 PRO A O 1
ATOM 5232 N N . PRO A 1 642 ? -25.590 38.763 23.015 1.00 44.06 642 PRO A N 1
ATOM 5233 C CA . PRO A 1 642 ? -25.409 37.839 24.140 1.00 44.06 642 PRO A CA 1
ATOM 5234 C C . PRO A 1 642 ? -26.669 37.189 24.746 1.00 44.06 642 PRO A C 1
ATOM 5236 O O . PRO A 1 642 ? -27.803 37.627 24.569 1.00 44.06 642 PRO A O 1
ATOM 5239 N N . LEU A 1 643 ? -26.374 36.160 25.548 1.00 31.64 643 LEU A N 1
ATOM 5240 C CA . LEU A 1 643 ? -27.176 35.473 26.570 1.00 31.64 643 LEU A CA 1
ATOM 5241 C C . LEU A 1 643 ? -28.361 36.258 27.173 1.00 31.64 643 LEU A C 1
ATOM 5243 O O . LEU A 1 643 ? -28.157 37.309 27.775 1.00 31.64 643 LEU A O 1
ATOM 5247 N N . LEU A 1 644 ? -29.533 35.612 27.245 1.00 28.69 644 LEU A N 1
ATOM 5248 C CA . LEU A 1 644 ? -30.347 35.605 28.470 1.00 28.69 644 LEU A CA 1
ATOM 5249 C C . LEU A 1 644 ? -31.044 34.252 28.687 1.00 28.69 644 LEU A C 1
ATOM 5251 O O . LEU A 1 644 ? -31.327 33.499 27.759 1.00 28.69 644 LEU A O 1
ATOM 5255 N N . THR A 1 645 ? -31.271 33.950 29.963 1.00 26.66 645 THR A N 1
ATOM 5256 C CA . THR A 1 645 ? -31.732 32.672 30.518 1.00 26.66 645 THR A CA 1
ATOM 5257 C C . THR A 1 645 ? -33.197 32.339 30.231 1.00 26.66 645 THR A C 1
ATOM 5259 O O . THR A 1 645 ? -34.074 33.193 30.339 1.00 26.66 645 THR A O 1
ATOM 5262 N N . SER A 1 646 ? -33.483 31.050 30.044 1.00 27.22 646 SER A N 1
ATOM 5263 C CA . SER A 1 646 ? -34.819 30.458 30.207 1.00 27.22 646 SER A CA 1
ATOM 5264 C C . SER A 1 646 ? -35.374 30.627 31.628 1.00 27.22 646 SER A C 1
ATOM 5266 O O . SER A 1 646 ? -34.599 30.460 32.570 1.00 27.22 646 SER A O 1
ATOM 5268 N N . THR A 1 647 ? -36.698 30.794 31.800 1.00 27.48 647 THR A N 1
ATOM 5269 C CA . THR A 1 647 ? -37.476 30.210 32.926 1.00 27.48 647 THR A CA 1
ATOM 5270 C C . THR A 1 647 ? -38.997 30.430 32.805 1.00 27.48 647 THR A C 1
ATOM 5272 O O . THR A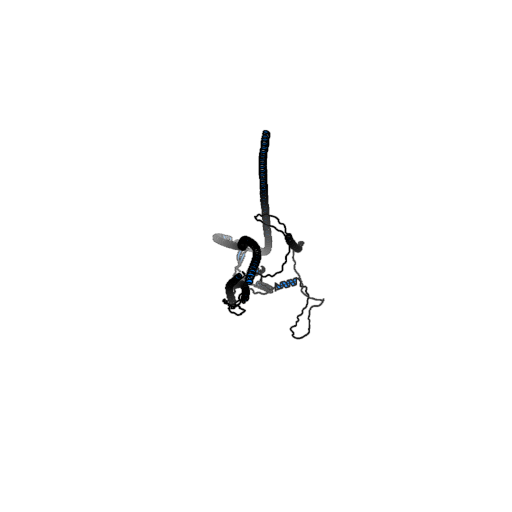 1 647 ? -39.456 31.518 32.477 1.00 27.48 647 THR A O 1
ATOM 5275 N N . SER A 1 648 ? -39.747 29.399 33.219 1.00 27.17 648 SER A N 1
ATOM 5276 C CA . SER A 1 648 ? -41.181 29.368 33.569 1.00 27.17 648 SER A CA 1
ATOM 5277 C C . SER A 1 648 ? -42.238 29.384 32.455 1.00 27.17 648 SER A C 1
ATOM 5279 O O . SER A 1 648 ? -42.040 29.867 31.345 1.00 27.17 648 SER A O 1
ATOM 5281 N N . ALA A 1 649 ? -43.395 28.815 32.801 1.00 27.98 649 ALA A N 1
ATOM 5282 C CA . ALA A 1 649 ? -44.568 28.624 31.958 1.00 27.98 649 ALA A CA 1
ATOM 5283 C C . ALA A 1 649 ? -45.824 29.201 32.630 1.00 27.98 649 ALA A C 1
ATOM 5285 O O . ALA A 1 649 ? -45.898 29.278 33.860 1.00 27.98 649 ALA A O 1
ATOM 5286 N N . GLN A 1 650 ? -46.850 29.520 31.833 1.00 29.50 650 GLN A N 1
ATOM 5287 C CA . GLN A 1 650 ? -48.237 29.552 32.308 1.00 29.50 650 GLN A CA 1
ATOM 5288 C C . GLN A 1 650 ? -49.259 29.416 31.168 1.00 29.50 650 GLN A C 1
ATOM 5290 O O . GLN A 1 650 ? -48.982 29.723 30.012 1.00 29.50 650 GLN A O 1
ATOM 5295 N N . ILE A 1 651 ? -50.418 28.871 31.534 1.00 27.84 651 ILE A N 1
ATOM 5296 C CA . ILE A 1 651 ? -51.549 28.356 30.737 1.00 27.84 651 ILE A CA 1
ATOM 5297 C C . ILE A 1 651 ? -52.780 28.495 31.685 1.00 27.84 651 ILE A C 1
ATOM 5299 O O . ILE A 1 651 ? -52.545 28.322 32.886 1.00 27.84 651 ILE A O 1
ATOM 5303 N N . PRO A 1 652 ? -54.060 28.735 31.277 1.00 44.78 652 PRO A N 1
ATOM 5304 C CA . PRO A 1 652 ? -54.666 28.740 29.934 1.00 44.78 652 PRO A CA 1
ATOM 5305 C C . PRO A 1 652 ? -55.393 30.081 29.521 1.00 44.78 652 PRO A C 1
ATOM 5307 O O . PRO A 1 652 ? -54.666 31.035 29.276 1.00 44.78 652 PRO A O 1
ATOM 5310 N N . PRO A 1 653 ? -56.737 30.204 29.304 1.00 54.31 653 PRO A N 1
ATOM 5311 C CA . PRO A 1 653 ? -57.346 30.522 27.984 1.00 54.31 653 PRO A CA 1
ATOM 5312 C C . PRO A 1 653 ? -58.396 31.689 28.081 1.00 54.31 653 PRO A C 1
ATOM 5314 O O . PRO A 1 653 ? -58.223 32.507 28.983 1.00 54.31 653 PRO A O 1
ATOM 5317 N N . PRO A 1 654 ? -59.528 31.796 27.316 1.00 46.34 654 PRO A N 1
ATOM 5318 C CA . PRO A 1 654 ? -60.004 31.118 26.085 1.00 46.34 654 PRO A CA 1
ATOM 5319 C C . PRO A 1 654 ? -60.642 32.030 24.991 1.00 46.34 654 PRO A C 1
ATOM 5321 O O . PRO A 1 654 ? -60.811 33.229 25.171 1.00 46.34 654 PRO A O 1
ATOM 5324 N N . SER A 1 655 ? -61.182 31.380 23.939 1.00 26.64 655 SER A N 1
ATOM 5325 C CA . SER A 1 655 ? -62.297 31.845 23.071 1.00 26.64 655 SER A CA 1
ATOM 5326 C C . SER A 1 655 ? -62.008 32.926 21.999 1.00 26.64 655 SER A C 1
ATOM 5328 O O . SER A 1 655 ? -61.138 33.763 22.174 1.00 26.64 655 SER A O 1
ATOM 5330 N N . CYS A 1 656 ? -62.717 32.976 20.854 1.00 26.05 656 CYS A N 1
ATOM 5331 C CA . CYS A 1 656 ? -63.655 31.992 20.282 1.00 26.05 656 CYS A CA 1
ATOM 5332 C C . CYS A 1 656 ? -63.776 32.053 18.738 1.00 26.05 656 CYS A C 1
ATOM 5334 O O . CYS A 1 656 ? -63.350 32.999 18.089 1.00 26.05 656 CYS A O 1
ATOM 5336 N N . ARG A 1 657 ? -64.426 31.009 18.206 1.00 25.84 657 ARG A N 1
ATOM 5337 C CA . ARG A 1 657 ? -65.066 30.812 16.887 1.00 25.84 657 ARG A CA 1
ATOM 5338 C C . ARG A 1 657 ? -65.191 31.989 15.886 1.00 25.84 657 ARG A C 1
ATOM 5340 O O . ARG A 1 657 ? -65.904 32.951 16.131 1.00 25.84 657 ARG A O 1
ATOM 5347 N N . SER A 1 658 ? -64.724 31.694 14.666 1.00 25.38 658 SER A N 1
ATOM 5348 C CA . SER A 1 658 ? -65.493 31.706 13.396 1.00 25.38 658 SER A CA 1
ATOM 5349 C C . SER A 1 658 ? -66.100 33.004 12.820 1.00 25.38 658 SER A C 1
ATOM 5351 O O . SER A 1 658 ? -67.129 33.463 13.290 1.00 25.38 658 SER A O 1
ATOM 5353 N N . ALA A 1 659 ? -65.570 33.387 11.644 1.00 24.12 659 ALA A N 1
ATOM 5354 C CA . ALA A 1 659 ? -66.262 33.846 10.414 1.00 24.12 659 ALA A CA 1
ATOM 5355 C C . ALA A 1 659 ? -67.317 34.984 10.510 1.00 24.12 659 ALA A C 1
ATOM 5357 O O . ALA A 1 659 ? -68.348 34.848 11.154 1.00 24.12 659 ALA A O 1
ATOM 5358 N N . LEU A 1 660 ? -67.187 36.080 9.749 1.00 28.48 660 LEU A N 1
ATOM 5359 C CA . LEU A 1 660 ? -67.419 36.109 8.290 1.00 28.48 660 LEU A CA 1
ATOM 5360 C C . LEU A 1 660 ? -66.831 37.370 7.597 1.00 28.48 660 LEU A C 1
ATOM 5362 O O . LEU A 1 660 ? -66.491 38.355 8.243 1.00 28.48 660 LEU A O 1
ATOM 5366 N N . LEU A 1 661 ? -66.745 37.319 6.260 1.00 29.19 661 LEU A N 1
ATOM 5367 C CA . LEU A 1 661 ? -66.489 38.439 5.326 1.00 29.19 661 LEU A CA 1
ATOM 5368 C C . LEU A 1 661 ? -67.826 39.159 4.961 1.00 29.19 661 LEU A C 1
ATOM 5370 O O . LEU A 1 661 ? -68.860 38.710 5.460 1.00 29.19 661 LEU A O 1
ATOM 5374 N N . PRO A 1 662 ? -67.907 40.145 4.023 1.00 46.19 662 PRO A N 1
ATOM 5375 C CA . PRO A 1 662 ? -66.882 40.973 3.341 1.00 46.19 662 PRO A CA 1
ATOM 5376 C C . PRO A 1 662 ? -67.176 42.501 3.405 1.00 46.19 662 PRO A C 1
ATOM 5378 O O . PRO A 1 662 ? -68.207 42.919 3.919 1.00 46.19 662 PRO A O 1
ATOM 5381 N N . THR A 1 663 ? -66.348 43.340 2.756 1.00 26.33 663 THR A N 1
ATOM 5382 C CA . THR A 1 663 ? -66.839 44.381 1.813 1.00 26.33 663 THR A CA 1
ATOM 5383 C C . THR A 1 663 ? -65.740 44.847 0.844 1.00 26.33 663 THR A C 1
ATOM 5385 O O . THR A 1 663 ? -64.628 45.175 1.234 1.00 26.33 663 THR A O 1
ATOM 5388 N N . HIS A 1 664 ? -66.112 44.843 -0.435 1.00 26.19 664 HIS A N 1
ATOM 5389 C CA . HIS A 1 664 ? -65.474 45.370 -1.647 1.00 26.19 664 HIS A CA 1
ATOM 5390 C C . HIS A 1 664 ? -64.338 46.411 -1.542 1.00 26.19 664 HIS A C 1
ATOM 5392 O O . HIS A 1 664 ? -64.557 47.546 -1.132 1.00 26.19 664 HIS A O 1
ATOM 5398 N N . VAL A 1 665 ? -63.239 46.113 -2.247 1.00 27.48 665 VAL A N 1
ATOM 5399 C CA . VAL A 1 665 ? -62.996 46.767 -3.551 1.00 27.48 665 VAL A CA 1
ATOM 5400 C C . VAL A 1 665 ? -62.915 45.666 -4.623 1.00 27.48 665 VAL A C 1
ATOM 5402 O O . VAL A 1 665 ? -62.416 44.574 -4.359 1.00 27.48 665 VAL A O 1
ATOM 5405 N N . SER A 1 666 ? -63.485 45.919 -5.802 1.00 29.89 666 SER A N 1
ATOM 5406 C CA . SER A 1 666 ? -63.663 44.963 -6.918 1.00 29.89 666 SER A CA 1
ATOM 5407 C C . SER A 1 666 ? -62.730 45.327 -8.101 1.00 29.89 666 SER A C 1
ATOM 5409 O O . SER A 1 666 ? -62.054 46.349 -7.995 1.00 29.89 666 SER A O 1
ATOM 5411 N N . PRO A 1 667 ? -62.757 44.657 -9.282 1.00 39.75 667 PRO A N 1
ATOM 5412 C CA . PRO A 1 667 ? -63.253 43.321 -9.671 1.00 39.75 667 PRO A CA 1
ATOM 5413 C C . PRO A 1 667 ? -62.176 42.521 -10.478 1.00 39.75 667 PRO A C 1
ATOM 5415 O O . PRO A 1 667 ? -61.000 42.862 -10.446 1.00 39.75 667 PRO A O 1
ATOM 5418 N N . GLY A 1 668 ? -62.571 41.510 -11.279 1.00 28.05 668 GLY A N 1
ATOM 5419 C CA . GLY A 1 668 ? -61.890 41.271 -12.575 1.00 28.05 668 GLY A CA 1
ATOM 5420 C C . GLY A 1 668 ? -61.195 39.924 -12.846 1.00 28.05 668 GLY A C 1
ATOM 5421 O O . GLY A 1 668 ? -60.118 39.918 -13.434 1.00 28.05 668 GLY A O 1
ATOM 5422 N N . ARG A 1 669 ? -61.781 38.776 -12.474 1.00 25.36 669 ARG A N 1
ATOM 5423 C CA . ARG A 1 669 ? -61.304 37.443 -12.922 1.00 25.36 669 ARG A CA 1
ATOM 5424 C C . ARG A 1 669 ? -62.020 36.995 -14.221 1.00 25.36 669 ARG A C 1
ATOM 5426 O O . ARG A 1 669 ? -63.159 37.384 -14.438 1.00 25.36 669 ARG A O 1
ATOM 5433 N N . VAL A 1 670 ? -61.373 36.061 -14.935 1.00 23.83 670 VAL A N 1
ATOM 5434 C CA . VAL A 1 670 ? -61.848 35.061 -15.934 1.00 23.83 670 VAL A CA 1
ATOM 5435 C C . VAL A 1 670 ? -62.190 35.468 -17.378 1.00 23.83 670 VAL A C 1
ATOM 5437 O O . VAL A 1 670 ? -62.843 36.467 -17.631 1.00 23.83 670 VAL A O 1
ATOM 5440 N N . SER A 1 671 ? -61.802 34.538 -18.271 1.00 23.67 671 SER A N 1
ATOM 5441 C CA . SER A 1 671 ? -62.284 34.234 -19.635 1.00 23.67 671 SER A CA 1
ATOM 5442 C C . SER A 1 671 ? -62.168 35.341 -20.699 1.00 23.67 671 SER A C 1
ATOM 5444 O O . SER A 1 671 ? -62.769 36.394 -20.570 1.00 23.67 671 SER A O 1
ATOM 5446 N N . ALA A 1 672 ? -61.388 35.227 -21.782 1.00 23.77 672 ALA A N 1
ATOM 5447 C CA . ALA A 1 672 ? -61.101 34.120 -22.715 1.00 23.77 672 ALA A CA 1
ATOM 5448 C C . ALA A 1 672 ? -62.256 33.738 -23.659 1.00 23.77 672 ALA A C 1
ATOM 5450 O O . ALA A 1 672 ? -63.230 33.130 -23.219 1.00 23.77 672 ALA A O 1
ATOM 5451 N N . SER A 1 673 ? -62.076 34.011 -24.963 1.00 24.50 673 SER A N 1
ATOM 5452 C CA . SER A 1 673 ? -62.394 33.128 -26.112 1.00 24.50 673 SER A CA 1
ATOM 5453 C C . SER A 1 673 ? -62.019 33.780 -27.458 1.00 24.50 673 SER A C 1
ATOM 5455 O O . SER A 1 673 ? -62.104 34.997 -27.603 1.00 24.50 673 SER A O 1
ATOM 5457 N N . SER A 1 674 ? -61.622 32.971 -28.447 1.00 29.16 674 SER A N 1
ATOM 5458 C CA . SER A 1 674 ? -61.599 33.336 -29.884 1.00 29.16 674 SER A CA 1
ATOM 5459 C C . SER A 1 674 ? -63.016 33.226 -30.490 1.00 29.16 674 SER A C 1
ATOM 5461 O O . SER A 1 674 ? -63.898 32.707 -29.799 1.00 29.16 674 SER A O 1
ATOM 5463 N N . PRO A 1 675 ? -63.284 33.667 -31.746 1.00 38.88 675 PRO A N 1
ATOM 5464 C CA . PRO A 1 675 ? -63.178 32.741 -32.904 1.00 38.88 675 PRO A CA 1
ATOM 5465 C C . PRO A 1 675 ? -62.964 33.395 -34.311 1.00 38.88 675 PRO A C 1
ATOM 5467 O O . PRO A 1 675 ? -62.863 34.610 -34.421 1.00 38.88 675 PRO A O 1
ATOM 5470 N N . ALA A 1 676 ? -63.009 32.558 -35.372 1.00 27.23 676 ALA A N 1
ATOM 5471 C CA . ALA A 1 676 ? -63.168 32.855 -36.824 1.00 27.23 676 ALA A CA 1
ATOM 5472 C C . ALA A 1 676 ? -61.938 33.465 -37.580 1.00 27.23 676 ALA A C 1
ATOM 5474 O O . ALA A 1 676 ? -61.285 34.349 -37.042 1.00 27.23 676 ALA A O 1
ATOM 5475 N N . THR A 1 677 ? -61.465 33.052 -38.784 1.00 27.39 677 THR A N 1
ATOM 5476 C CA . THR A 1 677 ? -61.986 32.240 -39.941 1.00 27.39 677 THR A CA 1
ATOM 5477 C C . THR A 1 677 ? -62.943 33.051 -40.855 1.00 27.39 677 THR A C 1
ATOM 5479 O O . THR A 1 677 ? -63.674 33.850 -40.276 1.00 27.39 677 THR A O 1
ATOM 5482 N N . PRO A 1 678 ? -63.002 32.940 -42.220 1.00 44.25 678 PRO A N 1
ATOM 5483 C CA . PRO A 1 678 ? -62.607 31.869 -43.178 1.00 44.25 678 PRO A CA 1
ATOM 5484 C C . PRO A 1 678 ? -61.632 32.362 -44.310 1.00 44.25 678 PRO A C 1
ATOM 5486 O O . PRO A 1 678 ? -61.001 33.389 -44.105 1.00 44.25 678 PRO A O 1
ATOM 5489 N N . MET A 1 679 ? -61.344 31.731 -45.476 1.00 25.81 679 MET A N 1
ATOM 5490 C CA . MET A 1 679 ? -61.965 30.669 -46.314 1.00 25.81 679 MET A CA 1
ATOM 5491 C C . MET A 1 679 ? -60.940 29.832 -47.136 1.00 25.81 679 MET A C 1
ATOM 5493 O O . MET A 1 679 ? -59.826 30.283 -47.373 1.00 25.81 679 MET A O 1
ATOM 5497 N N . SER A 1 680 ? -61.431 28.726 -47.733 1.00 27.89 680 SER A N 1
ATOM 5498 C CA . SER A 1 680 ? -61.195 28.287 -49.140 1.00 27.89 680 SER A CA 1
ATOM 5499 C C . SER A 1 680 ? -60.404 26.983 -49.425 1.00 27.89 680 SER A C 1
ATOM 5501 O O . SER A 1 680 ? -59.182 26.960 -49.451 1.00 27.89 680 SER A O 1
ATOM 5503 N N . THR A 1 681 ? -61.171 25.940 -49.782 1.00 31.17 681 THR A N 1
ATOM 5504 C CA . THR A 1 681 ? -61.069 25.157 -51.043 1.00 31.17 681 THR A CA 1
ATOM 5505 C C . THR A 1 681 ? -59.847 24.262 -51.359 1.00 31.17 681 THR A C 1
ATOM 5507 O O . THR A 1 681 ? -58.799 24.723 -51.784 1.00 31.17 681 THR A O 1
ATOM 5510 N N . HIS A 1 682 ? -60.106 22.944 -51.321 1.00 25.66 682 HIS A N 1
ATOM 5511 C CA . HIS A 1 682 ? -59.597 21.856 -52.189 1.00 25.66 682 HIS A CA 1
ATOM 5512 C C . HIS A 1 682 ? -58.091 21.733 -52.544 1.00 25.66 682 HIS A C 1
ATOM 5514 O O . HIS A 1 682 ? -57.591 22.344 -53.481 1.00 25.66 682 HIS A O 1
ATOM 5520 N N . TRP A 1 683 ? -57.450 20.739 -51.913 1.00 27.34 683 TRP A N 1
ATOM 5521 C CA . TRP A 1 683 ? -56.568 19.727 -52.528 1.00 27.34 683 TRP A CA 1
ATOM 5522 C C . TRP A 1 683 ? -55.682 20.123 -53.729 1.00 27.34 683 TRP A C 1
ATOM 5524 O O . TRP A 1 683 ? -55.948 19.738 -54.867 1.00 27.34 683 TRP A O 1
ATOM 5534 N N . ALA A 1 684 ? -54.528 20.724 -53.429 1.00 29.78 684 ALA A N 1
ATOM 5535 C CA . ALA A 1 684 ? -53.331 20.676 -54.278 1.00 29.78 684 ALA A CA 1
ATOM 5536 C C . ALA A 1 684 ? -52.043 20.649 -53.419 1.00 29.78 684 ALA A C 1
ATOM 5538 O O . ALA A 1 684 ? -51.241 21.576 -53.434 1.00 29.78 684 ALA A O 1
ATOM 5539 N N . TRP A 1 685 ? -51.874 19.581 -52.626 1.00 36.94 685 TRP A N 1
ATOM 5540 C CA . TRP A 1 685 ? -50.663 19.243 -51.845 1.00 36.94 685 TRP A CA 1
ATOM 5541 C C . TRP A 1 685 ? -50.119 20.285 -50.838 1.00 36.94 685 TRP A C 1
ATOM 5543 O O . TRP A 1 685 ? -48.970 20.216 -50.411 1.00 36.94 685 TRP A O 1
ATOM 5553 N N . ALA A 1 686 ? -51.000 21.157 -50.351 1.00 38.91 686 ALA A N 1
ATOM 5554 C CA . ALA A 1 686 ? -50.992 21.766 -49.013 1.00 38.91 686 ALA A CA 1
ATOM 5555 C C . ALA A 1 686 ? -52.481 21.934 -48.583 1.00 38.91 686 ALA A C 1
ATOM 5557 O O . ALA A 1 686 ? -53.339 21.845 -49.472 1.00 38.91 686 ALA A O 1
ATOM 5558 N N . PRO A 1 687 ? -52.845 22.101 -47.286 1.00 29.83 687 PRO A N 1
ATOM 5559 C CA . PRO A 1 687 ? -52.454 23.263 -46.471 1.00 29.83 687 PRO A CA 1
ATOM 5560 C C . PRO A 1 687 ? -52.199 22.972 -44.968 1.00 29.83 687 PRO A C 1
ATOM 5562 O O . PRO A 1 687 ? -52.292 21.841 -44.499 1.00 29.83 687 PRO A O 1
ATOM 5565 N N . GLY A 1 688 ? -51.895 24.029 -44.200 1.00 45.97 688 GLY A N 1
ATOM 5566 C CA . GLY A 1 688 ? -51.981 24.036 -42.727 1.00 45.97 688 GLY A CA 1
ATOM 5567 C C . GLY A 1 688 ? -53.432 24.183 -42.209 1.00 45.97 688 GLY A C 1
ATOM 5568 O O . GLY A 1 688 ? -54.359 24.009 -43.001 1.00 45.97 688 GLY A O 1
ATOM 5569 N N . PRO A 1 689 ? -53.670 24.530 -40.921 1.00 36.28 689 PRO A N 1
ATOM 5570 C CA . PRO A 1 689 ? -52.874 25.492 -40.149 1.00 36.28 689 PRO A CA 1
ATOM 5571 C C . PRO A 1 689 ? -52.403 24.996 -38.768 1.00 36.28 689 PRO A C 1
ATOM 5573 O O . PRO A 1 689 ? -52.930 24.043 -38.202 1.00 36.28 689 PRO A O 1
ATOM 5576 N N . GLY A 1 690 ? -51.468 25.735 -38.169 1.00 49.41 690 GLY A N 1
ATOM 5577 C CA . GLY A 1 690 ? -51.348 25.814 -36.709 1.00 49.41 690 GLY A CA 1
ATOM 5578 C C . GLY A 1 690 ? -51.803 27.192 -36.216 1.00 49.41 690 GLY A C 1
ATOM 5579 O O . GLY A 1 690 ? -51.992 28.095 -37.034 1.00 49.41 690 GLY A O 1
ATOM 5580 N N . PRO A 1 691 ? -51.894 27.400 -34.895 1.00 31.39 691 PRO A N 1
ATOM 5581 C CA . PRO A 1 691 ? -51.729 28.734 -34.335 1.00 31.39 691 PRO A CA 1
ATOM 5582 C C . PRO A 1 691 ? -50.560 28.796 -33.338 1.00 31.39 691 PRO A C 1
ATOM 5584 O O . PRO A 1 691 ? -50.514 28.079 -32.342 1.00 31.39 691 PRO A O 1
ATOM 5587 N N . ARG A 1 692 ? -49.642 29.740 -33.578 1.00 41.38 692 ARG A N 1
ATOM 5588 C CA . ARG A 1 692 ? -48.985 30.482 -32.485 1.00 41.38 692 ARG A CA 1
ATOM 5589 C C . ARG A 1 692 ? -50.050 31.453 -31.907 1.00 41.38 692 ARG A C 1
ATOM 5591 O O . ARG A 1 692 ? -51.048 31.702 -32.574 1.00 41.38 692 ARG A O 1
ATOM 5598 N N . LEU A 1 693 ? -49.956 32.028 -30.710 1.00 30.83 693 LEU A N 1
ATOM 5599 C CA . LEU A 1 693 ? -48.875 32.846 -30.146 1.00 30.83 693 LEU A CA 1
ATOM 5600 C C . LEU A 1 693 ? -49.060 33.013 -28.623 1.00 30.83 693 LEU A C 1
ATOM 5602 O O . LEU A 1 693 ? -50.166 32.845 -28.118 1.00 30.83 693 LEU A O 1
ATOM 5606 N N . SER A 1 694 ? -48.008 33.530 -27.976 1.00 25.47 694 SER A N 1
ATOM 5607 C CA . SER A 1 694 ? -48.040 34.262 -26.695 1.00 25.47 694 SER A CA 1
ATOM 5608 C C . SER A 1 694 ? -48.341 33.447 -25.413 1.00 25.47 694 SER A C 1
ATOM 5610 O O . SER A 1 694 ? -48.975 32.404 -25.458 1.00 25.47 694 SER A O 1
ATOM 5612 N N . SER A 1 695 ? -47.883 33.860 -24.223 1.00 27.52 695 SER A N 1
ATOM 5613 C CA . SER A 1 695 ? -47.061 35.041 -23.904 1.00 27.52 695 SER A CA 1
ATOM 5614 C C . SER A 1 695 ? -46.011 34.765 -22.829 1.00 27.52 695 SER A C 1
ATOM 5616 O O . SER A 1 695 ? -46.166 33.879 -21.997 1.00 27.52 695 SER A O 1
ATOM 5618 N N . SER A 1 696 ? -44.987 35.617 -22.839 1.00 38.66 696 SER A N 1
ATOM 5619 C CA . SER A 1 696 ? -44.150 36.028 -21.706 1.00 38.66 696 SER A CA 1
ATOM 5620 C C . SER A 1 696 ? -44.615 35.611 -20.297 1.00 38.66 696 SER A C 1
ATOM 5622 O O . SER A 1 696 ? -45.526 36.219 -19.730 1.00 38.66 696 SER A O 1
ATOM 5624 N N . VAL A 1 697 ? -43.854 34.714 -19.674 1.00 35.84 697 VAL A N 1
ATOM 5625 C CA . VAL A 1 697 ? -43.539 34.782 -18.241 1.00 35.84 697 VAL A CA 1
ATOM 5626 C C . VAL A 1 697 ? -42.016 34.742 -18.129 1.00 35.84 697 VAL A C 1
ATOM 5628 O O . VAL A 1 697 ? -41.350 34.076 -18.922 1.00 35.84 697 VAL A O 1
ATOM 5631 N N . THR A 1 698 ? -41.449 35.494 -17.190 1.00 42.66 698 THR A N 1
ATOM 5632 C CA . THR A 1 698 ? -40.022 35.429 -16.859 1.00 42.66 698 THR A CA 1
ATOM 5633 C C . THR A 1 698 ? -39.723 34.080 -16.212 1.00 42.66 698 THR A C 1
ATOM 5635 O O . THR A 1 698 ? -39.918 33.940 -15.007 1.00 42.66 698 THR A O 1
ATOM 5638 N N . GLN A 1 699 ? -39.278 33.099 -17.003 1.00 44.19 699 GLN A N 1
ATOM 5639 C CA . GLN A 1 699 ? -38.853 31.796 -16.491 1.00 44.19 699 GLN A CA 1
ATOM 5640 C C . GLN A 1 699 ? -37.620 32.018 -15.604 1.00 44.19 699 GLN A C 1
ATOM 5642 O O . GLN A 1 699 ? -36.522 32.288 -16.097 1.00 44.19 699 GLN A O 1
ATOM 5647 N N . THR A 1 700 ? -37.825 32.016 -14.288 1.00 58.47 700 THR A N 1
ATOM 5648 C CA . THR A 1 700 ? -36.756 32.219 -13.306 1.00 58.47 700 THR A CA 1
ATOM 5649 C C . THR A 1 700 ? -35.818 31.014 -13.297 1.00 58.47 700 THR A C 1
ATOM 5651 O O . THR A 1 700 ? -36.123 29.952 -13.846 1.00 58.47 700 THR A O 1
ATOM 5654 N N . VAL A 1 701 ? -34.652 31.161 -12.659 1.00 54.81 701 VAL A N 1
ATOM 5655 C CA . VAL A 1 701 ? -33.691 30.052 -12.528 1.00 54.81 701 VAL A CA 1
ATOM 5656 C C . VAL A 1 701 ? -34.349 28.837 -11.856 1.00 54.81 701 VAL A C 1
ATOM 5658 O O . VAL A 1 701 ? -34.089 27.711 -12.273 1.00 54.81 701 VAL A O 1
ATOM 5661 N N . ASP A 1 702 ? -35.273 29.062 -10.914 1.00 56.47 702 ASP A N 1
ATOM 5662 C CA . ASP A 1 702 ? -36.087 28.013 -10.292 1.00 56.47 702 ASP A CA 1
ATOM 5663 C C . ASP A 1 702 ? -36.965 27.246 -11.287 1.00 56.47 702 ASP A C 1
ATOM 5665 O O . ASP A 1 702 ? -36.988 26.023 -11.220 1.00 56.47 702 ASP A O 1
ATOM 5669 N N . ASP A 1 703 ? -37.643 27.891 -12.242 1.00 58.28 703 ASP A N 1
ATOM 5670 C CA . ASP A 1 703 ? -38.481 27.170 -13.215 1.00 58.28 703 ASP A CA 1
ATOM 5671 C C . ASP A 1 703 ? -37.640 26.254 -14.122 1.00 58.28 703 ASP A C 1
ATOM 5673 O O . ASP A 1 703 ? -38.026 25.114 -14.394 1.00 58.28 703 ASP A O 1
ATOM 5677 N N . PHE A 1 704 ? -36.459 26.711 -14.554 1.00 70.62 704 PHE A N 1
ATOM 5678 C CA . PHE A 1 704 ? -35.519 25.876 -15.310 1.00 70.62 704 PHE A CA 1
ATOM 5679 C C . PHE A 1 704 ? -34.940 24.745 -14.446 1.00 70.62 704 PHE A C 1
ATOM 5681 O O . PHE A 1 704 ? -34.794 23.615 -14.918 1.00 70.62 704 PHE A O 1
ATOM 5688 N N . LEU A 1 705 ? -34.648 25.010 -13.168 1.00 67.31 705 LEU A N 1
ATOM 5689 C CA . LEU A 1 705 ? -34.234 23.982 -12.212 1.00 67.31 705 LEU A CA 1
ATOM 5690 C C . LEU A 1 705 ? -35.355 22.973 -11.936 1.00 67.31 705 LEU A C 1
ATOM 5692 O O . LEU A 1 705 ? -35.064 21.786 -11.860 1.00 67.31 705 LEU A O 1
ATOM 5696 N N . VAL A 1 706 ? -36.620 23.393 -11.863 1.00 68.56 706 VAL A N 1
ATOM 5697 C CA . VAL A 1 706 ? -37.801 22.526 -11.708 1.00 68.56 706 VAL A CA 1
ATOM 5698 C C . VAL A 1 706 ? -38.021 21.671 -12.956 1.00 68.56 706 VAL A C 1
ATOM 5700 O O . VAL A 1 706 ? -38.316 20.482 -12.836 1.00 68.56 706 VAL A O 1
ATOM 5703 N N . GLU A 1 707 ? -37.834 22.220 -14.155 1.00 68.75 707 GLU A N 1
ATOM 5704 C CA . GLU A 1 707 ? -37.917 21.466 -15.411 1.00 68.75 707 GLU A CA 1
ATOM 5705 C C . GLU A 1 707 ? -36.775 20.437 -15.536 1.00 68.75 707 GLU A C 1
ATOM 5707 O O . GLU A 1 707 ? -37.008 19.277 -15.892 1.00 68.75 707 GLU A O 1
ATOM 5712 N N . LYS A 1 708 ? -35.552 20.805 -15.127 1.00 71.12 708 LYS A N 1
ATOM 5713 C CA . LYS A 1 708 ? -34.431 19.864 -14.948 1.00 71.12 708 LYS A CA 1
ATOM 5714 C C . LYS A 1 708 ? -34.742 18.804 -13.886 1.00 71.12 708 LYS A C 1
ATOM 5716 O O . LYS A 1 708 ? -34.501 17.626 -14.137 1.00 71.12 708 LYS A O 1
ATOM 5721 N N . TRP A 1 709 ? -35.309 19.184 -12.741 1.00 60.16 709 TRP A N 1
ATOM 5722 C CA . TRP A 1 709 ? -35.677 18.265 -11.660 1.00 60.16 709 TRP A CA 1
ATOM 5723 C C . TRP A 1 709 ? -36.710 17.244 -12.121 1.00 60.16 709 TRP A C 1
ATOM 5725 O O . TRP A 1 709 ? -36.479 16.055 -11.947 1.00 60.16 709 TRP A O 1
ATOM 5735 N N . ARG A 1 710 ? -37.783 17.661 -12.806 1.00 65.94 710 ARG A N 1
ATOM 5736 C CA . ARG A 1 710 ? -38.779 16.744 -13.397 1.00 65.94 710 ARG A CA 1
ATOM 5737 C C . ARG A 1 710 ? -38.162 15.763 -14.401 1.00 65.94 710 ARG A C 1
ATOM 5739 O O . ARG A 1 710 ? -38.664 14.653 -14.545 1.00 65.94 710 ARG A O 1
ATOM 5746 N N . LYS A 1 711 ? -37.067 16.143 -15.071 1.00 67.38 711 LYS A N 1
ATOM 5747 C CA . LYS A 1 711 ? -36.342 15.279 -16.017 1.00 67.38 711 LYS A CA 1
ATOM 5748 C C . LYS A 1 711 ? -35.487 14.196 -15.341 1.00 67.38 711 LYS A C 1
ATOM 5750 O O . LYS A 1 711 ? -35.247 13.166 -15.964 1.00 67.38 711 LYS A O 1
ATOM 5755 N N . TYR A 1 712 ? -35.054 14.403 -14.095 1.00 54.50 712 TYR A N 1
ATOM 5756 C CA . TYR A 1 712 ? -34.328 13.398 -13.301 1.00 54.50 712 TYR A CA 1
ATOM 5757 C C . TYR A 1 712 ? -35.217 12.685 -12.263 1.00 54.50 712 TYR A C 1
ATOM 5759 O O . TYR A 1 712 ? -34.935 11.548 -11.896 1.00 54.50 712 TYR A O 1
ATOM 5767 N N . PHE A 1 713 ? -36.318 13.314 -11.844 1.00 56.84 713 PHE A N 1
ATOM 5768 C CA . PHE A 1 713 ? -37.258 12.848 -10.823 1.00 56.84 713 PHE A CA 1
ATOM 5769 C C . PHE A 1 713 ? -38.712 13.089 -11.293 1.00 56.84 713 PHE A C 1
ATOM 5771 O O . PHE A 1 713 ? -39.330 14.098 -10.933 1.00 56.84 713 PHE A O 1
ATOM 5778 N N . PRO A 1 714 ? -39.288 12.184 -12.113 1.00 51.19 714 PRO A N 1
ATOM 5779 C CA . PRO A 1 714 ? -40.583 12.404 -12.772 1.00 51.19 714 PRO A CA 1
ATOM 5780 C C . PRO A 1 714 ? -41.789 12.565 -11.834 1.00 51.19 714 PRO A C 1
ATOM 5782 O O . PRO A 1 714 ? -42.812 13.111 -12.240 1.00 51.19 714 PRO A O 1
ATOM 5785 N N . THR A 1 715 ? -41.682 12.108 -10.584 1.00 46.69 715 THR A N 1
ATOM 5786 C CA . THR A 1 715 ? -42.738 12.170 -9.558 1.00 46.69 715 THR A CA 1
ATOM 5787 C C . THR A 1 715 ? -42.970 13.567 -8.971 1.00 46.69 715 THR A C 1
ATOM 5789 O O . THR A 1 715 ? -44.010 13.792 -8.356 1.00 46.69 715 THR A O 1
ATOM 5792 N N . GLY A 1 716 ? -42.065 14.525 -9.202 1.00 48.31 716 GLY A N 1
ATOM 5793 C CA . GLY A 1 716 ? -42.221 15.914 -8.758 1.00 48.31 716 GLY A CA 1
ATOM 5794 C C . GLY A 1 716 ? -42.005 16.140 -7.255 1.00 48.31 716 GLY A C 1
ATOM 5795 O O . GLY A 1 716 ? -41.636 15.237 -6.508 1.00 48.31 716 GLY A O 1
ATOM 5796 N N . VAL A 1 717 ? -42.198 17.389 -6.820 1.00 46.16 717 VAL A N 1
ATOM 5797 C CA . VAL A 1 717 ? -41.961 17.817 -5.431 1.00 46.16 717 VAL A CA 1
ATOM 5798 C C . VAL A 1 717 ? -43.228 17.592 -4.591 1.00 46.16 717 VAL A C 1
ATOM 5800 O O . VAL A 1 717 ? -44.282 18.114 -4.967 1.00 46.16 717 VAL A O 1
ATOM 5803 N N . PRO A 1 718 ? -43.170 16.864 -3.460 1.00 38.53 718 PRO A N 1
ATOM 5804 C CA . PRO A 1 718 ? -44.314 16.731 -2.565 1.00 38.53 718 PRO A CA 1
ATOM 5805 C C . PRO A 1 718 ? -44.552 18.040 -1.799 1.00 38.53 718 PRO A C 1
ATOM 5807 O O . PRO A 1 718 ? -43.660 18.555 -1.125 1.00 38.53 718 PRO A O 1
ATOM 5810 N N . PHE A 1 719 ? -45.772 18.573 -1.873 1.00 34.16 719 PHE A N 1
ATOM 5811 C CA . PHE A 1 719 ? -46.186 19.695 -1.028 1.00 34.16 719 PHE A CA 1
ATOM 5812 C C . PHE A 1 719 ? -46.272 19.257 0.440 1.00 34.16 719 PHE A C 1
ATOM 5814 O O . PHE A 1 719 ? -46.769 18.172 0.742 1.00 34.16 719 PHE A O 1
ATOM 5821 N N . LEU A 1 720 ? -45.838 20.124 1.359 1.00 38.34 720 LEU A N 1
ATOM 5822 C CA . LEU A 1 720 ? -45.906 19.879 2.802 1.00 38.34 720 LEU A CA 1
ATOM 5823 C C . LEU A 1 720 ? -47.366 19.905 3.287 1.00 38.34 720 LEU A C 1
ATOM 5825 O O . LEU A 1 720 ? -47.906 20.955 3.632 1.00 38.34 720 LEU A O 1
ATOM 5829 N N . SER A 1 721 ? -48.008 18.737 3.314 1.00 26.70 721 SER A N 1
ATOM 5830 C CA . SER A 1 721 ? -49.314 18.527 3.940 1.00 26.70 721 SER A CA 1
ATOM 5831 C C . SER A 1 721 ? -49.400 17.148 4.603 1.00 26.70 721 SER A C 1
ATOM 5833 O O . SER A 1 721 ? -48.683 16.214 4.242 1.00 26.70 721 SER A O 1
ATOM 5835 N N . SER A 1 722 ? -50.229 17.045 5.637 1.00 31.81 722 SER A N 1
ATOM 5836 C CA . SER A 1 722 ? -50.070 16.064 6.714 1.00 31.81 722 SER A CA 1
ATOM 5837 C C . SER A 1 722 ? -50.562 14.641 6.391 1.00 31.81 722 SER A C 1
ATOM 5839 O O . SER A 1 722 ? -51.622 14.246 6.872 1.00 31.81 722 SER A O 1
ATOM 5841 N N . SER A 1 723 ? -49.716 13.832 5.732 1.00 32.47 723 SER A N 1
ATOM 5842 C CA . SER A 1 723 ? -49.868 12.361 5.566 1.00 32.47 723 SER A CA 1
ATOM 5843 C C . SER A 1 723 ? -51.014 11.920 4.617 1.00 32.47 723 SER A C 1
ATOM 5845 O O . SER A 1 723 ? -51.897 12.732 4.342 1.00 32.47 723 SER A O 1
ATOM 5847 N N . PRO A 1 724 ? -51.089 10.652 4.135 1.00 47.12 724 PRO A N 1
ATOM 5848 C CA . PRO A 1 724 ? -50.127 9.537 4.218 1.00 47.12 724 PRO A CA 1
ATOM 5849 C C . PRO A 1 724 ? -49.757 8.886 2.856 1.00 47.12 724 PRO A C 1
ATOM 5851 O O . PRO A 1 724 ? -50.534 8.946 1.909 1.00 47.12 724 PRO A O 1
ATOM 5854 N N . ALA A 1 725 ? -48.631 8.157 2.799 1.00 30.09 725 ALA A N 1
ATOM 5855 C CA . ALA A 1 725 ? -48.421 6.924 2.003 1.00 30.09 725 ALA A CA 1
ATOM 5856 C C . ALA A 1 725 ? -46.992 6.368 2.232 1.00 30.09 725 ALA A C 1
ATOM 5858 O O . ALA A 1 725 ? -46.065 7.169 2.359 1.00 30.09 725 ALA A O 1
ATOM 5859 N N . PRO A 1 726 ? -46.768 5.038 2.268 1.00 39.69 726 PRO A N 1
ATOM 5860 C CA . PRO A 1 726 ? -45.422 4.466 2.208 1.00 39.69 726 PRO A CA 1
ATOM 5861 C C . PRO A 1 726 ? -44.892 4.502 0.766 1.00 39.69 726 PRO A C 1
ATOM 5863 O O . PRO A 1 726 ? -45.611 4.148 -0.167 1.00 39.69 726 PRO A O 1
ATOM 5866 N N . LEU A 1 727 ? -43.636 4.912 0.578 1.00 39.88 727 LEU A N 1
ATOM 5867 C CA . LEU A 1 727 ? -42.987 4.982 -0.734 1.00 39.88 727 LEU A CA 1
ATOM 5868 C C . LEU A 1 727 ? -41.800 4.011 -0.766 1.00 39.88 727 LEU A C 1
ATOM 5870 O O . LEU A 1 727 ? -40.951 4.047 0.121 1.00 39.88 727 LEU A O 1
ATOM 5874 N N . GLU A 1 728 ? -41.763 3.113 -1.753 1.00 38.41 728 GLU A N 1
ATOM 5875 C CA . GLU A 1 728 ? -40.798 2.005 -1.780 1.00 38.41 728 GLU A CA 1
ATOM 5876 C C . GLU A 1 728 ? -39.345 2.490 -1.912 1.00 38.41 728 GLU A C 1
ATOM 5878 O O . GLU A 1 728 ? -38.986 3.259 -2.810 1.00 38.41 728 GLU A O 1
ATOM 5883 N N . ASN A 1 729 ? -38.488 2.021 -1.003 1.00 39.16 729 ASN A N 1
ATOM 5884 C CA . ASN A 1 729 ? -37.168 2.595 -0.762 1.00 39.16 729 ASN A CA 1
ATOM 5885 C C . ASN A 1 729 ? -36.095 2.050 -1.730 1.00 39.16 729 ASN A C 1
ATOM 5887 O O . ASN A 1 729 ? -35.303 1.169 -1.399 1.00 39.16 729 ASN A O 1
ATOM 5891 N N . ARG A 1 730 ? -36.056 2.601 -2.950 1.00 47.44 730 ARG A N 1
ATOM 5892 C CA . ARG A 1 730 ? -35.131 2.191 -4.030 1.00 47.44 730 ARG A CA 1
ATOM 5893 C C . ARG A 1 730 ? -33.654 2.593 -3.854 1.00 47.44 730 ARG A C 1
ATOM 5895 O O . ARG A 1 730 ? -32.878 2.377 -4.781 1.00 47.44 730 ARG A O 1
ATOM 5902 N N . LEU A 1 731 ? -33.249 3.164 -2.715 1.00 42.53 731 LEU A N 1
ATOM 5903 C CA . LEU A 1 731 ? -31.859 3.594 -2.465 1.00 42.53 731 LEU A CA 1
ATOM 5904 C C . LEU A 1 731 ? -31.206 2.949 -1.229 1.00 42.53 731 LEU A C 1
ATOM 5906 O O . LEU A 1 731 ? -30.113 3.348 -0.839 1.00 42.53 731 LEU A O 1
ATOM 5910 N N . GLY A 1 732 ? -31.832 1.928 -0.634 1.00 48.72 732 GLY A N 1
ATOM 5911 C CA . GLY A 1 732 ? -31.179 1.012 0.315 1.00 48.72 732 GLY A CA 1
ATOM 5912 C C . GLY A 1 732 ? -30.820 1.583 1.694 1.00 48.72 732 GLY A C 1
ATOM 5913 O O . GLY A 1 732 ? -30.330 0.837 2.538 1.00 48.72 732 GLY A O 1
ATOM 5914 N N . TYR A 1 733 ? -31.082 2.866 1.957 1.00 47.41 733 TYR A N 1
ATOM 5915 C CA . TYR A 1 733 ? -30.869 3.477 3.268 1.00 47.41 733 TYR A CA 1
ATOM 5916 C C . TYR A 1 733 ? -32.180 3.505 4.059 1.00 47.41 733 TYR A C 1
ATOM 5918 O O . TYR A 1 733 ? -33.090 4.275 3.750 1.00 47.41 733 TYR A O 1
ATOM 5926 N N . VAL A 1 734 ? -32.284 2.639 5.068 1.00 57.19 734 VAL A N 1
ATOM 5927 C CA . VAL A 1 734 ? -33.455 2.517 5.952 1.00 57.19 734 VAL A CA 1
ATOM 5928 C C . VAL A 1 734 ? -33.255 3.419 7.166 1.00 57.19 734 VAL A C 1
ATOM 5930 O O . VAL A 1 734 ? -32.211 3.357 7.814 1.00 57.19 734 VAL A O 1
ATOM 5933 N N . SER A 1 735 ? -34.242 4.252 7.499 1.00 51.22 735 SER A N 1
ATOM 5934 C CA . SER A 1 735 ? -34.134 5.150 8.655 1.00 51.22 735 SER A CA 1
ATOM 5935 C C . SER A 1 735 ? -34.096 4.364 9.970 1.00 51.22 735 SER A C 1
ATOM 5937 O O . SER A 1 735 ? -34.778 3.350 10.109 1.00 51.22 735 SER A O 1
ATOM 5939 N N . ALA A 1 736 ? -33.398 4.864 10.994 1.00 52.25 736 ALA A N 1
ATOM 5940 C CA . ALA A 1 736 ? -33.421 4.261 12.333 1.00 52.25 736 ALA A CA 1
ATOM 5941 C C . ALA A 1 736 ? -34.855 4.140 12.903 1.00 52.25 736 ALA A C 1
ATOM 5943 O O . ALA A 1 736 ? -35.170 3.194 13.624 1.00 52.25 736 ALA A O 1
ATOM 5944 N N . SER A 1 737 ? -35.765 5.048 12.524 1.00 48.47 737 SER A N 1
ATOM 5945 C CA . SER A 1 737 ? -37.189 4.978 12.891 1.00 48.47 737 SER A CA 1
ATOM 5946 C C . SER A 1 737 ? -37.980 3.892 12.146 1.00 48.47 737 SER A C 1
ATOM 5948 O O . SER A 1 737 ? -39.033 3.467 12.621 1.00 48.47 737 SER A O 1
ATOM 5950 N N . GLU A 1 738 ? -37.478 3.416 11.006 1.00 55.72 738 GLU A N 1
ATOM 5951 C CA . GLU A 1 738 ? -38.009 2.266 10.266 1.00 55.72 738 GLU A CA 1
ATOM 5952 C C . GLU A 1 738 ? -37.373 0.962 10.760 1.00 55.72 738 GLU A C 1
ATOM 5954 O O . GLU A 1 738 ? -38.088 -0.010 10.983 1.00 55.72 738 GLU A O 1
ATOM 5959 N N . GLN A 1 739 ? -36.068 0.954 11.055 1.00 57.47 739 GLN A N 1
ATOM 5960 C CA . GLN A 1 739 ? -35.384 -0.174 11.707 1.00 57.47 739 GLN A CA 1
ATOM 5961 C C . GLN A 1 739 ? -36.058 -0.544 13.042 1.00 57.47 739 GLN A C 1
ATOM 5963 O O . GLN A 1 739 ? -36.309 -1.718 13.305 1.00 57.47 739 GLN A O 1
ATOM 5968 N N . LEU A 1 740 ? -36.465 0.453 13.840 1.00 52.88 740 LEU A N 1
ATOM 5969 C CA . LEU A 1 740 ? -37.239 0.245 15.073 1.00 52.88 740 LEU A CA 1
ATOM 5970 C C . LEU A 1 740 ? -38.689 -0.233 14.845 1.00 52.88 740 LEU A C 1
ATOM 5972 O O . LEU A 1 740 ? -39.303 -0.748 15.777 1.00 52.88 740 LEU A O 1
ATOM 5976 N N . ARG A 1 741 ? -39.246 -0.096 13.632 1.00 53.97 741 ARG A N 1
ATOM 5977 C CA . ARG A 1 741 ? -40.544 -0.686 13.237 1.00 53.97 741 ARG A CA 1
ATOM 5978 C C . ARG A 1 741 ? -40.416 -2.103 12.672 1.00 53.97 741 ARG A C 1
ATOM 5980 O O . ARG A 1 741 ? -41.394 -2.840 12.704 1.00 53.97 741 ARG A O 1
ATOM 5987 N N . LEU A 1 742 ? -39.240 -2.470 12.163 1.00 48.09 742 LEU A N 1
ATOM 5988 C CA . LEU A 1 742 ? -38.950 -3.789 11.588 1.00 48.09 742 LEU A CA 1
ATOM 5989 C C . LEU A 1 742 ? -38.584 -4.848 12.645 1.00 48.09 742 LEU A C 1
ATOM 5991 O O . LEU A 1 742 ? -38.490 -6.028 12.318 1.00 48.09 742 LEU A O 1
ATOM 5995 N N . LEU A 1 743 ? -38.421 -4.459 13.915 1.00 41.38 743 LEU A N 1
ATOM 5996 C CA . LEU A 1 743 ? -38.311 -5.396 15.035 1.00 41.38 743 LEU A CA 1
ATOM 5997 C C . LEU A 1 743 ? -39.650 -6.136 15.251 1.00 41.38 743 LEU A C 1
ATOM 5999 O O . LEU A 1 743 ? -40.655 -5.489 15.563 1.00 41.38 743 LEU A O 1
ATOM 6003 N N . PRO A 1 744 ? -39.697 -7.479 15.135 1.00 39.34 744 PRO A N 1
ATOM 6004 C CA . PRO A 1 744 ? -40.942 -8.234 15.221 1.00 39.34 744 PRO A CA 1
ATOM 6005 C C . PRO A 1 744 ? -41.463 -8.293 16.662 1.00 39.34 744 PRO A C 1
ATOM 6007 O O . PRO A 1 744 ? -41.077 -9.146 17.462 1.00 39.34 744 PRO A O 1
ATOM 6010 N N . ARG A 1 745 ? -42.396 -7.399 16.996 1.00 36.69 745 ARG A N 1
ATOM 6011 C CA . ARG A 1 745 ? -43.213 -7.521 18.209 1.00 36.69 745 ARG A CA 1
ATOM 6012 C C . ARG A 1 745 ? -44.219 -8.668 18.010 1.00 36.69 745 ARG A C 1
ATOM 6014 O O . ARG A 1 745 ? -44.979 -8.609 17.043 1.00 36.69 745 ARG A O 1
ATOM 6021 N N . PRO A 1 746 ? -44.269 -9.688 18.890 1.00 33.62 746 PRO A N 1
ATOM 6022 C CA . PRO A 1 746 ? -45.191 -10.808 18.723 1.00 33.62 746 PRO A CA 1
ATOM 6023 C C . PRO A 1 746 ? -46.647 -10.328 18.755 1.00 33.62 746 PRO A C 1
ATOM 6025 O O . PRO A 1 746 ? -47.033 -9.527 19.611 1.00 33.62 746 PRO A O 1
ATOM 6028 N N . GLN A 1 747 ? -47.448 -10.810 17.804 1.00 33.25 747 GLN A N 1
ATOM 6029 C CA . GLN A 1 747 ? -48.839 -10.400 17.631 1.00 33.25 747 GLN A CA 1
ATOM 6030 C C . GLN A 1 747 ? -49.735 -10.984 18.730 1.00 33.25 747 GLN A C 1
ATOM 6032 O O . GLN A 1 747 ? -49.917 -12.196 18.820 1.00 33.25 747 GLN A O 1
ATOM 6037 N N . SER A 1 748 ? -50.374 -10.114 19.512 1.00 31.09 748 SER A N 1
ATOM 6038 C CA . SER A 1 748 ? -51.618 -10.440 20.210 1.00 31.09 748 SER A CA 1
ATOM 6039 C C . SER A 1 748 ? -52.806 -9.941 19.381 1.00 31.09 748 SER A C 1
ATOM 6041 O O . SER A 1 748 ? -52.833 -8.793 18.940 1.00 31.09 748 SER A O 1
ATOM 6043 N N . HIS A 1 749 ? -53.793 -10.809 19.140 1.00 36.53 749 HIS A N 1
ATOM 6044 C CA . HIS A 1 749 ? -54.982 -10.473 18.351 1.00 36.53 749 HIS A CA 1
ATOM 6045 C C . HIS A 1 749 ? -55.839 -9.393 19.034 1.00 36.53 749 HIS A C 1
ATOM 6047 O O . HIS A 1 749 ? -56.540 -9.683 20.002 1.00 36.53 749 HIS A O 1
ATOM 6053 N N . ILE A 1 750 ? -55.865 -8.183 18.468 1.00 32.94 750 ILE A N 1
ATOM 6054 C CA . ILE A 1 750 ? -56.926 -7.185 18.674 1.00 32.94 750 ILE A CA 1
ATOM 6055 C C . ILE A 1 750 ? -57.249 -6.562 17.300 1.00 32.94 750 ILE A C 1
ATOM 6057 O O . ILE A 1 750 ? -56.311 -6.176 16.602 1.00 32.94 750 ILE A O 1
ATOM 6061 N N . PRO A 1 751 ? -58.525 -6.480 16.869 1.00 43.44 751 PRO A N 1
ATOM 6062 C CA . PRO A 1 751 ? -58.887 -5.844 15.601 1.00 43.44 751 PRO A CA 1
ATOM 6063 C C . PRO A 1 751 ? -58.629 -4.334 15.605 1.00 43.44 751 PRO A C 1
ATOM 6065 O O . PRO A 1 751 ? -58.866 -3.662 16.610 1.00 43.44 751 PRO A O 1
ATOM 6068 N N . ASP A 1 752 ? -58.202 -3.806 14.461 1.00 38.91 752 ASP A N 1
ATOM 6069 C CA . ASP A 1 752 ? -57.965 -2.376 14.269 1.00 38.91 752 ASP A CA 1
ATOM 6070 C C . ASP A 1 752 ? -59.292 -1.593 14.278 1.00 38.91 752 ASP A C 1
ATOM 6072 O O . ASP A 1 752 ? -60.211 -1.880 13.504 1.00 38.91 752 ASP A O 1
ATOM 6076 N N . VAL A 1 753 ? -59.407 -0.612 15.176 1.00 41.59 753 VAL A N 1
ATOM 6077 C CA . VAL A 1 753 ? -60.545 0.313 15.250 1.00 41.59 753 VAL A CA 1
ATOM 6078 C C . VAL A 1 753 ? -59.999 1.728 15.358 1.00 41.59 753 VAL A C 1
ATOM 6080 O O . VAL A 1 753 ? -59.228 2.039 16.265 1.00 41.59 753 VAL A O 1
ATOM 6083 N N . GLY A 1 754 ? -60.436 2.585 14.434 1.00 37.38 754 GLY A N 1
ATOM 6084 C CA . GLY A 1 754 ? -59.908 3.933 14.251 1.00 37.38 754 GLY A CA 1
ATOM 6085 C C . GLY A 1 754 ? -59.953 4.842 15.487 1.00 37.38 754 GLY A C 1
ATOM 6086 O O . GLY A 1 754 ? -60.647 4.604 16.478 1.00 37.38 754 GLY A O 1
ATOM 6087 N N . SER A 1 755 ? -59.220 5.951 15.377 1.00 47.34 755 SER A N 1
ATOM 6088 C CA . SER A 1 755 ? -58.826 6.882 16.448 1.00 47.34 755 SER A CA 1
ATOM 6089 C C . SER A 1 755 ? -59.949 7.560 17.253 1.00 47.34 755 SER A C 1
ATOM 6091 O O . SER A 1 755 ? -59.659 8.298 18.193 1.00 47.34 755 SER A O 1
ATOM 6093 N N . THR A 1 756 ? -61.222 7.294 16.961 1.00 53.28 756 THR A N 1
ATOM 6094 C CA . THR A 1 756 ? -62.373 7.724 17.770 1.00 53.28 756 THR A CA 1
ATOM 6095 C C . THR A 1 756 ? -62.607 6.853 19.009 1.00 53.28 756 THR A C 1
ATOM 6097 O O . THR A 1 756 ? -63.255 7.302 19.955 1.00 53.28 756 THR A O 1
ATOM 6100 N N . ASN A 1 757 ? -62.086 5.621 19.050 1.00 55.75 757 ASN A N 1
ATOM 6101 C CA . ASN A 1 757 ? -62.515 4.635 20.047 1.00 55.75 757 ASN A CA 1
ATOM 6102 C C . ASN A 1 757 ? -61.870 4.785 21.443 1.00 55.75 757 ASN A C 1
ATOM 6104 O O . ASN A 1 757 ? -62.305 4.129 22.387 1.00 55.75 757 ASN A O 1
ATOM 6108 N N . PHE A 1 758 ? -60.878 5.667 21.626 1.00 60.84 758 PHE A N 1
ATOM 6109 C CA . PHE A 1 758 ? -60.243 5.887 22.937 1.00 60.84 758 PHE A CA 1
ATOM 6110 C C . PHE A 1 758 ? -61.222 6.415 23.992 1.00 60.84 758 PHE A C 1
ATOM 6112 O O . PHE A 1 758 ? -61.232 5.906 25.110 1.00 60.84 758 PHE A O 1
ATOM 6119 N N . GLN A 1 759 ? -62.093 7.366 23.639 1.00 74.94 759 GLN A N 1
ATOM 6120 C CA . GLN A 1 759 ? -63.134 7.855 24.552 1.00 74.94 759 GLN A CA 1
ATOM 6121 C C . GLN A 1 759 ? -64.132 6.738 24.899 1.00 74.94 759 GLN A C 1
ATOM 6123 O O . GLN A 1 759 ? -64.469 6.556 26.066 1.00 74.94 759 GLN A O 1
ATOM 6128 N N . GLY A 1 760 ? -64.536 5.931 23.910 1.00 75.69 760 GLY A N 1
ATOM 6129 C CA . GLY A 1 760 ? -65.390 4.759 24.123 1.00 75.69 760 GLY A CA 1
ATOM 6130 C C . GLY A 1 760 ? -64.746 3.711 25.037 1.00 75.69 760 GLY A C 1
ATOM 6131 O O . GLY A 1 760 ? -65.417 3.161 25.905 1.00 75.69 760 GLY A O 1
ATOM 6132 N N . MET A 1 761 ? -63.436 3.485 24.909 1.00 72.75 761 MET A N 1
ATOM 6133 C CA . MET A 1 761 ? -62.662 2.567 25.748 1.00 72.75 761 MET A CA 1
ATOM 6134 C C . MET A 1 761 ? -62.427 3.108 27.168 1.00 72.75 761 MET A C 1
ATOM 6136 O O . MET A 1 761 ? -62.445 2.328 28.122 1.00 72.75 761 MET A O 1
ATOM 6140 N N . ILE A 1 762 ? -62.253 4.423 27.335 1.00 76.81 762 ILE A N 1
ATOM 6141 C CA . ILE A 1 762 ? -62.189 5.087 28.647 1.00 76.81 762 ILE A CA 1
ATOM 6142 C C . ILE A 1 762 ? -63.553 5.011 29.334 1.00 76.81 762 ILE A C 1
ATOM 6144 O O . ILE A 1 762 ? -63.629 4.614 30.492 1.00 76.81 762 ILE A O 1
ATOM 6148 N N . GLU A 1 763 ? -64.647 5.295 28.628 1.00 83.25 763 GLU A N 1
ATOM 6149 C CA . GLU A 1 763 ? -65.997 5.145 29.172 1.00 83.25 763 GLU A CA 1
ATOM 6150 C C . GLU A 1 763 ? -66.373 3.690 29.455 1.00 83.25 763 GLU A C 1
ATOM 6152 O O . GLU A 1 763 ? -67.065 3.430 30.436 1.00 83.25 763 GLU A O 1
ATOM 6157 N N . ALA A 1 764 ? -65.917 2.736 28.641 1.00 79.94 764 ALA A N 1
ATOM 6158 C CA . ALA A 1 764 ? -66.078 1.313 28.915 1.00 79.94 764 ALA A CA 1
ATOM 6159 C C . ALA A 1 764 ? -65.285 0.895 30.161 1.00 79.94 764 ALA A C 1
ATOM 6161 O O . ALA A 1 764 ? -65.825 0.166 30.988 1.00 79.94 764 ALA A O 1
ATOM 6162 N N . ASN A 1 765 ? -64.061 1.405 30.351 1.00 73.25 765 ASN A N 1
ATOM 6163 C CA . ASN A 1 765 ? -63.289 1.195 31.579 1.00 73.25 765 ASN A CA 1
ATOM 6164 C C . ASN A 1 765 ? -63.944 1.855 32.794 1.00 73.25 765 ASN A C 1
ATOM 6166 O O . ASN A 1 765 ? -64.022 1.222 33.837 1.00 73.25 765 ASN A O 1
ATOM 6170 N N . LEU A 1 766 ? -64.470 3.076 32.675 1.00 87.44 766 LEU A N 1
ATOM 6171 C CA . LEU A 1 766 ? -65.202 3.740 33.757 1.00 87.44 766 LEU A CA 1
ATOM 6172 C C . LEU A 1 766 ? -66.469 2.959 34.119 1.00 87.44 766 LEU A C 1
ATOM 6174 O O . LEU A 1 766 ? -66.658 2.631 35.283 1.00 87.44 766 LEU A O 1
ATOM 6178 N N . LYS A 1 767 ? -67.280 2.556 33.133 1.00 82.50 767 LYS A N 1
ATOM 6179 C CA . LYS A 1 767 ? -68.482 1.726 33.338 1.00 82.50 767 LYS A CA 1
ATOM 6180 C C . LYS A 1 767 ? -68.133 0.319 33.851 1.00 82.50 767 LYS A C 1
ATOM 6182 O O . LYS A 1 767 ? -68.932 -0.270 34.574 1.00 82.50 767 LYS A O 1
ATOM 6187 N N . TRP A 1 768 ? -66.959 -0.227 33.523 1.00 78.31 768 TRP A N 1
ATOM 6188 C CA . TRP A 1 768 ? -66.459 -1.492 34.073 1.00 78.31 768 TRP A CA 1
ATOM 6189 C C . TRP A 1 768 ? -65.974 -1.337 35.520 1.00 78.31 768 TRP A C 1
ATOM 6191 O O . TRP A 1 768 ? -66.399 -2.112 36.367 1.00 78.31 768 TRP A O 1
ATOM 6201 N N . LEU A 1 769 ? -65.185 -0.306 35.834 1.00 76.06 769 LEU A N 1
ATOM 6202 C CA . LEU A 1 769 ? -64.741 0.035 37.192 1.00 76.06 769 LEU A CA 1
ATOM 6203 C C . LEU A 1 769 ? -65.922 0.384 38.106 1.00 76.06 769 LEU A C 1
ATOM 6205 O O . LEU A 1 769 ? -65.931 0.006 39.272 1.00 76.06 769 LEU A O 1
ATOM 6209 N N . GLU A 1 770 ? -66.934 1.072 37.584 1.00 78.25 770 GLU A N 1
ATOM 6210 C CA . GLU A 1 770 ? -68.153 1.431 38.307 1.00 78.25 770 GLU A CA 1
ATOM 6211 C C . GLU A 1 770 ? -69.035 0.204 38.563 1.00 78.25 770 GLU A C 1
ATOM 6213 O O . GLU A 1 770 ? -69.549 0.049 39.668 1.00 78.25 770 GLU A O 1
ATOM 6218 N N . ARG A 1 771 ? -69.126 -0.734 37.609 1.00 70.44 771 ARG A N 1
ATOM 6219 C CA . ARG A 1 771 ? -69.740 -2.056 37.828 1.00 70.44 771 ARG A CA 1
ATOM 6220 C C . ARG A 1 771 ? -68.943 -2.904 38.820 1.00 70.44 771 ARG A C 1
ATOM 6222 O O . ARG A 1 771 ? -69.548 -3.471 39.714 1.00 70.44 771 ARG A O 1
ATOM 6229 N N . TYR A 1 772 ? -67.616 -2.938 38.718 1.00 69.62 772 TYR A N 1
ATOM 6230 C CA . TYR A 1 772 ? -66.714 -3.657 39.627 1.00 69.62 772 TYR A CA 1
ATOM 6231 C C . TYR A 1 772 ? -66.812 -3.126 41.066 1.00 69.62 772 TYR A C 1
ATOM 6233 O O . TYR A 1 772 ? -66.921 -3.896 42.013 1.00 69.62 772 TYR A O 1
ATOM 6241 N N . LYS A 1 773 ? -66.880 -1.800 41.230 1.00 69.69 773 LYS A N 1
ATOM 6242 C CA . LYS A 1 773 ? -67.114 -1.111 42.510 1.00 69.69 773 LYS A CA 1
ATOM 6243 C C . LYS A 1 773 ? -68.547 -1.287 43.041 1.00 69.69 773 LYS A C 1
ATOM 6245 O O . LYS A 1 773 ? -68.787 -1.038 44.221 1.00 69.69 773 LYS A O 1
ATOM 6250 N N . SER A 1 774 ? -69.476 -1.708 42.180 1.00 61.53 774 SER A N 1
ATOM 6251 C CA . SER A 1 774 ? -70.888 -1.971 42.492 1.00 61.53 774 SER A CA 1
ATOM 6252 C C . SER A 1 774 ? -71.226 -3.467 42.580 1.00 61.53 774 SER A C 1
ATOM 6254 O O . SER A 1 774 ? -72.379 -3.797 42.850 1.00 61.53 774 SER A O 1
ATOM 6256 N N . ASP A 1 775 ? -70.268 -4.375 42.355 1.00 56.69 775 ASP A N 1
ATOM 6257 C CA . ASP A 1 775 ? -70.472 -5.820 42.486 1.00 56.69 775 ASP A CA 1
ATOM 6258 C C . ASP A 1 775 ? -70.252 -6.234 43.955 1.00 56.69 775 ASP A C 1
ATOM 6260 O O . ASP A 1 775 ? -69.117 -6.205 44.444 1.00 56.69 775 ASP A O 1
ATOM 6264 N N . PRO A 1 776 ? -71.302 -6.643 44.694 1.00 58.41 776 PRO A N 1
ATOM 6265 C CA . PRO A 1 776 ? -71.203 -6.939 46.123 1.00 58.41 776 PRO A CA 1
ATOM 6266 C C . PRO A 1 776 ? -70.423 -8.229 46.444 1.00 58.41 776 PRO A C 1
ATOM 6268 O O . PRO A 1 776 ? -70.405 -8.654 47.599 1.00 58.41 776 PRO A O 1
ATOM 6271 N N . LYS A 1 777 ? -69.808 -8.890 45.450 1.00 57.31 777 LYS A N 1
ATOM 6272 C CA . LYS A 1 777 ? -69.117 -10.180 45.614 1.00 57.31 777 LYS A CA 1
ATOM 6273 C C . LYS A 1 777 ? -67.588 -10.107 45.666 1.00 57.31 777 LYS A C 1
ATOM 6275 O O . LYS A 1 777 ? -66.980 -11.113 46.020 1.00 57.31 777 LYS A O 1
ATOM 6280 N N . LEU A 1 778 ? -66.954 -8.963 45.380 1.00 51.78 778 LEU A N 1
ATOM 6281 C CA . LEU A 1 778 ? -65.481 -8.828 45.358 1.00 51.78 778 LEU A CA 1
ATOM 6282 C C . LEU A 1 778 ? -64.930 -7.866 46.426 1.00 51.78 778 LEU A C 1
ATOM 6284 O O . LEU A 1 778 ? -64.177 -6.929 46.161 1.00 51.78 778 LEU A O 1
ATOM 6288 N N . HIS A 1 779 ? -65.257 -8.154 47.685 1.00 44.75 779 HIS A N 1
ATOM 6289 C CA . HIS A 1 779 ? -64.671 -7.506 48.860 1.00 44.75 779 HIS A CA 1
ATOM 6290 C C . HIS A 1 779 ? -63.220 -7.967 49.137 1.00 44.75 779 HIS A C 1
ATOM 6292 O O . HIS A 1 779 ? -62.971 -8.696 50.096 1.00 44.75 779 HIS A O 1
ATOM 6298 N N . LEU A 1 780 ? -62.240 -7.511 48.347 1.00 47.78 780 LEU A N 1
ATOM 6299 C CA . LEU A 1 780 ? -60.820 -7.835 48.596 1.00 47.78 780 LEU A CA 1
ATOM 6300 C C . LEU A 1 780 ? -60.220 -7.162 49.847 1.00 47.78 780 LEU A C 1
ATOM 6302 O O . LEU A 1 780 ? -59.235 -7.654 50.384 1.00 47.78 780 LEU A O 1
ATOM 6306 N N . PHE A 1 781 ? -60.855 -6.106 50.368 1.00 45.38 781 PHE A N 1
ATOM 6307 C CA . PHE A 1 781 ? -60.589 -5.576 51.710 1.00 45.38 781 PHE A CA 1
ATOM 6308 C C . PHE A 1 781 ? -61.902 -5.330 52.463 1.00 45.38 781 PHE A C 1
ATOM 6310 O O . PHE A 1 781 ? -62.398 -4.209 52.546 1.00 45.38 781 PHE A O 1
ATOM 6317 N N . SER A 1 782 ? -62.478 -6.398 53.022 1.00 38.38 782 SER A N 1
ATOM 6318 C CA . SER A 1 782 ? -63.542 -6.298 54.028 1.00 38.38 782 SER A CA 1
ATOM 6319 C C . SER A 1 782 ? -63.209 -7.148 55.250 1.00 38.38 782 SER A C 1
ATOM 6321 O O . SER A 1 782 ? -63.092 -8.375 55.174 1.00 38.38 782 SER A O 1
ATOM 6323 N N . VAL A 1 783 ? -63.066 -6.471 56.392 1.00 42.44 783 VAL A N 1
ATOM 6324 C CA . VAL A 1 783 ? -62.906 -7.099 57.708 1.00 42.44 783 VAL A CA 1
ATOM 6325 C C . VAL A 1 783 ? -64.111 -8.004 57.951 1.00 42.44 783 VAL A C 1
ATOM 6327 O O . VAL A 1 783 ? -65.247 -7.535 58.017 1.00 42.44 783 VAL A O 1
ATOM 6330 N N . HIS A 1 784 ? -63.868 -9.310 58.052 1.00 31.41 784 HIS A N 1
ATOM 6331 C CA . HIS A 1 784 ? -64.935 -10.305 58.060 1.00 31.41 784 HIS A CA 1
ATOM 6332 C C . HIS A 1 784 ? -65.872 -10.147 59.268 1.00 31.41 784 HIS A C 1
ATOM 6334 O O . HIS A 1 784 ? -65.521 -10.471 60.402 1.00 31.41 784 HIS A O 1
ATOM 6340 N N . LYS A 1 785 ? -67.113 -9.730 58.996 1.00 41.84 785 LYS A N 1
ATOM 6341 C CA . LYS A 1 785 ? -68.276 -10.034 59.837 1.00 41.84 785 LYS A CA 1
ATOM 6342 C C . LYS A 1 785 ? -68.862 -11.378 59.383 1.00 41.84 785 LYS A C 1
ATOM 6344 O O . LYS A 1 785 ? -69.502 -11.403 58.331 1.00 41.84 785 LYS A O 1
ATOM 6349 N N . PRO A 1 786 ? -68.705 -12.478 60.138 1.00 37.78 786 PRO A N 1
ATOM 6350 C CA . PRO A 1 786 ? -69.473 -13.685 59.871 1.00 37.78 786 PRO A CA 1
ATOM 6351 C C . PRO A 1 786 ? -70.942 -13.456 60.258 1.00 37.78 786 PRO A C 1
ATOM 6353 O O . PRO A 1 786 ? -71.236 -13.043 61.380 1.00 37.78 786 PRO A O 1
ATOM 6356 N N . SER A 1 787 ? -71.866 -13.738 59.337 1.00 30.67 787 SER A N 1
ATOM 6357 C CA . SER A 1 787 ? -73.270 -13.971 59.697 1.00 30.67 787 SER A CA 1
ATOM 6358 C C . SER A 1 787 ? -73.433 -15.420 60.163 1.00 30.67 787 SER A C 1
ATOM 6360 O O . SER A 1 787 ? -72.699 -16.305 59.720 1.00 30.67 787 SER A O 1
ATOM 6362 N N . ALA A 1 788 ? -74.358 -15.670 61.084 1.00 42.12 788 ALA A N 1
ATOM 6363 C CA . ALA A 1 788 ? -74.444 -16.949 61.778 1.00 42.12 788 ALA A CA 1
ATOM 6364 C C . ALA A 1 788 ? -75.251 -18.003 61.004 1.00 42.12 788 ALA A C 1
ATOM 6366 O O . ALA A 1 788 ? -76.411 -17.762 60.698 1.00 42.12 788 ALA A O 1
ATOM 6367 N N . THR A 1 789 ? -74.673 -19.200 60.839 1.00 44.03 789 THR A N 1
ATOM 6368 C CA . THR A 1 789 ? -75.315 -20.483 61.212 1.00 44.03 789 THR A CA 1
ATOM 6369 C C . THR A 1 789 ? -74.282 -21.612 61.246 1.00 44.03 789 THR A C 1
ATOM 6371 O O . THR A 1 789 ? -74.008 -22.232 60.226 1.00 44.03 789 THR A O 1
ATOM 6374 N N . LEU A 1 790 ? -73.712 -21.839 62.432 1.00 45.78 790 LEU A N 1
ATOM 6375 C CA . LEU A 1 790 ? -73.164 -23.079 63.021 1.00 45.78 790 LEU A CA 1
ATOM 6376 C C . LEU A 1 790 ? -72.348 -22.632 64.250 1.00 45.78 790 LEU A C 1
ATOM 6378 O O . LEU A 1 790 ? -71.735 -21.569 64.219 1.00 45.78 790 LEU A O 1
ATOM 6382 N N . GLY A 1 791 ? -72.439 -23.353 65.370 1.00 54.94 791 GLY A N 1
ATOM 6383 C CA . GLY A 1 791 ? -72.165 -22.787 66.703 1.00 54.94 791 GLY A CA 1
ATOM 6384 C C . GLY A 1 791 ? -70.732 -22.287 66.940 1.00 54.94 791 GLY A C 1
ATOM 6385 O O . GLY A 1 791 ? -69.872 -23.068 67.343 1.00 54.94 791 GLY A O 1
ATOM 6386 N N . LEU A 1 792 ? -70.490 -20.980 66.773 1.00 42.31 792 LEU A N 1
ATOM 6387 C CA . LEU A 1 792 ? -69.218 -20.345 67.126 1.00 42.31 792 LEU A CA 1
ATOM 6388 C C . LEU A 1 792 ? -69.082 -20.165 68.644 1.00 42.31 792 LEU A C 1
ATOM 6390 O O . LEU A 1 792 ? -69.924 -19.557 69.299 1.00 42.31 792 LEU A O 1
ATOM 6394 N N . GLN A 1 793 ? -67.952 -20.620 69.180 1.00 53.38 793 GLN A N 1
ATOM 6395 C CA . GLN A 1 793 ? -67.486 -20.263 70.517 1.00 53.38 793 GLN A CA 1
ATOM 6396 C C . GLN A 1 793 ? -66.734 -18.929 70.439 1.00 53.38 793 GLN A C 1
ATOM 6398 O O . GLN A 1 793 ? -65.732 -18.827 69.730 1.00 53.38 793 GLN A O 1
ATOM 6403 N N . GLN A 1 794 ? -67.203 -17.895 71.142 1.00 51.09 794 GLN A N 1
ATOM 6404 C CA . GLN A 1 794 ? -66.610 -16.563 71.038 1.00 51.09 794 GLN A CA 1
ATOM 6405 C C . GLN A 1 794 ? -65.370 -16.452 71.934 1.00 51.09 794 GLN A C 1
ATOM 6407 O O . GLN A 1 794 ? -65.467 -16.219 73.138 1.00 51.09 794 GLN A O 1
ATOM 6412 N N . LEU A 1 795 ? -64.192 -16.619 71.332 1.00 62.97 795 LEU A N 1
ATOM 6413 C CA . LEU A 1 795 ? -62.899 -16.418 71.985 1.00 62.97 795 LEU A CA 1
ATOM 6414 C C . LEU A 1 795 ? -62.583 -14.921 72.111 1.00 62.97 795 LEU A C 1
ATOM 6416 O O . LEU A 1 795 ? -62.282 -14.256 71.122 1.00 62.97 795 LEU A O 1
ATOM 6420 N N . GLY A 1 796 ? -62.636 -14.397 73.336 1.00 57.06 796 GLY A N 1
ATOM 6421 C CA . GLY A 1 796 ? -62.196 -13.042 73.674 1.00 57.06 796 GLY A CA 1
ATOM 6422 C C . GLY A 1 796 ? -60.979 -13.069 74.596 1.00 57.06 796 GLY A C 1
ATOM 6423 O O . GLY A 1 796 ? -60.956 -13.830 75.561 1.00 57.06 796 GLY A O 1
ATOM 6424 N N . LEU A 1 797 ? -59.975 -12.234 74.324 1.00 66.12 797 LEU A N 1
ATOM 6425 C CA . LEU A 1 797 ? -58.900 -11.957 75.280 1.00 66.12 797 LEU A CA 1
ATOM 6426 C C . LEU A 1 797 ? -59.418 -10.994 76.356 1.00 66.12 797 LEU A C 1
ATOM 6428 O O . LEU A 1 797 ? -60.012 -9.968 76.021 1.00 66.12 797 LEU A O 1
ATOM 6432 N N . ASP A 1 798 ? -59.189 -11.302 77.635 1.00 65.44 798 ASP A N 1
ATOM 6433 C CA . ASP A 1 798 ? -59.375 -10.312 78.702 1.00 65.44 798 ASP A CA 1
ATOM 6434 C C . ASP A 1 798 ? -58.157 -9.378 78.848 1.00 65.44 798 ASP A C 1
ATOM 6436 O O . ASP A 1 798 ? -57.170 -9.488 78.120 1.00 65.44 798 ASP A O 1
ATOM 6440 N N . GLN A 1 799 ? -58.235 -8.426 79.783 1.00 56.69 799 GLN A N 1
ATOM 6441 C CA . GLN A 1 799 ? -57.219 -7.382 79.979 1.00 56.69 799 GLN A CA 1
ATOM 6442 C C . GLN A 1 799 ? -55.826 -7.913 80.375 1.00 56.69 799 GLN A C 1
ATOM 6444 O O . GLN A 1 799 ? -54.866 -7.151 80.313 1.00 56.69 799 GLN A O 1
ATOM 6449 N N . ASN A 1 800 ? -55.701 -9.202 80.713 1.00 49.25 800 ASN A N 1
ATOM 6450 C CA . ASN A 1 800 ? -54.436 -9.882 80.999 1.00 49.25 800 ASN A CA 1
ATOM 6451 C C . ASN A 1 800 ? -54.014 -10.842 79.863 1.00 49.25 800 ASN A C 1
ATOM 6453 O O . ASN A 1 800 ? -53.266 -11.792 80.100 1.00 49.25 800 ASN A O 1
ATOM 6457 N N . ASN A 1 801 ? -54.508 -10.624 78.635 1.00 54.25 801 ASN A N 1
ATOM 6458 C CA . ASN A 1 801 ? -54.204 -11.404 77.428 1.00 54.25 801 ASN A CA 1
ATOM 6459 C C . ASN A 1 801 ? -54.457 -12.920 77.562 1.00 54.25 801 ASN A C 1
ATOM 6461 O O . ASN A 1 801 ? -53.764 -13.733 76.948 1.00 54.25 801 ASN A O 1
ATOM 6465 N N . ARG A 1 802 ? -55.477 -13.327 78.332 1.00 59.12 802 ARG A N 1
ATOM 6466 C CA . ARG A 1 802 ? -55.923 -14.729 78.402 1.00 59.12 802 ARG A CA 1
ATOM 6467 C C . ARG A 1 802 ? -57.230 -14.942 77.648 1.00 59.12 802 ARG A C 1
ATOM 6469 O O . ARG A 1 802 ? -58.187 -14.191 77.826 1.00 59.12 802 ARG A O 1
ATOM 6476 N N . LEU A 1 803 ? -57.257 -15.987 76.818 1.00 51.41 803 LEU A N 1
ATOM 6477 C CA . LEU A 1 803 ? -58.425 -16.393 76.036 1.00 51.41 803 LEU A CA 1
ATOM 6478 C C . LEU A 1 803 ? -59.532 -16.923 76.955 1.00 51.41 803 LEU A C 1
ATOM 6480 O O . LEU A 1 803 ? -59.330 -17.887 77.694 1.00 51.41 803 LEU A O 1
ATOM 6484 N N . LYS A 1 804 ? -60.718 -16.325 76.862 1.00 54.78 804 LYS A N 1
ATOM 6485 C CA . LYS A 1 804 ? -61.960 -16.811 77.466 1.00 54.78 804 LYS A CA 1
ATOM 6486 C C . LYS A 1 804 ? -62.967 -17.129 76.373 1.00 54.78 804 LYS A C 1
ATOM 6488 O O . LYS A 1 804 ? -63.219 -16.315 75.487 1.00 54.78 804 LYS A O 1
ATOM 6493 N N . ILE A 1 805 ? -63.537 -18.329 76.453 1.00 55.56 805 ILE A N 1
ATOM 6494 C CA . ILE A 1 805 ? -64.640 -18.765 75.601 1.00 55.56 805 ILE A CA 1
ATOM 6495 C C . ILE A 1 805 ? -65.938 -18.256 76.216 1.00 55.56 805 ILE A C 1
ATOM 6497 O O . ILE A 1 805 ? -66.350 -18.719 77.279 1.00 55.56 805 ILE A O 1
ATOM 6501 N N . TYR A 1 806 ? -66.603 -17.341 75.523 1.00 52.72 806 TYR A N 1
ATOM 6502 C CA . TYR A 1 806 ? -67.982 -16.980 75.805 1.00 52.72 806 TYR A CA 1
ATOM 6503 C C . TYR A 1 806 ? -68.901 -17.850 74.939 1.00 52.72 806 TYR A C 1
ATOM 6505 O O . TYR A 1 806 ? -68.805 -17.852 73.709 1.00 52.72 806 TYR A O 1
ATOM 6513 N N . ARG A 1 807 ? -69.788 -18.613 75.589 1.00 50.00 807 ARG A N 1
ATOM 6514 C CA . ARG A 1 807 ? -70.996 -19.137 74.941 1.00 50.00 807 ARG A CA 1
ATOM 6515 C C . ARG A 1 807 ? -72.065 -18.047 74.969 1.00 50.00 807 ARG A C 1
ATOM 6517 O O . ARG A 1 807 ? -72.245 -17.401 76.001 1.00 50.00 807 ARG A O 1
ATOM 6524 N N . SER A 1 808 ? -72.741 -17.875 73.839 1.00 47.88 808 SER A N 1
ATOM 6525 C CA . SER A 1 808 ? -74.092 -17.306 73.761 1.00 47.88 808 SER A CA 1
ATOM 6526 C C . SER A 1 808 ? -75.108 -18.443 73.810 1.00 47.88 808 SER A C 1
ATOM 6528 O O . SER A 1 808 ? -74.747 -19.536 73.312 1.00 47.88 808 SER A O 1
#

Sequence (808 aa):
MDEAGFLKEQLQKATEEEGTRMREEESQRLSQLRAQVQCRAEADEDQIRAEQEASLQRLREELESLQKSERASLEQRNKQMLEQLKEEMESLGKREQAALISEKKEALQQLRERLEGERKEVVAALEREHRAELEQLSSSLKAKHRQVVSRLQKKIEEAQQKEEAQLQESLRGTEQRAQHRVHQVVEYEQELSALLREKRQEVEREHERKMDKMKEEHQQLLAEAREQYEAEERKQRAELLGHLTGELERLRRAHEQELETVRQEQDKRLEDLRHRQWEQERKLRDLEVELETRAKDVKARVAELDIQEETVRKEKQQLLDVKKQVELESKKVTATHHQLEEAKKEHTHLLESNQQLRRILGELRTHKLELESQVDLLQAQTQRLQKHISDLEAKAQRKQDTLKALAVKKSSASPCFEPDLHIEDLRRSLGTSQTEEVPSSVSQSKEDTDLSLDSFRHYLSAEGVALRSAREFLVQQKHSMRRRQIALRAAQQHWHHELASAPDATKDPLGTKALEDVRKDLQEEERHLDEMQSAMRKGHNLLKKKEEKLNQLESSLQEEAAGEDALRGTPTKKVVTFDLSSSEDTGSESSESCALPHIGLTESPTLLNKIHYLDSSLQRISSQLNDVLSMLGVLNTQPPPPLLTSTSAQIPPPSCRSALLPTHVSPGRVSASSPATPMSTHWAWAPGPGPRLSSSVTQTVDDFLVEKWRKYFPTGVPFLSSSPAPLENRLGYVSASEQLRLLPRPQSHIPDVGSTNFQGMIEANLKWLERYKSDPKLHLFSVHKPSATLGLQQLGLDQNNRLKIYRS

Organism: NCBI:txid89673

Secondary structure (DSSP, 8-state):
--HHHHHHHHHHHHHHHHHHHHHHHHHHHHHHHHHHHHHHHHHHHHHHHHHHHHHHHHHHHHHHHHHHHHHHHHHHHHHHHHHHHHHHHHHHHHHHHHHHHHHHHHHHHHHHHHHHHHHHHHHHHHHHHHHHHHHHHHHHHHHHHHHHHHHHHHHHHHHHHHHTTTHHHHTTTTHHHHHHHHHHHHHHHHHHHHHHHHHHHHHHHHHHHHHHHHHHHHHHHHHHHHHHHHHHHHHHHHHHHHHHHHHHHHHHHHHHHHHHHHHHHHHHHHHHHHHHHHHHHHHHHHHHHHHHHHHHHHHHHHHHHHHHHHHHHHHHHHHHHHHHHHHHHHHHHHHHHHHHHHHHHHHHHHHHHHHHHHHHHHHHHHHHHHHHHHHHHHHHHHHHHHHHHHHHHHHHHTTTTTS-------------------------------------------SSHHHHHHHHHHHHHHHHHHHHHHHHHHHHHHHHHHHHHHHHHHHHHHHHHHHHH-TT-TT-HHHHHHHHHHHHHHHHHHHHHHHHHHHHHHHHHHHHHHHHHHHHHHHHHHHHHHHHTTS-------------------------------------HHHHHHHHHHHHHHHHHHHHHHHHHHHHHGGG--PPPP-----------------------------------------SS---------------HHHHHHHHHHHH-TT-PPP--S-------TT----HHHHHHHS-PPPP------TTHHHHHHHHHHHHHHHHHT-TT--TT----PPP-S---EEEE-TTS-EEEE--